Protein AF-0000000071819170 (afdb_homodimer)

Nearest PDB structures (foldseek):
  8zbl-assembly1_A  TM=8.421E-01  e=5.052E-42  Homo sapiens
  5akk-assembly1_A  TM=8.338E-01  e=8.745E-41  Homo sapiens
  5alv-assembly1_A-2  TM=8.279E-01  e=4.679E-39  Homo sapiens
  5am2-assembly1_A-2  TM=8.041E-01  e=1.705E-39  Homo sapiens
  1ek1-assembly1_A  TM=7.801E-01  e=9.352E-32  Mus musculus

InterPro domains:
  IPR000073 Alpha/beta hydrolase fold-1 [PF00561] (232-389)
  IPR000073 Alpha/beta hydrolase fold-1 [PR00111] (258-273)
  IPR000073 Alpha/beta hydrolase fold-1 [PR00111] (304-317)
  IPR000073 Alpha/beta hydrolase fold-1 [PR00111] (318-331)
  IPR000639 Epoxide hydrolase-like [PR00412] (238-256)
  IPR000639 Epoxide hydrolase-like [PR00412] (258-273)
  IPR000639 Epoxide hydrolase-like [PR00412] (304-317)
  IPR000639 Epoxide hydrolase-like [PR00412] (318-331)
  IPR023198 Phosphoglycolate phosphatase-like, domain 2 [G3DSA:1.10.150.240] (19-98)
  IPR029058 Alpha/Beta hydrolase fold [G3DSA:3.40.50.1820] (203-439)
  IPR029058 Alpha/Beta hydrolase fold [SSF53474] (209-385)
  IPR036412 H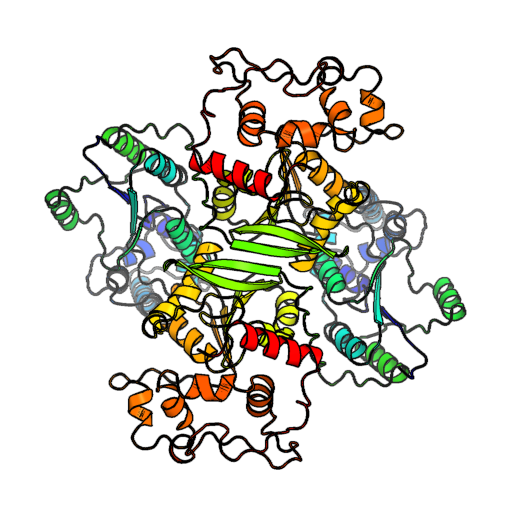AD-like superfamily [SSF56784] (1-125)

Organism: Trichoplax adhaerens (NCBI:txid10228)

Structure (mmCIF, N/CA/C/O backbone):
data_AF-0000000071819170-model_v1
#
loop_
_entity.id
_entity.type
_entity.pdbx_description
1 polymer 'AB hydrolase-1 domain-containing protein'
#
loop_
_atom_site.group_PDB
_atom_site.id
_atom_site.type_symbol
_atom_site.label_atom_id
_atom_site.label_alt_id
_atom_site.label_comp_id
_atom_site.label_asym_id
_atom_site.label_entity_id
_atom_site.label_seq_id
_atom_site.pdbx_PDB_ins_code
_atom_site.Cartn_x
_atom_site.Cartn_y
_atom_site.Cartn_z
_atom_site.occupancy
_atom_site.B_iso_or_equiv
_atom_site.auth_seq_id
_atom_site.auth_comp_id
_atom_site.auth_asym_id
_atom_site.auth_atom_id
_atom_site.pdbx_PDB_model_num
ATOM 1 N N . MET A 1 1 ? 10.812 36.969 3.795 1 39.41 1 MET A N 1
ATOM 2 C CA . MET A 1 1 ? 11.562 36.062 4.691 1 39.41 1 MET A CA 1
ATOM 3 C C . MET A 1 1 ? 12.609 36.875 5.473 1 39.41 1 MET A C 1
ATOM 5 O O . MET A 1 1 ? 13.719 37.094 4.977 1 39.41 1 MET A O 1
ATOM 9 N N . SER A 1 2 ? 12.172 37.656 6.176 1 44.56 2 SER A N 1
ATOM 10 C CA . SER A 1 2 ? 12.898 38.781 6.77 1 44.56 2 SER A CA 1
ATOM 11 C C . SER A 1 2 ? 13.992 38.281 7.715 1 44.56 2 SER A C 1
ATOM 13 O O . SER A 1 2 ? 14.781 39.062 8.227 1 44.56 2 SER A O 1
ATOM 15 N N . GLY A 1 3 ? 13.938 37.031 8.344 1 58.25 3 GLY A N 1
ATOM 16 C CA . GLY A 1 3 ? 14.758 36.844 9.539 1 58.25 3 GLY A CA 1
ATOM 17 C C . GLY A 1 3 ? 16.203 36.5 9.219 1 58.25 3 GLY A C 1
ATOM 18 O O . GLY A 1 3 ? 16.531 36.219 8.07 1 58.25 3 GLY A O 1
ATOM 19 N N . LYS A 1 4 ? 17.109 36.781 10.164 1 78.38 4 LYS A N 1
ATOM 20 C CA . LYS A 1 4 ? 18.547 36.531 10.234 1 78.38 4 LYS A CA 1
ATOM 21 C C . LYS A 1 4 ? 18.891 35.094 9.836 1 78.38 4 LYS A C 1
ATOM 23 O O . LYS A 1 4 ? 19.938 34.844 9.234 1 78.38 4 LYS A O 1
ATOM 28 N N . TYR A 1 5 ? 17.906 34.25 9.906 1 88.06 5 TYR A N 1
ATOM 29 C CA . TYR A 1 5 ? 18.172 32.844 9.648 1 88.06 5 TYR A CA 1
ATOM 30 C C . TYR A 1 5 ? 17.281 32.312 8.531 1 88.06 5 TYR A C 1
ATOM 32 O O . TYR A 1 5 ? 16.156 32.781 8.344 1 88.06 5 TYR A O 1
ATOM 40 N N . LYS A 1 6 ? 17.844 31.406 7.777 1 90.25 6 LYS A N 1
ATOM 41 C CA . LYS A 1 6 ? 17.094 30.828 6.668 1 90.25 6 LYS A CA 1
ATOM 42 C C . LYS A 1 6 ? 16.922 29.328 6.844 1 90.25 6 LYS A C 1
ATOM 44 O O . LYS A 1 6 ? 16.031 28.719 6.258 1 90.25 6 LYS A O 1
ATOM 49 N N . VAL A 1 7 ? 17.812 28.766 7.648 1 92.62 7 VAL A N 1
ATOM 50 C CA . VAL A 1 7 ? 17.828 27.312 7.785 1 92.62 7 VAL A CA 1
ATOM 51 C C . VAL A 1 7 ? 17.906 26.938 9.266 1 92.62 7 VAL A C 1
ATOM 53 O O . VAL A 1 7 ? 18.609 27.578 10.039 1 92.62 7 VAL A O 1
ATOM 56 N N . VAL A 1 8 ? 17.125 26.016 9.672 1 92.94 8 VAL A N 1
ATOM 57 C CA . VAL A 1 8 ? 17.25 25.406 10.984 1 92.94 8 VAL A CA 1
ATOM 58 C C . VAL A 1 8 ? 17.703 23.953 10.844 1 92.94 8 VAL A C 1
ATOM 60 O O . VAL A 1 8 ? 17.109 23.188 10.094 1 92.94 8 VAL A O 1
ATOM 63 N N . MET A 1 9 ? 18.734 23.625 11.539 1 90.88 9 MET A N 1
ATOM 64 C CA . MET A 1 9 ? 19.281 22.281 11.484 1 90.88 9 MET A CA 1
ATOM 65 C C . MET A 1 9 ? 19.109 21.562 12.82 1 90.88 9 MET A C 1
ATOM 67 O O . MET A 1 9 ? 19.422 22.109 13.875 1 90.88 9 MET A O 1
ATOM 71 N N . PHE A 1 10 ? 18.531 20.328 12.727 1 90.25 10 PHE A N 1
ATOM 72 C CA . PHE A 1 10 ? 18.312 19.547 13.938 1 90.25 10 PHE A CA 1
ATOM 73 C C . PHE A 1 10 ? 19.25 18.344 13.969 1 90.25 10 PHE A C 1
ATOM 75 O O . PHE A 1 10 ? 19.531 17.734 12.93 1 90.25 10 PHE A O 1
ATOM 82 N N . ASP A 1 11 ? 19.625 18.062 15.188 1 86.5 11 ASP A N 1
ATOM 83 C CA . ASP A 1 11 ? 20.328 16.812 15.43 1 86.5 11 ASP A CA 1
ATOM 84 C C . ASP A 1 11 ? 19.359 15.711 15.859 1 86.5 11 ASP A C 1
ATOM 86 O O . ASP A 1 11 ? 18.188 15.977 16.125 1 86.5 11 ASP A O 1
ATOM 90 N N . PHE A 1 12 ? 19.922 14.461 15.906 1 87 12 PHE A N 1
ATOM 91 C CA . PHE A 1 12 ? 19.078 13.297 16.156 1 87 12 PHE A CA 1
ATOM 92 C C . PHE A 1 12 ? 18.906 13.078 17.656 1 87 12 PHE A C 1
ATOM 94 O O . PHE A 1 12 ? 17.844 13.367 18.203 1 87 12 PHE A O 1
ATOM 101 N N . TYR A 1 13 ? 20.016 12.758 18.328 1 80.44 13 TYR A N 1
ATOM 102 C CA . TYR A 1 13 ? 19.953 12.32 19.719 1 80.44 13 TYR A CA 1
ATOM 103 C C . TYR A 1 13 ? 19.859 13.516 20.656 1 80.44 13 TYR A C 1
ATOM 105 O O . TYR A 1 13 ? 20.672 14.445 20.578 1 80.44 13 TYR A O 1
ATOM 113 N N . GLY A 1 14 ? 18.891 13.461 21.484 1 82.25 14 GLY A N 1
ATOM 114 C CA . GLY A 1 14 ? 18.734 14.508 22.484 1 82.25 14 GLY A CA 1
ATOM 115 C C . GLY A 1 14 ? 17.953 15.711 21.953 1 82.25 14 GLY A C 1
ATOM 116 O O . GLY A 1 14 ? 17.625 16.609 22.719 1 82.25 14 GLY A O 1
ATOM 117 N N . VAL A 1 15 ? 17.719 15.688 20.672 1 88.94 15 VAL A N 1
ATOM 118 C CA . VAL A 1 15 ? 17.016 16.812 20.078 1 88.94 15 VAL A CA 1
ATOM 119 C C . VAL A 1 15 ? 15.695 16.312 19.469 1 88.94 15 VAL A C 1
ATOM 121 O O . VAL A 1 15 ? 14.656 16.344 20.125 1 88.94 15 VAL A O 1
ATOM 124 N N . LEU A 1 16 ? 15.789 15.625 18.344 1 88.75 16 LEU A N 1
ATOM 125 C CA . LEU A 1 16 ? 14.578 15.125 17.719 1 88.75 16 LEU A CA 1
ATOM 126 C C . LEU A 1 16 ? 14.094 13.844 18.406 1 88.75 16 LEU A C 1
ATOM 128 O O . LEU A 1 16 ? 12.898 13.539 18.391 1 88.75 16 LEU A O 1
ATOM 132 N N . TYR A 1 17 ? 15.062 13.133 18.938 1 88.94 17 TYR A N 1
ATOM 133 C CA . TYR A 1 17 ? 14.789 11.922 19.703 1 88.94 17 TYR A CA 1
ATOM 134 C C . TYR A 1 17 ? 15.516 11.953 21.031 1 88.94 17 TYR A C 1
ATOM 136 O O . TYR A 1 17 ? 16.391 12.789 21.266 1 88.94 17 TYR A O 1
ATOM 144 N N . SER A 1 18 ? 15.141 11.062 21.844 1 87.94 18 SER A N 1
ATOM 145 C CA . SER A 1 18 ? 15.711 11.023 23.188 1 87.94 18 SER A CA 1
ATOM 146 C C . SER A 1 18 ? 17.219 10.812 23.141 1 87.94 18 SER A C 1
ATOM 148 O O . SER A 1 18 ? 17.75 10.367 22.109 1 87.94 18 SER A O 1
ATOM 150 N N . SER A 1 19 ? 17.812 11.148 24.203 1 84.38 19 SER A N 1
ATOM 151 C CA . SER A 1 19 ? 19.25 10.992 24.328 1 84.38 19 SER A CA 1
ATOM 152 C C . SER A 1 19 ? 19.656 9.523 24.312 1 84.38 19 SER A C 1
ATOM 154 O O . SER A 1 19 ? 19.047 8.703 25 1 84.38 19 SER A O 1
ATOM 156 N N . PHE A 1 20 ? 20.625 9.297 23.547 1 82.88 20 PHE A N 1
ATOM 157 C CA . PHE A 1 20 ? 21.094 7.926 23.453 1 82.88 20 PHE A CA 1
ATOM 158 C C . PHE A 1 20 ? 21.734 7.492 24.766 1 82.88 20 PHE A C 1
ATOM 160 O O . PHE A 1 20 ? 21.594 6.34 25.188 1 82.88 20 PHE A O 1
ATOM 167 N N . SER A 1 21 ? 22.453 8.406 25.391 1 84.44 21 SER A N 1
ATOM 168 C CA . SER A 1 21 ? 23.109 8.102 26.656 1 84.44 21 SER A CA 1
ATOM 169 C C . SER A 1 21 ? 22.094 7.754 27.75 1 84.44 21 SER A C 1
ATOM 171 O O . SER A 1 21 ? 22.297 6.832 28.531 1 84.44 21 SER A O 1
ATOM 173 N N . LEU A 1 22 ? 21.062 8.508 27.766 1 85.94 22 LEU A N 1
ATOM 174 C CA . LEU A 1 22 ? 20.031 8.234 28.75 1 85.94 22 LEU A CA 1
ATOM 175 C C . LEU A 1 22 ? 19.375 6.887 28.484 1 85.94 22 LEU A C 1
ATOM 177 O O . LEU A 1 22 ? 19.078 6.141 29.422 1 85.94 22 LEU A O 1
ATOM 181 N N . THR A 1 23 ? 19.156 6.621 27.25 1 88.5 23 THR A N 1
ATOM 182 C CA . THR A 1 23 ? 18.562 5.348 26.875 1 88.5 23 THR A CA 1
ATOM 183 C C . THR A 1 23 ? 19.484 4.188 27.234 1 88.5 23 THR A C 1
ATOM 185 O O . THR A 1 23 ? 19.031 3.172 27.766 1 88.5 23 THR A O 1
ATOM 188 N N . MET A 1 24 ? 20.688 4.363 26.969 1 90.06 24 MET A N 1
ATOM 189 C CA . MET A 1 24 ? 21.656 3.324 27.266 1 90.06 24 MET A CA 1
ATOM 190 C C . MET A 1 24 ? 21.719 3.07 28.781 1 90.06 24 MET A C 1
ATOM 192 O O . MET A 1 24 ? 21.812 1.921 29.203 1 90.06 24 MET A O 1
ATOM 196 N N . SER A 1 25 ? 21.703 4.113 29.5 1 91.38 25 SER A N 1
ATOM 197 C CA . SER A 1 25 ? 21.734 4.004 30.953 1 91.38 25 SER A CA 1
ATOM 198 C C . SER A 1 25 ? 20.547 3.225 31.484 1 91.38 25 SER A C 1
ATOM 200 O O . SER A 1 25 ? 20.672 2.412 32.406 1 91.38 25 SER A O 1
ATOM 202 N N . LYS A 1 26 ? 19.484 3.453 30.938 1 91.81 26 LYS A N 1
ATOM 203 C CA . LYS A 1 26 ? 18.281 2.752 31.344 1 91.81 26 LYS A CA 1
ATOM 204 C C . LYS A 1 26 ? 18.328 1.282 30.938 1 91.81 26 LYS A C 1
ATOM 206 O O . LYS A 1 26 ? 17.984 0.401 31.719 1 91.81 26 LYS A O 1
ATOM 211 N N . VAL A 1 27 ? 18.766 1.032 29.719 1 93.25 27 VAL A N 1
ATOM 212 C CA . VAL A 1 27 ? 18.734 -0.314 29.141 1 93.25 27 VAL A CA 1
ATOM 213 C C . VAL A 1 27 ? 19.75 -1.201 29.875 1 93.25 27 VAL A C 1
ATOM 215 O O . VAL A 1 27 ? 19.5 -2.391 30.094 1 93.25 27 VAL A O 1
ATOM 218 N N . GLU A 1 28 ? 20.875 -0.633 30.281 1 94.25 28 GLU A N 1
ATOM 219 C CA . GLU A 1 28 ? 21.859 -1.465 30.969 1 94.25 28 GLU A CA 1
ATOM 220 C C . GLU A 1 28 ? 21.344 -1.925 32.312 1 94.25 28 GLU A C 1
ATOM 222 O O . GLU A 1 28 ? 21.609 -3.051 32.75 1 94.25 28 GLU A O 1
ATOM 227 N N . LEU A 1 29 ? 20.5 -1.095 32.938 1 92.81 29 LEU A N 1
ATOM 228 C CA . LEU A 1 29 ? 19.859 -1.495 34.188 1 92.81 29 LEU A CA 1
ATOM 229 C C . LEU A 1 29 ? 18.844 -2.602 33.938 1 92.81 29 LEU A C 1
ATOM 231 O O . LEU A 1 29 ? 18.75 -3.553 34.719 1 92.81 29 LEU A O 1
ATOM 235 N N . ASP A 1 30 ? 18.156 -2.469 32.906 1 92.75 30 ASP A N 1
ATOM 236 C CA . ASP A 1 30 ? 17.125 -3.447 32.531 1 92.75 30 ASP A CA 1
ATOM 237 C C . ASP A 1 30 ? 17.75 -4.809 32.25 1 92.75 30 ASP A C 1
ATOM 239 O O . ASP A 1 30 ? 17.109 -5.844 32.406 1 92.75 30 ASP A O 1
ATOM 243 N N . HIS A 1 31 ? 19.016 -4.793 31.797 1 93.62 31 HIS A N 1
ATOM 244 C CA . HIS A 1 31 ? 19.703 -6.035 31.469 1 93.62 31 HIS A CA 1
ATOM 245 C C . HIS A 1 31 ? 20.469 -6.57 32.688 1 93.62 31 HIS A C 1
ATOM 247 O O . HIS A 1 31 ? 21.281 -7.496 32.531 1 93.62 31 HIS A O 1
ATOM 253 N N . GLY A 1 32 ? 20.297 -5.914 33.781 1 91.31 32 GLY A N 1
ATOM 254 C CA . GLY A 1 32 ? 20.875 -6.406 35.031 1 91.31 32 GLY A CA 1
ATOM 255 C C . GLY A 1 32 ? 22.328 -5.988 35.219 1 91.31 32 GLY A C 1
ATOM 256 O O . GLY A 1 32 ? 23.078 -6.645 35.938 1 91.31 32 GLY A O 1
ATOM 257 N N . LEU A 1 33 ? 22.734 -4.969 34.594 1 94 33 LEU A N 1
ATOM 258 C CA . LEU A 1 33 ? 24.109 -4.492 34.719 1 94 33 LEU A CA 1
ATOM 259 C C . LEU A 1 33 ? 24.188 -3.262 35.594 1 94 33 LEU A C 1
ATOM 261 O O . LEU A 1 33 ? 23.172 -2.58 35.812 1 94 33 LEU A O 1
ATOM 265 N N . PRO A 1 34 ? 25.344 -3.084 36.188 1 92.56 34 PRO A N 1
ATOM 266 C CA . PRO A 1 34 ? 25.484 -1.883 37 1 92.56 34 PRO A CA 1
ATOM 267 C C . PRO A 1 34 ? 25.297 -0.593 36.219 1 92.56 34 PRO A C 1
ATOM 269 O O . PRO A 1 34 ? 25.594 -0.548 35.031 1 92.56 34 PRO A O 1
ATOM 272 N N . LYS A 1 35 ? 24.875 0.391 36.875 1 92.12 35 LYS A N 1
ATOM 273 C CA . LYS A 1 35 ? 24.641 1.694 36.281 1 92.12 35 LYS A CA 1
ATOM 274 C C . LYS A 1 35 ? 25.906 2.23 35.625 1 92.12 35 LYS A C 1
ATOM 276 O O . LYS A 1 35 ? 26.969 2.26 36.25 1 92.12 35 LYS A O 1
ATOM 281 N N . ASN A 1 36 ? 25.828 2.564 34.375 1 90.44 36 ASN A N 1
ATOM 282 C CA . ASN A 1 36 ? 26.859 3.221 33.562 1 90.44 36 ASN A CA 1
ATOM 283 C C . ASN A 1 36 ? 28.016 2.273 33.25 1 90.44 36 ASN A C 1
ATOM 285 O O . ASN A 1 36 ? 29.141 2.717 33 1 90.44 36 ASN A O 1
ATOM 289 N N . PHE A 1 37 ? 27.781 1.058 33.406 1 93.38 37 PHE A N 1
ATOM 290 C CA . PHE A 1 37 ? 28.828 0.118 33.031 1 93.38 37 PHE A CA 1
ATOM 291 C C . PHE A 1 37 ? 29.109 0.149 31.547 1 93.38 37 PHE A C 1
ATOM 293 O O . PHE A 1 37 ? 30.219 0.463 31.109 1 93.38 37 PHE A O 1
ATOM 300 N N . ILE A 1 38 ? 28.062 -0.102 30.781 1 93.44 38 ILE A N 1
ATOM 301 C CA . ILE A 1 38 ? 28.219 -0.122 29.328 1 93.44 38 ILE A CA 1
ATOM 302 C C . ILE A 1 38 ? 28.375 1.305 28.812 1 93.44 38 ILE A C 1
ATOM 304 O O . ILE A 1 38 ? 29.188 1.569 27.938 1 93.44 38 ILE A O 1
ATOM 308 N N . LEU A 1 39 ? 27.516 2.18 29.375 1 91.62 39 LEU A N 1
ATOM 309 C CA . LEU A 1 39 ? 27.594 3.578 28.969 1 91.62 39 LEU A CA 1
ATOM 310 C C . LEU A 1 39 ? 29.016 4.121 29.141 1 91.62 39 LEU A C 1
ATOM 312 O O . LEU A 1 39 ? 29.531 4.816 28.25 1 91.62 39 LEU A O 1
ATOM 316 N N . GLY A 1 40 ? 29.594 3.834 30.234 1 88.81 40 GLY A N 1
ATOM 317 C CA . GLY A 1 40 ? 30.953 4.273 30.484 1 88.81 40 GLY A CA 1
ATOM 318 C C . GLY A 1 40 ? 31.953 3.736 29.484 1 88.81 40 GLY A C 1
ATOM 319 O O . GLY A 1 40 ? 32.875 4.449 29.078 1 88.81 40 GLY A O 1
ATOM 320 N N . LEU A 1 41 ? 31.75 2.525 29.094 1 89.12 41 LEU A N 1
ATOM 321 C CA . LEU A 1 41 ? 32.625 1.907 28.109 1 89.12 41 LEU A CA 1
ATOM 322 C C . LEU A 1 41 ? 32.406 2.533 26.734 1 89.12 41 LEU A C 1
ATOM 324 O O . LEU A 1 41 ? 33.375 2.691 25.969 1 89.12 41 LEU A O 1
ATOM 328 N N . PHE A 1 42 ? 31.188 2.91 26.484 1 89 42 PHE A N 1
ATOM 329 C CA . PHE A 1 42 ? 30.828 3.451 25.172 1 89 42 PHE A CA 1
ATOM 330 C C . PHE A 1 42 ? 31.312 4.895 25.047 1 89 42 PHE A C 1
ATOM 332 O O . PHE A 1 42 ? 31.75 5.309 23.969 1 89 42 PHE A O 1
ATOM 339 N N . MET A 1 43 ? 31.156 5.652 26.109 1 79.31 43 MET A N 1
ATOM 340 C CA . MET A 1 43 ? 31.422 7.086 26.078 1 79.31 43 MET A CA 1
ATOM 341 C C . MET A 1 43 ? 32.906 7.379 26.25 1 79.31 43 MET A C 1
ATOM 343 O O . MET A 1 43 ? 33.375 8.492 25.984 1 79.31 43 MET A O 1
ATOM 347 N N . ARG A 1 44 ? 33.688 6.523 26.609 1 65 44 ARG A N 1
ATOM 348 C CA . ARG A 1 44 ? 35.094 6.785 26.891 1 65 44 ARG A CA 1
ATOM 349 C C . ARG A 1 44 ? 35.844 7.195 25.625 1 65 44 ARG A C 1
ATOM 351 O O . ARG A 1 44 ? 35.719 6.539 24.578 1 65 44 ARG A O 1
ATOM 358 N N . ASP A 1 45 ? 36.344 8.438 25.547 1 63.66 45 ASP A N 1
ATOM 359 C CA . ASP A 1 45 ? 36.938 9.141 24.391 1 63.66 45 ASP A CA 1
ATOM 360 C C . ASP A 1 45 ? 38.312 8.609 24.062 1 63.66 45 ASP A C 1
ATOM 362 O O . ASP A 1 45 ? 39.281 8.906 24.766 1 63.66 45 ASP A O 1
ATOM 366 N N . SER A 1 46 ? 38.531 7.516 23.5 1 69.38 46 SER A N 1
ATOM 367 C CA . SER A 1 46 ? 39.75 7.121 22.828 1 69.38 46 SER A CA 1
ATOM 368 C C . SER A 1 46 ? 39.5 6.84 21.344 1 69.38 46 SER A C 1
ATOM 370 O O . SER A 1 46 ? 38.562 6.121 21 1 69.38 46 SER A O 1
ATOM 372 N N . PRO A 1 47 ? 40.281 7.543 20.609 1 74.69 47 PRO A N 1
ATOM 373 C CA . PRO A 1 47 ? 40.031 7.43 19.156 1 74.69 47 PRO A CA 1
ATOM 374 C C . PRO A 1 47 ? 40.094 5.988 18.656 1 74.69 47 PRO A C 1
ATOM 376 O O . PRO A 1 47 ? 39.5 5.664 17.625 1 74.69 47 PRO A O 1
ATOM 379 N N . GLU A 1 48 ? 40.75 5.16 19.484 1 80.25 48 GLU A N 1
ATOM 380 C CA . GLU A 1 48 ? 40.969 3.799 19 1 80.25 48 GLU A CA 1
ATOM 381 C C . GLU A 1 48 ? 39.844 2.857 19.484 1 80.25 48 GLU A C 1
ATOM 383 O O . GLU A 1 48 ? 39.75 1.726 19 1 80.25 48 GLU A O 1
ATOM 388 N N . LYS A 1 49 ? 39.031 3.348 20.297 1 86.25 49 LYS A N 1
ATOM 389 C CA . LYS A 1 49 ? 38 2.49 20.844 1 86.25 49 LYS A CA 1
ATOM 390 C C . LYS A 1 49 ? 36.906 2.197 19.797 1 86.25 49 LYS A C 1
ATOM 392 O O . LYS A 1 49 ? 36.625 3.033 18.938 1 86.25 49 LYS A O 1
ATOM 397 N N . PRO A 1 50 ? 36.312 0.981 20.016 1 88.19 50 PRO A N 1
ATOM 398 C CA . PRO A 1 50 ? 35.281 0.587 19.031 1 88.19 50 PRO A CA 1
ATOM 399 C C . PRO A 1 50 ? 34.156 1.592 18.922 1 88.19 50 PRO A C 1
ATOM 401 O O . PRO A 1 50 ? 33.688 1.882 17.828 1 88.19 50 PRO A O 1
ATOM 404 N N . SER A 1 51 ? 33.75 2.17 20.047 1 85.69 51 SER A N 1
ATOM 405 C CA . SER A 1 51 ? 32.656 3.113 20.016 1 85.69 51 SER A CA 1
ATOM 406 C C . SER A 1 51 ? 33 4.387 19.266 1 85.69 51 SER A C 1
ATOM 408 O O . SER A 1 51 ? 32.219 4.914 18.5 1 85.69 51 SER A O 1
ATOM 410 N N . SER A 1 52 ? 34.188 4.848 19.438 1 81.5 52 SER A N 1
ATOM 411 C CA . SER A 1 52 ? 34.656 6.035 18.719 1 81.5 52 SER A CA 1
ATOM 412 C C . SER A 1 52 ? 34.781 5.77 17.219 1 81.5 52 SER A C 1
ATOM 414 O O . SER A 1 52 ? 34.438 6.625 16.406 1 81.5 52 SER A O 1
ATOM 416 N N . ARG A 1 53 ? 35.281 4.633 16.953 1 82.94 53 ARG A N 1
ATOM 417 C CA . ARG A 1 53 ? 35.438 4.27 15.547 1 82.94 53 ARG A CA 1
ATOM 418 C C . ARG A 1 53 ? 34.062 4.16 14.859 1 82.94 53 ARG A C 1
ATOM 420 O O . ARG A 1 53 ? 33.938 4.508 13.688 1 82.94 53 ARG A O 1
ATOM 427 N N . LEU A 1 54 ? 33.094 3.676 15.625 1 81.5 54 LEU A N 1
ATOM 428 C CA . LEU A 1 54 ? 31.734 3.57 15.086 1 81.5 54 LEU A CA 1
ATOM 429 C C . LEU A 1 54 ? 31.141 4.953 14.828 1 81.5 54 LEU A C 1
ATOM 431 O O . LEU A 1 54 ? 30.656 5.227 13.734 1 81.5 54 LEU A O 1
ATOM 435 N N . VAL A 1 55 ? 31.266 5.828 15.773 1 76.31 55 VAL A N 1
ATOM 436 C CA . VAL A 1 55 ? 30.656 7.152 15.727 1 76.31 55 VAL A CA 1
ATOM 437 C C . VAL A 1 55 ? 31.312 7.984 14.633 1 76.31 55 VAL A C 1
ATOM 439 O O . VAL A 1 55 ? 30.656 8.789 13.969 1 76.31 55 VAL A O 1
ATOM 442 N N . ASN A 1 56 ? 32.625 7.652 14.414 1 75.19 56 ASN A N 1
ATOM 443 C CA . ASN A 1 56 ? 33.344 8.406 13.406 1 75.19 56 ASN A CA 1
ATOM 444 C C . ASN A 1 56 ? 33.25 7.762 12.031 1 75.19 56 ASN A C 1
ATOM 446 O O . ASN A 1 56 ? 33.875 8.219 11.07 1 75.19 56 ASN A O 1
ATOM 450 N N . GLY A 1 57 ? 32.562 6.691 11.977 1 75.5 57 GLY A N 1
ATOM 451 C CA . GLY A 1 57 ? 32.281 6.07 10.695 1 75.5 57 GLY A CA 1
ATOM 452 C C . GLY A 1 57 ? 33.438 5.223 10.172 1 75.5 57 GLY A C 1
ATOM 453 O O . GLY A 1 57 ? 33.5 4.938 8.977 1 75.5 57 GLY A O 1
ATOM 454 N N . GLN A 1 58 ? 34.281 4.887 11.023 1 77.88 58 GLN A N 1
ATOM 455 C CA . GLN A 1 58 ? 35.438 4.086 10.602 1 77.88 58 GLN A CA 1
ATOM 456 C C . GLN A 1 58 ? 35.062 2.613 10.477 1 77.88 58 GLN A C 1
ATOM 458 O O . GLN A 1 58 ? 35.688 1.874 9.711 1 77.88 58 GLN A O 1
ATOM 463 N N . ILE A 1 59 ? 34.125 2.209 11.312 1 81.5 59 ILE A N 1
ATOM 464 C CA . ILE A 1 59 ? 33.625 0.837 11.242 1 81.5 59 ILE A CA 1
ATOM 465 C C . ILE A 1 59 ? 32.125 0.835 11.227 1 81.5 59 ILE A C 1
ATOM 467 O O . ILE A 1 59 ? 31.484 1.798 11.672 1 81.5 59 ILE A O 1
ATOM 471 N N . THR A 1 60 ? 31.531 -0.246 10.664 1 77.81 60 THR A N 1
ATOM 472 C CA . THR A 1 60 ? 30.078 -0.414 10.656 1 77.81 60 THR A CA 1
ATOM 473 C C . THR A 1 60 ? 29.594 -0.983 11.992 1 77.81 60 THR A C 1
ATOM 475 O O . THR A 1 60 ? 30.406 -1.46 12.797 1 77.81 60 THR A O 1
ATOM 478 N N . PHE A 1 61 ? 28.391 -0.861 12.188 1 80.44 61 PHE A N 1
ATOM 479 C CA . PHE A 1 61 ? 27.812 -1.396 13.414 1 80.44 61 PHE A CA 1
ATOM 480 C C . PHE A 1 61 ? 28.047 -2.898 13.516 1 80.44 61 PHE A C 1
ATOM 482 O O . PHE A 1 61 ? 28.312 -3.418 14.602 1 80.44 61 PHE A O 1
ATOM 489 N N . THR A 1 62 ? 27.969 -3.582 12.398 1 78.88 62 THR A N 1
ATOM 490 C CA . THR A 1 62 ? 28.203 -5.02 12.359 1 78.88 62 THR A CA 1
ATOM 491 C C . THR A 1 62 ? 29.641 -5.348 12.75 1 78.88 62 THR A C 1
ATOM 493 O O . THR A 1 62 ? 29.891 -6.359 13.406 1 78.88 62 THR A O 1
ATOM 496 N N . GLU A 1 63 ? 30.547 -4.48 12.352 1 84.19 63 GLU A N 1
ATOM 497 C CA . GLU A 1 63 ? 31.953 -4.66 12.703 1 84.19 63 GLU A CA 1
ATOM 498 C C . GLU A 1 63 ? 32.219 -4.254 14.156 1 84.19 63 GLU A C 1
ATOM 500 O O . GLU A 1 63 ? 33.094 -4.809 14.805 1 84.19 63 GLU A O 1
ATOM 505 N N . PHE A 1 64 ? 31.469 -3.27 14.609 1 88 64 PHE A N 1
ATOM 506 C CA . PHE A 1 64 ? 31.594 -2.705 15.953 1 88 64 PHE A CA 1
ATOM 507 C C . PHE A 1 64 ? 31.219 -3.732 17.016 1 88 64 PHE A C 1
ATOM 509 O O . PHE A 1 64 ? 31.859 -3.816 18.062 1 88 64 PHE A O 1
ATOM 516 N N . LEU A 1 65 ? 30.281 -4.625 16.75 1 88.5 65 LEU A N 1
ATOM 517 C CA . LEU A 1 65 ? 29.641 -5.449 17.781 1 88.5 65 LEU A CA 1
ATOM 518 C C . LEU A 1 65 ? 30.625 -6.449 18.359 1 88.5 65 LEU A C 1
ATOM 520 O O . LEU A 1 65 ? 30.812 -6.496 19.578 1 88.5 65 LEU A O 1
ATOM 524 N N . PRO A 1 66 ? 31.297 -7.223 17.531 1 90.81 66 PRO A N 1
ATOM 525 C CA . PRO A 1 66 ? 32.25 -8.164 18.125 1 90.81 66 PRO A CA 1
ATOM 526 C C . PRO A 1 66 ? 33.406 -7.465 18.844 1 90.81 66 PRO A C 1
ATOM 528 O O . PRO A 1 66 ? 33.906 -7.969 19.859 1 90.81 66 PRO A O 1
ATOM 531 N N . LEU A 1 67 ? 33.844 -6.309 18.359 1 93.19 67 LEU A N 1
ATOM 532 C CA . LEU A 1 67 ? 34.906 -5.559 19 1 93.19 67 LEU A CA 1
ATOM 533 C C . LEU A 1 67 ? 34.469 -5.039 20.375 1 93.19 67 LEU A C 1
ATOM 535 O O . LEU A 1 67 ? 35.25 -5.098 21.328 1 93.19 67 LEU A O 1
ATOM 539 N N . PHE A 1 68 ? 33.344 -4.523 20.422 1 92.56 68 PHE A N 1
ATOM 540 C CA . PHE A 1 68 ? 32.812 -3.979 21.672 1 92.56 68 PHE A CA 1
ATOM 541 C C . PHE A 1 68 ? 32.5 -5.094 22.672 1 92.56 68 PHE A C 1
ATOM 543 O O . PHE A 1 68 ? 32.688 -4.914 23.875 1 92.56 68 PHE A O 1
ATOM 550 N N . GLU A 1 69 ? 32.031 -6.199 22.141 1 92.75 69 GLU A N 1
ATOM 551 C CA . GLU A 1 69 ? 31.797 -7.355 23 1 92.75 69 GLU A CA 1
ATOM 552 C C . GLU A 1 69 ? 33.094 -7.793 23.688 1 92.75 69 GLU A C 1
ATOM 554 O O . GLU A 1 69 ? 33.094 -8.148 24.859 1 92.75 69 GLU A O 1
ATOM 559 N N . LYS A 1 70 ? 34.125 -7.883 22.906 1 93.25 70 LYS A N 1
ATOM 560 C CA . LYS A 1 70 ? 35.406 -8.195 23.484 1 93.25 70 LYS A CA 1
ATOM 561 C C . LYS A 1 70 ? 35.812 -7.195 24.562 1 93.25 70 LYS A C 1
ATOM 563 O O . LYS A 1 70 ? 36.281 -7.578 25.641 1 93.25 70 LYS A O 1
ATOM 568 N N . GLN A 1 71 ? 35.625 -5.945 24.297 1 92.44 71 GLN A N 1
ATOM 569 C CA . GLN A 1 71 ? 35.906 -4.891 25.266 1 92.44 71 GLN A CA 1
ATOM 570 C C . GLN A 1 71 ? 35.062 -5.055 26.516 1 92.44 71 GLN A C 1
ATOM 572 O O . GLN A 1 71 ? 35.531 -4.832 27.625 1 92.44 71 GLN A O 1
ATOM 577 N N . LEU A 1 72 ? 33.875 -5.363 26.312 1 93.19 72 LEU A N 1
ATOM 578 C CA . LEU A 1 72 ? 32.938 -5.559 27.422 1 93.19 72 LEU A CA 1
ATOM 579 C C . LEU A 1 72 ? 33.375 -6.719 28.312 1 93.19 72 LEU A C 1
ATOM 581 O O . LEU A 1 72 ? 33.312 -6.625 29.531 1 93.19 72 LEU A O 1
ATOM 585 N N . THR A 1 73 ? 33.75 -7.793 27.688 1 92.88 73 THR A N 1
ATOM 586 C CA . THR A 1 73 ? 34.219 -8.961 28.422 1 92.88 73 THR A CA 1
ATOM 587 C C . THR A 1 73 ? 35.469 -8.617 29.25 1 92.88 73 THR A C 1
ATOM 589 O O . THR A 1 73 ? 35.562 -8.984 30.422 1 92.88 73 THR A O 1
ATOM 592 N N . GLU A 1 74 ? 36.344 -7.953 28.609 1 93.56 74 GLU A N 1
ATOM 593 C CA . GLU A 1 74 ? 37.562 -7.547 29.297 1 93.56 74 GLU A CA 1
ATOM 594 C C . GLU A 1 74 ? 37.25 -6.633 30.484 1 93.56 74 GLU A C 1
ATOM 596 O O . GLU A 1 74 ? 37.844 -6.781 31.562 1 93.56 74 GLU A O 1
ATOM 601 N N . ALA A 1 75 ? 36.406 -5.715 30.266 1 93.19 75 ALA A N 1
ATOM 602 C CA . ALA A 1 75 ? 36 -4.777 31.312 1 93.19 75 ALA A CA 1
ATOM 603 C C . ALA A 1 75 ? 35.281 -5.492 32.438 1 93.19 75 ALA A C 1
ATOM 605 O O . ALA A 1 75 ? 35.438 -5.133 33.625 1 93.19 75 ALA A O 1
ATOM 606 N N . SER A 1 76 ? 34.438 -6.391 32.062 1 93.69 76 SER A N 1
ATOM 607 C CA . SER A 1 76 ? 33.688 -7.172 33.062 1 93.69 76 SER A CA 1
ATOM 608 C C . SER A 1 76 ? 34.656 -7.895 34 1 93.69 76 SER A C 1
ATOM 610 O O . SER A 1 76 ? 34.438 -7.91 35.219 1 93.69 76 SER A O 1
ATOM 612 N N . ILE A 1 77 ? 35.656 -8.531 33.469 1 93.56 77 ILE A N 1
ATOM 613 C CA . ILE A 1 77 ? 36.656 -9.25 34.25 1 93.56 77 ILE A CA 1
ATOM 614 C C . ILE A 1 77 ? 37.438 -8.258 35.094 1 93.56 77 ILE A C 1
ATOM 616 O O . ILE A 1 77 ? 37.594 -8.477 36.312 1 93.56 77 ILE A O 1
ATOM 620 N N . ALA A 1 78 ? 37.812 -7.207 34.562 1 94 78 ALA A N 1
ATOM 621 C CA . ALA A 1 78 ? 38.656 -6.219 35.219 1 94 78 ALA A CA 1
ATOM 622 C C . ALA A 1 78 ? 37.906 -5.547 36.375 1 94 78 ALA A C 1
ATOM 624 O O . ALA A 1 78 ? 38.5 -5.195 37.375 1 94 78 ALA A O 1
ATOM 625 N N . GLN A 1 79 ? 36.656 -5.32 36.188 1 93.19 79 GLN A N 1
ATOM 626 C CA . GLN A 1 79 ? 35.875 -4.57 37.156 1 93.19 79 GLN A CA 1
ATOM 627 C C . GLN A 1 79 ? 35.062 -5.504 38.062 1 93.19 79 GLN A C 1
ATOM 629 O O . GLN A 1 79 ? 34.375 -5.051 38.969 1 93.19 79 GLN A O 1
ATOM 634 N N . GLY A 1 80 ? 35.094 -6.699 37.781 1 92.44 80 GLY A N 1
ATOM 635 C CA . GLY A 1 80 ? 34.375 -7.68 38.594 1 92.44 80 GLY A CA 1
ATOM 636 C C . GLY A 1 80 ? 32.875 -7.664 38.406 1 92.44 80 GLY A C 1
ATOM 637 O O . GLY A 1 80 ? 32.125 -7.863 39.344 1 92.44 80 GLY A O 1
ATOM 638 N N . VAL A 1 81 ? 32.5 -7.211 37.25 1 93.06 81 VAL A N 1
ATOM 639 C CA . VAL A 1 81 ? 31.062 -7.191 36.938 1 93.06 81 VAL A CA 1
ATOM 640 C C . VAL A 1 81 ? 30.656 -8.492 36.25 1 93.06 81 VAL A C 1
ATOM 642 O O . VAL A 1 81 ? 31.266 -8.883 35.25 1 93.06 81 VAL A O 1
ATOM 645 N N . GLN A 1 82 ? 29.75 -9.219 36.781 1 91.06 82 GLN A N 1
ATOM 646 C CA . GLN A 1 82 ? 29.266 -10.453 36.188 1 91.06 82 GLN A CA 1
ATOM 647 C C . GLN A 1 82 ? 28.172 -10.188 35.156 1 91.06 82 GLN A C 1
ATOM 649 O O . GLN A 1 82 ? 27.125 -9.633 35.5 1 91.06 82 GLN A O 1
ATOM 654 N N . LEU A 1 83 ? 28.406 -10.57 33.969 1 90.62 83 LEU A N 1
ATOM 655 C CA . LEU A 1 83 ? 27.391 -10.477 32.938 1 90.62 83 LEU A CA 1
ATOM 656 C C . LEU A 1 83 ? 26.344 -11.578 33.094 1 90.62 83 LEU A C 1
ATOM 658 O O . LEU A 1 83 ? 26.703 -12.75 33.281 1 90.62 83 LEU A O 1
ATOM 662 N N . PRO A 1 84 ? 25.172 -11.211 33.094 1 90.75 84 PRO A N 1
ATOM 663 C CA . PRO A 1 84 ? 24.156 -12.266 33.125 1 90.75 84 PRO A CA 1
ATOM 664 C C . PRO A 1 84 ? 24.297 -13.273 32 1 90.75 84 PRO A C 1
ATOM 666 O O . PRO A 1 84 ? 24.734 -12.922 30.891 1 90.75 84 PRO A O 1
ATOM 669 N N . GLU A 1 85 ? 23.906 -14.492 32.188 1 86.81 85 GLU A N 1
ATOM 670 C CA . GLU A 1 85 ? 24.031 -15.57 31.219 1 86.81 85 GLU A CA 1
ATOM 671 C C . GLU A 1 85 ? 23.219 -15.266 29.953 1 86.81 85 GLU A C 1
ATOM 673 O O . GLU A 1 85 ? 23.609 -15.656 28.859 1 86.81 85 GLU A O 1
ATOM 678 N N . SER A 1 86 ? 22.172 -14.539 30.125 1 86.81 86 SER A N 1
ATOM 679 C CA . SER A 1 86 ? 21.25 -14.266 29.031 1 86.81 86 SER A CA 1
ATOM 680 C C . SER A 1 86 ? 21.641 -12.984 28.297 1 86.81 86 SER A C 1
ATOM 682 O O . SER A 1 86 ? 20.969 -12.578 27.344 1 86.81 86 SER A O 1
ATOM 684 N N . PHE A 1 87 ? 22.812 -12.438 28.719 1 89.56 87 PHE A N 1
ATOM 685 C CA . PHE A 1 87 ? 23.172 -11.148 28.141 1 89.56 87 PHE A CA 1
ATOM 686 C C . PHE A 1 87 ? 23.766 -11.328 26.75 1 89.56 87 PHE A C 1
ATOM 688 O O . PHE A 1 87 ? 24.703 -12.102 26.578 1 89.56 87 PHE A O 1
ATOM 695 N N . HIS A 1 88 ? 23.156 -10.656 25.797 1 88.81 88 HIS A N 1
ATOM 696 C CA . HIS A 1 88 ? 23.672 -10.57 24.438 1 88.81 88 HIS A CA 1
ATOM 697 C C . HIS A 1 88 ? 23.797 -9.125 23.984 1 88.81 88 HIS A C 1
ATOM 699 O O . HIS A 1 88 ? 22.844 -8.352 24.094 1 88.81 88 HIS A O 1
ATOM 705 N N . ILE A 1 89 ? 24.953 -8.812 23.516 1 88.5 89 ILE A N 1
ATOM 706 C CA . ILE A 1 89 ? 25.266 -7.434 23.156 1 88.5 89 ILE A CA 1
ATOM 707 C C . ILE A 1 89 ? 24.312 -6.961 22.062 1 88.5 89 ILE A C 1
ATOM 709 O O . ILE A 1 89 ? 23.922 -5.793 22.031 1 88.5 89 ILE A O 1
ATOM 713 N N . ASN A 1 90 ? 23.984 -7.82 21.156 1 85.06 90 ASN A N 1
ATOM 714 C CA . ASN A 1 90 ? 23.047 -7.469 20.094 1 85.06 90 ASN A CA 1
ATOM 715 C C . ASN A 1 90 ? 21.688 -7.062 20.641 1 85.06 90 ASN A C 1
ATOM 717 O O . ASN A 1 90 ? 21.094 -6.086 20.188 1 85.06 90 ASN A O 1
ATOM 721 N N . ASP A 1 91 ? 21.297 -7.816 21.578 1 86.62 91 ASP A N 1
ATOM 722 C CA . ASP A 1 91 ? 20 -7.523 22.203 1 86.62 91 ASP A CA 1
ATOM 723 C C . ASP A 1 91 ? 20.047 -6.195 22.953 1 86.62 91 ASP A C 1
ATOM 725 O O . ASP A 1 91 ? 19.062 -5.453 22.969 1 86.62 91 ASP A O 1
ATOM 729 N N . PHE A 1 92 ? 21.172 -5.98 23.547 1 90.12 92 PHE A N 1
ATOM 730 C CA . PHE A 1 92 ? 21.328 -4.742 24.297 1 90.12 92 PHE A CA 1
ATOM 731 C C . PHE A 1 92 ? 21.156 -3.531 23.391 1 90.12 92 PHE A C 1
ATOM 733 O O . PHE A 1 92 ? 20.359 -2.637 23.688 1 90.12 92 PHE A O 1
ATOM 740 N N . PHE A 1 93 ? 21.797 -3.504 22.297 1 87 93 PHE A N 1
ATOM 741 C CA . PHE A 1 93 ? 21.734 -2.34 21.422 1 87 93 PHE A CA 1
ATOM 742 C C . PHE A 1 93 ? 20.391 -2.285 20.703 1 87 93 PHE A C 1
ATOM 744 O O . PHE A 1 93 ? 19.875 -1.2 20.438 1 87 93 PHE A O 1
ATOM 751 N N . ALA A 1 94 ? 19.875 -3.436 20.406 1 82.62 94 ALA A N 1
ATOM 752 C CA . ALA A 1 94 ? 18.516 -3.453 19.859 1 82.62 94 ALA A CA 1
ATOM 753 C C . ALA A 1 94 ? 17.516 -2.812 20.812 1 82.62 94 ALA A C 1
ATOM 755 O O . ALA A 1 94 ? 16.656 -2.043 20.391 1 82.62 94 ALA A O 1
ATOM 756 N N . ASP A 1 95 ? 17.703 -3.08 22.016 1 86.88 95 ASP A N 1
ATOM 757 C CA . ASP A 1 95 ? 16.828 -2.504 23.047 1 86.88 95 ASP A CA 1
ATOM 758 C C . ASP A 1 95 ? 17.062 -1.001 23.172 1 86.88 95 ASP A C 1
ATOM 760 O O . ASP A 1 95 ? 16.125 -0.237 23.406 1 86.88 95 ASP A O 1
ATOM 764 N N . CYS A 1 96 ? 18.312 -0.621 23.109 1 87.25 96 CYS A N 1
ATOM 765 C CA . CYS A 1 96 ? 18.594 0.808 23.156 1 87.25 96 CYS A CA 1
ATOM 766 C C . CYS A 1 96 ? 17.844 1.555 22.062 1 87.25 96 CYS A C 1
ATOM 768 O O . CYS A 1 96 ? 17.25 2.6 22.328 1 87.25 96 CYS A O 1
ATOM 770 N N . ILE A 1 97 ? 17.891 0.994 20.938 1 81.12 97 ILE A N 1
ATOM 771 C CA . ILE A 1 97 ? 17.203 1.613 19.812 1 81.12 97 ILE A CA 1
ATOM 772 C C . ILE A 1 97 ? 15.688 1.558 20.031 1 81.12 97 ILE A C 1
ATOM 774 O O . ILE A 1 97 ? 14.977 2.521 19.75 1 81.12 97 ILE A O 1
ATOM 778 N N . GLY A 1 98 ? 15.281 0.44 20.516 1 80.69 98 GLY A N 1
ATOM 779 C CA . GLY A 1 98 ? 13.867 0.257 20.812 1 80.69 98 GLY A CA 1
ATOM 780 C C . GLY A 1 98 ? 13.328 1.256 21.828 1 80.69 98 GLY A C 1
ATOM 781 O O . GLY A 1 98 ? 12.164 1.638 21.766 1 80.69 98 GLY A O 1
ATOM 782 N N . TYR A 1 99 ? 14.164 1.757 22.625 1 85.44 99 TYR A N 1
ATOM 783 C CA . TYR A 1 99 ? 13.75 2.648 23.703 1 85.44 99 TYR A CA 1
ATOM 784 C C . TYR A 1 99 ? 13.828 4.105 23.266 1 85.44 99 TYR A C 1
ATOM 786 O O . TYR A 1 99 ? 13.375 5 23.984 1 85.44 99 TYR A O 1
ATOM 794 N N . LEU A 1 100 ? 14.398 4.309 22.156 1 85.56 100 LEU A N 1
ATOM 795 C CA . LEU A 1 100 ? 14.422 5.68 21.656 1 85.56 100 LEU A CA 1
ATOM 796 C C . LEU A 1 100 ? 13.008 6.211 21.453 1 85.56 100 LEU A C 1
ATOM 798 O O . LEU A 1 100 ? 12.141 5.5 20.938 1 85.56 100 LEU A O 1
ATOM 802 N N . ARG A 1 101 ? 12.789 7.402 21.922 1 84.94 101 ARG A N 1
ATOM 803 C CA . ARG A 1 101 ? 11.484 8.039 21.812 1 84.94 101 ARG A CA 1
ATOM 804 C C . ARG A 1 101 ? 11.586 9.375 21.078 1 84.94 101 ARG A C 1
ATOM 806 O O . ARG A 1 101 ? 12.562 10.109 21.25 1 84.94 101 ARG A O 1
ATOM 813 N N . PRO A 1 102 ? 10.578 9.648 20.297 1 86.62 102 PRO A N 1
ATOM 814 C CA . PRO A 1 102 ? 10.562 10.953 19.625 1 86.62 102 PRO A CA 1
ATOM 815 C C . PRO A 1 102 ? 10.281 12.102 20.594 1 86.62 102 PRO A C 1
ATOM 817 O O . PRO A 1 102 ? 9.492 11.945 21.531 1 86.62 102 PRO A O 1
ATOM 820 N N . ASN A 1 103 ? 11.078 13.117 20.5 1 86.88 103 ASN A N 1
ATOM 821 C CA . ASN A 1 103 ? 10.68 14.375 21.109 1 86.88 103 ASN A CA 1
ATOM 822 C C . ASN A 1 103 ? 9.594 15.078 20.297 1 86.88 103 ASN A C 1
ATOM 824 O O . ASN A 1 103 ? 9.898 15.906 19.438 1 86.88 103 ASN A O 1
ATOM 828 N N . GLN A 1 104 ? 8.406 14.766 20.609 1 80.62 104 GLN A N 1
ATOM 829 C CA . GLN A 1 104 ? 7.266 15.102 19.766 1 80.62 104 GLN A CA 1
ATOM 830 C C . GLN A 1 104 ? 7.137 16.609 19.578 1 80.62 104 GLN A C 1
ATOM 832 O O . GLN A 1 104 ? 6.824 17.078 18.484 1 80.62 104 GLN A O 1
ATOM 837 N N . LEU A 1 105 ? 7.391 17.375 20.609 1 80.62 105 LEU A N 1
ATOM 838 C CA . LEU A 1 105 ? 7.246 18.828 20.531 1 80.62 105 LEU A CA 1
ATOM 839 C C . LEU A 1 105 ? 8.234 19.422 19.531 1 80.62 105 LEU A C 1
ATOM 841 O O . LEU A 1 105 ? 7.879 20.312 18.766 1 80.62 105 LEU A O 1
ATOM 845 N N . VAL A 1 106 ? 9.391 18.891 19.609 1 86.5 106 VAL A N 1
ATOM 846 C CA . VAL A 1 106 ? 10.414 19.406 18.688 1 86.5 106 VAL A CA 1
ATOM 847 C C . VAL A 1 106 ? 10.102 18.953 17.266 1 86.5 106 VAL A C 1
ATOM 849 O O . VAL A 1 106 ? 10.219 19.734 16.312 1 86.5 106 VAL A O 1
ATOM 852 N N . LEU A 1 107 ? 9.672 17.75 17.172 1 84 107 LEU A N 1
ATOM 853 C CA . LEU A 1 107 ? 9.305 17.234 15.852 1 84 107 LEU A CA 1
ATOM 854 C C . LEU A 1 107 ? 8.141 18.031 15.266 1 84 107 LEU A C 1
ATOM 856 O O . LEU A 1 107 ? 8.141 18.359 14.078 1 84 107 LEU A O 1
ATOM 860 N N . ASP A 1 108 ? 7.281 18.422 16.078 1 80.06 108 ASP A N 1
ATOM 861 C CA . ASP A 1 108 ? 6.117 19.203 15.641 1 80.06 108 ASP A CA 1
ATOM 862 C C . ASP A 1 108 ? 6.52 20.609 15.203 1 80.06 108 ASP A C 1
ATOM 864 O O . ASP A 1 108 ? 5.863 21.203 14.352 1 80.06 108 ASP A O 1
ATOM 868 N N . SER A 1 109 ? 7.555 21.031 15.781 1 86.5 109 SER A N 1
ATOM 869 C CA . SER A 1 109 ? 7.996 22.391 15.477 1 86.5 109 SER A CA 1
ATOM 870 C C . SER A 1 109 ? 8.508 22.484 14.039 1 86.5 109 SER A C 1
ATOM 872 O O . SER A 1 109 ? 8.641 23.594 13.5 1 86.5 109 SER A O 1
ATOM 874 N N . ILE A 1 110 ? 8.852 21.344 13.508 1 86.62 110 ILE A N 1
ATOM 875 C CA . ILE A 1 110 ? 9.383 21.328 12.148 1 86.62 110 ILE A CA 1
ATOM 876 C C . ILE A 1 110 ? 8.359 21.922 11.18 1 86.62 110 ILE A C 1
ATOM 878 O O . ILE A 1 110 ? 8.695 22.766 10.359 1 86.62 110 ILE A O 1
ATOM 882 N N . SER A 1 111 ? 7.176 21.516 11.344 1 79.06 111 SER A N 1
ATOM 883 C CA . SER A 1 111 ? 6.121 22.031 10.469 1 79.06 111 SER A CA 1
ATOM 884 C C . SER A 1 111 ? 5.902 23.516 10.672 1 79.06 111 SER A C 1
ATOM 886 O O . SER A 1 111 ? 5.645 24.25 9.711 1 79.06 111 SER A O 1
ATOM 888 N N . ASN A 1 112 ? 6.02 23.984 11.906 1 82.12 112 ASN A N 1
ATOM 889 C CA . ASN A 1 112 ? 5.898 25.406 12.203 1 82.12 112 ASN A CA 1
ATOM 890 C C . ASN A 1 112 ? 6.988 26.219 11.508 1 82.12 112 ASN A C 1
ATOM 892 O O . ASN A 1 112 ? 6.723 27.281 10.961 1 82.12 112 ASN A O 1
ATOM 896 N N . LEU A 1 113 ? 8.117 25.672 11.57 1 87.38 113 LEU A N 1
ATOM 897 C CA . LEU A 1 113 ? 9.258 26.328 10.945 1 87.38 113 LEU A CA 1
ATOM 898 C C . LEU A 1 113 ? 9.078 26.406 9.43 1 87.38 113 LEU A C 1
ATOM 900 O O . LEU A 1 113 ? 9.281 27.469 8.828 1 87.38 113 LEU A O 1
ATOM 904 N N . GLN A 1 114 ? 8.648 25.312 8.93 1 81.44 114 GLN A N 1
ATOM 905 C CA . GLN A 1 114 ? 8.469 25.234 7.48 1 81.44 114 GLN A CA 1
ATOM 906 C C . GLN A 1 114 ? 7.348 26.172 7.023 1 81.44 114 GLN A C 1
ATOM 908 O O . GLN A 1 114 ? 7.473 26.844 6 1 81.44 114 GLN A O 1
ATOM 913 N N . GLU A 1 115 ? 6.34 26.25 7.746 1 75.88 115 GLU A N 1
ATOM 914 C CA . GLU A 1 115 ? 5.23 27.156 7.453 1 75.88 115 GLU A CA 1
ATOM 915 C C . GLU A 1 115 ? 5.684 28.609 7.5 1 75.88 115 GLU A C 1
ATOM 917 O O . GLU A 1 115 ? 5.18 29.438 6.742 1 75.88 115 GLU A O 1
ATOM 922 N N . ALA A 1 116 ? 6.59 28.875 8.367 1 81.81 116 ALA A N 1
ATOM 923 C CA . ALA A 1 116 ? 7.094 30.234 8.531 1 81.81 116 ALA A CA 1
ATOM 924 C C . ALA A 1 116 ? 8.133 30.562 7.465 1 81.81 116 ALA A C 1
ATOM 926 O O . ALA A 1 116 ? 8.664 31.688 7.438 1 81.81 116 ALA A O 1
ATOM 927 N N . GLY A 1 117 ? 8.453 29.5 6.656 1 83 117 GLY A N 1
ATOM 928 C CA . GLY A 1 117 ? 9.32 29.781 5.52 1 83 117 GLY A CA 1
ATOM 929 C C . GLY A 1 117 ? 10.742 29.297 5.719 1 83 117 GLY A C 1
ATOM 930 O O . GLY A 1 117 ? 11.586 29.453 4.84 1 83 117 GLY A O 1
ATOM 931 N N . TYR A 1 118 ? 11.055 28.734 6.844 1 89.44 118 TYR A N 1
ATOM 932 C CA . TYR A 1 118 ? 12.383 28.188 7.082 1 89.44 118 TYR A CA 1
ATOM 933 C C . TYR A 1 118 ? 12.578 26.859 6.348 1 89.44 118 TYR A C 1
ATOM 935 O O . TYR A 1 118 ? 11.633 26.094 6.184 1 89.44 118 TYR A O 1
ATOM 943 N N . LYS A 1 119 ? 13.812 26.656 5.953 1 91.19 119 LYS A N 1
ATOM 944 C CA . LYS A 1 119 ? 14.203 25.312 5.555 1 91.19 119 LYS A CA 1
ATOM 945 C C . LYS A 1 119 ? 14.703 24.516 6.754 1 91.19 119 LYS A C 1
ATOM 947 O O . LYS A 1 119 ? 15.453 25.031 7.586 1 91.19 119 LYS A O 1
ATOM 952 N N . VAL A 1 120 ? 14.156 23.391 6.867 1 91.75 120 VAL A N 1
ATOM 953 C CA . VAL A 1 120 ? 14.547 22.547 7.996 1 91.75 120 VAL A CA 1
ATOM 954 C C . VAL A 1 120 ? 15.43 21.406 7.504 1 91.75 120 VAL A C 1
ATOM 956 O O . VAL A 1 120 ? 15.086 20.719 6.547 1 91.75 120 VAL A O 1
ATOM 959 N N . CYS A 1 121 ? 16.578 21.266 8.172 1 91.06 121 CYS A N 1
ATOM 960 C CA . CYS A 1 121 ? 17.547 20.234 7.809 1 91.06 121 CYS A CA 1
ATOM 961 C C . CYS A 1 121 ? 17.828 19.312 8.992 1 91.06 121 CYS A C 1
ATOM 963 O O . CYS A 1 121 ? 17.969 19.781 10.125 1 91.06 121 CYS A O 1
ATOM 965 N N . PHE A 1 122 ? 17.812 18.031 8.68 1 89.69 122 PHE A N 1
ATOM 966 C CA . PHE A 1 122 ? 18.375 17.062 9.617 1 89.69 122 PHE A CA 1
ATOM 967 C C . PHE A 1 122 ? 19.828 16.766 9.289 1 89.69 122 PHE A C 1
ATOM 969 O O . PHE A 1 122 ? 20.156 16.438 8.148 1 89.69 122 PHE A O 1
ATOM 976 N N . LEU A 1 123 ? 20.609 16.969 10.258 1 82.81 123 LEU A N 1
ATOM 977 C CA . LEU A 1 123 ? 22.016 16.578 10.18 1 82.81 123 LEU A CA 1
ATOM 978 C C . LEU A 1 123 ? 22.438 15.781 11.406 1 82.81 123 LEU A C 1
ATOM 980 O O . LEU A 1 123 ? 22.609 16.344 12.492 1 82.81 123 LEU A O 1
ATOM 984 N N . GLY A 1 124 ? 22.469 14.516 11.242 1 76.12 124 GLY A N 1
ATOM 985 C CA . GLY A 1 124 ? 22.781 13.719 12.422 1 76.12 124 GLY A CA 1
ATOM 986 C C . GLY A 1 124 ? 23.812 12.641 12.156 1 76.12 124 GLY A C 1
ATOM 987 O O . GLY A 1 124 ? 23.938 12.156 11.031 1 76.12 124 GLY A O 1
ATOM 988 N N . ASN A 1 125 ? 24.641 12.555 13.164 1 66.19 125 ASN A N 1
ATOM 989 C CA . ASN A 1 125 ? 25.547 11.406 13.156 1 66.19 125 ASN A CA 1
ATOM 990 C C . ASN A 1 125 ? 24.844 10.133 13.633 1 66.19 125 ASN A C 1
ATOM 992 O O . ASN A 1 125 ? 24.594 9.969 14.828 1 66.19 125 ASN A O 1
ATOM 996 N N . ILE A 1 126 ? 24.328 9.406 12.789 1 62.88 126 ILE A N 1
ATOM 997 C CA . ILE A 1 126 ? 23.578 8.234 13.203 1 62.88 126 ILE A CA 1
ATOM 998 C C . ILE A 1 126 ? 24.438 6.977 13.047 1 62.88 126 ILE A C 1
ATOM 1000 O O . ILE A 1 126 ? 23.984 5.867 13.336 1 62.88 126 ILE A O 1
ATOM 1004 N N . GLY A 1 127 ? 25.781 7.156 13.023 1 58.31 127 GLY A N 1
ATOM 1005 C CA . GLY A 1 127 ? 26.656 6.012 12.812 1 58.31 127 GLY A CA 1
ATOM 1006 C C . GLY A 1 127 ? 26.234 5.152 11.633 1 58.31 127 GLY A C 1
ATOM 1007 O O . GLY A 1 127 ? 25.172 5.359 11.055 1 58.31 127 GLY A O 1
ATOM 1008 N N . LEU A 1 128 ? 27.125 4.363 11.188 1 59.84 128 LEU A N 1
ATOM 1009 C CA . LEU A 1 128 ? 26.812 3.4 10.133 1 59.84 128 LEU A CA 1
ATOM 1010 C C . LEU A 1 128 ? 26.047 2.209 10.695 1 59.84 128 LEU A C 1
ATOM 1012 O O . LEU A 1 128 ? 26.609 1.136 10.898 1 59.84 128 LEU A O 1
ATOM 1016 N N . ILE A 1 129 ? 24.969 2.564 11.312 1 61.34 129 ILE A N 1
ATOM 1017 C CA . ILE A 1 129 ? 24.141 1.521 11.906 1 61.34 129 ILE A CA 1
ATOM 1018 C C . ILE A 1 129 ? 23.5 0.67 10.805 1 61.34 129 ILE A C 1
ATOM 1020 O O . ILE A 1 129 ? 22.578 1.115 10.117 1 61.34 129 ILE A O 1
ATOM 1024 N N . ASP A 1 130 ? 24.328 -0.374 10.406 1 57.66 130 ASP A N 1
ATOM 1025 C CA . ASP A 1 130 ? 23.938 -1.354 9.398 1 57.66 130 ASP A CA 1
ATOM 1026 C C . ASP A 1 130 ? 23.594 -2.697 10.039 1 57.66 130 ASP A C 1
ATOM 1028 O O . ASP A 1 130 ? 24.219 -3.098 11.023 1 57.66 130 ASP A O 1
ATOM 1032 N N . GLY A 1 131 ? 22.453 -2.943 10.672 1 53.69 131 GLY A N 1
ATOM 1033 C CA . GLY A 1 131 ? 22.219 -4.25 11.273 1 53.69 131 GLY A CA 1
ATOM 1034 C C . GLY A 1 131 ? 20.797 -4.441 11.773 1 53.69 131 GLY A C 1
ATOM 1035 O O . GLY A 1 131 ? 19.891 -3.697 11.383 1 53.69 131 GLY A O 1
ATOM 1036 N N . PRO A 1 132 ? 20.859 -5.461 12.75 1 52.97 132 PRO A N 1
ATOM 1037 C CA . PRO A 1 132 ? 19.578 -6.008 13.18 1 52.97 132 PRO A CA 1
ATOM 1038 C C . PRO A 1 132 ? 18.734 -5 13.969 1 52.97 132 PRO A C 1
ATOM 1040 O O . PRO A 1 132 ? 18.281 -5.309 15.07 1 52.97 132 PRO A O 1
ATOM 1043 N N . THR A 1 133 ? 19.125 -3.791 13.875 1 52.59 133 THR A N 1
ATOM 1044 C CA . THR A 1 133 ? 18.375 -2.863 14.719 1 52.59 133 THR A CA 1
ATOM 1045 C C . THR A 1 133 ? 16.906 -2.854 14.328 1 52.59 133 THR A C 1
ATOM 1047 O O . THR A 1 133 ? 16.094 -2.143 14.93 1 52.59 133 THR A O 1
ATOM 1050 N N . GLY A 1 134 ? 16.5 -3.904 13.695 1 56.31 134 GLY A N 1
ATOM 1051 C CA . GLY A 1 134 ? 15.094 -3.938 13.289 1 56.31 134 GLY A CA 1
ATOM 1052 C C . GLY A 1 134 ? 14.695 -2.75 12.438 1 56.31 134 GLY A C 1
ATOM 1053 O O . GLY A 1 134 ? 15.547 -2.01 11.945 1 56.31 134 GLY A O 1
ATOM 1054 N N . ASN A 1 135 ? 13.43 -2.525 12.148 1 62.19 135 ASN A N 1
ATOM 1055 C CA . ASN A 1 135 ? 12.836 -1.562 11.234 1 62.19 135 ASN A CA 1
ATOM 1056 C C . ASN A 1 135 ? 12.594 -0.216 11.906 1 62.19 135 ASN A C 1
ATOM 1058 O O . ASN A 1 135 ? 12.297 0.775 11.242 1 62.19 135 ASN A O 1
ATOM 1062 N N . LYS A 1 136 ? 13 -0.207 13.219 1 70.31 136 LYS A N 1
ATOM 1063 C CA . LYS A 1 136 ? 12.578 0.998 13.922 1 70.31 136 LYS A CA 1
ATOM 1064 C C . LYS A 1 136 ? 13.477 2.184 13.578 1 70.31 136 LYS A C 1
ATOM 1066 O O . LYS A 1 136 ? 12.984 3.279 13.297 1 70.31 136 LYS A O 1
ATOM 1071 N N . PHE A 1 137 ? 14.789 1.916 13.664 1 73.94 137 PHE A N 1
ATOM 1072 C CA . PHE A 1 137 ? 15.719 3 13.375 1 73.94 137 PHE A CA 1
ATOM 1073 C C . PHE A 1 137 ? 15.547 3.492 11.938 1 73.94 137 PHE A C 1
ATOM 1075 O O . PHE A 1 137 ? 15.562 4.699 11.688 1 73.94 137 PHE A O 1
ATOM 1082 N N . THR A 1 138 ? 15.359 2.609 11.133 1 72.62 138 THR A N 1
ATOM 1083 C CA . THR A 1 138 ? 15.117 2.955 9.742 1 72.62 138 THR A CA 1
ATOM 1084 C C . THR A 1 138 ? 13.844 3.781 9.602 1 72.62 138 THR A C 1
ATOM 1086 O O . THR A 1 138 ? 13.805 4.75 8.836 1 72.62 138 THR A O 1
ATOM 1089 N N . ARG A 1 139 ? 12.883 3.438 10.328 1 73.12 139 ARG A N 1
ATOM 1090 C CA . ARG A 1 139 ? 11.633 4.184 10.305 1 73.12 139 ARG A CA 1
ATOM 1091 C C . ARG A 1 139 ? 11.828 5.613 10.789 1 73.12 139 ARG A C 1
ATOM 1093 O O . ARG A 1 139 ? 11.25 6.551 10.242 1 73.12 139 ARG A O 1
ATOM 1100 N N . MET A 1 140 ? 12.648 5.688 11.812 1 78.75 140 MET A N 1
ATOM 1101 C CA . MET A 1 140 ? 12.922 7.016 12.344 1 78.75 140 MET A CA 1
ATOM 1102 C C . MET A 1 140 ? 13.648 7.875 11.312 1 78.75 140 MET A C 1
ATOM 1104 O O . MET A 1 140 ? 13.297 9.039 11.117 1 78.75 140 MET A O 1
ATOM 1108 N N . LYS A 1 141 ? 14.562 7.301 10.672 1 77.88 141 LYS A N 1
ATOM 1109 C CA . LYS A 1 141 ? 15.305 8.008 9.641 1 77.88 141 LYS A CA 1
ATOM 1110 C C . LYS A 1 141 ? 14.391 8.438 8.5 1 77.88 141 LYS A C 1
ATOM 1112 O O . LYS A 1 141 ? 14.477 9.57 8.016 1 77.88 141 LYS A O 1
ATOM 1117 N N . MET A 1 142 ? 13.617 7.535 8.25 1 73.38 142 MET A N 1
ATOM 1118 C CA . MET A 1 142 ? 12.719 7.801 7.129 1 73.38 142 MET A CA 1
ATOM 1119 C C . MET A 1 142 ? 11.727 8.898 7.48 1 73.38 142 MET A C 1
ATOM 1121 O O . MET A 1 142 ? 11.406 9.75 6.645 1 73.38 142 MET A O 1
ATOM 1125 N N . TYR A 1 143 ? 11.25 8.812 8.648 1 77.44 143 TYR A N 1
ATOM 1126 C CA . TYR A 1 143 ? 10.375 9.891 9.102 1 77.44 143 TYR A CA 1
ATOM 1127 C C . TYR A 1 143 ? 11.039 11.25 8.93 1 77.44 143 TYR A C 1
ATOM 1129 O O . TYR A 1 143 ? 10.414 12.195 8.445 1 77.44 143 TYR A O 1
ATOM 1137 N N . LEU A 1 144 ? 12.25 11.242 9.32 1 82.88 144 LEU A N 1
ATOM 1138 C CA . LEU A 1 144 ? 12.977 12.508 9.242 1 82.88 144 LEU A CA 1
ATOM 1139 C C . LEU A 1 144 ? 13.242 12.891 7.789 1 82.88 144 LEU A C 1
ATOM 1141 O O . LEU A 1 144 ? 13.203 14.078 7.445 1 82.88 144 LEU A O 1
ATOM 1145 N N . ARG A 1 145 ? 13.477 11.945 7.012 1 76.94 145 ARG A N 1
ATOM 1146 C CA . ARG A 1 145 ? 13.695 12.203 5.594 1 76.94 145 ARG A CA 1
ATOM 1147 C C . ARG A 1 145 ? 12.461 12.812 4.945 1 76.94 145 ARG A C 1
ATOM 1149 O O . ARG A 1 145 ? 12.578 13.672 4.062 1 76.94 145 ARG A O 1
ATOM 1156 N N . PHE A 1 146 ? 11.375 12.406 5.465 1 72.31 146 PHE A N 1
ATOM 1157 C CA . PHE A 1 146 ? 10.133 12.867 4.852 1 72.31 146 PHE A CA 1
ATOM 1158 C C . PHE A 1 146 ? 9.648 14.156 5.508 1 72.31 146 PHE A C 1
ATOM 1160 O O . PHE A 1 146 ? 8.852 14.891 4.926 1 72.31 146 PHE A O 1
ATOM 1167 N N . THR A 1 147 ? 10.102 14.383 6.633 1 77.62 147 THR A N 1
ATOM 1168 C CA . THR A 1 147 ? 9.609 15.523 7.395 1 77.62 147 THR A CA 1
ATOM 1169 C C . THR A 1 147 ? 10.5 16.75 7.176 1 77.62 147 THR A C 1
ATOM 1171 O O . THR A 1 147 ? 10 17.875 7.117 1 77.62 147 THR A O 1
ATOM 1174 N N . CYS A 1 148 ? 11.727 16.469 6.973 1 84.69 148 CYS A N 1
ATOM 1175 C CA . CYS A 1 148 ? 12.672 17.562 6.789 1 84.69 148 CYS A CA 1
ATOM 1176 C C . CYS A 1 148 ? 12.828 17.906 5.312 1 84.69 148 CYS A C 1
ATOM 1178 O O . CYS A 1 148 ? 12.609 17.047 4.445 1 84.69 148 CYS A O 1
ATOM 1180 N N . ASP A 1 149 ? 13.156 19.172 5.09 1 81.56 149 ASP A N 1
ATOM 1181 C CA . ASP A 1 149 ? 13.43 19.578 3.717 1 81.56 149 ASP A CA 1
ATOM 1182 C C . ASP A 1 149 ? 14.703 18.922 3.186 1 81.56 149 ASP A C 1
ATOM 1184 O O . ASP A 1 149 ? 14.797 18.609 1.997 1 81.56 149 ASP A O 1
ATOM 1188 N N . TYR A 1 150 ? 15.664 18.844 4.117 1 83.94 150 TYR A N 1
ATOM 1189 C CA . TYR A 1 150 ? 16.938 18.219 3.793 1 83.94 150 TYR A CA 1
ATOM 1190 C C . TYR A 1 150 ? 17.328 17.203 4.855 1 83.94 150 TYR A C 1
ATOM 1192 O O . TYR A 1 150 ? 17.047 17.391 6.043 1 83.94 150 TYR A O 1
ATOM 1200 N N . TYR A 1 151 ? 17.922 16.094 4.387 1 83.88 151 TYR A N 1
ATOM 1201 C CA . TYR A 1 151 ? 18.328 15 5.258 1 83.88 151 TYR A CA 1
ATOM 1202 C C . TYR A 1 151 ? 19.766 14.578 4.977 1 83.88 151 TYR A C 1
ATOM 1204 O O . TYR A 1 151 ? 20.078 14.094 3.889 1 83.88 151 TYR A O 1
ATOM 1212 N N . PHE A 1 152 ? 20.641 14.828 5.953 1 79.25 152 PHE A N 1
ATOM 1213 C CA . PHE A 1 152 ? 22.047 14.461 5.809 1 79.25 152 PHE A CA 1
ATOM 1214 C C . PHE A 1 152 ? 22.5 13.586 6.973 1 79.25 152 PHE A C 1
ATOM 1216 O O . PHE A 1 152 ? 22.25 13.906 8.133 1 79.25 152 PHE A O 1
ATOM 1223 N N . GLU A 1 153 ? 23.062 12.484 6.578 1 76.56 153 GLU A N 1
ATOM 1224 C CA . GLU A 1 153 ? 23.719 11.656 7.586 1 76.56 153 GLU A CA 1
ATOM 1225 C C . GLU A 1 153 ? 25.234 11.867 7.578 1 76.56 153 GLU A C 1
ATOM 1227 O O . GLU A 1 153 ? 25.844 12 6.516 1 76.56 153 GLU A O 1
ATOM 1232 N N . SER A 1 154 ? 25.734 12.117 8.672 1 68.19 154 SER A N 1
ATOM 1233 C CA . SER A 1 154 ? 27.172 12.32 8.766 1 68.19 154 SER A CA 1
ATOM 1234 C C . SER A 1 154 ? 27.828 11.234 9.625 1 68.19 154 SER A C 1
ATOM 1236 O O . SER A 1 154 ? 27.188 10.695 10.539 1 68.19 154 SER A O 1
ATOM 1238 N N . CYS A 1 155 ? 28.844 10.57 9.164 1 60.5 155 CYS A N 1
ATOM 1239 C CA . CYS A 1 155 ? 29.656 9.695 10.008 1 60.5 155 CYS A CA 1
ATOM 1240 C C . CYS A 1 155 ? 30.703 10.492 10.766 1 60.5 155 CYS A C 1
ATOM 1242 O O . CYS A 1 155 ? 31.562 9.914 11.43 1 60.5 155 CYS A O 1
ATOM 1244 N N . GLN A 1 156 ? 30.766 11.656 10.547 1 54.44 156 GLN A N 1
ATOM 1245 C CA . GLN A 1 156 ? 31.703 12.469 11.328 1 54.44 156 GLN A CA 1
ATOM 1246 C C . GLN A 1 156 ? 30.953 13.359 12.32 1 54.44 156 GLN A C 1
ATOM 1248 O O . GLN A 1 156 ? 29.922 13.953 11.977 1 54.44 156 GLN A O 1
ATOM 1253 N N . VAL A 1 157 ? 31.031 12.891 13.57 1 48.66 157 VAL A N 1
ATOM 1254 C CA . VAL A 1 157 ? 30.359 13.531 14.688 1 48.66 157 VAL A CA 1
ATOM 1255 C C . VAL A 1 157 ? 30.422 15.047 14.523 1 48.66 157 VAL A C 1
ATOM 1257 O O . VAL A 1 157 ? 31.5 15.633 14.445 1 48.66 157 VAL A O 1
ATOM 1260 N N . VAL A 1 158 ? 29.516 15.594 13.914 1 47.06 158 VAL A N 1
ATOM 1261 C CA . VAL A 1 158 ? 29.422 17.016 14.195 1 47.06 158 VAL A CA 1
ATOM 1262 C C . VAL A 1 158 ? 29.047 17.234 15.664 1 47.06 158 VAL A C 1
ATOM 1264 O O . VAL A 1 158 ? 27.859 17.312 16 1 47.06 158 VAL A O 1
ATOM 1267 N N . GLU A 1 159 ? 29.281 16.266 16.375 1 46.97 159 GLU A N 1
ATOM 1268 C CA . GLU A 1 159 ? 28.844 16.438 17.766 1 46.97 159 GLU A CA 1
ATOM 1269 C C . GLU A 1 159 ? 29.281 17.797 18.312 1 46.97 159 GLU A C 1
ATOM 1271 O O . GLU A 1 159 ? 30.188 18.438 17.766 1 46.97 159 GLU A O 1
ATOM 1276 N N . SER A 1 160 ? 28.469 18.172 19.234 1 51.38 160 SER A N 1
ATOM 1277 C CA . SER A 1 160 ? 28.594 19.359 20.078 1 51.38 160 SER A CA 1
ATOM 1278 C C . SER A 1 160 ? 30 19.484 20.656 1 51.38 160 SER A C 1
ATOM 1280 O O . SER A 1 160 ? 30.172 19.891 21.812 1 51.38 160 SER A O 1
ATOM 1282 N N . MET A 1 161 ? 30.938 18.922 19.922 1 53.59 161 MET A N 1
ATOM 1283 C CA . MET A 1 161 ? 32.25 19.156 20.516 1 53.59 161 MET A CA 1
ATOM 1284 C C . MET A 1 161 ? 32.719 20.578 20.266 1 53.59 161 MET A C 1
ATOM 1286 O O . MET A 1 161 ? 32.438 21.156 19.203 1 53.59 161 MET A O 1
ATOM 1290 N N . GLU A 1 162 ? 33.219 21.062 21.328 1 57.91 162 GLU A N 1
ATOM 1291 C CA . GLU A 1 162 ? 33.656 22.453 21.469 1 57.91 162 GLU A CA 1
ATOM 1292 C C . GLU A 1 162 ? 34.312 22.953 20.188 1 57.91 162 GLU A C 1
ATOM 1294 O O . GLU A 1 162 ? 34.031 24.047 19.703 1 57.91 162 GLU A O 1
ATOM 1299 N N . PRO A 1 163 ? 35.094 22.109 19.625 1 60.44 163 PRO A N 1
ATOM 1300 C CA . PRO A 1 163 ? 35.75 22.672 18.453 1 60.44 163 PRO A CA 1
ATOM 1301 C C . PRO A 1 163 ? 34.812 22.875 17.281 1 60.44 163 PRO A C 1
ATOM 1303 O O . PRO A 1 163 ? 34.938 23.859 16.531 1 60.44 163 PRO A O 1
ATOM 1306 N N . TYR A 1 164 ? 33.906 22.094 17.141 1 66.12 164 TYR A N 1
ATOM 1307 C CA . TYR A 1 164 ? 33 22.188 16 1 66.12 164 TYR A CA 1
ATOM 1308 C C . TYR A 1 164 ? 31.984 23.312 16.203 1 66.12 164 TYR A C 1
ATOM 1310 O O . TYR A 1 164 ? 31.562 23.953 15.234 1 66.12 164 TYR A O 1
ATOM 1318 N N . CYS A 1 165 ? 31.734 23.531 17.406 1 69.06 165 CYS A N 1
ATOM 1319 C CA . CYS A 1 165 ? 30.812 24.625 17.703 1 69.06 165 CYS A CA 1
ATOM 1320 C C . CYS A 1 165 ? 31.422 25.969 17.312 1 69.06 165 CYS A C 1
ATOM 1322 O O . CYS A 1 165 ? 30.734 26.828 16.766 1 69.06 165 CYS A O 1
ATOM 1324 N N . LYS A 1 166 ? 32.719 26.078 17.625 1 74.38 166 LYS A N 1
ATOM 1325 C CA . LYS A 1 166 ? 33.406 27.297 17.266 1 74.38 166 LYS A CA 1
ATOM 1326 C C . LYS A 1 166 ? 33.438 27.5 15.758 1 74.38 166 LYS A C 1
ATOM 1328 O O . LYS A 1 166 ? 33.25 28.609 15.258 1 74.38 166 LYS A O 1
ATOM 1333 N N . LEU A 1 167 ? 33.688 26.391 15.125 1 77.31 167 LEU A N 1
ATOM 1334 C CA . LEU A 1 167 ? 33.719 26.453 13.672 1 77.31 167 LEU A CA 1
ATOM 1335 C C . LEU A 1 167 ? 32.344 26.828 13.109 1 77.31 167 LEU A C 1
ATOM 1337 O O . LEU A 1 167 ? 32.25 27.625 12.18 1 77.31 167 LEU A O 1
ATOM 1341 N N . ALA A 1 168 ? 31.344 26.328 13.656 1 78.56 168 ALA A N 1
ATOM 1342 C CA . ALA A 1 168 ? 29.984 26.625 13.203 1 78.56 168 ALA A CA 1
ATOM 1343 C C . ALA A 1 168 ? 29.656 28.094 13.391 1 78.56 168 ALA A C 1
ATOM 1345 O O . ALA A 1 168 ? 29.094 28.734 12.5 1 78.56 168 ALA A O 1
ATOM 1346 N N . THR A 1 169 ? 30.094 28.594 14.477 1 79.62 169 THR A N 1
ATOM 1347 C CA . THR A 1 169 ? 29.875 30 14.766 1 79.62 169 THR A CA 1
ATOM 1348 C C . THR A 1 169 ? 30.609 30.891 13.758 1 79.62 169 THR A C 1
ATOM 1350 O O . THR A 1 169 ? 30.078 31.922 13.32 1 79.62 169 THR A O 1
ATOM 1353 N N . SER A 1 170 ? 31.719 30.391 13.414 1 82.94 170 SER A N 1
ATOM 1354 C CA . SER A 1 170 ? 32.5 31.156 12.453 1 82.94 170 SER A CA 1
ATOM 1355 C C . SER A 1 170 ? 31.844 31.172 11.078 1 82.94 170 SER A C 1
ATOM 1357 O O . SER A 1 170 ? 32.062 32.094 10.281 1 82.94 170 SER A O 1
ATOM 1359 N N . LEU A 1 171 ? 31.094 30.188 10.836 1 83.19 171 LEU A N 1
ATOM 1360 C CA . LEU A 1 171 ? 30.406 30.062 9.555 1 83.19 171 LEU A CA 1
ATOM 1361 C C . LEU A 1 171 ? 29.047 30.766 9.602 1 83.19 171 LEU A C 1
ATOM 1363 O O . LEU A 1 171 ? 28.281 30.703 8.648 1 83.19 171 LEU A O 1
ATOM 1367 N N . GLY A 1 172 ? 28.781 31.438 10.75 1 83.19 172 GLY A N 1
ATOM 1368 C CA . GLY A 1 172 ? 27.531 32.156 10.883 1 83.19 172 GLY A CA 1
ATOM 1369 C C . GLY A 1 172 ? 26.391 31.312 11.398 1 83.19 172 GLY A C 1
ATOM 1370 O O . GLY A 1 172 ? 25.219 31.672 11.258 1 83.19 172 GLY A O 1
ATOM 1371 N N . ILE A 1 173 ? 26.734 30.125 11.961 1 87.44 173 ILE A N 1
ATOM 1372 C CA . ILE A 1 173 ? 25.719 29.234 12.492 1 87.44 173 ILE A CA 1
ATOM 1373 C C . ILE A 1 173 ? 25.516 29.5 13.984 1 87.44 173 ILE A C 1
ATOM 1375 O O . ILE A 1 173 ? 26.5 29.578 14.734 1 87.44 173 ILE A O 1
ATOM 1379 N N . THR A 1 174 ? 24.281 29.781 14.312 1 88.69 174 THR A N 1
ATOM 1380 C CA . THR A 1 174 ? 23.953 29.922 15.734 1 88.69 174 THR A CA 1
ATOM 1381 C C . THR A 1 174 ? 23.578 28.562 16.328 1 88.69 174 THR A C 1
ATOM 1383 O O . THR A 1 174 ? 22.719 27.859 15.797 1 88.69 174 THR A O 1
ATOM 1386 N N . GLU A 1 175 ? 24.25 28.234 17.359 1 86.19 175 GLU A N 1
ATOM 1387 C CA . GLU A 1 175 ? 24.047 26.922 17.969 1 86.19 175 GLU A CA 1
ATOM 1388 C C . GLU A 1 175 ? 23.109 27 19.172 1 86.19 175 GLU A C 1
ATOM 1390 O O . GLU A 1 175 ? 23.188 27.938 19.953 1 86.19 175 GLU A O 1
ATOM 1395 N N . ILE A 1 176 ? 22.234 26.047 19.234 1 86.81 176 ILE A N 1
ATOM 1396 C CA . ILE A 1 176 ? 21.406 25.828 20.422 1 86.81 176 ILE A CA 1
ATOM 1397 C C . ILE A 1 176 ? 21.766 24.5 21.062 1 86.81 176 ILE A C 1
ATOM 1399 O O . ILE A 1 176 ? 21.641 23.438 20.438 1 86.81 176 ILE A O 1
ATOM 1403 N N . VAL A 1 177 ? 22.266 24.562 22.25 1 78.88 177 VAL A N 1
ATOM 1404 C CA . VAL A 1 177 ? 22.578 23.344 22.984 1 78.88 177 VAL A CA 1
ATOM 1405 C C . VAL A 1 177 ? 21.297 22.781 23.609 1 78.88 177 VAL A C 1
ATOM 1407 O O . VAL A 1 177 ? 20.625 23.469 24.359 1 78.88 177 VAL A O 1
ATOM 1410 N N . ALA A 1 178 ? 21.016 21.562 23.172 1 77.81 178 ALA A N 1
ATOM 1411 C CA . ALA A 1 178 ? 19.797 20.938 23.656 1 77.81 178 ALA A CA 1
ATOM 1412 C C . ALA A 1 178 ? 20.016 20.312 25.047 1 77.81 178 ALA A C 1
ATOM 1414 O O . ALA A 1 178 ? 20.672 19.281 25.172 1 77.81 178 ALA A O 1
ATOM 1415 N N . VAL A 1 179 ? 19.547 21.016 26.094 1 74.5 179 VAL A N 1
ATOM 1416 C CA . VAL A 1 179 ? 19.578 20.469 27.453 1 74.5 179 VAL A CA 1
ATOM 1417 C C . VAL A 1 179 ? 18.266 19.734 27.734 1 74.5 179 VAL A C 1
ATOM 1419 O O . VAL A 1 179 ? 18.281 18.641 28.312 1 74.5 179 VAL A O 1
ATOM 1422 N N . ASP A 1 180 ? 17.172 20.344 27.422 1 79.12 180 ASP A N 1
ATOM 1423 C CA . ASP A 1 180 ? 15.836 19.766 27.5 1 79.12 180 ASP A CA 1
ATOM 1424 C C . ASP A 1 180 ? 14.938 20.344 26.406 1 79.12 180 ASP A C 1
ATOM 1426 O O . ASP A 1 180 ? 15.297 21.312 25.75 1 79.12 180 ASP A O 1
ATOM 1430 N N . GLN A 1 181 ? 13.836 19.703 26.156 1 80.12 181 GLN A N 1
ATOM 1431 C CA . GLN A 1 181 ? 12.953 20.031 25.047 1 80.12 181 GLN A CA 1
ATOM 1432 C C . GLN A 1 181 ? 12.406 21.453 25.188 1 80.12 181 GLN A C 1
ATOM 1434 O O . GLN A 1 181 ? 12.453 22.25 24.25 1 80.12 181 GLN A O 1
ATOM 1439 N N . PRO A 1 182 ? 11.938 21.766 26.312 1 79.44 182 PRO A N 1
ATOM 1440 C CA . PRO A 1 182 ? 11.359 23.109 26.453 1 79.44 182 PRO A CA 1
ATOM 1441 C C . PRO A 1 182 ? 12.383 24.219 26.203 1 79.44 182 PRO A C 1
ATOM 1443 O O . PRO A 1 182 ? 12.047 25.25 25.625 1 79.44 182 PRO A O 1
ATOM 1446 N N . THR A 1 183 ? 13.586 23.938 26.625 1 82.94 183 THR A N 1
ATOM 1447 C CA . THR A 1 183 ? 14.641 24.922 26.469 1 82.94 183 THR A CA 1
ATOM 1448 C C . THR A 1 183 ? 14.984 25.109 24.984 1 82.94 183 THR A C 1
ATOM 1450 O O . THR A 1 183 ? 15.211 26.234 24.531 1 82.94 183 THR A O 1
ATOM 1453 N N . VAL A 1 184 ? 14.961 24.047 24.312 1 86.75 184 VAL A N 1
ATOM 1454 C CA . VAL A 1 184 ? 15.266 24.109 22.891 1 86.75 184 VAL A CA 1
ATOM 1455 C C . VAL A 1 184 ? 14.203 24.938 22.172 1 86.75 184 VAL A C 1
ATOM 1457 O O . VAL A 1 184 ? 14.531 25.812 21.375 1 86.75 184 VAL A O 1
ATOM 1460 N N . LEU A 1 185 ? 12.961 24.734 22.438 1 89.12 185 LEU A N 1
ATOM 1461 C CA . LEU A 1 185 ? 11.875 25.406 21.75 1 89.12 185 LEU A CA 1
ATOM 1462 C C . LEU A 1 185 ? 11.836 26.891 22.125 1 89.12 185 LEU A C 1
ATOM 1464 O O . LEU A 1 185 ? 11.531 27.734 21.281 1 89.12 185 LEU A O 1
ATOM 1468 N N . LYS A 1 186 ? 12.156 27.125 23.391 1 88.88 186 LYS A N 1
ATOM 1469 C CA . LYS A 1 186 ? 12.211 28.516 23.828 1 88.88 186 LYS A CA 1
ATOM 1470 C C . LYS A 1 186 ? 13.289 29.297 23.078 1 88.88 186 LYS A C 1
ATOM 1472 O O . LYS A 1 186 ? 13.039 30.391 22.578 1 88.88 186 LYS A O 1
ATOM 1477 N N . LYS A 1 187 ? 14.414 28.719 23.016 1 90.5 187 LYS A N 1
ATOM 1478 C CA . LYS A 1 187 ? 15.516 29.375 22.328 1 90.5 187 LYS A CA 1
ATOM 1479 C C . LYS A 1 187 ? 15.219 29.516 20.828 1 90.5 187 LYS A C 1
ATOM 1481 O O . LYS A 1 187 ? 15.539 30.547 20.234 1 90.5 187 LYS A O 1
ATOM 1486 N N . LEU A 1 188 ? 14.656 28.5 20.297 1 90.94 188 LEU A N 1
ATOM 1487 C CA . LEU A 1 188 ? 14.273 28.547 18.891 1 90.94 188 LEU A CA 1
ATOM 1488 C C . LEU A 1 188 ? 13.25 29.656 18.656 1 90.94 188 LEU A C 1
ATOM 1490 O O . LEU A 1 188 ? 13.32 30.359 17.656 1 90.94 188 LEU A O 1
ATOM 1494 N N . SER A 1 189 ? 12.32 29.734 19.531 1 90.94 189 SER A N 1
ATOM 1495 C CA . SER A 1 189 ? 11.305 30.766 19.438 1 90.94 189 SER A CA 1
ATOM 1496 C C . SER A 1 189 ? 11.922 32.156 19.516 1 90.94 189 SER A C 1
ATOM 1498 O O . SER A 1 189 ? 11.531 33.062 18.766 1 90.94 189 SER A O 1
ATOM 1500 N N . GLU A 1 190 ? 12.836 32.312 20.344 1 90.62 190 GLU A N 1
ATOM 1501 C CA . GLU A 1 190 ? 13.516 33.594 20.516 1 90.62 190 GLU A CA 1
ATOM 1502 C C . GLU A 1 190 ? 14.281 34 19.25 1 90.62 190 GLU A C 1
ATOM 1504 O O . GLU A 1 190 ? 14.297 35.156 18.859 1 90.62 190 GLU A O 1
ATOM 1509 N N . LEU A 1 191 ? 14.844 33.031 18.672 1 91 191 LEU A N 1
ATOM 1510 C CA . LEU A 1 191 ? 15.688 33.281 17.5 1 91 191 LEU A CA 1
ATOM 1511 C C . LEU A 1 191 ? 14.844 33.469 16.25 1 91 191 LEU A C 1
ATOM 1513 O O . LEU A 1 191 ? 15.211 34.25 15.359 1 91 191 LEU A O 1
ATOM 1517 N N . THR A 1 192 ? 13.75 32.781 16.141 1 90.62 192 THR A N 1
ATOM 1518 C CA . THR A 1 192 ? 12.984 32.75 14.898 1 90.62 192 THR A CA 1
ATOM 1519 C C . THR A 1 192 ? 11.75 33.656 15.016 1 90.62 192 THR A C 1
ATOM 1521 O O . THR A 1 192 ? 11.148 34 14.008 1 90.62 192 THR A O 1
ATOM 1524 N N . GLY A 1 193 ? 11.32 33.906 16.234 1 88 193 GLY A N 1
ATOM 1525 C CA . GLY A 1 193 ? 10.102 34.656 16.453 1 88 193 GLY A CA 1
ATOM 1526 C C . GLY A 1 193 ? 8.844 33.844 16.312 1 88 193 GLY A C 1
ATOM 1527 O O . GLY A 1 193 ? 7.734 34.375 16.297 1 88 193 GLY A O 1
ATOM 1528 N N . ILE A 1 194 ? 9.008 32.531 16.125 1 87.94 194 ILE A N 1
ATOM 1529 C CA . ILE A 1 194 ? 7.871 31.641 15.922 1 87.94 194 ILE A CA 1
ATOM 1530 C C . ILE A 1 194 ? 7.344 31.156 17.281 1 87.94 194 ILE A C 1
ATOM 1532 O O . ILE A 1 194 ? 8.125 30.844 18.172 1 87.94 194 ILE A O 1
ATOM 1536 N N . ASN A 1 195 ? 5.992 31.172 17.406 1 84.31 195 ASN A N 1
ATOM 1537 C CA . ASN A 1 195 ? 5.355 30.578 18.578 1 84.31 195 ASN A CA 1
ATOM 1538 C C . ASN A 1 195 ? 5.027 29.109 18.359 1 84.31 195 ASN A C 1
ATOM 1540 O O . ASN A 1 195 ? 4.109 28.781 17.594 1 84.31 195 ASN A O 1
ATOM 1544 N N . PHE A 1 196 ? 5.727 28.219 19.031 1 83.75 196 PHE A N 1
ATOM 1545 C CA . PHE A 1 196 ? 5.609 26.781 18.797 1 83.75 196 PHE A CA 1
ATOM 1546 C C . PHE A 1 196 ? 4.492 26.172 19.641 1 83.75 196 PHE A C 1
ATOM 1548 O O . PHE A 1 196 ? 4.227 24.984 19.562 1 83.75 196 PHE A O 1
ATOM 1555 N N . SER A 1 197 ? 3.83 26.984 20.469 1 73.31 197 SER A N 1
ATOM 1556 C CA . SER A 1 197 ? 2.732 26.469 21.281 1 73.31 197 SER A CA 1
ATOM 1557 C C . SER A 1 197 ? 1.492 26.203 20.438 1 73.31 197 SER A C 1
ATOM 1559 O O . SER A 1 197 ? 0.599 25.453 20.859 1 73.31 197 SER A O 1
ATOM 1561 N N . LYS A 1 198 ? 1.429 26.797 19.297 1 64.56 198 LYS A N 1
ATOM 1562 C CA . LYS A 1 198 ? 0.294 26.562 18.406 1 64.56 198 LYS A CA 1
ATOM 1563 C C . LYS A 1 198 ? 0.567 25.406 17.453 1 64.56 198 LYS A C 1
ATOM 1565 O O . LYS A 1 198 ? 1.655 25.312 16.875 1 64.56 198 LYS A O 1
ATOM 1570 N N . LEU A 1 199 ? -0.325 24.438 17.547 1 60.25 199 LEU A N 1
ATOM 1571 C CA . LEU A 1 199 ? -0.149 23.312 16.641 1 60.25 199 LEU A CA 1
ATOM 1572 C C . LEU A 1 199 ? -0.102 23.781 15.188 1 60.25 199 LEU A C 1
ATOM 1574 O O . LEU A 1 199 ? -0.906 24.625 14.773 1 60.25 199 LEU A O 1
ATOM 1578 N N . SER A 1 200 ? 1.033 23.562 14.617 1 62.06 200 SER A N 1
ATOM 1579 C CA . SER A 1 200 ? 1.153 23.938 13.211 1 62.06 200 SER A CA 1
ATOM 1580 C C . SER A 1 200 ? 0.277 23.047 12.328 1 62.06 200 SER A C 1
ATOM 1582 O O . SER A 1 200 ? -0.026 21.906 12.688 1 62.06 200 SER A O 1
ATOM 1584 N N . ARG A 1 201 ? -0.216 23.703 11.32 1 66.5 201 ARG A N 1
ATOM 1585 C CA . ARG A 1 201 ? -0.94 22.969 10.281 1 66.5 201 ARG A CA 1
ATOM 1586 C C . ARG A 1 201 ? -0.024 21.984 9.562 1 66.5 201 ARG A C 1
ATOM 1588 O O . ARG A 1 201 ? 1.142 22.297 9.305 1 66.5 201 ARG A O 1
ATOM 1595 N N . PRO A 1 202 ? -0.539 20.781 9.484 1 73.62 202 PRO A N 1
ATOM 1596 C CA . PRO A 1 202 ? 0.259 19.859 8.68 1 73.62 202 PRO A CA 1
ATOM 1597 C C . PRO A 1 202 ? 0.525 20.359 7.27 1 73.62 202 PRO A C 1
ATOM 1599 O O . PRO A 1 202 ? -0.253 21.156 6.742 1 73.62 202 PRO A O 1
ATOM 1602 N N . VAL A 1 203 ? 1.654 20.047 6.793 1 72.62 203 VAL A N 1
ATOM 1603 C CA . VAL A 1 203 ? 1.996 20.422 5.422 1 72.62 203 VAL A CA 1
ATOM 1604 C C . VAL A 1 203 ? 1.124 19.641 4.441 1 72.62 203 VAL A C 1
ATOM 1606 O O . VAL A 1 203 ? 0.955 18.422 4.582 1 72.62 203 VAL A O 1
ATOM 1609 N N . ALA A 1 204 ? 0.58 20.391 3.459 1 84.12 204 ALA A N 1
ATOM 1610 C CA . ALA A 1 204 ? -0.26 19.75 2.441 1 84.12 204 ALA A CA 1
ATOM 1611 C C . ALA A 1 204 ? 0.584 18.969 1.441 1 84.12 204 ALA A C 1
ATOM 1613 O O . ALA A 1 204 ? 1.689 19.391 1.091 1 84.12 204 ALA A O 1
ATOM 1614 N N . CYS A 1 205 ? 0.093 17.859 1.046 1 86.31 205 CYS A N 1
ATOM 1615 C CA . CYS A 1 205 ? 0.764 17.188 -0.062 1 86.31 205 CYS A CA 1
ATOM 1616 C C . CYS A 1 205 ? 0.405 17.844 -1.392 1 86.31 205 CYS A C 1
ATOM 1618 O O . CYS A 1 205 ? -0.606 18.531 -1.494 1 86.31 205 CYS A O 1
ATOM 1620 N N . ASN A 1 206 ? 1.356 17.781 -2.27 1 86.94 206 ASN A N 1
ATOM 1621 C CA . ASN A 1 206 ? 1.093 18.188 -3.645 1 86.94 206 ASN A CA 1
ATOM 1622 C C . ASN A 1 206 ? 0.75 16.984 -4.531 1 86.94 206 ASN A C 1
ATOM 1624 O O . ASN A 1 206 ? 1.165 15.867 -4.25 1 86.94 206 ASN A O 1
ATOM 1628 N N . PRO A 1 207 ? -0.044 17.234 -5.566 1 90.19 207 PRO A N 1
ATOM 1629 C CA . PRO A 1 207 ? -0.452 16.141 -6.445 1 90.19 207 PRO A CA 1
ATOM 1630 C C . PRO A 1 207 ? 0.733 15.344 -6.977 1 90.19 207 PRO A C 1
ATOM 1632 O O . PRO A 1 207 ? 0.604 14.141 -7.246 1 90.19 207 PRO A O 1
ATOM 1635 N N . ASP A 1 208 ? 1.911 15.93 -7.043 1 87.19 208 ASP A N 1
ATOM 1636 C CA . ASP A 1 208 ? 3.076 15.258 -7.602 1 87.19 208 ASP A CA 1
ATOM 1637 C C . ASP A 1 208 ? 3.834 14.484 -6.523 1 87.19 208 ASP A C 1
ATOM 1639 O O . ASP A 1 208 ? 4.73 13.695 -6.832 1 87.19 208 ASP A O 1
ATOM 1643 N N . SER A 1 209 ? 3.48 14.688 -5.301 1 87.25 209 SER A N 1
ATOM 1644 C CA . SER A 1 209 ? 4.211 14.055 -4.207 1 87.25 209 SER A CA 1
ATOM 1645 C C . SER A 1 209 ? 3.482 12.812 -3.701 1 87.25 209 SER A C 1
ATOM 1647 O O . SER A 1 209 ? 3.85 12.25 -2.666 1 87.25 209 SER A O 1
ATOM 1649 N N . VAL A 1 210 ? 2.441 12.445 -4.414 1 93.44 210 VAL A N 1
ATOM 1650 C CA . VAL A 1 210 ? 1.683 11.242 -4.07 1 93.44 210 VAL A CA 1
ATOM 1651 C C . VAL A 1 210 ? 1.547 10.344 -5.297 1 93.44 210 VAL A C 1
ATOM 1653 O O . VAL A 1 210 ? 1.831 10.766 -6.418 1 93.44 210 VAL A O 1
ATOM 1656 N N . THR A 1 211 ? 1.169 9.086 -5.059 1 97.06 211 THR A N 1
ATOM 1657 C CA . THR A 1 211 ? 0.893 8.188 -6.172 1 97.06 211 THR A CA 1
ATOM 1658 C C . THR A 1 211 ? -0.569 8.281 -6.598 1 97.06 211 THR A C 1
ATOM 1660 O O . THR A 1 211 ? -1.459 8.414 -5.754 1 97.06 211 THR A O 1
ATOM 1663 N N . HIS A 1 212 ? -0.757 8.367 -7.816 1 98 212 HIS A N 1
ATOM 1664 C CA . HIS A 1 212 ? -2.092 8.297 -8.406 1 98 212 HIS A CA 1
ATOM 1665 C C . HIS A 1 212 ? -2.398 6.898 -8.914 1 98 212 HIS A C 1
ATOM 1667 O O . HIS A 1 212 ? -1.685 6.375 -9.773 1 98 212 HIS A O 1
ATOM 1673 N N . CYS A 1 213 ? -3.436 6.34 -8.43 1 98.44 213 CYS A N 1
ATOM 1674 C CA . CYS A 1 213 ? -3.732 4.934 -8.68 1 98.44 213 CYS A CA 1
ATOM 1675 C C . CYS A 1 213 ? -5.148 4.762 -9.219 1 98.44 213 CYS A C 1
ATOM 1677 O O . CYS A 1 213 ? -6.016 5.598 -8.969 1 98.44 213 CYS A O 1
ATOM 1679 N N . TYR A 1 214 ? -5.328 3.686 -9.938 1 98.19 214 TYR A N 1
ATOM 1680 C CA . TYR A 1 214 ? -6.617 3.355 -10.531 1 98.19 214 TYR A CA 1
ATOM 1681 C C . TYR A 1 214 ? -6.938 1.875 -10.359 1 98.19 214 TYR A C 1
ATOM 1683 O O . TYR A 1 214 ? -6.047 1.026 -10.461 1 98.19 214 TYR A O 1
ATOM 1691 N N . PHE A 1 215 ? -8.148 1.584 -10.109 1 96.94 215 PHE A N 1
ATOM 1692 C CA . PHE A 1 215 ? -8.633 0.206 -10.109 1 96.94 215 PHE A CA 1
ATOM 1693 C C . PHE A 1 215 ? -10.016 0.117 -10.734 1 96.94 215 PHE A C 1
ATOM 1695 O O . PHE A 1 215 ? -10.711 1.128 -10.867 1 96.94 215 PHE A O 1
ATOM 1702 N N . THR A 1 216 ? -10.367 -1.073 -11.164 1 95.25 216 THR A N 1
ATOM 1703 C CA . THR A 1 216 ? -11.68 -1.332 -11.734 1 95.25 216 THR A CA 1
ATOM 1704 C C . THR A 1 216 ? -12.57 -2.059 -10.734 1 95.25 216 THR A C 1
ATOM 1706 O O . THR A 1 216 ? -12.188 -3.094 -10.188 1 95.25 216 THR A O 1
ATOM 1709 N N . THR A 1 217 ? -13.695 -1.46 -10.484 1 95 217 THR A N 1
ATOM 1710 C CA . THR A 1 217 ? -14.641 -2.066 -9.562 1 95 217 THR A CA 1
ATOM 1711 C C . THR A 1 217 ? -15.289 -3.303 -10.18 1 95 217 THR A C 1
ATOM 1713 O O . THR A 1 217 ? -15.148 -3.549 -11.383 1 95 217 THR A O 1
ATOM 1716 N N . THR A 1 218 ? -15.984 -4.086 -9.375 1 87.5 218 THR A N 1
ATOM 1717 C CA . THR A 1 218 ? -16.688 -5.277 -9.836 1 87.5 218 THR A CA 1
ATOM 1718 C C . THR A 1 218 ? -17.766 -4.91 -10.852 1 87.5 218 THR A C 1
ATOM 1720 O O . THR A 1 218 ? -18.156 -5.738 -11.68 1 87.5 218 THR A O 1
ATOM 1723 N N . THR A 1 219 ? -18.203 -3.646 -10.82 1 89.06 219 THR A N 1
ATOM 1724 C CA . THR A 1 219 ? -19.234 -3.201 -11.75 1 89.06 219 THR A CA 1
ATOM 1725 C C . THR A 1 219 ? -18.609 -2.598 -13 1 89.06 219 THR A C 1
ATOM 1727 O O . THR A 1 219 ? -19.312 -2.051 -13.852 1 89.06 219 THR A O 1
ATOM 1730 N N . GLY A 1 220 ? -17.344 -2.598 -13.039 1 92.62 220 GLY A N 1
ATOM 1731 C CA . GLY A 1 220 ? -16.656 -2.18 -14.25 1 92.62 220 GLY A CA 1
ATOM 1732 C C . GLY A 1 220 ? -16.328 -0.702 -14.273 1 92.62 220 GLY A C 1
ATOM 1733 O O . GLY A 1 220 ? -15.961 -0.154 -15.312 1 92.62 220 GLY A O 1
ATOM 1734 N N . VAL A 1 221 ? -16.453 -0.006 -13.203 1 95.5 221 VAL A N 1
ATOM 1735 C CA . VAL A 1 221 ? -16.172 1.42 -13.094 1 95.5 221 VAL A CA 1
ATOM 1736 C C . VAL A 1 221 ? -14.719 1.618 -12.648 1 95.5 221 VAL A C 1
ATOM 1738 O O . VAL A 1 221 ? -14.25 0.939 -11.727 1 95.5 221 VAL A O 1
ATOM 1741 N N . LYS A 1 222 ? -14.039 2.525 -13.352 1 97.25 222 LYS A N 1
ATOM 1742 C CA . LYS A 1 222 ? -12.672 2.844 -12.969 1 97.25 222 LYS A CA 1
ATOM 1743 C C . LYS A 1 222 ? -12.633 3.92 -11.891 1 97.25 222 LYS A C 1
ATOM 1745 O O . LYS A 1 222 ? -13.164 5.016 -12.078 1 97.25 222 LYS A O 1
ATOM 1750 N N . ILE A 1 223 ? -11.992 3.598 -10.766 1 98.31 223 ILE A N 1
ATOM 1751 C CA . ILE A 1 223 ? -11.93 4.512 -9.633 1 98.31 223 ILE A CA 1
ATOM 1752 C C . ILE A 1 223 ? -10.484 4.961 -9.414 1 98.31 223 ILE A C 1
ATOM 1754 O O . ILE A 1 223 ? -9.562 4.148 -9.453 1 98.31 223 ILE A O 1
ATOM 1758 N N . HIS A 1 224 ? -10.367 6.25 -9.273 1 98.5 224 HIS A N 1
ATOM 1759 C CA . HIS A 1 224 ? -9.07 6.855 -8.977 1 98.5 224 HIS A CA 1
ATOM 1760 C C . HIS A 1 224 ? -8.891 7.059 -7.477 1 98.5 224 HIS A C 1
ATOM 1762 O O . HIS A 1 224 ? -9.836 7.41 -6.77 1 98.5 224 HIS A O 1
ATOM 1768 N N . PHE A 1 225 ? -7.668 6.832 -6.996 1 98.56 225 PHE A N 1
ATOM 1769 C CA . PHE A 1 225 ? -7.316 7.176 -5.621 1 98.56 225 PHE A CA 1
ATOM 1770 C C . PHE A 1 225 ? -5.84 7.543 -5.516 1 98.56 225 PHE A C 1
ATOM 1772 O O . PHE A 1 225 ? -5.051 7.223 -6.406 1 98.56 225 PHE A O 1
ATOM 1779 N N . VAL A 1 226 ? -5.582 8.25 -4.473 1 98.06 226 VAL A N 1
ATOM 1780 C CA . VAL A 1 226 ? -4.207 8.586 -4.117 1 98.06 226 VAL A CA 1
ATOM 1781 C C . VAL A 1 226 ? -3.785 7.801 -2.879 1 98.06 226 VAL A C 1
ATOM 1783 O O . VAL A 1 226 ? -4.613 7.496 -2.018 1 98.06 226 VAL A O 1
ATOM 1786 N N . GLU A 1 227 ? -2.521 7.504 -2.891 1 96.5 227 GLU A N 1
ATOM 1787 C CA . GLU A 1 227 ? -2.039 6.719 -1.76 1 96.5 227 GLU A CA 1
ATOM 1788 C C . GLU A 1 227 ? -0.693 7.234 -1.261 1 96.5 227 GLU A C 1
ATOM 1790 O O . GLU A 1 227 ? 0.107 7.754 -2.043 1 96.5 227 GLU A O 1
ATOM 1795 N N . LYS A 1 228 ? -0.515 7.156 -0.014 1 92.75 228 LYS A N 1
ATOM 1796 C CA . LYS A 1 228 ? 0.746 7.469 0.652 1 92.75 228 LYS A CA 1
ATOM 1797 C C . LYS A 1 228 ? 0.878 6.707 1.968 1 92.75 228 LYS A C 1
ATOM 1799 O O . LYS A 1 228 ? -0.112 6.496 2.67 1 92.75 228 LYS A O 1
ATOM 1804 N N . GLY A 1 229 ? 2.154 6.293 2.23 1 89.56 229 GLY A N 1
ATOM 1805 C CA . GLY A 1 229 ? 2.418 5.656 3.51 1 89.56 229 GLY A CA 1
ATOM 1806 C C . GLY A 1 229 ? 2.402 4.141 3.438 1 89.56 229 GLY A C 1
ATOM 1807 O O . GLY A 1 229 ? 2.238 3.566 2.359 1 89.56 229 GLY A O 1
ATOM 1808 N N . ASN A 1 230 ? 2.676 3.578 4.547 1 86.12 230 ASN A N 1
ATOM 1809 C CA . ASN A 1 230 ? 2.77 2.135 4.746 1 86.12 230 ASN A CA 1
ATOM 1810 C C . ASN A 1 230 ? 2.289 1.728 6.133 1 86.12 230 ASN A C 1
ATOM 1812 O O . ASN A 1 230 ? 2.484 2.461 7.105 1 86.12 230 ASN A O 1
ATOM 1816 N N . GLY A 1 231 ? 1.603 0.621 6.211 1 86.44 231 GLY A N 1
ATOM 1817 C CA . GLY A 1 231 ? 1.053 0.179 7.48 1 86.44 231 GLY A CA 1
ATOM 1818 C C . GLY A 1 231 ? -0.437 -0.1 7.422 1 86.44 231 GLY A C 1
ATOM 1819 O O . GLY A 1 231 ? -0.973 -0.414 6.359 1 86.44 231 GLY A O 1
ATOM 1820 N N . PRO A 1 232 ? -1.151 -0.041 8.617 1 87.81 232 PRO A N 1
ATOM 1821 C CA . PRO A 1 232 ? -2.604 -0.237 8.609 1 87.81 232 PRO A CA 1
ATOM 1822 C C . PRO A 1 232 ? -3.328 0.781 7.73 1 87.81 232 PRO A C 1
ATOM 1824 O O . PRO A 1 232 ? -2.949 1.954 7.699 1 87.81 232 PRO A O 1
ATOM 1827 N N . ALA A 1 233 ? -4.352 0.333 7.117 1 94.62 233 ALA A N 1
ATOM 1828 C CA . ALA A 1 233 ? -4.973 1.118 6.051 1 94.62 233 ALA A CA 1
ATOM 1829 C C . ALA A 1 233 ? -6.012 2.08 6.617 1 94.62 233 ALA A C 1
ATOM 1831 O O . ALA A 1 233 ? -6.812 1.706 7.477 1 94.62 233 ALA A O 1
ATOM 1832 N N . ILE A 1 234 ? -5.938 3.316 6.184 1 97.88 234 ILE A N 1
ATOM 1833 C CA . ILE A 1 234 ? -6.977 4.328 6.367 1 97.88 234 ILE A CA 1
ATOM 1834 C C . ILE A 1 234 ? -7.512 4.766 5.008 1 97.88 234 ILE A C 1
ATOM 1836 O O . ILE A 1 234 ? -6.746 5.207 4.145 1 97.88 234 ILE A O 1
ATOM 1840 N N . ILE A 1 235 ? -8.789 4.617 4.809 1 98.75 235 ILE A N 1
ATOM 1841 C CA . ILE A 1 235 ? -9.414 5.035 3.561 1 98.75 235 ILE A CA 1
ATOM 1842 C C . ILE A 1 235 ? -10.227 6.309 3.793 1 98.75 235 ILE A C 1
ATOM 1844 O O . ILE A 1 235 ? -11.07 6.359 4.691 1 98.75 235 ILE A O 1
ATOM 1848 N N . LEU A 1 236 ? -9.93 7.355 3.018 1 98.75 236 LEU A N 1
ATOM 1849 C CA . LEU A 1 236 ? -10.547 8.672 3.156 1 98.75 236 LEU A CA 1
ATOM 1850 C C . LEU A 1 236 ? -11.602 8.891 2.076 1 98.75 236 LEU A C 1
ATOM 1852 O O . LEU A 1 236 ? -11.297 8.805 0.883 1 98.75 236 LEU A O 1
ATOM 1856 N N . CYS A 1 237 ? -12.797 9.18 2.461 1 98.62 237 CYS A N 1
ATOM 1857 C CA . CYS A 1 237 ? -13.914 9.445 1.562 1 98.62 237 CYS A CA 1
ATOM 1858 C C . CYS A 1 237 ? -14.344 10.906 1.64 1 98.62 237 CYS A C 1
ATOM 1860 O O . CYS A 1 237 ? -14.797 11.367 2.686 1 98.62 237 CYS A O 1
ATOM 1862 N N . HIS A 1 238 ? -14.242 11.633 0.551 1 97.81 238 HIS A N 1
ATOM 1863 C CA . HIS A 1 238 ? -14.461 13.07 0.535 1 97.81 238 HIS A CA 1
ATOM 1864 C C . HIS A 1 238 ? -15.938 13.398 0.377 1 97.81 238 HIS A C 1
ATOM 1866 O O . HIS A 1 238 ? -16.75 12.516 0.098 1 97.81 238 HIS A O 1
ATOM 1872 N N . GLY A 1 239 ? -16.234 14.695 0.578 1 95.69 239 GLY A N 1
ATOM 1873 C CA . GLY A 1 239 ? -17.594 15.195 0.44 1 95.69 239 GLY A CA 1
ATOM 1874 C C . GLY A 1 239 ? -17.844 15.906 -0.88 1 95.69 239 GLY A C 1
ATOM 1875 O O . GLY A 1 239 ? -17.156 15.641 -1.868 1 95.69 239 GLY A O 1
ATOM 1876 N N . PHE A 1 240 ? -18.953 16.766 -0.957 1 91.94 240 PHE A N 1
ATOM 1877 C CA . PHE A 1 240 ? -19.328 17.5 -2.156 1 91.94 240 PHE A CA 1
ATOM 1878 C C . PHE A 1 240 ? -19.266 19 -1.912 1 91.94 240 PHE A C 1
ATOM 1880 O O . PHE A 1 240 ? -19.766 19.5 -0.899 1 91.94 240 PHE A O 1
ATOM 1887 N N . PRO A 1 241 ? -18.734 19.625 -2.842 1 93.44 241 PRO A N 1
ATOM 1888 C CA . PRO A 1 241 ? -17.906 19.203 -3.98 1 93.44 241 PRO A CA 1
ATOM 1889 C C . PRO A 1 241 ? -16.422 19.156 -3.645 1 93.44 241 PRO A C 1
ATOM 1891 O O . PRO A 1 241 ? -15.812 20.188 -3.367 1 93.44 241 PRO A O 1
ATOM 1894 N N . GLU A 1 242 ? -15.961 18.031 -3.609 1 94.81 242 GLU A N 1
ATOM 1895 C CA . GLU A 1 242 ? -14.57 17.812 -3.215 1 94.81 242 GLU A CA 1
ATOM 1896 C C . GLU A 1 242 ? -13.906 16.75 -4.078 1 94.81 242 GLU A C 1
ATOM 1898 O O . GLU A 1 242 ? -14.359 16.484 -5.195 1 94.81 242 GLU A O 1
ATOM 1903 N N . SER A 1 243 ? -12.742 16.328 -3.799 1 96.25 243 SER A N 1
ATOM 1904 C CA . SER A 1 243 ? -11.922 15.25 -4.355 1 96.25 243 SER A CA 1
ATOM 1905 C C . SER A 1 243 ? -10.938 14.719 -3.32 1 96.25 243 SER A C 1
ATOM 1907 O O . SER A 1 243 ? -10.961 15.133 -2.158 1 96.25 243 SER A O 1
ATOM 1909 N N . TRP A 1 244 ? -10.141 13.742 -3.771 1 98 244 TRP A N 1
ATOM 1910 C CA . TRP A 1 244 ? -9.102 13.258 -2.871 1 98 244 TRP A CA 1
ATOM 1911 C C . TRP A 1 244 ? -8.289 14.414 -2.297 1 98 244 TRP A C 1
ATOM 1913 O O . TRP A 1 244 ? -7.777 14.328 -1.18 1 98 244 TRP A O 1
ATOM 1923 N N . TYR A 1 245 ? -8.188 15.5 -3.016 1 96.94 245 TYR A N 1
ATOM 1924 C CA . TYR A 1 245 ? -7.293 16.609 -2.725 1 96.94 245 TYR A CA 1
ATOM 1925 C C . TYR A 1 245 ? -7.746 17.375 -1.479 1 96.94 245 TYR A C 1
ATOM 1927 O O . TYR A 1 245 ? -6.961 18.094 -0.865 1 96.94 245 TYR A O 1
ATOM 1935 N N . SER A 1 246 ? -8.984 17.203 -1.105 1 95.75 246 SER A N 1
ATOM 1936 C CA . SER A 1 246 ? -9.484 17.828 0.118 1 95.75 246 SER A CA 1
ATOM 1937 C C . SER A 1 246 ? -8.758 17.297 1.347 1 95.75 246 SER A C 1
ATOM 1939 O O . SER A 1 246 ? -8.742 17.938 2.398 1 95.75 246 SER A O 1
ATOM 1941 N N . TRP A 1 247 ? -8.148 16.141 1.146 1 97.06 247 TRP A N 1
ATOM 1942 C CA . TRP A 1 247 ? -7.434 15.492 2.242 1 97.06 247 TRP A CA 1
ATOM 1943 C C . TRP A 1 247 ? -5.945 15.82 2.191 1 97.06 247 TRP A C 1
ATOM 1945 O O . TRP A 1 247 ? -5.141 15.172 2.861 1 97.06 247 TRP A O 1
ATOM 1955 N N . ARG A 1 248 ? -5.492 16.828 1.514 1 94.25 248 ARG A N 1
ATOM 1956 C CA . ARG A 1 248 ? -4.098 17.109 1.186 1 94.25 248 ARG A CA 1
ATOM 1957 C C . ARG A 1 248 ? -3.273 17.328 2.447 1 94.25 248 ARG A C 1
ATOM 1959 O O . ARG A 1 248 ? -2.062 17.109 2.455 1 94.25 248 ARG A O 1
ATOM 1966 N N . TYR A 1 249 ? -3.963 17.719 3.549 1 90.06 249 TYR A N 1
ATOM 1967 C CA . TYR A 1 249 ? -3.242 17.906 4.801 1 90.06 249 TYR A CA 1
ATOM 1968 C C . TYR A 1 249 ? -3.221 16.625 5.621 1 90.06 249 TYR A C 1
ATOM 1970 O O . TYR A 1 249 ? -2.217 16.312 6.266 1 90.06 249 TYR A O 1
ATOM 1978 N N . GLN A 1 250 ? -4.262 15.891 5.594 1 93.81 250 GLN A N 1
ATOM 1979 C CA . GLN A 1 250 ? -4.402 14.68 6.395 1 93.81 250 GLN A CA 1
ATOM 1980 C C . GLN A 1 250 ? -3.543 13.547 5.832 1 93.81 250 GLN A C 1
ATOM 1982 O O . GLN A 1 250 ? -3.027 12.719 6.586 1 93.81 250 GLN A O 1
ATOM 1987 N N . ILE A 1 251 ? -3.338 13.516 4.543 1 94.75 251 ILE A N 1
ATOM 1988 C CA . ILE A 1 251 ? -2.639 12.422 3.871 1 94.75 251 ILE A CA 1
ATOM 1989 C C . ILE A 1 251 ? -1.203 12.336 4.383 1 94.75 251 ILE A C 1
ATOM 1991 O O . ILE A 1 251 ? -0.805 11.328 4.969 1 94.75 251 ILE A O 1
ATOM 1995 N N . PRO A 1 252 ? -0.424 13.414 4.207 1 86.81 252 PRO A N 1
ATOM 1996 C CA . PRO A 1 252 ? 0.954 13.297 4.691 1 86.81 252 PRO A CA 1
ATOM 1997 C C . PRO A 1 252 ? 1.034 13.133 6.207 1 86.81 252 PRO A C 1
ATOM 1999 O O . PRO A 1 252 ? 1.926 12.445 6.711 1 86.81 252 PRO A O 1
ATOM 2002 N N . PHE A 1 253 ? 0.112 13.773 6.961 1 85.38 253 PHE A N 1
ATOM 2003 C CA . PHE A 1 253 ? 0.118 13.688 8.414 1 85.38 253 PHE A CA 1
ATOM 2004 C C . PHE A 1 253 ? -0.11 12.25 8.875 1 85.38 253 PHE A C 1
ATOM 2006 O O . PHE A 1 253 ? 0.669 11.711 9.664 1 85.38 253 PHE A O 1
ATOM 2013 N N . LEU A 1 254 ? -1.099 11.594 8.391 1 90.44 254 LEU A N 1
ATOM 2014 C CA . LEU A 1 254 ? -1.438 10.227 8.766 1 90.44 254 LEU A CA 1
ATOM 2015 C C . LEU A 1 254 ? -0.369 9.25 8.289 1 90.44 254 LEU A C 1
ATOM 2017 O O . LEU A 1 254 ? -0.072 8.266 8.977 1 90.44 254 LEU A O 1
ATOM 2021 N N . ALA A 1 255 ? 0.139 9.477 7.094 1 87.81 255 ALA A N 1
ATOM 2022 C CA . ALA A 1 255 ? 1.212 8.625 6.578 1 87.81 255 ALA A CA 1
ATOM 2023 C C . ALA A 1 255 ? 2.42 8.648 7.508 1 87.81 255 ALA A C 1
ATOM 2025 O O . ALA A 1 255 ? 3.029 7.605 7.766 1 87.81 255 ALA A O 1
ATOM 2026 N N . ARG A 1 256 ? 2.713 9.797 7.977 1 75.19 256 ARG A N 1
ATOM 2027 C CA . 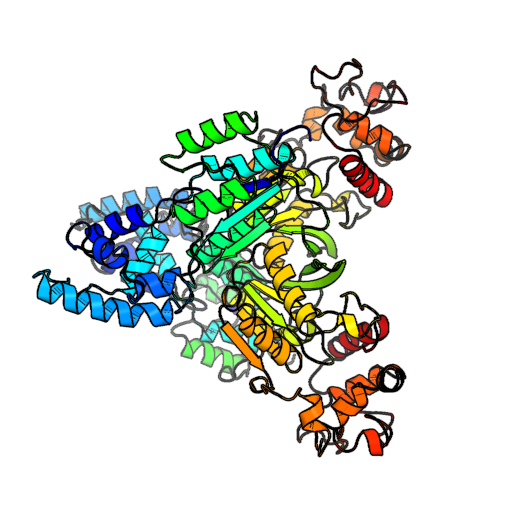ARG A 1 256 ? 3.85 9.961 8.883 1 75.19 256 ARG A CA 1
ATOM 2028 C C . ARG A 1 256 ? 3.623 9.195 10.18 1 75.19 256 ARG A C 1
ATOM 2030 O O . ARG A 1 256 ? 4.582 8.781 10.844 1 75.19 256 ARG A O 1
ATOM 2037 N N . LEU A 1 257 ? 2.414 9.055 10.523 1 76.56 257 LEU A N 1
ATOM 2038 C CA . LEU A 1 257 ? 2.074 8.336 11.742 1 76.56 257 LEU A CA 1
ATOM 2039 C C . LEU A 1 257 ? 2.162 6.828 11.523 1 76.56 257 LEU A C 1
ATOM 2041 O O . LEU A 1 257 ? 1.978 6.047 12.461 1 76.56 257 LEU A O 1
ATOM 2045 N N . GLY A 1 258 ? 2.467 6.391 10.289 1 79.62 258 GLY A N 1
ATOM 2046 C CA . GLY A 1 258 ? 2.699 4.977 10.031 1 79.62 258 GLY A CA 1
ATOM 2047 C C . GLY A 1 258 ? 1.5 4.277 9.414 1 79.62 258 GLY A C 1
ATOM 2048 O O . GLY A 1 258 ? 1.399 3.049 9.461 1 79.62 258 GLY A O 1
ATOM 2049 N N . TYR A 1 259 ? 0.583 5.055 8.844 1 90 259 TYR A N 1
ATOM 2050 C CA . TYR A 1 259 ? -0.587 4.457 8.211 1 90 259 TYR A CA 1
ATOM 2051 C C . TYR A 1 259 ? -0.433 4.438 6.691 1 90 259 TYR A C 1
ATOM 2053 O O . TYR A 1 259 ? 0.273 5.273 6.121 1 90 259 TYR A O 1
ATOM 2061 N N . ARG A 1 260 ? -0.981 3.406 6.133 1 94.81 260 ARG A N 1
ATOM 2062 C CA . ARG A 1 260 ? -1.24 3.418 4.695 1 94.81 260 ARG A CA 1
ATOM 2063 C C . ARG A 1 260 ? -2.492 4.227 4.371 1 94.81 260 ARG A C 1
ATOM 2065 O O . ARG A 1 260 ? -3.611 3.781 4.641 1 94.81 260 ARG A O 1
ATOM 2072 N N . VAL A 1 261 ? -2.293 5.406 3.787 1 97.25 261 VAL A N 1
ATOM 2073 C CA . VAL A 1 261 ? -3.395 6.348 3.6 1 97.25 261 VAL A CA 1
ATOM 2074 C C . VAL A 1 261 ? -3.873 6.297 2.15 1 97.25 261 VAL A C 1
ATOM 2076 O O . VAL A 1 261 ? -3.088 6.508 1.223 1 97.25 261 VAL A O 1
ATOM 2079 N N . ILE A 1 262 ? -5.152 5.953 1.981 1 98.56 262 ILE A N 1
ATOM 2080 C CA . ILE A 1 262 ? -5.781 5.855 0.669 1 98.56 262 ILE A CA 1
ATOM 2081 C C . ILE A 1 262 ? -6.922 6.867 0.567 1 98.56 262 ILE A C 1
ATOM 2083 O O . ILE A 1 262 ? -7.891 6.797 1.323 1 98.56 262 ILE A O 1
ATOM 2087 N N . ALA A 1 263 ? -6.785 7.883 -0.318 1 98.75 263 ALA A N 1
ATOM 2088 C CA . ALA A 1 263 ? -7.816 8.898 -0.522 1 98.75 263 ALA A CA 1
ATOM 2089 C C . ALA A 1 263 ? -8.508 8.711 -1.87 1 98.75 263 ALA A C 1
ATOM 2091 O O . ALA A 1 263 ? -7.879 8.859 -2.922 1 98.75 263 ALA A O 1
ATOM 2092 N N . LEU A 1 264 ? -9.758 8.539 -1.871 1 98.25 264 LEU A N 1
ATOM 2093 C CA . LEU A 1 264 ? -10.516 8.195 -3.07 1 98.25 264 LEU A CA 1
ATOM 2094 C C . LEU A 1 264 ? -10.961 9.453 -3.807 1 98.25 264 LEU A C 1
ATOM 2096 O O . LEU A 1 264 ? -11.273 10.469 -3.18 1 98.25 264 LEU A O 1
ATOM 2100 N N . ASP A 1 265 ? -10.914 9.398 -5.086 1 98.06 265 ASP A N 1
ATOM 2101 C CA . ASP A 1 265 ? -11.961 10.055 -5.855 1 98.06 265 ASP A CA 1
ATOM 2102 C C . ASP A 1 265 ? -13.203 9.18 -5.953 1 98.06 265 ASP A C 1
ATOM 2104 O O . ASP A 1 265 ? -13.242 8.227 -6.734 1 98.06 265 ASP A O 1
ATOM 2108 N N . GLN A 1 266 ? -14.133 9.523 -5.148 1 97.25 266 GLN A N 1
ATOM 2109 C CA . GLN A 1 266 ? -15.344 8.703 -5.164 1 97.25 266 GLN A CA 1
ATOM 2110 C C . GLN A 1 266 ? -15.984 8.695 -6.547 1 97.25 266 GLN A C 1
ATOM 2112 O O . GLN A 1 266 ? -15.742 9.594 -7.355 1 97.25 266 GLN A O 1
ATOM 2117 N N . ARG A 1 267 ? -16.734 7.602 -6.805 1 96.31 267 ARG A N 1
ATOM 2118 C CA . ARG A 1 267 ? -17.438 7.484 -8.086 1 96.31 267 ARG A CA 1
ATOM 2119 C C . ARG A 1 267 ? -18.109 8.797 -8.461 1 96.31 267 ARG A C 1
ATOM 2121 O O . ARG A 1 267 ? -18.75 9.43 -7.633 1 96.31 267 ARG A O 1
ATOM 2128 N N . GLY A 1 268 ? -17.844 9.281 -9.719 1 94.62 268 GLY A N 1
ATOM 2129 C CA . GLY A 1 268 ? -18.453 10.508 -10.188 1 94.62 268 GLY A CA 1
ATOM 2130 C C . GLY A 1 268 ? -17.594 11.734 -9.938 1 94.62 268 GLY A C 1
ATOM 2131 O O . GLY A 1 268 ? -17.922 12.836 -10.391 1 94.62 268 GLY A O 1
ATOM 2132 N N . TYR A 1 269 ? -16.438 11.562 -9.281 1 95.69 269 TYR A N 1
ATOM 2133 C CA . TYR A 1 269 ? -15.602 12.703 -8.93 1 95.69 269 TYR A CA 1
ATOM 2134 C C . TYR A 1 269 ? -14.203 12.547 -9.508 1 95.69 269 TYR A C 1
ATOM 2136 O O . TYR A 1 269 ? -13.742 11.43 -9.742 1 95.69 269 TYR A O 1
ATOM 2144 N N . GLY A 1 270 ? -13.578 13.695 -9.695 1 95.31 270 GLY A N 1
ATOM 2145 C CA . GLY A 1 270 ? -12.156 13.719 -10.016 1 95.31 270 GLY A CA 1
ATOM 2146 C C . GLY A 1 270 ? -11.82 12.906 -11.258 1 95.31 270 GLY A C 1
ATOM 2147 O O . GLY A 1 270 ? -12.414 13.102 -12.312 1 95.31 270 GLY A O 1
ATOM 2148 N N . GLU A 1 271 ? -10.891 11.945 -11.078 1 95.81 271 GLU A N 1
ATOM 2149 C CA . GLU A 1 271 ? -10.43 11.156 -12.211 1 95.81 271 GLU A CA 1
ATOM 2150 C C . GLU A 1 271 ? -11.133 9.805 -12.273 1 95.81 271 GLU A C 1
ATOM 2152 O O . GLU A 1 271 ? -10.828 8.977 -13.133 1 95.81 271 GLU A O 1
ATOM 2157 N N . SER A 1 272 ? -12.078 9.586 -11.375 1 97.19 272 SER A N 1
ATOM 2158 C CA . SER A 1 272 ? -12.898 8.383 -11.43 1 97.19 272 SER A CA 1
ATOM 2159 C C . SER A 1 272 ? -13.953 8.484 -12.531 1 97.19 272 SER A C 1
ATOM 2161 O O . SER A 1 272 ? -14.336 9.586 -12.938 1 97.19 272 SER A O 1
ATOM 2163 N N . ASP A 1 273 ? -14.406 7.32 -12.984 1 96.38 273 ASP A N 1
ATOM 2164 C CA . ASP A 1 273 ? -15.469 7.285 -13.977 1 96.38 273 ASP A CA 1
ATOM 2165 C C . ASP A 1 273 ? -16.75 7.934 -13.445 1 96.38 273 ASP A C 1
ATOM 2167 O O . ASP A 1 273 ? -17 7.922 -12.234 1 96.38 273 ASP A O 1
ATOM 2171 N N . GLN A 1 274 ? -17.5 8.453 -14.375 1 94.19 274 GLN A N 1
ATOM 2172 C CA . GLN A 1 274 ? -18.781 9.086 -14.07 1 94.19 274 GLN A CA 1
ATOM 2173 C C . GLN A 1 274 ? -19.922 8.406 -14.828 1 94.19 274 GLN A C 1
ATOM 2175 O O . GLN A 1 274 ? -20.5 8.992 -15.742 1 94.19 274 GLN A O 1
ATOM 2180 N N . PRO A 1 275 ? -20.281 7.289 -14.328 1 93.81 275 PRO A N 1
ATOM 2181 C CA . PRO A 1 275 ? -21.438 6.66 -15 1 93.81 275 PRO A CA 1
ATOM 2182 C C . PRO A 1 275 ? -22.625 7.605 -15.148 1 93.81 275 PRO A C 1
ATOM 2184 O O . PRO A 1 275 ? -22.938 8.352 -14.219 1 93.81 275 PRO A O 1
ATOM 2187 N N . PRO A 1 276 ? -23.344 7.559 -16.234 1 90.12 276 PRO A N 1
ATOM 2188 C CA . PRO A 1 276 ? -24.344 8.594 -16.531 1 90.12 276 PRO A CA 1
ATOM 2189 C C . PRO A 1 276 ? -25.672 8.344 -15.828 1 90.12 276 PRO A C 1
ATOM 2191 O O . PRO A 1 276 ? -26.469 9.273 -15.625 1 90.12 276 PRO A O 1
ATOM 2194 N N . ASN A 1 277 ? -25.922 7.125 -15.445 1 91.75 277 ASN A N 1
ATOM 2195 C CA . ASN A 1 277 ? -27.234 6.793 -14.914 1 91.75 277 ASN A CA 1
ATOM 2196 C C . ASN A 1 277 ? -27.297 6.988 -13.398 1 91.75 277 ASN A C 1
ATOM 2198 O O . ASN A 1 277 ? -26.375 6.578 -12.68 1 91.75 277 ASN A O 1
ATOM 2202 N N . VAL A 1 278 ? -28.391 7.562 -12.945 1 90 278 VAL A N 1
ATOM 2203 C CA . VAL A 1 278 ? -28.578 7.832 -11.523 1 90 278 VAL A CA 1
ATOM 2204 C C . VAL A 1 278 ? -28.547 6.523 -10.734 1 90 278 VAL A C 1
ATOM 2206 O O . VAL A 1 278 ? -28.078 6.484 -9.602 1 90 278 VAL A O 1
ATOM 2209 N N . GLU A 1 279 ? -28.953 5.441 -11.336 1 91.75 279 GLU A N 1
ATOM 2210 C CA . GLU A 1 279 ? -29.016 4.137 -10.68 1 91.75 279 GLU A CA 1
ATOM 2211 C C . GLU A 1 279 ? -27.625 3.617 -10.344 1 91.75 279 GLU A C 1
ATOM 2213 O O . GLU A 1 279 ? -27.484 2.691 -9.539 1 91.75 279 GLU A O 1
ATOM 2218 N N . ASP A 1 280 ? -26.609 4.188 -10.914 1 94.19 280 ASP A N 1
ATOM 2219 C CA . ASP A 1 280 ? -25.234 3.762 -10.688 1 94.19 280 ASP A CA 1
ATOM 2220 C C . ASP A 1 280 ? -24.656 4.406 -9.43 1 94.19 280 ASP A C 1
ATOM 2222 O O . ASP A 1 280 ? -23.5 4.172 -9.086 1 94.19 280 ASP A O 1
ATOM 2226 N N . TYR A 1 281 ? -25.562 5.172 -8.688 1 93.81 281 TYR A N 1
ATOM 2227 C CA . TYR A 1 281 ? -25.047 5.922 -7.547 1 93.81 281 TYR A CA 1
ATOM 2228 C C . TYR A 1 281 ? -25.812 5.566 -6.277 1 93.81 281 TYR A C 1
ATOM 2230 O O . TYR A 1 281 ? -25.922 6.387 -5.363 1 93.81 281 TYR A O 1
ATOM 2238 N N . THR A 1 282 ? -26.328 4.391 -6.246 1 92.56 282 THR A N 1
ATOM 2239 C CA . THR A 1 282 ? -26.953 3.941 -5.008 1 92.56 282 THR A CA 1
ATOM 2240 C C . THR A 1 282 ? -25.906 3.73 -3.922 1 92.56 282 THR A C 1
ATOM 2242 O O . THR A 1 282 ? -24.734 3.467 -4.223 1 92.56 282 THR A O 1
ATOM 2245 N N . MET A 1 283 ? -26.344 3.834 -2.705 1 91.69 283 MET A N 1
ATOM 2246 C CA . MET A 1 283 ? -25.422 3.645 -1.586 1 91.69 283 MET A CA 1
ATOM 2247 C C . MET A 1 283 ? -24.812 2.246 -1.612 1 91.69 283 MET A C 1
ATOM 2249 O O . MET A 1 283 ? -23.656 2.064 -1.247 1 91.69 283 MET A O 1
ATOM 2253 N N . ARG A 1 284 ? -25.562 1.329 -2.059 1 92.19 284 ARG A N 1
ATOM 2254 C CA . ARG A 1 284 ? -25.062 -0.038 -2.166 1 92.19 284 ARG A CA 1
ATOM 2255 C C . ARG A 1 284 ? -23.859 -0.108 -3.096 1 92.19 284 ARG A C 1
ATOM 2257 O O . ARG A 1 284 ? -22.844 -0.736 -2.766 1 92.19 284 ARG A O 1
ATOM 2264 N N . ILE A 1 285 ? -23.969 0.55 -4.172 1 94.81 285 ILE A N 1
ATOM 2265 C CA . ILE A 1 285 ? -22.906 0.54 -5.172 1 94.81 285 ILE A CA 1
ATOM 2266 C C . ILE A 1 285 ? -21.703 1.318 -4.652 1 94.81 285 ILE A C 1
ATOM 2268 O O . ILE A 1 285 ? -20.562 0.867 -4.781 1 94.81 285 ILE A O 1
ATOM 2272 N N . ILE A 1 286 ? -21.969 2.395 -4.055 1 96.56 286 ILE A N 1
ATOM 2273 C CA . ILE A 1 286 ? -20.922 3.252 -3.533 1 96.56 286 ILE A CA 1
ATOM 2274 C C . ILE A 1 286 ? -20.156 2.527 -2.42 1 96.56 286 ILE A C 1
ATOM 2276 O O . ILE A 1 286 ? -18.938 2.557 -2.375 1 96.56 286 ILE A O 1
ATOM 2280 N N . ASN A 1 287 ? -20.859 1.885 -1.542 1 95.62 287 ASN A N 1
ATOM 2281 C CA . ASN A 1 287 ? -20.219 1.083 -0.501 1 95.62 287 ASN A CA 1
ATOM 2282 C C . ASN A 1 287 ? -19.375 -0.032 -1.096 1 95.62 287 ASN A C 1
ATOM 2284 O O . ASN A 1 287 ? -18.281 -0.316 -0.598 1 95.62 287 ASN A O 1
ATOM 2288 N N . GLN A 1 288 ? -19.906 -0.599 -2.125 1 93.88 288 GLN A N 1
ATOM 2289 C CA . GLN A 1 288 ? -19.188 -1.691 -2.779 1 93.88 288 GLN A CA 1
ATOM 2290 C C . GLN A 1 288 ? -17.875 -1.205 -3.389 1 93.88 288 GLN A C 1
ATOM 2292 O O . GLN A 1 288 ? -16.891 -1.945 -3.428 1 93.88 288 GLN A O 1
ATOM 2297 N N . ASP A 1 289 ? -17.828 0.021 -3.871 1 97.56 289 ASP A N 1
ATOM 2298 C CA . ASP A 1 289 ? -16.594 0.589 -4.391 1 97.56 289 ASP A CA 1
ATOM 2299 C C . ASP A 1 289 ? -15.484 0.521 -3.344 1 97.56 289 ASP A C 1
ATOM 2301 O O . ASP A 1 289 ? -14.336 0.192 -3.668 1 97.56 289 ASP A O 1
ATOM 2305 N N . VAL A 1 290 ? -15.828 0.813 -2.131 1 97.88 290 VAL A N 1
ATOM 2306 C CA . VAL A 1 290 ? -14.859 0.794 -1.04 1 97.88 290 VAL A CA 1
ATOM 2307 C C . VAL A 1 290 ? -14.367 -0.633 -0.81 1 97.88 290 VAL A C 1
ATOM 2309 O O . VAL A 1 290 ? -13.164 -0.871 -0.7 1 97.88 290 VAL A O 1
ATOM 2312 N N . ILE A 1 291 ? -15.258 -1.558 -0.815 1 92.38 291 ILE A N 1
ATOM 2313 C CA . ILE A 1 291 ? -14.93 -2.955 -0.559 1 92.38 291 ILE A CA 1
ATOM 2314 C C . ILE A 1 291 ? -14.109 -3.512 -1.721 1 92.38 291 ILE A C 1
ATOM 2316 O O . ILE A 1 291 ? -13.148 -4.262 -1.51 1 92.38 291 ILE A O 1
ATOM 2320 N N . ASP A 1 292 ? -14.5 -3.127 -2.922 1 93.38 292 ASP A N 1
ATOM 2321 C CA . ASP A 1 292 ? -13.742 -3.562 -4.094 1 93.38 292 ASP A CA 1
ATOM 2322 C C . ASP A 1 292 ? -12.297 -3.078 -4.031 1 93.38 292 ASP A C 1
ATOM 2324 O O . ASP A 1 292 ? -11.375 -3.799 -4.422 1 93.38 292 ASP A O 1
ATOM 2328 N N . LEU A 1 293 ? -12.109 -1.864 -3.568 1 96.5 293 LEU A N 1
ATOM 2329 C CA . LEU A 1 293 ? -10.758 -1.354 -3.383 1 96.5 293 LEU A CA 1
ATOM 2330 C C . LEU A 1 293 ? -9.977 -2.219 -2.395 1 96.5 293 LEU A C 1
ATOM 2332 O O . LEU A 1 293 ? -8.852 -2.629 -2.674 1 96.5 293 LEU A O 1
ATOM 2336 N N . MET A 1 294 ? -10.555 -2.438 -1.277 1 92.25 294 MET A N 1
ATOM 2337 C CA . MET A 1 294 ? -9.922 -3.252 -0.243 1 92.25 294 MET A CA 1
ATOM 2338 C C . MET A 1 294 ? -9.578 -4.641 -0.776 1 92.25 294 MET A C 1
ATOM 2340 O O . MET A 1 294 ? -8.484 -5.152 -0.531 1 92.25 294 MET A O 1
ATOM 2344 N N . ASP A 1 295 ? -10.5 -5.195 -1.531 1 86.5 295 ASP A N 1
ATOM 2345 C CA . ASP A 1 295 ? -10.273 -6.523 -2.096 1 86.5 295 ASP A CA 1
ATOM 2346 C C . ASP A 1 295 ? -9.148 -6.496 -3.123 1 86.5 295 ASP A C 1
ATOM 2348 O O . ASP A 1 295 ? -8.289 -7.387 -3.137 1 86.5 295 ASP A O 1
ATOM 2352 N N . THR A 1 296 ? -9.18 -5.527 -3.936 1 89.06 296 THR A N 1
ATOM 2353 C CA . THR A 1 296 ? -8.164 -5.422 -4.977 1 89.06 296 THR A CA 1
ATOM 2354 C C . THR A 1 296 ? -6.773 -5.289 -4.363 1 89.06 296 THR A C 1
ATOM 2356 O O . THR A 1 296 ? -5.801 -5.836 -4.895 1 89.06 296 THR A O 1
ATOM 2359 N N . LEU A 1 297 ? -6.672 -4.637 -3.252 1 91.69 297 LEU A N 1
ATOM 2360 C CA . LEU A 1 297 ? -5.391 -4.387 -2.6 1 91.69 297 LEU A CA 1
ATOM 2361 C C . LEU A 1 297 ? -5.113 -5.434 -1.526 1 91.69 297 LEU A C 1
ATOM 2363 O O . LEU A 1 297 ? -4.102 -5.355 -0.825 1 91.69 297 LEU A O 1
ATOM 2367 N N . ASN A 1 298 ? -6.055 -6.379 -1.363 1 85.75 298 ASN A N 1
ATOM 2368 C CA . ASN A 1 298 ? -5.949 -7.418 -0.341 1 85.75 298 ASN A CA 1
ATOM 2369 C C . ASN A 1 298 ? -5.855 -6.816 1.059 1 85.75 298 ASN A C 1
ATOM 2371 O O . ASN A 1 298 ? -5.023 -7.242 1.865 1 85.75 298 ASN A O 1
ATOM 2375 N N . ILE A 1 299 ? -6.605 -5.793 1.312 1 87.69 299 ILE A N 1
ATOM 2376 C CA . ILE A 1 299 ? -6.723 -5.195 2.637 1 87.69 299 ILE A CA 1
ATOM 2377 C C . ILE A 1 299 ? -7.875 -5.844 3.4 1 87.69 299 ILE A C 1
ATOM 2379 O O . ILE A 1 299 ? -9.039 -5.66 3.047 1 87.69 299 ILE A O 1
ATOM 2383 N N . PRO A 1 300 ? -7.598 -6.523 4.418 1 80.81 300 PRO A N 1
ATOM 2384 C CA . PRO A 1 300 ? -8.672 -7.227 5.121 1 80.81 300 PRO A CA 1
ATOM 2385 C C . PRO A 1 300 ? -9.578 -6.289 5.914 1 80.81 300 PRO A C 1
ATOM 2387 O O . PRO A 1 300 ? -10.805 -6.434 5.883 1 80.81 300 PRO A O 1
ATOM 2390 N N . GLN A 1 301 ? -8.953 -5.359 6.621 1 85.5 301 GLN A N 1
ATOM 2391 C CA . GLN A 1 301 ? -9.672 -4.375 7.426 1 85.5 301 GLN A CA 1
ATOM 2392 C C . GLN A 1 301 ? -9.062 -2.984 7.27 1 85.5 301 GLN A C 1
ATOM 2394 O O . GLN A 1 301 ? -7.852 -2.85 7.082 1 85.5 301 GLN A O 1
ATOM 2399 N N . ALA A 1 302 ? -9.938 -2.02 7.371 1 93.38 302 ALA A N 1
ATOM 2400 C CA . ALA A 1 302 ? -9.469 -0.642 7.25 1 93.38 302 ALA A CA 1
ATOM 2401 C C . ALA A 1 302 ? -10.25 0.29 8.172 1 93.38 302 ALA A C 1
ATOM 2403 O O . ALA A 1 302 ? -11.344 -0.053 8.625 1 93.38 302 ALA A O 1
ATOM 2404 N N . VAL A 1 303 ? -9.641 1.395 8.555 1 96.69 303 VAL A N 1
ATOM 2405 C CA . VAL A 1 303 ? -10.344 2.527 9.148 1 96.69 303 VAL A CA 1
ATOM 2406 C C . VAL A 1 303 ? -10.867 3.445 8.047 1 96.69 303 VAL A C 1
ATOM 2408 O O . VAL A 1 303 ? -10.164 3.719 7.07 1 96.69 303 VAL A O 1
ATOM 2411 N N . LEU A 1 304 ? -12.109 3.857 8.195 1 98.25 304 LEU A N 1
ATOM 2412 C CA . LEU A 1 304 ? -12.688 4.785 7.223 1 98.25 304 LEU A CA 1
ATOM 2413 C C . LEU A 1 304 ? -12.883 6.164 7.84 1 98.25 304 LEU A C 1
ATOM 2415 O O . LEU A 1 304 ? -13.312 6.281 8.992 1 98.25 304 LEU A O 1
ATOM 2419 N N . ILE A 1 305 ? -12.492 7.207 7.148 1 98.38 305 ILE A N 1
ATOM 2420 C CA . ILE A 1 305 ? -12.781 8.586 7.535 1 98.38 305 ILE A CA 1
ATOM 2421 C C . ILE A 1 305 ? -13.555 9.289 6.422 1 98.38 305 ILE A C 1
ATOM 2423 O O . ILE A 1 305 ? -13.141 9.258 5.258 1 98.38 305 ILE A O 1
ATOM 2427 N N . GLY A 1 306 ? -14.656 9.867 6.738 1 98.12 306 GLY A N 1
ATOM 2428 C CA . GLY A 1 306 ? -15.484 10.547 5.762 1 98.12 306 GLY A CA 1
ATOM 2429 C C . GLY A 1 306 ? -15.742 12.008 6.109 1 98.12 306 GLY A C 1
ATOM 2430 O O . GLY A 1 306 ? -15.875 12.352 7.281 1 98.12 306 GLY A O 1
ATOM 2431 N N . HIS A 1 307 ? -15.781 12.844 5.117 1 97.06 307 HIS A N 1
ATOM 2432 C CA . HIS A 1 307 ? -16.141 14.25 5.258 1 97.06 307 HIS A CA 1
ATOM 2433 C C . HIS A 1 307 ? -17.438 14.562 4.508 1 97.06 307 HIS A C 1
ATOM 2435 O O . HIS A 1 307 ? -17.578 14.234 3.328 1 97.06 307 HIS A O 1
ATOM 2441 N N . ASP A 1 308 ? -18.438 15.195 5.219 1 93.81 308 ASP A N 1
ATOM 2442 C CA . ASP A 1 308 ? -19.688 15.617 4.574 1 93.81 308 ASP A CA 1
ATOM 2443 C C . ASP A 1 308 ? -20.391 14.43 3.912 1 93.81 308 ASP A C 1
ATOM 2445 O O . ASP A 1 308 ? -20.688 13.43 4.57 1 93.81 308 ASP A O 1
ATOM 2449 N N . TRP A 1 309 ? -20.562 14.43 2.641 1 92.06 309 TRP A N 1
ATOM 2450 C CA . TRP A 1 309 ? -21.141 13.305 1.915 1 92.06 309 TRP A CA 1
ATOM 2451 C C . TRP A 1 309 ? -20.391 12.008 2.215 1 92.06 309 TRP A C 1
ATOM 2453 O O . TRP A 1 309 ? -21 10.945 2.324 1 92.06 309 TRP A O 1
ATOM 2463 N N . GLY A 1 310 ? -19.094 12.094 2.312 1 96.06 310 GLY A N 1
ATOM 2464 C CA . GLY A 1 310 ? -18.25 10.945 2.639 1 96.06 310 GLY A CA 1
ATOM 2465 C C . GLY A 1 310 ? -18.578 10.336 3.988 1 96.06 310 GLY A C 1
ATOM 2466 O O . GLY A 1 310 ? -18.312 9.156 4.223 1 96.06 310 GLY A O 1
ATOM 2467 N N . SER A 1 311 ? -19.141 11.148 4.867 1 94.81 311 SER A N 1
ATOM 2468 C CA . SER A 1 311 ? -19.547 10.633 6.172 1 94.81 311 SER A CA 1
ATOM 2469 C C . SER A 1 311 ? -20.672 9.617 6.043 1 94.81 311 SER A C 1
ATOM 2471 O O . SER A 1 311 ? -20.672 8.578 6.711 1 94.81 311 SER A O 1
ATOM 2473 N N . PHE A 1 312 ? -21.594 9.914 5.172 1 91.94 312 PHE A N 1
ATOM 2474 C CA . PHE A 1 312 ? -22.688 8.969 4.926 1 91.94 312 PHE A CA 1
ATOM 2475 C C . PHE A 1 312 ? -22.141 7.66 4.359 1 91.94 312 PHE A C 1
ATOM 2477 O O . PHE A 1 312 ? -22.609 6.582 4.734 1 91.94 312 PHE A O 1
ATOM 2484 N N . VAL A 1 313 ? -21.203 7.785 3.578 1 95.31 313 VAL A N 1
ATOM 2485 C CA . VAL A 1 313 ? -20.625 6.617 2.924 1 95.31 313 VAL A CA 1
ATOM 2486 C C . VAL A 1 313 ? -19.953 5.727 3.963 1 95.31 313 VAL A C 1
ATOM 2488 O O . VAL A 1 313 ? -20.188 4.52 4.012 1 95.31 313 VAL A O 1
ATOM 2491 N N . VAL A 1 314 ? -19.109 6.312 4.805 1 96.69 314 VAL A N 1
ATOM 2492 C CA . VAL A 1 314 ? -18.297 5.504 5.699 1 96.69 314 VAL A CA 1
ATOM 2493 C C . VAL A 1 314 ? -19.172 4.871 6.777 1 96.69 314 VAL A C 1
ATOM 2495 O O . VAL A 1 314 ? -18.938 3.732 7.191 1 96.69 314 VAL A O 1
ATOM 2498 N N . TRP A 1 315 ? -20.281 5.586 7.207 1 93.62 315 TRP A N 1
ATOM 2499 C CA . TRP A 1 315 ? -21.219 4.996 8.156 1 93.62 315 TRP A CA 1
ATOM 2500 C C . TRP A 1 315 ? -21.922 3.795 7.539 1 93.62 315 TRP A C 1
ATOM 2502 O O . TRP A 1 315 ? -22.016 2.732 8.156 1 93.62 315 TRP A O 1
ATOM 2512 N N . ASP A 1 316 ? -22.359 4.055 6.422 1 93 316 ASP A N 1
ATOM 2513 C CA . ASP A 1 316 ? -23.125 3.012 5.746 1 93 316 ASP A CA 1
ATOM 2514 C C . ASP A 1 316 ? -22.25 1.796 5.449 1 93 316 ASP A C 1
ATOM 2516 O O . ASP A 1 316 ? -22.703 0.655 5.59 1 93 316 ASP A O 1
ATOM 2520 N N . THR A 1 317 ? -21.062 2.004 5.047 1 94.56 317 THR A N 1
ATOM 2521 C CA . THR A 1 317 ? -20.141 0.906 4.785 1 94.56 317 THR A CA 1
ATOM 2522 C C . THR A 1 317 ? -19.875 0.099 6.055 1 94.56 317 THR A C 1
ATOM 2524 O O . THR A 1 317 ? -19.875 -1.134 6.027 1 94.56 317 THR A O 1
ATOM 2527 N N . ALA A 1 318 ? -19.688 0.789 7.117 1 91.75 318 ALA A N 1
ATOM 2528 C CA . ALA A 1 318 ? -19.422 0.118 8.391 1 91.75 318 ALA A CA 1
ATOM 2529 C C . ALA A 1 318 ? -20.625 -0.708 8.828 1 91.75 318 ALA A C 1
ATOM 2531 O O . ALA A 1 318 ? -20.469 -1.775 9.422 1 91.75 318 ALA A O 1
ATOM 2532 N N . LEU A 1 319 ? -21.781 -0.199 8.539 1 86.75 319 LEU A N 1
ATOM 2533 C CA . LEU A 1 319 ? -23 -0.892 8.922 1 86.75 319 LEU A CA 1
ATOM 2534 C C . LEU A 1 319 ? -23.188 -2.174 8.117 1 86.75 319 LEU A C 1
ATOM 2536 O O . LEU A 1 319 ? -23.594 -3.199 8.656 1 86.75 319 LEU A O 1
ATOM 2540 N N . HIS A 1 320 ? -22.844 -2.139 6.91 1 86.38 320 HIS A N 1
ATOM 2541 C CA . HIS A 1 320 ? -23.141 -3.248 6.012 1 86.38 320 HIS A CA 1
ATOM 2542 C C . HIS A 1 320 ? -21.969 -4.219 5.926 1 86.38 320 HIS A C 1
ATOM 2544 O O . HIS A 1 320 ? -22.141 -5.371 5.527 1 86.38 320 HIS A O 1
ATOM 2550 N N . PHE A 1 321 ? -20.812 -3.742 6.238 1 84.69 321 PHE A N 1
ATOM 2551 C CA . PHE A 1 321 ? -19.625 -4.578 6.207 1 84.69 321 PHE A CA 1
ATOM 2552 C C . PHE A 1 321 ? -18.844 -4.449 7.512 1 84.69 321 PHE A C 1
ATOM 2554 O O . PHE A 1 321 ? -17.656 -4.105 7.496 1 84.69 321 PHE A O 1
ATOM 2561 N N . PRO A 1 322 ? -19.375 -4.777 8.602 1 80.94 322 PRO A N 1
ATOM 2562 C CA . PRO A 1 322 ? -18.734 -4.539 9.906 1 80.94 322 PRO A CA 1
ATOM 2563 C C . PRO A 1 322 ? -17.453 -5.328 10.086 1 80.94 322 PRO A C 1
ATOM 2565 O O . PRO A 1 322 ? -16.562 -4.914 10.852 1 80.94 322 PRO A O 1
ATOM 2568 N N . ASP A 1 323 ? -17.312 -6.391 9.391 1 74.75 323 ASP A N 1
ATOM 2569 C CA . ASP A 1 323 ? -16.125 -7.223 9.539 1 74.75 323 ASP A CA 1
ATOM 2570 C C . ASP A 1 323 ? -14.938 -6.613 8.789 1 74.75 323 ASP A C 1
ATOM 2572 O O . ASP A 1 323 ? -13.789 -6.969 9.047 1 74.75 323 ASP A O 1
ATOM 2576 N N . ARG A 1 324 ? -15.242 -5.711 7.91 1 84.06 324 ARG A N 1
ATOM 2577 C CA . ARG A 1 324 ? -14.211 -5.141 7.051 1 84.06 324 ARG A CA 1
ATOM 2578 C C . ARG A 1 324 ? -13.742 -3.789 7.578 1 84.06 324 ARG A C 1
ATOM 2580 O O . ARG A 1 324 ? -12.711 -3.271 7.145 1 84.06 324 ARG A O 1
ATOM 2587 N N . ILE A 1 325 ? -14.531 -3.297 8.531 1 89.5 325 ILE A N 1
ATOM 2588 C CA . ILE A 1 325 ? -14.25 -1.938 8.984 1 89.5 325 ILE A CA 1
ATOM 2589 C C . ILE A 1 325 ? -13.852 -1.955 10.453 1 89.5 325 ILE A C 1
ATOM 2591 O O . ILE A 1 325 ? -14.625 -2.385 11.312 1 89.5 325 ILE A O 1
ATOM 2595 N N . LYS A 1 326 ? -12.672 -1.447 10.719 1 87.5 326 LYS A N 1
ATOM 2596 C CA . LYS A 1 326 ? -12.133 -1.448 12.078 1 87.5 326 LYS A CA 1
ATOM 2597 C C . LYS A 1 326 ? -12.703 -0.296 12.898 1 87.5 326 LYS A C 1
ATOM 2599 O O . LYS A 1 326 ? -12.977 -0.45 14.086 1 87.5 326 LYS A O 1
ATOM 2604 N N . ALA A 1 327 ? -12.789 0.816 12.32 1 93.19 327 ALA A N 1
ATOM 2605 C CA . ALA A 1 327 ? -13.305 2.031 12.945 1 93.19 327 ALA A CA 1
ATOM 2606 C C . ALA A 1 327 ? -13.719 3.057 11.898 1 93.19 327 ALA A C 1
ATOM 2608 O O . ALA A 1 327 ? -13.312 2.971 10.742 1 93.19 327 ALA A O 1
ATOM 2609 N N . VAL A 1 328 ? -14.586 4.008 12.359 1 95.31 328 VAL A N 1
ATOM 2610 C CA . VAL A 1 328 ? -15.047 5.07 11.469 1 95.31 328 VAL A CA 1
ATOM 2611 C C . VAL A 1 328 ? -14.914 6.422 12.164 1 95.31 328 VAL A C 1
ATOM 2613 O O . VAL A 1 328 ? -15.125 6.531 13.367 1 95.31 328 VAL A O 1
ATOM 2616 N N . ALA A 1 329 ? -14.531 7.391 11.438 1 95.69 329 ALA A N 1
ATOM 2617 C CA . ALA A 1 329 ? -14.586 8.789 11.867 1 95.69 329 ALA A CA 1
ATOM 2618 C C . ALA A 1 329 ? -15.297 9.648 10.82 1 95.69 329 ALA A C 1
ATOM 2620 O O . ALA A 1 329 ? -15.102 9.469 9.617 1 95.69 329 ALA A O 1
ATOM 2621 N N . SER A 1 330 ? -16.141 10.508 11.281 1 94.06 330 SER A N 1
ATOM 2622 C CA . SER A 1 330 ? -16.859 11.414 10.406 1 94.06 330 SER A CA 1
ATOM 2623 C C . SER A 1 330 ? -16.578 12.875 10.75 1 94.06 330 SER A C 1
ATOM 2625 O O . SER A 1 330 ? -16.547 13.234 11.93 1 94.06 330 SER A O 1
ATOM 2627 N N . LEU A 1 331 ? -16.391 13.602 9.719 1 92.5 331 LEU A N 1
ATOM 2628 C CA . LEU A 1 331 ? -16.125 15.023 9.883 1 92.5 331 LEU A CA 1
ATOM 2629 C C . LEU A 1 331 ? -17.297 15.852 9.359 1 92.5 331 LEU A C 1
ATOM 2631 O O . LEU A 1 331 ? -17.844 15.562 8.289 1 92.5 331 LEU A O 1
ATOM 2635 N N . ASN A 1 332 ? -17.797 16.844 10.125 1 88.25 332 ASN A N 1
ATOM 2636 C CA . ASN A 1 332 ? -18.781 17.859 9.781 1 88.25 332 ASN A CA 1
ATOM 2637 C C . ASN A 1 332 ? -20.203 17.328 9.914 1 88.25 332 ASN A C 1
ATOM 2639 O O . ASN A 1 332 ? -21.156 18.094 10.031 1 88.25 332 ASN A O 1
ATOM 2643 N N . VAL A 1 333 ? -20.438 16.031 9.836 1 82.88 333 VAL A N 1
ATOM 2644 C CA . VAL A 1 333 ? -21.781 15.477 9.898 1 82.88 333 VAL A CA 1
ATOM 2645 C C . VAL A 1 333 ? -21.859 14.438 11.016 1 82.88 333 VAL A C 1
ATOM 2647 O O . VAL A 1 333 ? -21.047 13.523 11.086 1 82.88 333 VAL A O 1
ATOM 2650 N N . GLY A 1 334 ? -22.781 14.617 11.852 1 82.44 334 GLY A N 1
ATOM 2651 C CA . GLY A 1 334 ? -23.016 13.625 12.883 1 82.44 334 GLY A CA 1
ATOM 2652 C C . GLY A 1 334 ? -23.766 12.398 12.383 1 82.44 334 GLY A C 1
ATOM 2653 O O . GLY A 1 334 ? -24.547 12.484 11.43 1 82.44 334 GLY A O 1
ATOM 2654 N N . TYR A 1 335 ? -23.469 11.312 12.961 1 83.62 335 TYR A N 1
ATOM 2655 C CA . TYR A 1 335 ? -24.125 10.07 12.578 1 83.62 335 TYR A CA 1
ATOM 2656 C C . TYR A 1 335 ? -25.609 10.109 12.906 1 83.62 335 TYR A C 1
ATOM 2658 O O . TYR A 1 335 ? -26 10.484 14.016 1 83.62 335 TYR A O 1
ATOM 2666 N N . PHE A 1 336 ? -26.359 9.836 11.938 1 78.31 336 PHE A N 1
ATOM 2667 C CA . PHE A 1 336 ? -27.766 9.609 12.188 1 78.31 336 PHE A CA 1
ATOM 2668 C C . PHE A 1 336 ? -28.219 8.273 11.594 1 78.31 336 PHE A C 1
ATOM 2670 O O . PHE A 1 336 ? -28.078 8.055 10.391 1 78.31 336 PHE A O 1
ATOM 2677 N N . PRO A 1 337 ? -28.688 7.398 12.406 1 77.88 337 PRO A N 1
ATOM 2678 C CA . PRO A 1 337 ? -29.078 6.07 11.938 1 77.88 337 PRO A CA 1
ATOM 2679 C C . PRO A 1 337 ? -30.203 6.117 10.898 1 77.88 337 PRO A C 1
ATOM 2681 O O . PRO A 1 337 ? -31.031 7.023 10.93 1 77.88 337 PRO A O 1
ATOM 2684 N N . PRO A 1 338 ? -30.109 5.227 10.023 1 76.75 338 PRO A N 1
ATOM 2685 C CA . PRO A 1 338 ? -31.203 5.164 9.047 1 76.75 338 PRO A CA 1
ATOM 2686 C C . PRO A 1 338 ? -32.562 4.953 9.711 1 76.75 338 PRO A C 1
ATOM 2688 O O . PRO A 1 338 ? -32.656 4.23 10.703 1 76.75 338 PRO A O 1
ATOM 2691 N N . HIS A 1 339 ? -33.531 5.766 9.203 1 74.12 339 HIS A N 1
ATOM 2692 C CA . HIS A 1 339 ? -34.906 5.559 9.656 1 74.12 339 HIS A CA 1
ATOM 2693 C C . HIS A 1 339 ? -35.5 4.289 9.055 1 74.12 339 HIS A C 1
ATOM 2695 O O . HIS A 1 339 ? -35.344 4.035 7.859 1 74.12 339 HIS A O 1
ATOM 2701 N N . PRO A 1 340 ? -36.094 3.51 9.883 1 76.12 340 PRO A N 1
ATOM 2702 C CA . PRO A 1 340 ? -36.562 2.203 9.43 1 76.12 340 PRO A CA 1
ATOM 2703 C C . PRO A 1 340 ? -37.625 2.311 8.328 1 76.12 340 PRO A C 1
ATOM 2705 O O . PRO A 1 340 ? -37.75 1.396 7.516 1 76.12 340 PRO A O 1
ATOM 2708 N N . GLN A 1 341 ? -38.312 3.436 8.336 1 74.38 341 GLN A N 1
ATOM 2709 C CA . GLN A 1 341 ? -39.469 3.482 7.449 1 74.38 341 GLN A CA 1
ATOM 2710 C C . GLN A 1 341 ? -39.281 4.508 6.336 1 74.38 341 GLN A C 1
ATOM 2712 O O . GLN A 1 341 ? -39.844 4.379 5.254 1 74.38 341 GLN A O 1
ATOM 2717 N N . TYR A 1 342 ? -38.625 5.547 6.625 1 73.31 342 TYR A N 1
ATOM 2718 C CA . TYR A 1 342 ? -38.5 6.641 5.668 1 73.31 342 TYR A CA 1
ATOM 2719 C C . TYR A 1 342 ? -37.062 6.859 5.246 1 73.31 342 TYR A C 1
ATOM 2721 O O . TYR A 1 342 ? -36.156 6.672 6.047 1 73.31 342 TYR A O 1
ATOM 2729 N N . ASN A 1 343 ? -36.969 7.145 3.879 1 76.88 343 ASN A N 1
ATOM 2730 C CA . ASN A 1 343 ? -35.656 7.566 3.461 1 76.88 343 ASN A CA 1
ATOM 2731 C C . ASN A 1 343 ? -35.406 9.039 3.787 1 76.88 343 ASN A C 1
ATOM 2733 O O . ASN A 1 343 ? -36.312 9.75 4.195 1 76.88 343 ASN A O 1
ATOM 2737 N N . PHE A 1 344 ? -34.25 9.461 3.693 1 77.94 344 PHE A N 1
ATOM 2738 C CA . PHE A 1 344 ? -33.812 10.781 4.121 1 77.94 344 PHE A CA 1
ATOM 2739 C C . PHE A 1 344 ? -34.562 11.875 3.371 1 77.94 344 PHE A C 1
ATOM 2741 O O . PHE A 1 344 ? -34.969 12.867 3.965 1 77.94 344 PHE A O 1
ATOM 2748 N N . ILE A 1 345 ? -34.812 11.695 2.109 1 80.31 345 ILE A N 1
ATOM 2749 C CA . ILE A 1 345 ? -35.469 12.688 1.274 1 80.31 345 ILE A CA 1
ATOM 2750 C C . ILE A 1 345 ? -36.938 12.828 1.698 1 80.31 345 ILE A C 1
ATOM 2752 O O . ILE A 1 345 ? -37.469 13.938 1.768 1 80.31 345 ILE A O 1
ATOM 2756 N N . GLN A 1 346 ? -37.5 11.758 2.014 1 80.69 346 GLN A N 1
ATOM 2757 C CA . GLN A 1 346 ? -38.875 11.758 2.449 1 80.69 346 GLN A CA 1
ATOM 2758 C C . GLN A 1 346 ? -39.062 12.5 3.773 1 80.69 346 GLN A C 1
ATOM 2760 O O . GLN A 1 346 ? -40.062 13.172 3.996 1 80.69 346 GLN A O 1
ATOM 2765 N N . LEU A 1 347 ? -38.031 12.406 4.516 1 81.19 347 LEU A N 1
ATOM 2766 C CA . LEU A 1 347 ? -38.094 13.055 5.82 1 81.19 347 LEU A CA 1
ATOM 2767 C C . LEU A 1 347 ? -37.906 14.562 5.688 1 81.19 347 LEU A C 1
ATOM 2769 O O . LEU A 1 347 ? -38.438 15.328 6.492 1 81.19 347 LEU A O 1
ATOM 2773 N N . LEU A 1 348 ? -37.25 14.953 4.629 1 83.12 348 LEU A N 1
ATOM 2774 C CA . LEU A 1 348 ? -36.938 16.359 4.438 1 83.12 348 LEU A CA 1
ATOM 2775 C C . LEU A 1 348 ? -38.062 17.094 3.715 1 83.12 348 LEU A C 1
ATOM 2777 O O . LEU A 1 348 ? -38.219 18.297 3.893 1 83.12 348 LEU A O 1
ATOM 2781 N N . GLN A 1 349 ? -38.875 16.438 2.992 1 84.69 349 GLN A N 1
ATOM 2782 C CA . GLN A 1 349 ? -39.781 17.016 2.023 1 84.69 349 GLN A CA 1
ATOM 2783 C C . GLN A 1 349 ? -40.812 17.938 2.705 1 84.69 349 GLN A C 1
ATOM 2785 O O . GLN A 1 349 ? -41.062 19.031 2.215 1 84.69 349 GLN A O 1
ATOM 2790 N N . PRO A 1 350 ? -41.312 17.562 3.82 1 85 350 PRO A N 1
ATOM 2791 C CA . PRO A 1 350 ? -42.375 18.422 4.406 1 85 350 PRO A CA 1
ATOM 2792 C C . PRO A 1 350 ? -41.812 19.781 4.852 1 85 350 PRO A C 1
ATOM 2794 O O . PRO A 1 350 ? -42.5 20.797 4.715 1 85 350 PRO A O 1
ATOM 2797 N N . ASP A 1 351 ? -40.656 19.844 5.305 1 89.44 351 ASP A N 1
ATOM 2798 C CA . ASP A 1 351 ? -40 21.062 5.75 1 89.44 351 ASP A CA 1
ATOM 2799 C C . ASP A 1 351 ? -38.469 20.953 5.621 1 89.44 351 ASP A C 1
ATOM 2801 O O . ASP A 1 351 ? -37.781 20.703 6.613 1 89.44 351 ASP A O 1
ATOM 2805 N N . PRO A 1 352 ? -38.031 21.25 4.387 1 88.94 352 PRO A N 1
ATOM 2806 C CA . PRO A 1 352 ? -36.625 20.969 4.141 1 88.94 352 PRO A CA 1
ATOM 2807 C C . PRO A 1 352 ? -35.688 21.938 4.855 1 88.94 352 PRO A C 1
ATOM 2809 O O . PRO A 1 352 ? -34.531 21.609 5.141 1 88.94 352 PRO A O 1
ATOM 2812 N N . LYS A 1 353 ? -36.219 23.125 5.188 1 90.44 353 LYS A N 1
ATOM 2813 C CA . LYS A 1 353 ? -35.406 24.156 5.848 1 90.44 353 LYS A CA 1
ATOM 2814 C C . LYS A 1 353 ? -34.062 24.297 5.172 1 90.44 353 LYS A C 1
ATOM 2816 O O . LYS A 1 353 ? -33.969 24.453 3.951 1 90.44 353 LYS A O 1
ATOM 2821 N N . GLN A 1 354 ? -32.969 24.156 5.926 1 86.12 354 GLN A N 1
ATOM 2822 C CA . GLN A 1 354 ? -31.625 24.359 5.402 1 86.12 354 GLN A CA 1
ATOM 2823 C C . GLN A 1 354 ? -31.25 23.25 4.43 1 86.12 354 GLN A C 1
ATOM 2825 O O . GLN A 1 354 ? -30.25 23.359 3.711 1 86.12 354 GLN A O 1
ATOM 2830 N N . TYR A 1 355 ? -32.094 22.234 4.297 1 89.12 355 TYR A N 1
ATOM 2831 C CA . TYR A 1 355 ? -31.75 21.109 3.438 1 89.12 355 TYR A CA 1
ATOM 2832 C C . TYR A 1 355 ? -32.531 21.172 2.121 1 89.12 355 TYR A C 1
ATOM 2834 O O . TYR A 1 355 ? -32.531 20.203 1.359 1 89.12 355 TYR A O 1
ATOM 2842 N N . ASP A 1 356 ? -33.062 22.328 1.839 1 92.25 356 ASP A N 1
ATOM 2843 C CA . ASP A 1 356 ? -33.812 22.531 0.592 1 92.25 356 ASP A CA 1
ATOM 2844 C C . ASP A 1 356 ? -32.906 22.297 -0.619 1 92.25 356 ASP A C 1
ATOM 2846 O O . ASP A 1 356 ? -33.375 21.859 -1.67 1 92.25 356 ASP A O 1
ATOM 2850 N N . TYR A 1 357 ? -31.672 22.562 -0.47 1 91.31 357 TYR A N 1
ATOM 2851 C CA . TYR A 1 357 ? -30.734 22.391 -1.579 1 91.31 357 TYR A CA 1
ATOM 2852 C C . TYR A 1 357 ? -30.625 20.922 -1.962 1 91.31 357 TYR A C 1
ATOM 2854 O O . TYR A 1 357 ? -30.359 20.594 -3.121 1 91.31 357 TYR A O 1
ATOM 2862 N N . PHE A 1 358 ? -30.844 20.016 -1.056 1 89.81 358 PHE A N 1
ATOM 2863 C CA . PHE A 1 358 ? -30.828 18.594 -1.368 1 89.81 358 PHE A CA 1
ATOM 2864 C C . PHE A 1 358 ? -31.922 18.234 -2.367 1 89.81 358 PHE A C 1
ATOM 2866 O O . PHE A 1 358 ? -31.703 17.438 -3.275 1 89.81 358 PHE A O 1
ATOM 2873 N N . LEU A 1 359 ? -33 18.844 -2.119 1 91.06 359 LEU A N 1
ATOM 2874 C CA . LEU A 1 359 ? -34.125 18.609 -3.012 1 91.06 359 LEU A CA 1
ATOM 2875 C C . LEU A 1 359 ? -33.875 19.234 -4.383 1 91.06 359 LEU A C 1
ATOM 2877 O O . LEU A 1 359 ? -34.25 18.641 -5.406 1 91.06 359 LEU A O 1
ATOM 2881 N N . TYR A 1 360 ? -33.281 20.344 -4.336 1 93.06 360 TYR A N 1
ATOM 2882 C CA . TYR A 1 360 ? -32.906 21.016 -5.582 1 93.06 360 TYR A CA 1
ATOM 2883 C C . TYR A 1 360 ? -31.984 20.141 -6.422 1 93.06 360 TYR A C 1
ATOM 2885 O O . TYR A 1 360 ? -32.125 20.094 -7.645 1 93.06 360 TYR A O 1
ATOM 2893 N N . LEU A 1 361 ? -31.094 19.406 -5.793 1 91 361 LEU A N 1
ATOM 2894 C CA . LEU A 1 361 ? -30.078 18.594 -6.465 1 91 361 LEU A CA 1
ATOM 2895 C C . LEU A 1 361 ? -30.688 17.312 -7.027 1 91 361 LEU A C 1
ATOM 2897 O O . LEU A 1 361 ? -30.047 16.594 -7.801 1 91 361 LEU A O 1
ATOM 2901 N N . GLN A 1 362 ? -31.953 17.062 -6.762 1 88.5 362 GLN A N 1
ATOM 2902 C CA . GLN A 1 362 ? -32.594 15.812 -7.168 1 88.5 362 GLN A CA 1
ATOM 2903 C C . GLN A 1 362 ? -33.094 15.898 -8.602 1 88.5 362 GLN A C 1
ATOM 2905 O O . GLN A 1 362 ? -33.344 14.875 -9.242 1 88.5 362 GLN A O 1
ATOM 2910 N N . ASP A 1 363 ? -33.344 17.156 -9.031 1 88.56 363 ASP A N 1
ATOM 2911 C CA . ASP A 1 363 ? -33.812 17.328 -10.398 1 88.56 363 ASP A CA 1
ATOM 2912 C C . ASP A 1 363 ? -32.656 17.203 -11.391 1 88.56 363 ASP A C 1
ATOM 2914 O O . ASP A 1 363 ? -31.828 18.094 -11.5 1 88.56 363 ASP A O 1
ATOM 2918 N N . GLU A 1 364 ? -32.719 16.156 -12.148 1 89.12 364 GLU A N 1
ATOM 2919 C CA . GLU A 1 364 ? -31.609 15.812 -13.023 1 89.12 364 GLU A CA 1
ATOM 2920 C C . GLU A 1 364 ? -31.328 16.922 -14.023 1 89.12 364 GLU A C 1
ATOM 2922 O O . GLU A 1 364 ? -32.25 17.406 -14.711 1 89.12 364 GLU A O 1
ATOM 2927 N N . GLY A 1 365 ? -30.109 17.359 -14.023 1 90.94 365 GLY A N 1
ATOM 2928 C CA . GLY A 1 365 ? -29.641 18.281 -15.047 1 90.94 365 GLY A CA 1
ATOM 2929 C C . GLY A 1 365 ? -29.812 19.75 -14.656 1 90.94 365 GLY A C 1
ATOM 2930 O O . GLY A 1 365 ? -29.188 20.625 -15.242 1 90.94 365 GLY A O 1
ATOM 2931 N N . VAL A 1 366 ? -30.703 20.047 -13.773 1 93.44 366 VAL A N 1
ATOM 2932 C CA . VAL A 1 366 ? -31.016 21.422 -13.43 1 93.44 366 VAL A CA 1
ATOM 2933 C C . VAL A 1 366 ? -29.859 22.047 -12.656 1 93.44 366 VAL A C 1
ATOM 2935 O O . VAL A 1 366 ? -29.266 23.031 -13.086 1 93.44 366 VAL A O 1
ATOM 2938 N N . ALA A 1 367 ? -29.547 21.406 -11.586 1 94.31 367 ALA A N 1
ATOM 2939 C CA . ALA A 1 367 ? -28.453 21.922 -10.766 1 94.31 367 ALA A CA 1
ATOM 2940 C C . ALA A 1 367 ? -27.125 21.859 -11.508 1 94.31 367 ALA A C 1
ATOM 2942 O O . ALA A 1 367 ? -26.297 22.75 -11.375 1 94.31 367 ALA A O 1
ATOM 2943 N N . GLU A 1 368 ? -26.891 20.781 -12.266 1 93.31 368 GLU A N 1
ATOM 2944 C CA . GLU A 1 368 ? -25.672 20.641 -13.047 1 93.31 368 GLU A CA 1
ATOM 2945 C C . GLU A 1 368 ? -25.484 21.812 -14.008 1 93.31 368 GLU A C 1
ATOM 2947 O O . GLU A 1 368 ? -24.391 22.375 -14.102 1 93.31 368 GLU A O 1
ATOM 2952 N N . THR A 1 369 ? -26.547 22.125 -14.648 1 94.62 369 THR A N 1
ATOM 2953 C CA . THR A 1 369 ? -26.516 23.219 -15.617 1 94.62 369 THR A CA 1
ATOM 2954 C C . THR A 1 369 ? -26.141 24.531 -14.93 1 94.62 369 THR A C 1
ATOM 2956 O O . THR A 1 369 ? -25.312 25.281 -15.438 1 94.62 369 THR A O 1
ATOM 2959 N N . GLU A 1 370 ? -26.719 24.75 -13.852 1 95.31 370 GLU A N 1
ATOM 2960 C CA . GLU A 1 370 ? -26.422 25.984 -13.117 1 95.31 370 GLU A CA 1
ATOM 2961 C C . GLU A 1 370 ? -24.969 26.016 -12.672 1 95.31 370 GLU A C 1
ATOM 2963 O O . GLU A 1 370 ? -24.25 26.984 -12.922 1 95.31 370 GLU A O 1
ATOM 2968 N N . MET A 1 371 ? -24.547 25 -12.07 1 94.44 371 MET A N 1
ATOM 2969 C CA . MET A 1 371 ? -23.234 24.953 -11.414 1 94.44 371 MET A CA 1
ATOM 2970 C C . MET A 1 371 ? -22.109 24.906 -12.453 1 94.44 371 MET A C 1
ATOM 2972 O O . MET A 1 371 ? -21.016 25.391 -12.203 1 94.44 371 MET A O 1
ATOM 2976 N N . GLU A 1 372 ? -22.375 24.344 -13.594 1 95.06 372 GLU A N 1
ATOM 2977 C CA . GLU A 1 372 ? -21.344 24.156 -14.609 1 95.06 372 GLU A CA 1
ATOM 2978 C C . GLU A 1 372 ? -21.219 25.375 -15.523 1 95.06 372 GLU A C 1
ATOM 2980 O O . GLU A 1 372 ? -20.281 25.484 -16.297 1 95.06 372 GLU A O 1
ATOM 2985 N N . LYS A 1 373 ? -22.203 26.297 -15.422 1 94 373 LYS A N 1
ATOM 2986 C CA . LYS A 1 373 ? -22.125 27.531 -16.203 1 94 373 LYS A CA 1
ATOM 2987 C C . LYS A 1 373 ? -20.812 28.266 -15.93 1 94 373 LYS A C 1
ATOM 2989 O O . LYS A 1 373 ? -20.203 28.812 -16.859 1 94 373 LYS A O 1
ATOM 2994 N N . ASP A 1 374 ? -20.469 28.344 -14.742 1 94.25 374 ASP A N 1
ATOM 2995 C CA . ASP A 1 374 ? -19.203 28.922 -14.273 1 94.25 374 ASP A CA 1
ATOM 2996 C C . ASP A 1 374 ? -18.688 28.188 -13.055 1 94.25 374 ASP A C 1
ATOM 2998 O O . ASP A 1 374 ? -18.984 28.562 -11.914 1 94.25 374 ASP A O 1
ATOM 3002 N N . VAL A 1 375 ? -17.844 27.234 -13.352 1 94.88 375 VAL A N 1
ATOM 3003 C CA . VAL A 1 375 ? -17.359 26.328 -12.312 1 94.88 375 VAL A CA 1
ATOM 3004 C C . VAL A 1 375 ? -16.562 27.125 -11.266 1 94.88 375 VAL A C 1
ATOM 3006 O O . VAL A 1 375 ? -16.672 26.859 -10.07 1 94.88 375 VAL A O 1
ATOM 3009 N N . ASP A 1 376 ? -15.758 28.062 -11.703 1 92.25 376 ASP A N 1
ATOM 3010 C CA . ASP A 1 376 ? -14.984 28.906 -10.797 1 92.25 376 ASP A CA 1
ATOM 3011 C C . ASP A 1 376 ? -15.898 29.625 -9.805 1 92.25 376 ASP A C 1
ATOM 3013 O O . ASP A 1 376 ? -15.688 29.562 -8.594 1 92.25 376 ASP A O 1
ATOM 3017 N N . ARG A 1 377 ? -16.938 30.25 -10.297 1 90.38 377 ARG A N 1
ATOM 3018 C CA . ARG A 1 377 ? -17.891 30.969 -9.477 1 90.38 377 ARG A CA 1
ATOM 3019 C C . ARG A 1 377 ? -18.594 30.031 -8.492 1 90.38 377 ARG A C 1
ATOM 3021 O O . ARG A 1 377 ? -18.734 30.359 -7.312 1 90.38 377 ARG A O 1
ATOM 3028 N N . THR A 1 378 ? -19.016 28.922 -9.031 1 92.31 378 THR A N 1
ATOM 3029 C CA . THR A 1 378 ? -19.719 27.938 -8.211 1 92.31 378 THR A CA 1
ATOM 3030 C C . THR A 1 378 ? -18.859 27.516 -7.027 1 92.31 378 THR A C 1
ATOM 3032 O O . THR A 1 378 ? -19.312 27.562 -5.879 1 92.31 378 THR A O 1
ATOM 3035 N N . LEU A 1 379 ? -17.609 27.125 -7.293 1 91.94 379 LEU A N 1
ATOM 3036 C CA . LEU A 1 379 ? -16.75 26.609 -6.238 1 91.94 379 LEU A CA 1
ATOM 3037 C C . LEU A 1 379 ? -16.344 27.719 -5.27 1 91.94 379 LEU A C 1
ATOM 3039 O O . LEU A 1 379 ? -16.188 27.469 -4.07 1 91.94 379 LEU A O 1
ATOM 3043 N N . ARG A 1 380 ? -16.234 28.906 -5.73 1 88.75 380 ARG A N 1
ATOM 3044 C CA . ARG A 1 380 ? -15.922 30.031 -4.844 1 88.75 380 ARG A CA 1
ATOM 3045 C C . ARG A 1 380 ? -17.031 30.219 -3.811 1 88.75 380 ARG A C 1
ATOM 3047 O O . ARG A 1 380 ? -16.75 30.453 -2.633 1 88.75 380 ARG A O 1
ATOM 3054 N N . TYR A 1 381 ? -18.234 30.125 -4.219 1 87.81 381 TYR A N 1
ATOM 3055 C CA . TYR A 1 381 ? -19.359 30.297 -3.307 1 87.81 381 TYR A CA 1
ATOM 3056 C C . TYR A 1 381 ? -19.484 29.109 -2.361 1 87.81 381 TYR A C 1
ATOM 3058 O O . TYR A 1 381 ? -19.75 29.281 -1.168 1 87.81 381 TYR A O 1
ATOM 3066 N N . LEU A 1 382 ? -19.281 27.953 -2.877 1 88.44 382 LEU A N 1
ATOM 3067 C CA . LEU A 1 382 ? -19.453 26.75 -2.066 1 88.44 382 LEU A CA 1
ATOM 3068 C C . LEU A 1 382 ? -18.359 26.625 -1.021 1 88.44 382 LEU A C 1
ATOM 3070 O O . LEU A 1 382 ? -18.578 26.109 0.074 1 88.44 382 LEU A O 1
ATOM 3074 N N . TYR A 1 383 ? -17.172 27.078 -1.424 1 86 383 TYR A N 1
ATOM 3075 C CA . TYR A 1 383 ? -16.047 26.984 -0.492 1 86 383 TYR A CA 1
ATOM 3076 C C . TYR A 1 383 ? -15.977 28.234 0.395 1 86 383 TYR A C 1
ATOM 3078 O O . TYR A 1 383 ? -15.219 28.266 1.365 1 86 383 TYR A O 1
ATOM 3086 N N . SER A 1 384 ? -16.594 29.234 -0.05 1 73.69 384 SER A N 1
ATOM 3087 C CA . SER A 1 384 ? -16.5 30.5 0.665 1 73.69 384 SER A CA 1
ATOM 3088 C C . SER A 1 384 ? -17.031 30.375 2.088 1 73.69 384 SER A C 1
ATOM 3090 O O . SER A 1 384 ? -17.922 29.562 2.352 1 73.69 384 SER A O 1
ATOM 3092 N N . ASP A 1 385 ? -15.984 30.641 3.057 1 58.88 385 ASP A N 1
ATOM 3093 C CA . ASP A 1 385 ? -16.125 30.609 4.508 1 58.88 385 ASP A CA 1
ATOM 3094 C C . ASP A 1 385 ? -17.406 31.312 4.949 1 58.88 385 ASP A C 1
ATOM 3096 O O . ASP A 1 385 ? -17.688 32.438 4.512 1 58.88 385 ASP A O 1
ATOM 3100 N N . THR A 1 386 ? -18.438 30.422 5.297 1 53.34 386 THR A N 1
ATOM 3101 C CA . THR A 1 386 ? -19.516 31.016 6.078 1 53.34 386 THR A CA 1
ATOM 3102 C C . THR A 1 386 ? -18.969 31.672 7.34 1 53.34 386 THR A C 1
ATOM 3104 O O . TH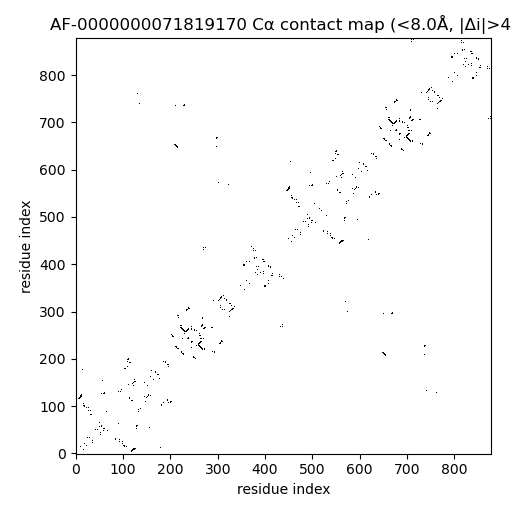R A 1 386 ? -19.719 32 8.25 1 53.34 386 THR A O 1
ATOM 3107 N N . THR A 1 387 ? -17.625 31.672 7.395 1 51.56 387 THR A N 1
ATOM 3108 C CA . THR A 1 387 ? -17.141 32.188 8.672 1 51.56 387 THR A CA 1
ATOM 3109 C C . THR A 1 387 ? -17.359 33.688 8.781 1 51.56 387 THR A C 1
ATOM 3111 O O . THR A 1 387 ? -17.516 34.375 7.77 1 51.56 387 THR A O 1
ATOM 3114 N N . PRO A 1 388 ? -17.453 34.031 9.891 1 49.53 388 PRO A N 1
ATOM 3115 C CA . PRO A 1 388 ? -17.688 35.438 10.234 1 49.53 388 PRO A CA 1
ATOM 3116 C C . PRO A 1 388 ? -16.703 36.375 9.539 1 49.53 388 PRO A C 1
ATOM 3118 O O . PRO A 1 388 ? -16.953 37.594 9.469 1 49.53 388 PRO A O 1
ATOM 3121 N N . LYS A 1 389 ? -15.641 35.875 9.148 1 52.25 389 LYS A N 1
ATOM 3122 C CA . LYS A 1 389 ? -14.672 36.812 8.578 1 52.25 389 LYS A CA 1
ATOM 3123 C C . LYS A 1 389 ? -15.031 37.156 7.137 1 52.25 389 LYS A C 1
ATOM 3125 O O . LYS A 1 389 ? -14.312 37.906 6.477 1 52.25 389 LYS A O 1
ATOM 3130 N N . ASN A 1 390 ? -15.891 36.375 6.695 1 54.03 390 ASN A N 1
ATOM 3131 C CA . ASN A 1 390 ? -16.359 36.719 5.363 1 54.03 390 ASN A CA 1
ATOM 3132 C C . ASN A 1 390 ? -16.906 38.156 5.328 1 54.03 390 ASN A C 1
ATOM 3134 O O . ASN A 1 390 ? -17.984 38.406 5.863 1 54.03 390 ASN A O 1
ATOM 3138 N N . THR A 1 391 ? -16.109 39.031 5.074 1 56.38 391 THR A N 1
ATOM 3139 C CA . THR A 1 391 ? -16.359 40.469 5.082 1 56.38 391 THR A CA 1
ATOM 3140 C C . THR A 1 391 ? -17.344 40.875 3.98 1 56.38 391 THR A C 1
ATOM 3142 O O . THR A 1 391 ? -17.844 42 3.949 1 56.38 391 THR A O 1
ATOM 3145 N N . THR A 1 392 ? -17.516 39.969 3.135 1 59.25 392 THR A N 1
ATOM 3146 C CA . THR A 1 392 ? -18.328 40.438 2.012 1 59.25 392 THR A CA 1
ATOM 3147 C C . THR A 1 392 ? -19.812 40.406 2.363 1 59.25 392 THR A C 1
ATOM 3149 O O . THR A 1 392 ? -20.609 41.125 1.734 1 59.25 392 THR A O 1
ATOM 3152 N N . GLY A 1 393 ? -20.141 39.719 3.516 1 64.5 393 GLY A N 1
ATOM 3153 C CA . GLY A 1 393 ? -21.531 39.594 3.883 1 64.5 393 GLY A CA 1
ATOM 3154 C C . GLY A 1 393 ? -22.312 38.688 2.955 1 64.5 393 GLY A C 1
ATOM 3155 O O . GLY A 1 393 ? -23.469 38.375 3.227 1 64.5 393 GLY A O 1
ATOM 3156 N N . ILE A 1 394 ? -21.766 38.281 1.827 1 71.38 394 ILE A N 1
ATOM 3157 C CA . ILE A 1 394 ? -22.453 37.406 0.88 1 71.38 394 ILE A CA 1
ATOM 3158 C C . ILE A 1 394 ? -22.328 35.969 1.346 1 71.38 394 ILE A C 1
ATOM 3160 O O . ILE A 1 394 ? -21.219 35.469 1.581 1 71.38 394 ILE A O 1
ATOM 3164 N N . LYS A 1 395 ? -23.516 35.406 1.614 1 76.25 395 LYS A N 1
ATOM 3165 C CA . LYS A 1 395 ? -23.531 34.031 2.082 1 76.25 395 LYS A CA 1
ATOM 3166 C C . LYS A 1 395 ? -24.391 33.156 1.171 1 76.25 395 LYS A C 1
ATOM 3168 O O . LYS A 1 395 ? -25.453 33.562 0.727 1 76.25 395 LYS A O 1
ATOM 3173 N N . LEU A 1 396 ? -23.875 32.062 0.78 1 85.12 396 LEU A N 1
ATOM 3174 C CA . LEU A 1 396 ? -24.672 31.062 0.084 1 85.12 396 LEU A CA 1
ATOM 3175 C C . LEU A 1 396 ? -25.734 30.469 1.013 1 85.12 396 LEU A C 1
ATOM 3177 O O . LEU A 1 396 ? -25.406 29.984 2.094 1 85.12 396 LEU A O 1
ATOM 3181 N N . GLU A 1 397 ? -26.922 30.656 0.654 1 86.44 397 GLU A N 1
ATOM 3182 C CA . GLU A 1 397 ? -28.031 30.109 1.443 1 86.44 397 GLU A CA 1
ATOM 3183 C C . GLU A 1 397 ? -28.5 28.766 0.889 1 86.44 397 GLU A C 1
ATOM 3185 O O . GLU A 1 397 ? -28.703 28.625 -0.32 1 86.44 397 GLU A O 1
ATOM 3190 N N . THR A 1 398 ? -28.656 27.828 1.756 1 90 398 THR A N 1
ATOM 3191 C CA . THR A 1 398 ? -29.062 26.5 1.332 1 90 398 THR A CA 1
ATOM 3192 C C . THR A 1 398 ? -30.547 26.297 1.537 1 90 398 THR A C 1
ATOM 3194 O O . THR A 1 398 ? -31.094 25.25 1.179 1 90 398 THR A O 1
ATOM 3197 N N . SER A 1 399 ? -31.156 27.312 2.143 1 91.5 399 SER A N 1
ATOM 3198 C CA . SER A 1 399 ? -32.594 27.297 2.309 1 91.5 399 SER A CA 1
ATOM 3199 C C . SER A 1 399 ? -33.312 27.984 1.141 1 91.5 399 SER A C 1
ATOM 3201 O O . SER A 1 399 ? -32.719 28.859 0.497 1 91.5 399 SER A O 1
ATOM 3203 N N . ASN A 1 400 ? -34.469 27.469 0.84 1 93.19 400 ASN A N 1
ATOM 3204 C CA . ASN A 1 400 ? -35.344 28.078 -0.157 1 93.19 400 ASN A CA 1
ATOM 3205 C C . ASN A 1 400 ? -34.688 28.156 -1.525 1 93.19 400 ASN A C 1
ATOM 3207 O O . ASN A 1 400 ? -34.875 29.109 -2.268 1 93.19 400 ASN A O 1
ATOM 3211 N N . VAL A 1 401 ? -33.844 27.234 -1.766 1 94.56 401 VAL A N 1
ATOM 3212 C CA . VAL A 1 401 ? -33.094 27.188 -3.016 1 94.56 401 VAL A CA 1
ATOM 3213 C C . VAL A 1 401 ? -34.062 27 -4.188 1 94.56 401 VAL A C 1
ATOM 3215 O O . VAL A 1 401 ? -33.938 27.688 -5.211 1 94.56 401 VAL A O 1
ATOM 3218 N N . ARG A 1 402 ? -35.031 26.109 -4.105 1 94.19 402 ARG A N 1
ATOM 3219 C CA . ARG A 1 402 ? -35.969 25.812 -5.172 1 94.19 402 ARG A CA 1
ATOM 3220 C C . ARG A 1 402 ? -36.875 27.031 -5.461 1 94.19 402 ARG A C 1
ATOM 3222 O O . ARG A 1 402 ? -37.125 27.344 -6.621 1 94.19 402 ARG A O 1
ATOM 3229 N N . LYS A 1 403 ? -37.188 27.672 -4.441 1 93.88 403 LYS A N 1
ATOM 3230 C CA . LYS A 1 403 ? -38.031 28.859 -4.574 1 93.88 403 LYS A CA 1
ATOM 3231 C C . LYS A 1 403 ? -37.25 30 -5.238 1 93.88 403 LYS A C 1
ATOM 3233 O O . LYS A 1 403 ? -37.812 30.766 -6.031 1 93.88 403 LYS A O 1
ATOM 3238 N N . ARG A 1 404 ? -36 30.141 -4.918 1 94.69 404 ARG A N 1
ATOM 3239 C CA . ARG A 1 404 ? -35.156 31.188 -5.473 1 94.69 404 ARG A CA 1
ATOM 3240 C C . ARG A 1 404 ? -34.781 30.891 -6.918 1 94.69 404 ARG A C 1
ATOM 3242 O O . ARG A 1 404 ? -34.312 31.781 -7.641 1 94.69 404 ARG A O 1
ATOM 3249 N N . GLY A 1 405 ? -34.938 29.688 -7.316 1 94 405 GLY A N 1
ATOM 3250 C CA . GLY A 1 405 ? -34.688 29.297 -8.688 1 94 405 GLY A CA 1
ATOM 3251 C C . GLY A 1 405 ? -33.281 28.734 -8.891 1 94 405 GLY A C 1
ATOM 3252 O O . GLY A 1 405 ? -32.844 28.578 -10.031 1 94 405 GLY A O 1
ATOM 3253 N N . GLY A 1 406 ? -32.594 28.578 -7.746 1 95.12 406 GLY A N 1
ATOM 3254 C CA . GLY A 1 406 ? -31.266 28.016 -7.879 1 95.12 406 GLY A CA 1
ATOM 3255 C C . GLY A 1 406 ? -30.391 28.234 -6.656 1 95.12 406 GLY A C 1
ATOM 3256 O O . GLY A 1 406 ? -30.703 29.078 -5.816 1 95.12 406 GLY A O 1
ATOM 3257 N N . LEU A 1 407 ? -29.344 27.453 -6.625 1 93.06 407 LEU A N 1
ATOM 3258 C CA . LEU A 1 407 ? -28.391 27.531 -5.516 1 93.06 407 LEU A CA 1
ATOM 3259 C C . LEU A 1 407 ? -27.641 28.859 -5.531 1 93.06 407 LEU A C 1
ATOM 3261 O O . LEU A 1 407 ? -27.422 29.469 -4.48 1 93.06 407 LEU A O 1
ATOM 3265 N N . LEU A 1 408 ? -27.359 29.359 -6.703 1 92.69 408 LEU A N 1
ATOM 3266 C CA . LEU A 1 408 ? -26.547 30.562 -6.848 1 92.69 408 LEU A CA 1
ATOM 3267 C C . LEU A 1 408 ? -27.406 31.766 -7.242 1 92.69 408 LEU A C 1
ATOM 3269 O O . LEU A 1 408 ? -26.891 32.844 -7.48 1 92.69 408 LEU A O 1
ATOM 3273 N N . ALA A 1 409 ? -28.656 31.547 -7.293 1 92.19 409 ALA A N 1
ATOM 3274 C CA . ALA A 1 409 ? -29.562 32.594 -7.723 1 92.19 409 ALA A CA 1
ATOM 3275 C C . ALA A 1 409 ? -29.484 33.812 -6.793 1 92.19 409 ALA A C 1
ATOM 3277 O O . ALA A 1 409 ? -29.562 33.656 -5.57 1 92.19 409 ALA A O 1
ATOM 3278 N N . GLY A 1 410 ? -29.344 34.969 -7.41 1 88.25 410 GLY A N 1
ATOM 3279 C CA . GLY A 1 410 ? -29.359 36.219 -6.656 1 88.25 410 GLY A CA 1
ATOM 3280 C C . GLY A 1 410 ? -28 36.625 -6.125 1 88.25 410 GLY A C 1
ATOM 3281 O O . GLY A 1 410 ? -27.844 37.688 -5.531 1 88.25 410 GLY A O 1
ATOM 3282 N N . LEU A 1 411 ? -27.078 35.812 -6.305 1 89.25 411 LEU A N 1
ATOM 3283 C CA . LEU A 1 411 ? -25.75 36.094 -5.785 1 89.25 411 LEU A CA 1
ATOM 3284 C C . LEU A 1 411 ? -24.938 36.906 -6.797 1 89.25 411 LEU A C 1
ATOM 3286 O O . LEU A 1 411 ? -25.125 36.75 -8.008 1 89.25 411 LEU A O 1
ATOM 3290 N N . PRO A 1 412 ? -24.016 37.656 -6.316 1 87.56 412 PRO A N 1
ATOM 3291 C CA . PRO A 1 412 ? -23.172 38.438 -7.223 1 87.56 412 PRO A CA 1
ATOM 3292 C C . PRO A 1 412 ? -22.328 37.562 -8.141 1 87.56 412 PRO A C 1
ATOM 3294 O O . PRO A 1 412 ? -22.031 36.406 -7.801 1 87.56 412 PRO A O 1
ATOM 3297 N N . GLU A 1 413 ? -21.875 38.125 -9.258 1 84.38 413 GLU A N 1
ATOM 3298 C CA . GLU A 1 413 ? -21.078 37.406 -10.234 1 84.38 413 GLU A CA 1
ATOM 3299 C C . GLU A 1 413 ? -19.625 37.281 -9.781 1 84.38 413 GLU A C 1
ATOM 3301 O O . GLU A 1 413 ? -18.969 36.281 -10.07 1 84.38 413 GLU A O 1
ATOM 3306 N N . LYS A 1 414 ? -19.094 38.25 -9.164 1 77.38 414 LYS A N 1
ATOM 3307 C CA . LYS A 1 414 ? -17.703 38.219 -8.742 1 77.38 414 LYS A CA 1
ATOM 3308 C C . LYS A 1 414 ? -17.594 38.094 -7.23 1 77.38 414 LYS A C 1
ATOM 3310 O O . LYS A 1 414 ? -18.328 38.75 -6.484 1 77.38 414 LYS A O 1
ATOM 3315 N N . LEU A 1 415 ? -16.797 37.125 -6.82 1 76.5 415 LEU A N 1
ATOM 3316 C CA . LEU A 1 415 ? -16.5 36.938 -5.406 1 76.5 415 LEU A CA 1
ATOM 3317 C C . LEU A 1 415 ? -15 37.031 -5.145 1 76.5 415 LEU A C 1
ATOM 3319 O O . LEU A 1 415 ? -14.195 36.719 -6.023 1 76.5 415 LEU A O 1
ATOM 3323 N N . PRO A 1 416 ? -14.812 37.5 -3.914 1 72.12 416 PRO A N 1
ATOM 3324 C CA . PRO A 1 416 ? -13.398 37.5 -3.529 1 72.12 416 PRO A CA 1
ATOM 3325 C C . PRO A 1 416 ? -12.805 36.094 -3.512 1 72.12 416 PRO A C 1
ATOM 3327 O O . PRO A 1 416 ? -13.539 35.094 -3.508 1 72.12 416 PRO A O 1
ATOM 3330 N N . LYS A 1 417 ? -11.5 36.094 -3.504 1 76.31 417 LYS A N 1
ATOM 3331 C CA . LYS A 1 417 ? -10.758 34.812 -3.459 1 76.31 417 LYS A CA 1
ATOM 3332 C C . LYS A 1 417 ? -11 34.094 -2.141 1 76.31 417 LYS A C 1
ATOM 3334 O O . LYS A 1 417 ? -11.273 34.719 -1.117 1 76.31 417 LYS A O 1
ATOM 3339 N N . CYS A 1 418 ? -10.984 32.781 -2.299 1 73.38 418 CYS A N 1
ATOM 3340 C CA . CYS A 1 418 ? -11.094 31.938 -1.107 1 73.38 418 CYS A CA 1
ATOM 3341 C C . CYS A 1 418 ? -9.898 32.156 -0.187 1 73.38 418 CYS A C 1
ATOM 3343 O O . CYS A 1 418 ? -8.75 31.969 -0.6 1 73.38 418 CYS A O 1
ATOM 3345 N N . PRO A 1 419 ? -10.055 32.594 1.062 1 70.94 419 PRO A N 1
ATOM 3346 C CA . PRO A 1 419 ? -8.93 32.969 1.921 1 70.94 419 PRO A CA 1
ATOM 3347 C C . PRO A 1 419 ? -8.133 31.781 2.43 1 70.94 419 PRO A C 1
ATOM 3349 O O . PRO A 1 419 ? -7 31.922 2.885 1 70.94 419 PRO A O 1
ATOM 3352 N N . PHE A 1 420 ? -8.719 30.641 2.336 1 76.38 420 PHE A N 1
ATOM 3353 C CA . PHE A 1 420 ? -8.039 29.547 3.014 1 76.38 420 PHE A CA 1
ATOM 3354 C C . PHE A 1 420 ? -7.375 28.625 2.006 1 76.38 420 PHE A C 1
ATOM 3356 O O . PHE A 1 420 ? -6.812 27.594 2.381 1 76.38 420 PHE A O 1
ATOM 3363 N N . MET A 1 421 ? -7.48 28.984 0.768 1 83.31 421 MET A N 1
ATOM 3364 C CA . MET A 1 421 ? -6.809 28.188 -0.26 1 83.31 421 MET A CA 1
ATOM 3365 C C . MET A 1 421 ? -5.973 29.078 -1.171 1 83.31 421 MET A C 1
ATOM 3367 O O . MET A 1 421 ? -6.383 30.188 -1.511 1 83.31 421 MET A O 1
ATOM 3371 N N . SER A 1 422 ? -4.809 28.625 -1.543 1 84.81 422 SER A N 1
ATOM 3372 C CA . SER A 1 422 ? -4.023 29.312 -2.568 1 84.81 422 SER A CA 1
ATOM 3373 C C . SER A 1 422 ? -4.699 29.203 -3.934 1 84.81 422 SER A C 1
ATOM 3375 O O . SER A 1 422 ? -5.586 28.375 -4.137 1 84.81 422 SER A O 1
ATOM 3377 N N . ASP A 1 423 ? -4.281 30.031 -4.824 1 88.56 423 ASP A N 1
ATOM 3378 C CA . ASP A 1 423 ? -4.805 29.984 -6.188 1 88.56 423 ASP A CA 1
ATOM 3379 C C . ASP A 1 423 ? -4.52 28.625 -6.832 1 88.56 423 ASP A C 1
ATOM 3381 O O . ASP A 1 423 ? -5.355 28.094 -7.566 1 88.56 423 ASP A O 1
ATOM 3385 N N . LYS A 1 424 ? -3.359 28.109 -6.531 1 89.75 424 LYS A N 1
ATOM 3386 C CA . LYS A 1 424 ? -2.986 26.812 -7.094 1 89.75 424 LYS A CA 1
ATOM 3387 C C . LYS A 1 424 ? -3.908 25.703 -6.59 1 89.75 424 LYS A C 1
ATOM 3389 O O . LYS A 1 424 ? -4.363 24.875 -7.371 1 89.75 424 LYS A O 1
ATOM 3394 N N . GLU A 1 425 ? -4.16 25.781 -5.34 1 90.5 425 GLU A N 1
ATOM 3395 C CA . GLU A 1 425 ? -5.047 24.797 -4.734 1 90.5 425 GLU A CA 1
ATOM 3396 C C . GLU A 1 425 ? -6.465 24.906 -5.285 1 90.5 425 GLU A C 1
ATOM 3398 O O . GLU A 1 425 ? -7.086 23.906 -5.637 1 90.5 425 GLU A O 1
ATOM 3403 N N . PHE A 1 426 ? -6.941 26.156 -5.363 1 92.12 426 PHE A N 1
ATOM 3404 C CA . PHE A 1 426 ? -8.289 26.391 -5.863 1 92.12 426 PHE A CA 1
ATOM 3405 C C . PHE A 1 426 ? -8.414 25.953 -7.316 1 92.12 426 PHE A C 1
ATOM 3407 O O . PHE A 1 426 ? -9.391 25.312 -7.695 1 92.12 426 PHE A O 1
ATOM 3414 N N . ASN A 1 427 ? -7.414 26.266 -8.086 1 93.69 427 ASN A N 1
ATOM 3415 C CA . ASN A 1 427 ? -7.426 25.922 -9.508 1 93.69 427 ASN A CA 1
ATOM 3416 C C . ASN A 1 427 ? -7.391 24.422 -9.727 1 93.69 427 ASN A C 1
ATOM 3418 O O . ASN A 1 427 ? -7.902 23.922 -10.727 1 93.69 427 ASN A O 1
ATOM 3422 N N . TYR A 1 428 ? -6.77 23.719 -8.797 1 94.38 428 TYR A N 1
ATOM 3423 C CA . TYR A 1 428 ? -6.781 22.266 -8.883 1 94.38 428 TYR A CA 1
ATOM 3424 C C . TYR A 1 428 ? -8.203 21.734 -8.828 1 94.38 428 TYR A C 1
ATOM 3426 O O . TYR A 1 428 ? -8.586 20.875 -9.633 1 94.38 428 TYR A O 1
ATOM 3434 N N . TYR A 1 429 ? -8.992 22.266 -7.945 1 93.81 429 TYR A N 1
ATOM 3435 C CA . TYR A 1 429 ? -10.398 21.859 -7.852 1 93.81 429 TYR A CA 1
ATOM 3436 C C . TYR A 1 429 ? -11.164 22.25 -9.109 1 93.81 429 TYR A C 1
ATOM 3438 O O . TYR A 1 429 ? -11.891 21.438 -9.672 1 93.81 429 TYR A O 1
ATOM 3446 N N . VAL A 1 430 ? -10.977 23.453 -9.523 1 94.5 430 VAL A N 1
ATOM 3447 C CA . VAL A 1 430 ? -11.68 23.969 -10.695 1 94.5 430 VAL A CA 1
ATOM 3448 C C . VAL A 1 430 ? -11.383 23.078 -11.898 1 94.5 430 VAL A C 1
ATOM 3450 O O . VAL A 1 430 ? -12.289 22.719 -12.656 1 94.5 430 VAL A O 1
ATOM 3453 N N . GLY A 1 431 ? -10.125 22.734 -12.039 1 95 431 GLY A N 1
ATOM 3454 C CA . GLY A 1 431 ? -9.719 21.891 -13.148 1 95 431 GLY A CA 1
ATOM 3455 C C . GLY A 1 431 ? -10.414 20.547 -13.156 1 95 431 GLY A C 1
ATOM 3456 O O . GLY A 1 431 ? -10.805 20.047 -14.219 1 95 431 GLY A O 1
ATOM 3457 N N . LYS A 1 432 ? -10.586 19.969 -12.016 1 92.81 432 LYS A N 1
ATOM 3458 C CA . LYS A 1 432 ? -11.227 18.656 -11.906 1 92.81 432 LYS A CA 1
ATOM 3459 C C . LYS A 1 432 ? -12.703 18.75 -12.281 1 92.81 432 LYS A C 1
ATOM 3461 O O . LYS A 1 432 ? -13.219 17.875 -12.984 1 92.81 432 LYS A O 1
ATOM 3466 N N . PHE A 1 433 ? -13.352 19.781 -11.867 1 94.88 433 PHE A N 1
ATOM 3467 C CA . PHE A 1 433 ? -14.789 19.891 -12.109 1 94.88 433 PHE A CA 1
ATOM 3468 C C . PHE A 1 433 ? -15.055 20.422 -13.516 1 94.88 433 PHE A C 1
ATOM 3470 O O . PHE A 1 433 ? -16.141 20.234 -14.062 1 94.88 433 PHE A O 1
ATOM 3477 N N . LYS A 1 434 ? -14.133 21.109 -14.094 1 94.06 434 LYS A N 1
ATOM 3478 C CA . LYS A 1 434 ? -14.281 21.516 -15.492 1 94.06 434 LYS A CA 1
ATOM 3479 C C . LYS A 1 434 ? -14.172 20.328 -16.422 1 94.06 434 LYS A C 1
ATOM 3481 O O . LYS A 1 434 ? -14.875 20.25 -17.438 1 94.06 434 LYS A O 1
ATOM 3486 N N . LYS A 1 435 ? -13.344 19.438 -16.062 1 89.44 435 LYS A N 1
ATOM 3487 C CA . LYS A 1 435 ? -13.086 18.266 -16.906 1 89.44 435 LYS A CA 1
ATOM 3488 C C . LYS A 1 435 ? -14.227 17.25 -16.797 1 89.44 435 LYS A C 1
ATOM 3490 O O . LYS A 1 435 ? -14.641 16.672 -17.797 1 89.44 435 LYS A O 1
ATOM 3495 N N . HIS A 1 436 ? -14.773 17.094 -15.594 1 86.25 436 HIS A N 1
ATOM 3496 C CA . HIS A 1 436 ? -15.672 15.961 -15.391 1 86.25 436 HIS A CA 1
ATOM 3497 C C . HIS A 1 436 ? -17.062 16.438 -14.977 1 86.25 436 HIS A C 1
ATOM 3499 O O . HIS A 1 436 ? -18.016 15.641 -14.945 1 86.25 436 HIS A O 1
ATOM 3505 N N . GLY A 1 437 ? -17.234 17.75 -14.664 1 86.56 437 GLY A N 1
ATOM 3506 C CA . GLY A 1 437 ? -18.531 18.312 -14.32 1 86.56 437 GLY A CA 1
ATOM 3507 C C . GLY A 1 437 ? -19.016 17.891 -12.945 1 86.56 437 GLY A C 1
ATOM 3508 O O . GLY A 1 437 ? -18.234 17.406 -12.125 1 86.56 437 GLY A O 1
ATOM 3509 N N . PHE A 1 438 ? -20.312 18.312 -12.758 1 87.69 438 PHE A N 1
ATOM 3510 C CA . PHE A 1 438 ? -20.984 17.969 -11.508 1 87.69 438 PHE A CA 1
ATOM 3511 C C . PHE A 1 438 ? -21.969 16.828 -11.727 1 87.69 438 PHE A C 1
ATOM 3513 O O . PHE A 1 438 ? -22.516 16.672 -12.812 1 87.69 438 PHE A O 1
ATOM 3520 N N . GLN A 1 439 ? -21.922 15.828 -10.906 1 76.19 439 GLN A N 1
ATOM 3521 C CA . GLN A 1 439 ? -22.906 14.758 -11 1 76.19 439 GLN A CA 1
ATOM 3522 C C . GLN A 1 439 ? -23.547 14.484 -9.641 1 76.19 439 GLN A C 1
ATOM 3524 O O . GLN A 1 439 ? -22.859 14.422 -8.625 1 76.19 439 GLN A O 1
ATOM 3529 N N . MET B 1 1 ? -14.211 -29.531 -20.453 1 39.28 1 MET B N 1
ATOM 3530 C CA . MET B 1 1 ? -14.414 -29.703 -19.016 1 39.28 1 MET B CA 1
ATOM 3531 C C . MET B 1 1 ? -15.195 -30.984 -18.734 1 39.28 1 MET B C 1
ATOM 3533 O O . MET B 1 1 ? -16.438 -30.984 -18.766 1 39.28 1 MET B O 1
ATOM 3537 N N . SER B 1 2 ? -14.664 -31.969 -19.047 1 44.5 2 SER B N 1
ATOM 3538 C CA . SER B 1 2 ? -15.281 -33.281 -19.219 1 44.5 2 SER B CA 1
ATOM 3539 C C . SER B 1 2 ? -15.844 -33.812 -17.891 1 44.5 2 SER B C 1
ATOM 3541 O O . SER B 1 2 ? -16.5 -34.844 -17.859 1 44.5 2 SER B O 1
ATOM 3543 N N . GLY B 1 3 ? -15.367 -33.406 -16.625 1 58.19 3 GLY B N 1
ATOM 3544 C CA . GLY B 1 3 ? -15.625 -34.281 -15.492 1 58.19 3 GLY B CA 1
ATOM 3545 C C . GLY B 1 3 ? -17 -34.062 -14.883 1 58.19 3 GLY B C 1
ATOM 3546 O O . GLY B 1 3 ? -17.703 -33.125 -15.234 1 58.19 3 GLY B O 1
ATOM 3547 N N . LYS B 1 4 ? -17.562 -35.062 -14.164 1 77.06 4 LYS B N 1
ATOM 3548 C CA . LYS B 1 4 ? -18.797 -35.219 -13.406 1 77.06 4 LYS B CA 1
ATOM 3549 C C . LYS B 1 4 ? -19.031 -34.031 -12.492 1 77.06 4 LYS B C 1
ATOM 3551 O O . LYS B 1 4 ? -20.156 -33.594 -12.266 1 77.06 4 LYS B O 1
ATOM 3556 N N . TYR B 1 5 ? -17.938 -33.344 -12.195 1 88.44 5 TYR B N 1
ATOM 3557 C CA . TYR B 1 5 ? -18.031 -32.25 -11.234 1 88.44 5 TYR B CA 1
ATOM 3558 C C . TYR B 1 5 ? -17.547 -30.938 -11.844 1 88.44 5 TYR B C 1
ATOM 3560 O O . TYR B 1 5 ? -16.656 -30.938 -12.711 1 88.44 5 TYR B O 1
ATOM 3568 N N . LYS B 1 6 ? -18.203 -29.906 -11.438 1 90.25 6 LYS B N 1
ATOM 3569 C CA . LYS B 1 6 ? -17.828 -28.578 -11.953 1 90.25 6 LYS B CA 1
ATOM 3570 C C . LYS B 1 6 ? -17.359 -27.672 -10.828 1 90.25 6 LYS B C 1
ATOM 3572 O O . LYS B 1 6 ? -16.656 -26.688 -11.07 1 90.25 6 LYS B O 1
ATOM 3577 N N . VAL B 1 7 ? -17.766 -28 -9.625 1 92.62 7 VAL B N 1
ATOM 3578 C CA . VAL B 1 7 ? -17.484 -27.125 -8.492 1 92.62 7 VAL B CA 1
ATOM 3579 C C . VAL B 1 7 ? -16.938 -27.953 -7.328 1 92.62 7 VAL B C 1
ATOM 3581 O O . VAL B 1 7 ? -17.406 -29.047 -7.062 1 92.62 7 VAL B O 1
ATOM 3584 N N . VAL B 1 8 ? -15.922 -27.5 -6.711 1 92.94 8 VAL B N 1
ATOM 3585 C CA . VAL B 1 8 ? -15.445 -28.047 -5.449 1 92.94 8 VAL B CA 1
ATOM 3586 C C . VAL B 1 8 ? -15.672 -27.047 -4.324 1 92.94 8 VAL B C 1
ATOM 3588 O O . VAL B 1 8 ? -15.258 -25.891 -4.422 1 92.94 8 VAL B O 1
ATOM 3591 N N . MET B 1 9 ? -16.297 -27.484 -3.291 1 90.88 9 MET B N 1
ATOM 3592 C CA . MET B 1 9 ? -16.609 -26.625 -2.146 1 90.88 9 MET B CA 1
ATOM 3593 C C . MET B 1 9 ? -15.828 -27.078 -0.913 1 90.88 9 MET B C 1
ATOM 3595 O O . MET B 1 9 ? -15.82 -28.266 -0.567 1 90.88 9 MET B O 1
ATOM 3599 N N . PHE B 1 10 ? -15.117 -26.094 -0.299 1 90.25 10 PHE B N 1
ATOM 3600 C CA . PHE B 1 10 ? -14.344 -26.391 0.898 1 90.25 10 PHE B CA 1
ATOM 3601 C C . PHE B 1 10 ? -14.977 -25.766 2.129 1 90.25 10 PHE B C 1
ATOM 3603 O O . PHE B 1 10 ? -15.531 -24.656 2.053 1 90.25 10 PHE B O 1
ATOM 3610 N N . ASP B 1 11 ? -14.82 -26.5 3.18 1 86.38 11 ASP B N 1
ATOM 3611 C CA . ASP B 1 11 ? -15.164 -25.953 4.484 1 86.38 11 ASP B CA 1
ATOM 3612 C C . ASP B 1 11 ? -13.945 -25.359 5.176 1 86.38 11 ASP B C 1
ATOM 3614 O O . ASP B 1 11 ? -12.812 -25.547 4.715 1 86.38 11 ASP B O 1
ATOM 3618 N N . PHE B 1 12 ? -14.242 -24.641 6.301 1 86.94 12 PHE B N 1
ATOM 3619 C CA . PHE B 1 12 ? -13.18 -23.906 6.977 1 86.94 12 PHE B CA 1
ATOM 3620 C C . PHE B 1 12 ? -12.422 -24.797 7.949 1 86.94 12 PHE B C 1
ATOM 3622 O O . PHE B 1 12 ? -11.297 -25.203 7.672 1 86.94 12 PHE B O 1
ATOM 3629 N N . TYR B 1 13 ? -13.148 -25.25 8.984 1 80.56 13 TYR B N 1
ATOM 3630 C CA . TYR B 1 13 ? -12.508 -25.953 10.094 1 80.56 13 TYR B CA 1
ATOM 3631 C C . TYR B 1 13 ? -12.266 -27.406 9.758 1 80.56 13 TYR B C 1
ATOM 3633 O O . TYR B 1 13 ? -13.188 -28.125 9.328 1 80.56 13 TYR B O 1
ATOM 3641 N N . GLY B 1 14 ? -11.07 -27.812 9.922 1 82.31 14 GLY B N 1
ATOM 3642 C CA . GLY B 1 14 ? -10.727 -29.219 9.695 1 82.31 14 GLY B CA 1
ATOM 3643 C C . GLY B 1 14 ? -10.414 -29.516 8.242 1 82.31 14 GLY B C 1
ATOM 3644 O O . GLY B 1 14 ? -9.984 -30.625 7.918 1 82.31 14 GLY B O 1
ATOM 3645 N N . VAL B 1 15 ? -10.672 -28.531 7.422 1 88.88 15 VAL B N 1
ATOM 3646 C CA . VAL B 1 15 ? -10.422 -28.734 6 1 88.88 15 VAL B CA 1
ATOM 3647 C C . VAL B 1 15 ? -9.367 -27.75 5.512 1 88.88 15 VAL B C 1
ATOM 3649 O O . VAL B 1 15 ? -8.172 -28.062 5.488 1 88.88 15 VAL B O 1
ATOM 3652 N N . LEU B 1 16 ? -9.75 -26.5 5.371 1 88.69 16 LEU B N 1
ATOM 3653 C CA . LEU B 1 16 ? -8.789 -25.5 4.914 1 88.69 16 LEU B CA 1
ATOM 3654 C C . LEU B 1 16 ? -7.887 -25.062 6.062 1 88.69 16 LEU B C 1
ATOM 3656 O O . LEU B 1 16 ? -6.746 -24.641 5.836 1 88.69 16 LEU B O 1
ATOM 3660 N N . TYR B 1 17 ? -8.453 -25.125 7.242 1 88.88 17 TYR B N 1
ATOM 3661 C CA . TYR B 1 17 ? -7.715 -24.812 8.461 1 88.88 17 TYR B CA 1
ATOM 3662 C C . TYR B 1 17 ? -7.895 -25.906 9.508 1 88.88 17 TYR B C 1
ATOM 3664 O O . TYR B 1 17 ? -8.75 -26.781 9.352 1 88.88 17 TYR B O 1
ATOM 3672 N N . SER B 1 18 ? -7.102 -25.828 10.484 1 87.94 18 SER B N 1
ATOM 3673 C CA . SER B 1 18 ? -7.129 -26.859 11.516 1 87.94 18 SER B CA 1
ATOM 3674 C C . SER B 1 18 ? -8.492 -26.938 12.195 1 87.94 18 SER B C 1
ATOM 3676 O O . SER B 1 18 ? -9.281 -25.984 12.102 1 87.94 18 SER B O 1
ATOM 3678 N N . SER B 1 19 ? -8.695 -28.031 12.805 1 84.31 19 SER B N 1
ATOM 3679 C CA . SER B 1 19 ? -9.945 -28.25 13.516 1 84.31 19 SER B CA 1
ATOM 3680 C C . SER B 1 19 ? -10.078 -27.328 14.719 1 84.31 19 SER B C 1
ATOM 3682 O O . SER B 1 19 ? -9.133 -27.156 15.484 1 84.31 19 SER B O 1
ATOM 3684 N N . PHE B 1 20 ? -11.219 -26.766 14.766 1 82.81 20 PHE B N 1
ATOM 3685 C CA . PHE B 1 20 ? -11.453 -25.859 15.883 1 82.81 20 PHE B CA 1
ATOM 3686 C C . PHE B 1 20 ? -11.492 -26.609 17.203 1 82.81 20 PHE B C 1
ATOM 3688 O O . PHE B 1 20 ? -11.016 -26.109 18.219 1 82.81 20 PHE B O 1
ATOM 3695 N N . SER B 1 21 ? -12.039 -27.797 17.188 1 84.56 21 SER B N 1
ATOM 3696 C CA . SER B 1 21 ? -12.125 -28.609 18.391 1 84.56 21 SER B CA 1
ATOM 3697 C C . SER B 1 21 ? -10.734 -28.984 18.906 1 84.56 21 SER B C 1
ATOM 3699 O O . SER B 1 21 ? -10.484 -28.969 20.109 1 84.56 21 SER B O 1
ATOM 3701 N N . LEU B 1 22 ? -9.93 -29.344 18 1 86 22 LEU B N 1
ATOM 3702 C CA . LEU B 1 22 ? -8.57 -29.688 18.391 1 86 22 LEU B CA 1
ATOM 3703 C C . LEU B 1 22 ? -7.84 -28.469 18.969 1 86 22 LEU B C 1
ATOM 3705 O O . LEU B 1 22 ? -7.105 -28.594 19.953 1 86 22 LEU B O 1
ATOM 3709 N N . THR B 1 23 ? -8.062 -27.375 18.359 1 88.56 23 THR B N 1
ATOM 3710 C CA . THR B 1 23 ? -7.453 -26.141 18.828 1 88.56 23 THR B CA 1
ATOM 3711 C C . THR B 1 23 ? -7.965 -25.766 20.219 1 88.56 23 THR B C 1
ATOM 3713 O O . THR B 1 23 ? -7.188 -25.375 21.094 1 88.56 23 THR B O 1
ATOM 3716 N N . MET B 1 24 ? -9.195 -25.891 20.375 1 90.12 24 MET B N 1
ATOM 3717 C CA . MET B 1 24 ? -9.797 -25.578 21.656 1 90.12 24 MET B CA 1
ATOM 3718 C C . MET B 1 24 ? -9.258 -26.5 22.75 1 90.12 24 MET B C 1
ATOM 3720 O O . MET B 1 24 ? -8.984 -26.047 23.875 1 90.12 24 MET B O 1
ATOM 3724 N N . SER B 1 25 ? -9.133 -27.719 22.422 1 91.5 25 SER B N 1
ATOM 3725 C CA . SER B 1 25 ? -8.609 -28.688 23.359 1 91.5 25 SER B CA 1
ATOM 3726 C C . SER B 1 25 ? -7.188 -28.344 23.797 1 91.5 25 SER B C 1
ATOM 3728 O O . SER B 1 25 ? -6.84 -28.453 24.969 1 91.5 25 SER B O 1
ATOM 3730 N N . LYS B 1 26 ? -6.473 -27.938 22.922 1 91.88 26 LYS B N 1
ATOM 3731 C CA . LYS B 1 26 ? -5.098 -27.547 23.219 1 91.88 26 LYS B CA 1
ATOM 3732 C C . LYS B 1 26 ? -5.051 -26.266 24.047 1 91.88 26 LYS B C 1
ATOM 3734 O O . LYS B 1 26 ? -4.305 -26.188 25.031 1 91.88 26 LYS B O 1
ATOM 3739 N N . VAL B 1 27 ? -5.867 -25.297 23.672 1 93.31 27 VAL B N 1
ATOM 3740 C CA . VAL B 1 27 ? -5.828 -23.984 24.297 1 93.31 27 VAL B CA 1
ATOM 3741 C C . VAL B 1 27 ? -6.328 -24.078 25.734 1 93.31 27 VAL B C 1
ATOM 3743 O O . VAL B 1 27 ? -5.82 -23.391 26.625 1 93.31 27 VAL B O 1
ATOM 3746 N N . GLU B 1 28 ? -7.309 -24.938 25.984 1 94.31 28 GLU B N 1
ATOM 3747 C CA . GLU B 1 28 ? -7.812 -25.047 27.359 1 94.31 28 GLU B CA 1
ATOM 3748 C C . GLU B 1 28 ? -6.754 -25.625 28.297 1 94.31 28 GLU B C 1
ATOM 3750 O O . GLU B 1 28 ? -6.652 -25.219 29.453 1 94.31 28 GLU B O 1
ATOM 3755 N N . LEU B 1 29 ? -5.91 -26.469 27.734 1 92.94 29 LEU B N 1
ATOM 3756 C CA . LEU B 1 29 ? -4.793 -26.984 28.516 1 92.94 29 LEU B CA 1
ATOM 3757 C C . LEU B 1 29 ? -3.768 -25.891 28.781 1 92.94 29 LEU B C 1
ATOM 3759 O O . LEU B 1 29 ? -3.236 -25.797 29.891 1 92.94 29 LEU B O 1
ATOM 3763 N N . ASP B 1 30 ? -3.557 -25.125 27.844 1 92.81 30 ASP B N 1
ATOM 3764 C CA . ASP B 1 30 ? -2.588 -24.047 27.953 1 92.81 30 ASP B CA 1
ATOM 3765 C C . ASP B 1 30 ? -3.037 -23.016 28.984 1 92.81 30 ASP B C 1
ATOM 3767 O O . ASP B 1 30 ? -2.209 -22.312 29.594 1 92.81 30 ASP B O 1
ATOM 3771 N N . HIS B 1 31 ? -4.359 -22.906 29.172 1 93.56 31 HIS B N 1
ATOM 3772 C CA . HIS B 1 31 ? -4.906 -21.953 30.125 1 93.56 31 HIS B CA 1
ATOM 3773 C C . HIS B 1 31 ? -5.074 -22.578 31.516 1 93.56 31 HIS B C 1
ATOM 3775 O O . HIS B 1 31 ? -5.703 -22 32.406 1 93.56 31 HIS B O 1
ATOM 3781 N N . GLY B 1 32 ? -4.602 -23.781 31.641 1 91.31 32 GLY B N 1
ATOM 3782 C CA . GLY B 1 32 ? -4.586 -24.438 32.938 1 91.31 32 GLY B CA 1
ATOM 3783 C C . GLY B 1 32 ? -5.902 -25.109 33.281 1 91.31 32 GLY B C 1
ATOM 3784 O O . GLY B 1 32 ? -6.211 -25.312 34.469 1 91.31 32 GLY B O 1
ATOM 3785 N N . LEU B 1 33 ? -6.699 -25.422 32.312 1 94.06 33 LEU B N 1
ATOM 3786 C CA . LEU B 1 33 ? -7.988 -26.062 32.562 1 94.06 33 LEU B CA 1
ATOM 3787 C C . LEU B 1 33 ? -7.926 -27.547 32.25 1 94.06 33 LEU B C 1
ATOM 3789 O O . LEU B 1 33 ? -7.047 -27.984 31.5 1 94.06 33 LEU B O 1
ATOM 3793 N N . PRO B 1 34 ? -8.797 -28.266 32.875 1 92.56 34 PRO B 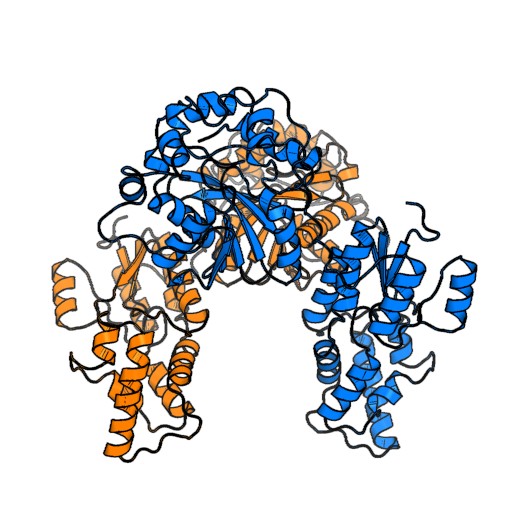N 1
ATOM 3794 C CA . PRO B 1 34 ? -8.82 -29.703 32.562 1 92.56 34 PRO B CA 1
ATOM 3795 C C . PRO B 1 34 ? -9.156 -29.969 31.078 1 92.56 34 PRO B C 1
ATOM 3797 O O . PRO B 1 34 ? -9.875 -29.188 30.453 1 92.56 34 PRO B O 1
ATOM 3800 N N . LYS B 1 35 ? -8.688 -31.062 30.625 1 92.12 35 LYS B N 1
ATOM 3801 C CA . LYS B 1 35 ? -8.914 -31.469 29.234 1 92.12 35 LYS B CA 1
ATOM 3802 C C . LYS B 1 35 ? -10.406 -31.562 28.938 1 92.12 35 LYS B C 1
ATOM 3804 O O . LYS B 1 35 ? -11.156 -32.219 29.672 1 92.12 35 LYS B O 1
ATOM 3809 N N . ASN B 1 36 ? -10.852 -30.875 27.922 1 90.44 36 ASN B N 1
ATOM 3810 C CA . ASN B 1 36 ? -12.195 -30.922 27.359 1 90.44 36 ASN B CA 1
ATOM 3811 C C . ASN B 1 36 ? -13.211 -30.25 28.281 1 90.44 36 ASN B C 1
ATOM 3813 O O . ASN B 1 36 ? -14.406 -30.531 28.219 1 90.44 36 ASN B O 1
ATOM 3817 N N . PHE B 1 37 ? -12.734 -29.484 29.156 1 93.31 37 PHE B N 1
ATOM 3818 C CA . PHE B 1 37 ? -13.672 -28.766 30.016 1 93.31 37 PHE B CA 1
ATOM 3819 C C . PHE B 1 37 ? -14.484 -27.766 29.219 1 93.31 37 PHE B C 1
ATOM 3821 O O . PHE B 1 37 ? -15.711 -27.859 29.156 1 93.31 37 PHE B O 1
ATOM 3828 N N . ILE B 1 38 ? -13.773 -26.891 28.562 1 93.38 38 ILE B N 1
ATOM 3829 C CA . ILE B 1 38 ? -14.453 -25.859 27.781 1 93.38 38 ILE B CA 1
ATOM 3830 C C . ILE B 1 38 ? -15.023 -26.469 26.5 1 93.38 38 ILE B C 1
ATOM 3832 O O . ILE B 1 38 ? -16.141 -26.156 26.094 1 93.38 38 ILE B O 1
ATOM 3836 N N . LEU B 1 39 ? -14.18 -27.312 25.891 1 91.56 39 LEU B N 1
ATOM 3837 C CA . LEU B 1 39 ? -14.633 -27.984 24.672 1 91.56 39 LEU B CA 1
ATOM 3838 C C . LEU B 1 39 ? -15.953 -28.703 24.891 1 91.56 39 LEU B C 1
ATOM 3840 O O . LEU B 1 39 ? -16.859 -28.625 24.078 1 91.56 39 LEU B O 1
ATOM 3844 N N . GLY B 1 40 ? -16.031 -29.406 25.969 1 88.88 40 GLY B N 1
ATOM 3845 C CA . GLY B 1 40 ? -17.25 -30.125 26.312 1 88.88 40 GLY B CA 1
ATOM 3846 C C . GLY B 1 40 ? -18.453 -29.203 26.469 1 88.88 40 GLY B C 1
ATOM 3847 O O . GLY B 1 40 ? -19.562 -29.531 26.062 1 88.88 40 GLY B O 1
ATOM 3848 N N . LEU B 1 41 ? -18.203 -28.062 27.047 1 89.19 41 LEU B N 1
ATOM 3849 C CA . LEU B 1 41 ? -19.266 -27.078 27.234 1 89.19 41 LEU B CA 1
ATOM 3850 C C . LEU B 1 41 ? -19.688 -26.469 25.906 1 89.19 41 LEU B C 1
ATOM 3852 O O . LEU B 1 41 ? -20.875 -26.188 25.703 1 89.19 41 LEU B O 1
ATOM 3856 N N . PHE B 1 42 ? -18.734 -26.359 25.016 1 89 42 PHE B N 1
ATOM 3857 C CA . PHE B 1 42 ? -18.984 -25.719 23.734 1 89 42 PHE B CA 1
ATOM 3858 C C . PHE B 1 42 ? -19.703 -26.688 22.797 1 89 42 PHE B C 1
ATOM 3860 O O . PHE B 1 42 ? -20.594 -26.266 22.031 1 89 42 PHE B O 1
ATOM 3867 N N . MET B 1 43 ? -19.297 -27.938 22.812 1 79.06 43 MET B N 1
ATOM 3868 C CA . MET B 1 43 ? -19.797 -28.906 21.844 1 79.06 43 MET B CA 1
ATOM 3869 C C . MET B 1 43 ? -21.125 -29.484 22.297 1 79.06 43 MET B C 1
ATOM 3871 O O . MET B 1 43 ? -21.844 -30.109 21.5 1 79.06 43 MET B O 1
ATOM 3875 N N . ARG B 1 44 ? -21.578 -29.312 23.406 1 64.94 44 ARG B N 1
ATOM 3876 C CA . ARG B 1 44 ? -22.797 -29.922 23.906 1 64.94 44 ARG B CA 1
ATOM 3877 C C . ARG B 1 44 ? -24.016 -29.406 23.156 1 64.94 44 ARG B C 1
ATOM 3879 O O . ARG B 1 44 ? -24.172 -28.188 22.984 1 64.94 44 ARG B O 1
ATOM 3886 N N . ASP B 1 45 ? -24.734 -30.266 22.406 1 63.62 45 ASP B N 1
ATOM 3887 C CA . ASP B 1 45 ? -25.797 -30 21.422 1 63.62 45 ASP B CA 1
ATOM 3888 C C . ASP B 1 45 ? -27.109 -29.641 22.109 1 63.62 45 ASP B C 1
ATOM 3890 O O . ASP B 1 45 ? -27.781 -30.516 22.672 1 63.62 45 ASP B O 1
ATOM 3894 N N . SER B 1 46 ? -27.297 -28.562 22.688 1 69.25 46 SER B N 1
ATOM 3895 C CA . SER B 1 46 ? -28.609 -28.016 23.016 1 69.25 46 SER B CA 1
ATOM 3896 C C . SER B 1 46 ? -28.875 -26.719 22.25 1 69.25 46 SER B C 1
ATOM 3898 O O . SER B 1 46 ? -28.031 -25.828 22.219 1 69.25 46 SER B O 1
ATOM 3900 N N . PRO B 1 47 ? -29.953 -26.781 21.578 1 74.81 47 PRO B N 1
ATOM 3901 C CA . PRO B 1 47 ? -30.266 -25.641 20.719 1 74.81 47 PRO B CA 1
ATOM 3902 C C . PRO B 1 47 ? -30.266 -24.312 21.484 1 74.81 47 PRO B C 1
ATOM 3904 O O . PRO B 1 47 ? -30.062 -23.25 20.891 1 74.81 47 PRO B O 1
ATOM 3907 N N . GLU B 1 48 ? -30.406 -24.438 22.797 1 80.19 48 GLU B N 1
ATOM 3908 C CA . GLU B 1 48 ? -30.562 -23.219 23.578 1 80.19 48 GLU B CA 1
ATOM 3909 C C . GLU B 1 48 ? -29.219 -22.734 24.125 1 80.19 48 GLU B C 1
ATOM 3911 O O . GLU B 1 48 ? -29.109 -21.609 24.625 1 80.19 48 GLU B O 1
ATOM 3916 N N . LYS B 1 49 ? -28.234 -23.531 23.953 1 86.38 49 LYS B N 1
ATOM 3917 C CA . LYS B 1 49 ? -26.938 -23.172 24.516 1 86.38 49 LYS B CA 1
ATOM 3918 C C . LYS B 1 49 ? -26.297 -22.047 23.719 1 86.38 49 LYS B C 1
ATOM 3920 O O . LYS B 1 49 ? -26.484 -21.938 22.5 1 86.38 49 LYS B O 1
ATOM 3925 N N . PRO B 1 50 ? -25.469 -21.25 24.484 1 88.12 50 PRO B N 1
ATOM 3926 C CA . PRO B 1 50 ? -24.859 -20.109 23.812 1 88.12 50 PRO B CA 1
ATOM 3927 C C . PRO B 1 50 ? -24.016 -20.516 22.609 1 88.12 50 PRO B C 1
ATOM 3929 O O . PRO B 1 50 ? -24.031 -19.844 21.578 1 88.12 50 PRO B O 1
ATOM 3932 N N . SER B 1 51 ? -23.328 -21.656 22.703 1 85.56 51 SER B N 1
ATOM 3933 C CA . SER B 1 51 ? -22.469 -22.094 21.594 1 85.56 51 SER B CA 1
ATOM 3934 C C . SER B 1 51 ? -23.297 -22.484 20.375 1 85.56 51 SER B C 1
ATOM 3936 O O . SER B 1 51 ? -22.938 -22.141 19.25 1 85.56 51 SER B O 1
ATOM 3938 N N . SER B 1 52 ? -24.406 -23.094 20.578 1 81.44 52 SER B N 1
ATOM 3939 C CA . SER B 1 52 ? -25.297 -23.469 19.484 1 81.44 52 SER B CA 1
ATOM 3940 C C . SER B 1 52 ? -25.922 -22.234 18.828 1 81.44 52 SER B C 1
ATOM 3942 O O . SER B 1 52 ? -26.047 -22.172 17.609 1 81.44 52 SER B O 1
ATOM 3944 N N . ARG B 1 53 ? -26.266 -21.344 19.672 1 82.69 53 ARG B N 1
ATOM 3945 C CA . ARG B 1 53 ? -26.875 -20.125 19.156 1 82.69 53 ARG B CA 1
ATOM 3946 C C . ARG B 1 53 ? -25.875 -19.328 18.328 1 82.69 53 ARG B C 1
ATOM 3948 O O . ARG B 1 53 ? -26.234 -18.688 17.344 1 82.69 53 ARG B O 1
ATOM 3955 N N . LEU B 1 54 ? -24.609 -19.391 18.766 1 81.25 54 LEU B N 1
ATOM 3956 C CA . LEU B 1 54 ? -23.562 -18.703 18.031 1 81.25 54 LEU B CA 1
ATOM 3957 C C . LEU B 1 54 ? -23.344 -19.359 16.672 1 81.25 54 LEU B C 1
ATOM 3959 O O . LEU B 1 54 ? -23.344 -18.672 15.641 1 81.25 54 LEU B O 1
ATOM 3963 N N . VAL B 1 55 ? -23.25 -20.641 16.641 1 76.12 55 VAL B N 1
ATOM 3964 C CA . VAL B 1 55 ? -22.922 -21.391 15.43 1 76.12 55 VAL B CA 1
ATOM 3965 C C . VAL B 1 55 ? -24.078 -21.281 14.43 1 76.12 55 VAL B C 1
ATOM 3967 O O . VAL B 1 55 ? -23.844 -21.25 13.219 1 76.12 55 VAL B O 1
ATOM 3970 N N . ASN B 1 56 ? -25.297 -21.125 15.023 1 75 56 ASN B N 1
ATOM 3971 C CA . ASN B 1 56 ? -26.469 -21.031 14.164 1 75 56 ASN B CA 1
ATOM 3972 C C . ASN B 1 56 ? -26.766 -19.594 13.773 1 75 56 ASN B C 1
ATOM 3974 O O . ASN B 1 56 ? -27.766 -19.312 13.102 1 75 56 ASN B O 1
ATOM 3978 N N . GLY B 1 57 ? -25.984 -18.719 14.25 1 75.06 57 GLY B N 1
ATOM 3979 C CA . GLY B 1 57 ? -26.094 -17.328 13.836 1 75.06 57 GLY B CA 1
ATOM 3980 C C . GLY B 1 57 ? -27.188 -16.562 14.562 1 75.06 57 GLY B C 1
ATOM 3981 O O . GLY B 1 57 ? -27.656 -15.523 14.094 1 75.06 57 GLY B O 1
ATOM 3982 N N . GLN B 1 58 ? -27.609 -17.109 15.633 1 77.56 58 GLN B N 1
ATOM 3983 C CA . GLN B 1 58 ? -28.688 -16.453 16.375 1 77.56 58 GLN B CA 1
ATOM 3984 C C . GLN B 1 58 ? -28.141 -15.312 17.219 1 77.56 58 GLN B C 1
ATOM 3986 O O . GLN B 1 58 ? -28.875 -14.359 17.516 1 77.56 58 GLN B O 1
ATOM 3991 N N . ILE B 1 59 ? -26.906 -15.477 17.672 1 81 59 ILE B N 1
ATOM 3992 C CA . ILE B 1 59 ? -26.266 -14.414 18.438 1 81 59 ILE B CA 1
ATOM 3993 C C . ILE B 1 59 ? -24.875 -14.141 17.859 1 81 59 ILE B C 1
ATOM 3995 O O . ILE B 1 59 ? -24.281 -15 17.203 1 81 59 ILE B O 1
ATOM 3999 N N . THR B 1 60 ? -24.391 -12.906 18.094 1 77.31 60 THR B N 1
ATOM 4000 C CA . THR B 1 60 ? -23.031 -12.539 17.672 1 77.31 60 THR B CA 1
ATOM 4001 C C . THR B 1 60 ? -22.016 -13.031 18.688 1 77.31 60 THR B C 1
ATOM 4003 O O . THR B 1 60 ? -22.359 -13.445 19.797 1 77.31 60 THR B O 1
ATOM 4006 N N . PHE B 1 61 ? -20.844 -13.047 18.266 1 80.25 61 PHE B N 1
ATOM 4007 C CA . PHE B 1 61 ? -19.766 -13.469 19.156 1 80.25 61 PHE B CA 1
ATOM 4008 C C . PHE B 1 61 ? -19.703 -12.57 20.391 1 80.25 61 PHE B C 1
ATOM 4010 O O . PHE B 1 61 ? -19.453 -13.047 21.5 1 80.25 61 PHE B O 1
ATOM 4017 N N . THR B 1 62 ? -19.938 -11.289 20.203 1 78.06 62 THR B N 1
ATOM 4018 C CA . THR B 1 62 ? -19.922 -10.328 21.297 1 78.06 62 THR B CA 1
ATOM 4019 C C . THR B 1 62 ? -21.031 -10.641 22.297 1 78.06 62 THR B C 1
ATOM 4021 O O . THR B 1 62 ? -20.859 -10.477 23.516 1 78.06 62 THR B O 1
ATOM 4024 N N . GLU B 1 63 ? -22.141 -11.109 21.781 1 83.62 63 GLU B N 1
ATOM 4025 C CA . GLU B 1 63 ? -23.266 -11.477 22.641 1 83.62 63 GLU B CA 1
ATOM 4026 C C . GLU B 1 63 ? -23.031 -12.836 23.281 1 83.62 63 GLU B C 1
ATOM 4028 O O . GLU B 1 63 ? -23.516 -13.086 24.406 1 83.62 63 GLU B O 1
ATOM 4033 N N . PHE B 1 64 ? -22.344 -13.703 22.578 1 87.5 64 PHE B N 1
ATOM 4034 C CA . PHE B 1 64 ? -22.062 -15.07 23 1 87.5 64 PHE B CA 1
ATOM 4035 C C . PHE B 1 64 ? -21.156 -15.07 24.219 1 87.5 64 PHE B C 1
ATOM 4037 O O . PHE B 1 64 ? -21.328 -15.875 25.141 1 87.5 64 PHE B O 1
ATOM 4044 N N . LEU B 1 65 ? -20.234 -14.117 24.375 1 88.25 65 LEU B N 1
ATOM 4045 C CA . LEU B 1 65 ? -19.125 -14.188 25.328 1 88.25 65 LEU B CA 1
ATOM 4046 C C . LEU B 1 65 ? -19.656 -14.102 26.766 1 88.25 65 LEU B C 1
ATOM 4048 O O . LEU B 1 65 ? -19.359 -14.977 27.578 1 88.25 65 LEU B O 1
ATOM 4052 N N . PRO B 1 66 ? -20.453 -13.086 27.062 1 90.69 66 PRO B N 1
ATOM 4053 C CA . PRO B 1 66 ? -20.953 -13.039 28.438 1 90.69 66 PRO B CA 1
ATOM 4054 C C . PRO B 1 66 ? -21.844 -14.219 28.781 1 90.69 66 PRO B C 1
ATOM 4056 O O . PRO B 1 66 ? -21.844 -14.695 29.922 1 90.69 66 PRO B O 1
ATOM 4059 N N . LEU B 1 67 ? -22.625 -14.742 27.844 1 93.12 67 LEU B N 1
ATOM 4060 C CA . LEU B 1 67 ? -23.5 -15.891 28.078 1 93.12 67 LEU B CA 1
ATOM 4061 C C . LEU B 1 67 ? -22.672 -17.156 28.344 1 93.12 67 LEU B C 1
ATOM 4063 O O . LEU B 1 67 ? -23.016 -17.938 29.25 1 93.12 67 LEU B O 1
ATOM 4067 N N . PHE B 1 68 ? -21.688 -17.344 27.594 1 92.56 68 PHE B N 1
ATOM 4068 C CA . PHE B 1 68 ? -20.844 -18.516 27.734 1 92.56 68 PHE B CA 1
ATOM 4069 C C . PHE B 1 68 ? -20.016 -18.422 29.016 1 92.56 68 PHE B C 1
ATOM 4071 O O . PHE B 1 68 ? -19.75 -19.438 29.656 1 92.56 68 PHE B O 1
ATOM 4078 N N . GLU B 1 69 ? -19.578 -17.203 29.328 1 92.69 69 GLU B N 1
ATOM 4079 C CA . GLU B 1 69 ? -18.859 -17.016 30.578 1 92.69 69 GLU B CA 1
ATOM 4080 C C . GLU B 1 69 ? -19.703 -17.422 31.766 1 92.69 69 GLU B C 1
ATOM 4082 O O . GLU B 1 69 ? -19.203 -18.031 32.719 1 92.69 69 GLU B O 1
ATOM 4087 N N . LYS B 1 70 ? -20.938 -16.984 31.75 1 93.25 70 LYS B N 1
ATOM 4088 C CA . LYS B 1 70 ? -21.859 -17.406 32.812 1 93.25 70 LYS B CA 1
ATOM 4089 C C . LYS B 1 70 ? -21.969 -18.922 32.875 1 93.25 70 LYS B C 1
ATOM 4091 O O . LYS B 1 70 ? -21.922 -19.516 33.938 1 93.25 70 LYS B O 1
ATOM 4096 N N . GLN B 1 71 ? -22.109 -19.547 31.734 1 92.38 71 GLN B N 1
ATOM 4097 C CA . GLN B 1 71 ? -22.188 -21 31.656 1 92.38 71 GLN B CA 1
ATOM 4098 C C . GLN B 1 71 ? -20.922 -21.641 32.188 1 92.38 71 GLN B C 1
ATOM 4100 O O . GLN B 1 71 ? -20.984 -22.672 32.875 1 92.38 71 GLN B O 1
ATOM 4105 N N . LEU B 1 72 ? -19.844 -21.094 31.859 1 93.19 72 LEU B N 1
ATOM 4106 C CA . LEU B 1 72 ? -18.547 -21.594 32.312 1 93.19 72 LEU B CA 1
ATOM 4107 C C . LEU B 1 72 ? -18.422 -21.516 33.812 1 93.19 72 LEU B C 1
ATOM 4109 O O . LEU B 1 72 ? -17.938 -22.453 34.469 1 93.19 72 LEU B O 1
ATOM 4113 N N . THR B 1 73 ? -18.828 -20.406 34.375 1 92.94 73 THR B N 1
ATOM 4114 C CA . THR B 1 73 ? -18.797 -20.219 35.812 1 92.94 73 THR B CA 1
ATOM 4115 C C . THR B 1 73 ? -19.688 -21.25 36.5 1 92.94 73 THR B C 1
ATOM 4117 O O . THR B 1 73 ? -19.281 -21.859 37.5 1 92.94 73 THR B O 1
ATOM 4120 N N . GLU B 1 74 ? -20.844 -21.406 36 1 93.5 74 GLU B N 1
ATOM 4121 C CA . GLU B 1 74 ? -21.766 -22.375 36.562 1 93.5 74 GLU B CA 1
ATOM 4122 C C . GLU B 1 74 ? -21.188 -23.797 36.469 1 93.5 74 GLU B C 1
ATOM 4124 O O . GLU B 1 74 ? -21.297 -24.562 37.438 1 93.5 74 GLU B O 1
ATOM 4129 N N . ALA B 1 75 ? -20.641 -24.109 35.375 1 93.19 75 ALA B N 1
ATOM 4130 C CA . ALA B 1 75 ? -20.047 -25.438 35.188 1 93.19 75 ALA B CA 1
ATOM 4131 C C . ALA B 1 75 ? -18.844 -25.641 36.094 1 93.19 75 ALA B C 1
ATOM 4133 O O . ALA B 1 75 ? -18.609 -26.75 36.594 1 93.19 75 ALA B O 1
ATOM 4134 N N . SER B 1 76 ? -18.062 -24.609 36.219 1 93.69 76 SER B N 1
ATOM 4135 C CA . SER B 1 76 ? -16.906 -24.672 37.094 1 93.69 76 SER B CA 1
ATOM 4136 C C . SER B 1 76 ? -17.297 -25.016 38.5 1 93.69 76 SER B C 1
ATOM 4138 O O . SER B 1 76 ? -16.656 -25.844 39.156 1 93.69 76 SER B O 1
ATOM 4140 N N . ILE B 1 77 ? -18.312 -24.375 39 1 93.56 77 ILE B N 1
ATOM 4141 C CA . ILE B 1 77 ? -18.828 -24.609 40.344 1 93.56 77 ILE B CA 1
ATOM 4142 C C . ILE B 1 77 ? -19.375 -26.031 40.438 1 93.56 77 ILE B C 1
ATOM 4144 O O . ILE B 1 77 ? -19.062 -26.781 41.375 1 93.56 77 ILE B O 1
ATOM 4148 N N . ALA B 1 78 ? -20.109 -26.422 39.5 1 94 78 ALA B N 1
ATOM 4149 C CA . ALA B 1 78 ? -20.797 -27.703 39.5 1 94 78 ALA B CA 1
ATOM 4150 C C . ALA B 1 78 ? -19.797 -28.859 39.406 1 94 78 ALA B C 1
ATOM 4152 O O . ALA B 1 78 ? -20.016 -29.922 40 1 94 78 ALA B O 1
ATOM 4153 N N . GLN B 1 79 ? -18.766 -28.672 38.688 1 93.19 79 GLN B N 1
ATOM 4154 C CA . GLN B 1 79 ? -17.812 -29.75 38.438 1 93.19 79 GLN B CA 1
ATOM 4155 C C . GLN B 1 79 ? -16.594 -29.625 39.344 1 93.19 79 GLN B C 1
ATOM 4157 O O . GLN B 1 79 ? -15.695 -30.469 39.312 1 93.19 79 GLN B O 1
ATOM 4162 N N . GLY B 1 80 ? -16.5 -28.625 40.031 1 92.44 80 GLY B N 1
ATOM 4163 C CA . GLY B 1 80 ? -15.398 -28.422 40.969 1 92.44 80 GLY B CA 1
ATOM 4164 C C . GLY B 1 80 ? -14.102 -28.047 40.281 1 92.44 80 GLY B C 1
ATOM 4165 O O . GLY B 1 80 ? -13.023 -28.469 40.688 1 92.44 80 GLY B O 1
ATOM 4166 N N . VAL B 1 81 ? -14.234 -27.453 39.125 1 93.06 81 VAL B N 1
ATOM 4167 C CA . VAL B 1 81 ? -13.047 -27 38.406 1 93.06 81 VAL B CA 1
ATOM 4168 C C . VAL B 1 81 ? -12.727 -25.562 38.781 1 93.06 81 VAL B C 1
ATOM 4170 O O . VAL B 1 81 ? -13.578 -24.672 38.688 1 93.06 81 VAL B O 1
ATOM 4173 N N . GLN B 1 82 ? -11.578 -25.281 39.281 1 91.06 82 GLN B N 1
ATOM 4174 C CA . GLN B 1 82 ? -11.156 -23.938 39.625 1 91.06 82 GLN B CA 1
ATOM 4175 C C . GLN B 1 82 ? -10.57 -23.203 38.438 1 91.06 82 GLN B C 1
ATOM 4177 O O . GLN B 1 82 ? -9.578 -23.656 37.844 1 91.06 82 GLN B O 1
ATOM 4182 N N . LEU B 1 83 ? -11.164 -22.125 38.094 1 90.69 83 LEU B N 1
ATOM 4183 C CA . LEU B 1 83 ? -10.633 -21.281 37.031 1 90.69 83 LEU B CA 1
ATOM 4184 C C . LEU B 1 83 ? -9.445 -20.469 37.531 1 90.69 83 LEU B C 1
ATOM 4186 O O . LEU B 1 83 ? -9.508 -19.875 38.594 1 90.69 83 LEU B O 1
ATOM 4190 N N . PRO B 1 84 ? -8.422 -20.516 36.812 1 90.81 84 PRO B N 1
ATOM 4191 C CA . PRO B 1 84 ? -7.305 -19.656 37.219 1 90.81 84 PRO B CA 1
ATOM 4192 C C . PRO B 1 84 ? -7.699 -18.188 37.344 1 90.81 84 PRO B C 1
ATOM 4194 O O . PRO B 1 84 ? -8.555 -17.719 36.594 1 90.81 84 PRO B O 1
ATOM 4197 N N . GLU B 1 85 ? -7.062 -17.438 38.188 1 86.88 85 GLU B N 1
ATOM 4198 C CA . GLU B 1 85 ? -7.363 -16.031 38.438 1 86.88 85 GLU B CA 1
ATOM 4199 C C . GLU B 1 85 ? -7.141 -15.195 37.156 1 86.88 85 GLU B C 1
ATOM 4201 O O . GLU B 1 85 ? -7.84 -14.203 36.938 1 86.88 85 GLU B O 1
ATOM 4206 N N . SER B 1 86 ? -6.238 -15.641 36.344 1 86.81 86 SER B N 1
ATOM 4207 C CA . SER B 1 86 ? -5.859 -14.875 35.156 1 86.81 86 SER B CA 1
ATOM 4208 C C . SER B 1 86 ? -6.699 -15.281 33.969 1 86.81 86 SER B C 1
ATOM 4210 O O . SER B 1 86 ? -6.496 -14.773 32.844 1 86.81 86 SER B O 1
ATOM 4212 N N . PHE B 1 87 ? -7.68 -16.172 34.25 1 89.69 87 PHE B N 1
ATOM 4213 C CA . PHE B 1 87 ? -8.438 -16.688 33.125 1 89.69 87 PHE B CA 1
ATOM 4214 C C . PHE B 1 87 ? -9.477 -15.672 32.656 1 89.69 87 PHE B C 1
ATOM 4216 O O . PHE B 1 87 ? -10.273 -15.18 33.438 1 89.69 87 PHE B O 1
ATOM 4223 N N . HIS B 1 88 ? -9.375 -15.336 31.375 1 88.81 88 HIS B N 1
ATOM 4224 C CA . HIS B 1 88 ? -10.367 -14.516 30.703 1 88.81 88 HIS B CA 1
ATOM 4225 C C . HIS B 1 88 ? -10.891 -15.195 29.438 1 88.81 88 HIS B C 1
ATOM 4227 O O . HIS B 1 88 ? -10.102 -15.633 28.594 1 88.81 88 HIS B O 1
ATOM 4233 N N . ILE B 1 89 ? -12.18 -15.25 29.375 1 88.5 89 ILE B N 1
ATOM 4234 C CA . ILE B 1 89 ? -12.82 -15.984 28.297 1 88.5 89 ILE B CA 1
ATOM 4235 C C . ILE B 1 89 ? -12.438 -15.352 26.953 1 88.5 89 ILE B C 1
ATOM 4237 O O . ILE B 1 89 ? -12.281 -16.062 25.953 1 88.5 89 ILE B O 1
ATOM 4241 N N . ASN B 1 90 ? -12.344 -14.062 26.891 1 84.81 90 ASN B N 1
ATOM 4242 C CA . ASN B 1 90 ? -11.938 -13.383 25.672 1 84.81 90 ASN B CA 1
ATOM 4243 C C . ASN B 1 90 ? -10.555 -13.82 25.203 1 84.81 90 ASN B C 1
ATOM 4245 O O . ASN B 1 90 ? -10.344 -14.062 24.016 1 84.81 90 ASN B O 1
ATOM 4249 N N . ASP B 1 91 ? -9.703 -13.906 26.156 1 86.5 91 ASP B N 1
ATOM 4250 C CA . ASP B 1 91 ? -8.352 -14.336 25.828 1 86.5 91 ASP B CA 1
ATOM 4251 C C . ASP B 1 91 ? -8.328 -15.781 25.344 1 86.5 91 ASP B C 1
ATOM 4253 O O . ASP B 1 91 ? -7.539 -16.141 24.453 1 86.5 91 ASP B O 1
ATOM 4257 N N . PHE B 1 92 ? -9.172 -16.531 25.953 1 90.06 92 PHE B N 1
ATOM 4258 C CA . PHE B 1 92 ? -9.25 -17.938 25.578 1 90.06 92 PHE B CA 1
ATOM 4259 C C . PHE B 1 92 ? -9.617 -18.078 24.109 1 90.06 92 PHE B C 1
ATOM 4261 O O . PHE B 1 92 ? -8.93 -18.766 23.359 1 90.06 92 PHE B O 1
ATOM 4268 N N . PHE B 1 93 ? -10.625 -17.438 23.688 1 86.94 93 PHE B N 1
ATOM 4269 C CA . PHE B 1 93 ? -11.078 -17.578 22.297 1 86.94 93 PHE B CA 1
ATOM 4270 C C . PHE B 1 93 ? -10.125 -16.875 21.344 1 86.94 93 PHE B C 1
ATOM 4272 O O . PHE B 1 93 ? -9.93 -17.328 20.203 1 86.94 93 PHE B O 1
ATOM 4279 N N . ALA B 1 94 ? -9.562 -15.797 21.797 1 82.56 94 ALA B N 1
ATOM 4280 C CA . ALA B 1 94 ? -8.531 -15.164 20.984 1 82.56 94 ALA B CA 1
ATOM 4281 C C . ALA B 1 94 ? -7.371 -16.125 20.719 1 82.56 94 ALA B C 1
ATOM 4283 O O . ALA B 1 94 ? -6.859 -16.203 19.609 1 82.56 94 ALA B O 1
ATOM 4284 N N . ASP B 1 95 ? -7.043 -16.828 21.688 1 86.75 95 ASP B N 1
ATOM 4285 C CA . ASP B 1 95 ? -5.965 -17.812 21.562 1 86.75 95 ASP B CA 1
ATOM 4286 C C . ASP B 1 95 ? -6.379 -18.969 20.656 1 86.75 95 ASP B C 1
ATOM 4288 O O . ASP B 1 95 ? -5.559 -19.484 19.891 1 86.75 95 ASP B O 1
ATOM 4292 N N . CYS B 1 96 ? -7.602 -19.375 20.797 1 87.25 96 CYS B N 1
ATOM 4293 C CA . CYS B 1 96 ? -8.086 -20.438 19.906 1 87.25 96 CYS B CA 1
ATOM 4294 C C . CYS B 1 96 ? -7.926 -20.031 18.453 1 87.25 96 CYS B C 1
ATOM 4296 O O . CYS B 1 96 ? -7.449 -20.812 17.625 1 87.25 96 CYS B O 1
ATOM 4298 N N . ILE B 1 97 ? -8.297 -18.828 18.188 1 81.06 97 ILE B N 1
ATOM 4299 C CA . ILE B 1 97 ? -8.18 -18.328 16.828 1 81.06 97 ILE B CA 1
ATOM 4300 C C . ILE B 1 97 ? -6.707 -18.203 16.453 1 81.06 97 ILE B C 1
ATOM 4302 O O . ILE B 1 97 ? -6.32 -18.531 15.32 1 81.06 97 ILE B O 1
ATOM 4306 N N . GLY B 1 98 ? -5.969 -17.734 17.391 1 80.38 98 GLY B N 1
ATOM 4307 C CA . GLY B 1 98 ? -4.539 -17.578 17.172 1 80.38 98 GLY B CA 1
ATOM 4308 C C . GLY B 1 98 ? -3.842 -18.891 16.859 1 80.38 98 GLY B C 1
ATOM 4309 O O . GLY B 1 98 ? -2.857 -18.906 16.109 1 80.38 98 GLY B O 1
ATOM 4310 N N . TYR B 1 99 ? -4.391 -19.938 17.266 1 85.44 99 TYR B N 1
ATOM 4311 C CA . TYR B 1 99 ? -3.762 -21.25 17.109 1 85.44 99 TYR B CA 1
ATOM 4312 C C . TYR B 1 99 ? -4.234 -21.938 15.836 1 85.44 99 TYR B C 1
ATOM 4314 O O . TYR B 1 99 ? -3.703 -22.969 15.453 1 85.44 99 TYR B O 1
ATOM 4322 N N . LEU B 1 100 ? -5.195 -21.359 15.25 1 85.69 100 LEU B N 1
ATOM 4323 C CA . LEU B 1 100 ? -5.629 -21.938 13.984 1 85.69 100 LEU B CA 1
ATOM 4324 C C . LEU B 1 100 ? -4.496 -21.922 12.961 1 85.69 100 LEU B C 1
ATOM 4326 O O . LEU B 1 100 ? -3.781 -20.922 12.844 1 85.69 100 LEU B O 1
ATOM 4330 N N . ARG B 1 101 ? -4.32 -23.031 12.297 1 84.94 101 ARG B N 1
ATOM 4331 C CA . ARG B 1 101 ? -3.271 -23.156 11.289 1 84.94 101 ARG B CA 1
ATOM 4332 C C . ARG B 1 101 ? -3.857 -23.547 9.938 1 84.94 101 ARG B C 1
ATOM 4334 O O . ARG B 1 101 ? -4.805 -24.328 9.867 1 84.94 101 ARG B O 1
ATOM 4341 N N . PRO B 1 102 ? -3.27 -23 8.906 1 86.62 102 PRO B N 1
ATOM 4342 C CA . PRO B 1 102 ? -3.715 -23.391 7.566 1 86.62 102 PRO B CA 1
ATOM 4343 C C . PRO B 1 102 ? -3.291 -24.812 7.199 1 86.62 102 PRO B C 1
ATOM 4345 O O . PRO B 1 102 ? -2.197 -25.25 7.566 1 86.62 102 PRO B O 1
ATOM 4348 N N . ASN B 1 103 ? -4.223 -25.547 6.707 1 86.94 103 ASN B N 1
ATOM 4349 C CA . ASN B 1 103 ? -3.844 -26.781 6.012 1 86.94 103 ASN B CA 1
ATOM 4350 C C . ASN B 1 103 ? -3.271 -26.484 4.629 1 86.94 103 ASN B C 1
ATOM 4352 O O . ASN B 1 103 ? -4.004 -26.469 3.637 1 86.94 103 ASN B O 1
ATOM 4356 N N . GLN B 1 104 ? -2.02 -26.312 4.605 1 80.75 104 GLN B N 1
ATOM 4357 C CA . GLN B 1 104 ? -1.347 -25.734 3.447 1 80.75 104 GLN B CA 1
ATOM 4358 C C . GLN B 1 104 ? -1.546 -26.594 2.207 1 80.75 104 GLN B C 1
ATOM 4360 O O . GLN B 1 104 ? -1.745 -26.078 1.106 1 80.75 104 GLN B O 1
ATOM 4365 N N . LEU B 1 105 ? -1.529 -27.891 2.357 1 80.88 105 LEU B N 1
ATOM 4366 C CA . LEU B 1 105 ? -1.669 -28.797 1.217 1 80.88 105 LEU B CA 1
ATOM 4367 C C . LEU B 1 105 ? -3.041 -28.641 0.568 1 80.88 105 LEU B C 1
ATOM 4369 O O . LEU B 1 105 ? -3.154 -28.625 -0.66 1 80.88 105 LEU B O 1
ATOM 4373 N N . VAL B 1 106 ? -3.99 -28.531 1.413 1 86.56 106 VAL B N 1
ATOM 4374 C CA . VAL B 1 106 ? -5.348 -28.391 0.893 1 86.56 106 VAL B CA 1
ATOM 4375 C C . VAL B 1 106 ? -5.512 -27 0.26 1 86.56 106 VAL B C 1
ATOM 4377 O O . VAL B 1 106 ? -6.105 -26.875 -0.812 1 86.56 106 VAL B O 1
ATOM 4380 N N . LEU B 1 107 ? -4.945 -26.047 0.893 1 84.19 107 LEU B N 1
ATOM 4381 C CA . LEU B 1 107 ? -5.012 -24.688 0.352 1 84.19 107 LEU B CA 1
ATOM 4382 C C . LEU B 1 107 ? -4.297 -24.609 -0.993 1 84.19 107 LEU B C 1
ATOM 4384 O O . LEU B 1 107 ? -4.793 -23.969 -1.925 1 84.19 107 LEU B O 1
ATOM 4388 N N . ASP B 1 108 ? -3.287 -25.328 -1.112 1 80.12 108 ASP B N 1
ATOM 4389 C CA . ASP B 1 108 ? -2.514 -25.344 -2.352 1 80.12 108 ASP B CA 1
ATOM 4390 C C . ASP B 1 108 ? -3.279 -26.031 -3.471 1 80.12 108 ASP B C 1
ATOM 4392 O O . ASP B 1 108 ? -3.094 -25.719 -4.648 1 80.12 108 ASP B O 1
ATOM 4396 N N . SER B 1 109 ? -4.082 -26.922 -3.051 1 86.69 109 SER B N 1
ATOM 4397 C CA . SER B 1 109 ? -4.832 -27.688 -4.043 1 86.69 109 SER B CA 1
ATOM 4398 C C . SER B 1 109 ? -5.848 -26.812 -4.766 1 86.69 109 SER B C 1
ATOM 4400 O O . SER B 1 109 ? -6.352 -27.172 -5.828 1 86.69 109 SER B O 1
ATOM 4402 N N . ILE B 1 110 ? -6.164 -25.703 -4.141 1 86.75 110 ILE B N 1
ATOM 4403 C CA . ILE B 1 110 ? -7.148 -24.797 -4.73 1 86.75 110 ILE B CA 1
ATOM 4404 C C . ILE B 1 110 ? -6.664 -24.344 -6.102 1 86.75 110 ILE B C 1
ATOM 4406 O O . ILE B 1 110 ? -7.418 -24.375 -7.078 1 86.75 110 ILE B O 1
ATOM 4410 N N . SER B 1 111 ? -5.461 -24 -6.16 1 79.38 111 SER B N 1
ATOM 4411 C CA . SER B 1 111 ? -4.906 -23.531 -7.43 1 79.38 111 SER B CA 1
ATOM 4412 C C . SER B 1 111 ? -4.887 -24.641 -8.469 1 79.38 111 SER B C 1
ATOM 4414 O O . SER B 1 111 ? -5.129 -24.406 -9.648 1 79.38 111 SER B O 1
ATOM 4416 N N . ASN B 1 112 ? -4.617 -25.875 -8.016 1 82.38 112 ASN B N 1
ATOM 4417 C CA . ASN B 1 112 ? -4.637 -27.031 -8.906 1 82.38 112 ASN B CA 1
ATOM 4418 C C . ASN B 1 112 ? -6.027 -27.25 -9.5 1 82.38 112 ASN B C 1
ATOM 4420 O O . ASN B 1 112 ? -6.16 -27.531 -10.688 1 82.38 112 ASN B O 1
ATOM 4424 N N . LEU B 1 113 ? -6.938 -27.109 -8.664 1 87.56 113 LEU B N 1
ATOM 4425 C CA . LEU B 1 113 ? -8.32 -27.297 -9.086 1 87.56 113 LEU B CA 1
ATOM 4426 C C . LEU B 1 113 ? -8.727 -26.219 -10.102 1 87.56 113 LEU B C 1
ATOM 4428 O O . LEU B 1 113 ? -9.312 -26.531 -11.141 1 87.56 113 LEU B O 1
ATOM 4432 N N . GLN B 1 114 ? -8.344 -25.047 -9.773 1 81.56 114 GLN B N 1
ATOM 4433 C CA . GLN B 1 114 ? -8.695 -23.938 -10.641 1 81.56 114 GLN B CA 1
ATOM 4434 C C . GLN B 1 114 ? -7.996 -24.047 -11.992 1 81.56 114 GLN B C 1
ATOM 4436 O O . GLN B 1 114 ? -8.602 -23.797 -13.039 1 81.56 114 GLN B O 1
ATOM 4441 N N . GLU B 1 115 ? -6.82 -24.453 -11.992 1 76.06 115 GLU B N 1
ATOM 4442 C CA . GLU B 1 115 ? -6.062 -24.656 -13.227 1 76.06 115 GLU B CA 1
ATOM 4443 C C . GLU B 1 115 ? -6.703 -25.75 -14.078 1 76.06 115 GLU B C 1
ATOM 4445 O O . GLU B 1 115 ? -6.668 -25.688 -15.312 1 76.06 115 GLU B O 1
ATOM 4450 N N . ALA B 1 116 ? -7.254 -26.703 -13.422 1 81.94 116 ALA B N 1
ATOM 4451 C CA . ALA B 1 116 ? -7.879 -27.828 -14.117 1 81.94 116 ALA B CA 1
ATOM 4452 C C . ALA B 1 116 ? -9.281 -27.453 -14.602 1 81.94 116 ALA B C 1
ATOM 4454 O O . ALA B 1 116 ? -9.961 -28.281 -15.219 1 81.94 116 ALA B O 1
ATOM 4455 N N . GLY B 1 117 ? -9.703 -26.219 -14.203 1 83.12 117 GLY B N 1
ATOM 4456 C CA . GLY B 1 117 ? -10.961 -25.734 -14.75 1 83.12 117 GLY B CA 1
ATOM 4457 C C . GLY B 1 117 ? -12.102 -25.781 -13.758 1 83.12 117 GLY B C 1
ATOM 4458 O O . GLY B 1 117 ? -13.227 -25.406 -14.078 1 83.12 117 GLY B O 1
ATOM 4459 N N . TYR B 1 118 ? -11.883 -26.281 -12.57 1 89.44 118 TYR B N 1
ATOM 4460 C CA . TYR B 1 118 ? -12.914 -26.297 -11.547 1 89.44 118 TYR B CA 1
ATOM 4461 C C . TYR B 1 118 ? -13.141 -24.922 -10.953 1 89.44 118 TYR B C 1
ATOM 4463 O O . TYR B 1 118 ? -12.203 -24.125 -10.852 1 89.44 118 TYR B O 1
ATOM 4471 N N . LYS B 1 119 ? -14.383 -24.703 -10.586 1 91.25 119 LYS B N 1
ATOM 4472 C CA . LYS B 1 119 ? -14.672 -23.562 -9.711 1 91.25 119 LYS B CA 1
ATOM 4473 C C . LYS B 1 119 ? -14.547 -23.969 -8.242 1 91.25 119 LYS B C 1
ATOM 4475 O O . LYS B 1 119 ? -15.016 -25.047 -7.848 1 91.25 119 LYS B O 1
ATOM 4480 N N . VAL B 1 120 ? -13.805 -23.203 -7.57 1 91.75 120 VAL B N 1
ATOM 4481 C CA . VAL B 1 120 ? -13.602 -23.516 -6.16 1 91.75 120 VAL B CA 1
ATOM 4482 C C . VAL B 1 120 ? -14.406 -22.531 -5.297 1 91.75 120 VAL B C 1
ATOM 4484 O O . VAL B 1 120 ? -14.336 -21.328 -5.496 1 91.75 120 VAL B O 1
ATOM 4487 N N . CYS B 1 121 ? -15.188 -23.109 -4.379 1 91.06 121 CYS B N 1
ATOM 4488 C CA . CYS B 1 121 ? -16.031 -22.312 -3.492 1 91.06 121 CYS B CA 1
ATOM 4489 C C . CYS B 1 121 ? -15.703 -22.594 -2.031 1 91.06 121 CYS B C 1
ATOM 4491 O O . CYS B 1 121 ? -15.484 -23.75 -1.646 1 91.06 121 CYS B O 1
ATOM 4493 N N . PHE B 1 122 ? -15.578 -21.5 -1.294 1 89.62 122 PHE B N 1
ATOM 4494 C CA . PHE B 1 122 ? -15.578 -21.625 0.16 1 89.62 122 PHE B CA 1
ATOM 4495 C C . PHE B 1 122 ? -16.984 -21.422 0.719 1 89.62 122 PHE B C 1
ATOM 4497 O O . PHE B 1 122 ? -17.656 -20.438 0.403 1 89.62 122 PHE B O 1
ATOM 4504 N N . LEU B 1 123 ? -17.375 -22.391 1.444 1 82.69 123 LEU B N 1
ATOM 4505 C CA . LEU B 1 123 ? -18.625 -22.297 2.199 1 82.69 123 LEU B CA 1
ATOM 4506 C C . LEU B 1 123 ? -18.406 -22.719 3.652 1 82.69 123 LEU B C 1
ATOM 4508 O O . LEU B 1 123 ? -18.266 -23.906 3.951 1 82.69 123 LEU B O 1
ATOM 4512 N N . GLY B 1 124 ? -18.281 -21.75 4.477 1 76 124 GLY B N 1
ATOM 4513 C CA . GLY B 1 124 ? -18 -22.094 5.855 1 76 124 GLY B CA 1
ATOM 4514 C C . GLY B 1 124 ? -18.859 -21.359 6.855 1 76 124 GLY B C 1
ATOM 4515 O O . GLY B 1 124 ? -19.312 -20.25 6.582 1 76 124 GLY B O 1
ATOM 4516 N N . ASN B 1 125 ? -19.25 -22.156 7.812 1 65.31 125 ASN B N 1
ATOM 4517 C CA . ASN B 1 125 ? -19.891 -21.531 8.961 1 65.31 125 ASN B CA 1
ATOM 4518 C C . ASN B 1 125 ? -18.859 -20.891 9.891 1 65.31 125 ASN B C 1
ATOM 4520 O O . ASN B 1 125 ? -18.172 -21.578 10.633 1 65.31 125 ASN B O 1
ATOM 4524 N N . ILE B 1 126 ? -18.578 -19.719 9.719 1 62.44 126 ILE B N 1
ATOM 4525 C CA . ILE B 1 126 ? -17.531 -19.094 10.523 1 62.44 126 ILE B CA 1
ATOM 4526 C C . ILE B 1 126 ? -18.156 -18.281 11.648 1 62.44 126 ILE B C 1
ATOM 4528 O O . ILE B 1 126 ? -17.453 -17.656 12.445 1 62.44 126 ILE B O 1
ATOM 4532 N N . GLY B 1 127 ? -19.422 -18.609 12 1 57.69 127 GLY B N 1
ATOM 4533 C CA . GLY B 1 127 ? -20.109 -17.828 13.031 1 57.69 127 GLY B CA 1
ATOM 4534 C C . GLY B 1 127 ? -20 -16.328 12.805 1 57.69 127 GLY B C 1
ATOM 4535 O O . GLY B 1 127 ? -19.281 -15.875 11.922 1 57.69 127 GLY B O 1
ATOM 4536 N N . LEU B 1 128 ? -20.844 -15.609 13.414 1 59.03 128 LEU B N 1
ATOM 4537 C CA . LEU B 1 128 ? -20.797 -14.156 13.383 1 59.03 128 LEU B CA 1
ATOM 4538 C C . LEU B 1 128 ? -19.688 -13.625 14.281 1 59.03 128 LEU B C 1
ATOM 4540 O O . LEU B 1 128 ? -19.953 -13.141 15.383 1 59.03 128 LEU B O 1
ATOM 4544 N N . ILE B 1 129 ? -18.516 -14.109 13.992 1 60.62 129 ILE B N 1
ATOM 4545 C CA . ILE B 1 129 ? -17.375 -13.695 14.789 1 60.62 129 ILE B CA 1
ATOM 4546 C C . ILE B 1 129 ? -17.047 -12.227 14.516 1 60.62 129 ILE B C 1
ATOM 4548 O O . ILE B 1 129 ? -16.516 -11.891 13.453 1 60.62 129 ILE B O 1
ATOM 4552 N N . ASP B 1 130 ? -17.719 -11.273 15.242 1 58.03 130 ASP B N 1
ATOM 4553 C CA . ASP B 1 130 ? -17.562 -9.82 15.141 1 58.03 130 ASP B CA 1
ATOM 4554 C C . ASP B 1 130 ? -16.781 -9.273 16.328 1 58.03 130 ASP B C 1
ATOM 4556 O O . ASP B 1 130 ? -16.594 -8.062 16.453 1 58.03 130 ASP B O 1
ATOM 4560 N N . GLY B 1 131 ? -15.672 -9.852 16.75 1 52.72 131 GLY B N 1
ATOM 4561 C CA . GLY B 1 131 ? -15.039 -9.383 17.969 1 52.72 131 GLY B CA 1
ATOM 4562 C C . GLY B 1 131 ? -13.531 -9.281 17.859 1 52.72 131 GLY B C 1
ATOM 4563 O O . GLY B 1 131 ? -12.977 -9.297 16.766 1 52.72 131 GLY B O 1
ATOM 4564 N N . PRO B 1 132 ? -12.984 -9.219 19.125 1 51.59 132 PRO B N 1
ATOM 4565 C CA . PRO B 1 132 ? -11.562 -8.906 19.297 1 51.59 132 PRO B CA 1
ATOM 4566 C C . PRO B 1 132 ? -10.656 -9.984 18.703 1 51.59 132 PRO B C 1
ATOM 4568 O O . PRO B 1 132 ? -9.711 -10.43 19.359 1 51.59 132 PRO B O 1
ATOM 4571 N N . THR B 1 133 ? -11.227 -10.781 17.922 1 51.97 133 THR B N 1
ATOM 4572 C CA . THR B 1 133 ? -10.375 -11.875 17.453 1 51.97 133 THR B CA 1
ATOM 4573 C C . THR B 1 133 ? -9.18 -11.344 16.672 1 51.97 133 THR B C 1
ATOM 4575 O O . THR B 1 133 ? -8.32 -12.109 16.234 1 51.97 133 THR B O 1
ATOM 4578 N N . GLY B 1 134 ? -8.859 -10.125 16.922 1 56.09 134 GLY B N 1
ATOM 4579 C CA . GLY B 1 134 ? -7.723 -9.57 16.203 1 56.09 134 GLY B CA 1
ATOM 4580 C C . GLY B 1 134 ? -7.852 -9.703 14.695 1 56.09 134 GLY B C 1
ATOM 4581 O O . GLY B 1 134 ? -8.922 -10.031 14.188 1 56.09 134 GLY B O 1
ATOM 4582 N N . ASN B 1 135 ? -6.848 -9.438 13.906 1 62 135 ASN B N 1
ATOM 4583 C CA . ASN B 1 135 ? -6.77 -9.328 12.453 1 62 135 ASN B CA 1
ATOM 4584 C C . ASN B 1 135 ? -6.531 -10.68 11.797 1 62 135 ASN B C 1
ATOM 4586 O O . ASN B 1 135 ? -6.676 -10.82 10.578 1 62 135 ASN B O 1
ATOM 4590 N N . LYS B 1 136 ? -6.422 -11.688 12.711 1 70.06 136 LYS B N 1
ATOM 4591 C CA . LYS B 1 136 ? -5.977 -12.938 12.102 1 70.06 136 LYS B CA 1
ATOM 4592 C C . LYS B 1 136 ? -7.125 -13.633 11.375 1 70.06 136 LYS B C 1
ATOM 4594 O O . LYS B 1 136 ? -6.965 -14.086 10.242 1 70.06 136 LYS B O 1
ATOM 4599 N N . PHE B 1 137 ? -8.258 -13.742 12.109 1 73.69 137 PHE B N 1
ATOM 4600 C CA . PHE B 1 137 ? -9.398 -14.414 11.5 1 73.69 137 PHE B CA 1
ATOM 4601 C C . PHE B 1 137 ? -9.844 -13.68 10.242 1 73.69 137 PHE B C 1
ATOM 4603 O O . PHE B 1 137 ? -10.156 -14.312 9.227 1 73.69 137 PHE B O 1
ATOM 4610 N N . THR B 1 138 ? -9.82 -12.484 10.336 1 72.31 138 THR B N 1
ATOM 4611 C CA . THR B 1 138 ? -10.172 -11.664 9.18 1 72.31 138 THR B CA 1
ATOM 4612 C C . THR B 1 138 ? -9.203 -11.914 8.031 1 72.31 138 THR B C 1
ATOM 4614 O O . THR B 1 138 ? -9.609 -12.016 6.871 1 72.31 138 THR B O 1
ATOM 4617 N N . ARG B 1 139 ? -7.996 -12.055 8.359 1 73 139 ARG B N 1
ATOM 4618 C CA . ARG B 1 139 ? -6.988 -12.32 7.336 1 73 139 ARG B CA 1
ATOM 4619 C C . ARG B 1 139 ? -7.234 -13.672 6.668 1 73 139 ARG B C 1
ATOM 4621 O O . ARG B 1 139 ? -7.07 -13.805 5.453 1 73 139 ARG B O 1
ATOM 4628 N N . MET B 1 140 ? -7.613 -14.586 7.508 1 78.75 140 MET B N 1
ATOM 4629 C CA . MET B 1 140 ? -7.898 -15.914 6.969 1 78.75 140 MET B CA 1
ATOM 4630 C C . MET B 1 140 ? -9.086 -15.867 6.012 1 78.75 140 MET B C 1
ATOM 4632 O O . MET B 1 140 ? -9.039 -16.453 4.926 1 78.75 140 MET B O 1
ATOM 4636 N N . LYS B 1 141 ? -10.055 -15.172 6.383 1 77.5 141 LYS B N 1
ATOM 4637 C CA . LYS B 1 141 ? -11.242 -15.031 5.539 1 77.5 141 LYS B CA 1
ATOM 4638 C C . LYS B 1 141 ? -10.898 -14.344 4.223 1 77.5 141 LYS B C 1
ATOM 4640 O O . LYS B 1 141 ? -11.344 -14.773 3.156 1 77.5 141 LYS B O 1
ATOM 4645 N N . MET B 1 142 ? -10.141 -13.43 4.453 1 73.12 142 MET B N 1
ATOM 4646 C CA . MET B 1 142 ? -9.789 -12.648 3.27 1 73.12 142 MET B CA 1
ATOM 4647 C C . MET B 1 142 ? -8.93 -13.477 2.312 1 73.12 142 MET B C 1
ATOM 4649 O O . MET B 1 142 ? -9.102 -13.391 1.095 1 73.12 142 MET B O 1
ATOM 4653 N N . TYR B 1 143 ? -8.047 -14.188 2.887 1 77.62 143 TYR B N 1
ATOM 4654 C CA . TYR B 1 143 ? -7.258 -15.086 2.055 1 77.62 143 TYR B CA 1
ATOM 4655 C C . TYR B 1 143 ? -8.156 -15.992 1.224 1 77.62 143 TYR B C 1
ATOM 4657 O O . TYR B 1 143 ? -7.938 -16.172 0.024 1 77.62 143 TYR B O 1
ATOM 4665 N N . LEU B 1 144 ? -9.125 -16.453 1.898 1 82.75 144 LEU B N 1
ATOM 4666 C CA . LEU B 1 144 ? -10.031 -17.375 1.212 1 82.75 144 LEU B CA 1
ATOM 4667 C C . LEU B 1 144 ? -10.867 -16.625 0.178 1 82.75 144 LEU B C 1
ATOM 4669 O O . LEU B 1 144 ? -11.164 -17.172 -0.892 1 82.75 144 LEU B O 1
ATOM 4673 N N . ARG B 1 145 ? -11.219 -15.477 0.495 1 76.88 145 ARG B N 1
ATOM 4674 C CA . ARG B 1 145 ? -11.992 -14.656 -0.436 1 76.88 145 ARG B CA 1
ATOM 4675 C C . ARG B 1 145 ? -11.211 -14.398 -1.719 1 76.88 145 ARG B C 1
ATOM 4677 O O . ARG B 1 145 ? -11.789 -14.367 -2.807 1 76.88 145 ARG B O 1
ATOM 4684 N N . PHE B 1 146 ? -9.961 -14.32 -1.524 1 72.12 146 PHE B N 1
ATOM 4685 C CA . PHE B 1 146 ? -9.125 -13.977 -2.674 1 72.12 146 PHE B CA 1
ATOM 4686 C C . PHE B 1 146 ? -8.656 -15.234 -3.396 1 72.12 146 PHE B C 1
ATOM 4688 O O . PHE B 1 146 ? -8.273 -15.172 -4.566 1 72.12 146 PHE B O 1
ATOM 4695 N N . THR B 1 147 ? -8.695 -16.281 -2.734 1 77.56 147 THR B N 1
ATOM 4696 C CA . THR B 1 147 ? -8.156 -17.516 -3.295 1 77.56 147 THR B CA 1
ATOM 4697 C C . THR B 1 147 ? -9.258 -18.328 -3.971 1 77.56 147 THR B C 1
ATOM 4699 O O . THR B 1 147 ? -9.016 -18.969 -5.004 1 77.56 147 THR B O 1
ATOM 4702 N N . CYS B 1 148 ? -10.406 -18.188 -3.438 1 84.69 148 CYS B N 1
ATOM 4703 C CA . CYS B 1 148 ? -11.516 -18.953 -3.986 1 84.69 148 CYS B CA 1
ATOM 4704 C C . CYS B 1 148 ? -12.266 -18.156 -5.043 1 84.69 148 CYS B C 1
ATOM 4706 O O . CYS B 1 148 ? -12.242 -16.922 -5.02 1 84.69 148 CYS B O 1
ATOM 4708 N N . ASP B 1 149 ? -12.859 -18.906 -5.957 1 81.56 149 ASP B N 1
ATOM 4709 C CA . ASP B 1 149 ? -13.688 -18.25 -6.961 1 81.56 149 ASP B CA 1
ATOM 4710 C C . ASP B 1 149 ? -14.93 -17.625 -6.328 1 81.56 149 ASP B C 1
ATOM 4712 O O . ASP B 1 149 ? -15.406 -16.578 -6.77 1 81.56 149 ASP B O 1
ATOM 4716 N N . TYR B 1 150 ? -15.453 -18.422 -5.367 1 83.94 150 TYR B N 1
ATOM 4717 C CA . TYR B 1 150 ? -16.641 -17.969 -4.633 1 83.94 150 TYR B CA 1
ATOM 4718 C C . TYR B 1 150 ? -16.422 -18.125 -3.129 1 83.94 150 TYR B C 1
ATOM 4720 O O . TYR B 1 150 ? -15.766 -19.062 -2.674 1 83.94 150 TYR B O 1
ATOM 4728 N N . TYR B 1 151 ? -16.953 -17.125 -2.389 1 83.5 151 TYR B N 1
ATOM 4729 C CA . TYR B 1 151 ? -16.812 -17.078 -0.938 1 83.5 151 TYR B CA 1
ATOM 4730 C C . TYR B 1 151 ? -18.156 -16.844 -0.268 1 83.5 151 TYR B C 1
ATOM 4732 O O . TYR B 1 151 ? -18.766 -15.789 -0.445 1 83.5 151 TYR B O 1
ATOM 4740 N N . PHE B 1 152 ? -18.641 -17.859 0.452 1 79.12 152 PHE B N 1
ATOM 4741 C CA . PHE B 1 152 ? -19.906 -17.75 1.154 1 79.12 152 PHE B CA 1
ATOM 4742 C C . PHE B 1 152 ? -19.734 -18.062 2.635 1 79.12 152 PHE B C 1
ATOM 4744 O O . PHE B 1 152 ? -19.125 -19.078 2.994 1 79.12 152 PHE B O 1
ATOM 4751 N N . GLU B 1 153 ? -20.234 -17.141 3.404 1 76.12 153 GLU B N 1
ATOM 4752 C CA . GLU B 1 153 ? -20.312 -17.406 4.836 1 76.12 153 GLU B CA 1
ATOM 4753 C C . GLU B 1 153 ? -21.734 -17.797 5.246 1 76.12 153 GLU B C 1
ATOM 4755 O O . GLU B 1 153 ? -22.703 -17.234 4.75 1 76.12 153 GLU B O 1
ATOM 4760 N N . SER B 1 154 ? -21.828 -18.844 5.887 1 67.69 154 SER B N 1
ATOM 4761 C CA . SER B 1 154 ? -23.141 -19.297 6.332 1 67.69 154 SER B CA 1
ATOM 4762 C C . SER B 1 154 ? -23.234 -19.297 7.852 1 67.69 154 SER B C 1
ATOM 4764 O O . SER B 1 154 ? -22.234 -19.484 8.547 1 67.69 154 SER B O 1
ATOM 4766 N N . CYS B 1 155 ? -24.234 -18.672 8.422 1 60.31 155 CYS B N 1
ATOM 4767 C CA . CYS B 1 155 ? -24.516 -18.828 9.844 1 60.31 155 CYS B CA 1
ATOM 4768 C C . CYS B 1 155 ? -25.344 -20.094 10.094 1 60.31 155 CYS B C 1
ATOM 4770 O O . CYS B 1 155 ? -25.766 -20.344 11.227 1 60.31 155 CYS B O 1
ATOM 4772 N N . GLN B 1 156 ? -25.688 -20.734 9.148 1 54.31 156 GLN B N 1
ATOM 4773 C CA . GLN B 1 156 ? -26.391 -21.984 9.352 1 54.31 156 GLN B CA 1
ATOM 4774 C C . GLN B 1 156 ? -25.5 -23.188 9.016 1 54.31 156 GLN B C 1
ATOM 4776 O O . GLN B 1 156 ? -24.781 -23.172 8.016 1 54.31 156 GLN B O 1
ATOM 4781 N N . VAL B 1 157 ? -25.031 -23.766 10.109 1 48.66 157 VAL B N 1
ATOM 4782 C CA . VAL B 1 157 ? -24.094 -24.891 10.062 1 48.66 157 VAL B CA 1
ATOM 4783 C C . VAL B 1 157 ? -24.469 -25.812 8.891 1 48.66 157 VAL B C 1
ATOM 4785 O O . VAL B 1 157 ? -25.578 -26.344 8.836 1 48.66 157 VAL B O 1
ATOM 4788 N N . VAL B 1 158 ? -23.953 -25.609 7.801 1 47.16 158 VAL B N 1
ATOM 4789 C CA . VAL B 1 158 ? -23.984 -26.75 6.906 1 47.16 158 VAL B CA 1
ATOM 4790 C C . VAL B 1 158 ? -23.125 -27.875 7.477 1 47.16 158 VAL B C 1
ATOM 4792 O O . VAL B 1 158 ? -21.922 -27.969 7.176 1 47.16 158 VAL B O 1
ATOM 4795 N N . GLU B 1 159 ? -22.922 -27.781 8.688 1 47.09 159 GLU B N 1
ATOM 4796 C CA . GLU B 1 159 ? -22.031 -28.812 9.227 1 47.09 159 GLU B CA 1
ATOM 4797 C C . GLU B 1 159 ? -22.453 -30.203 8.75 1 47.09 159 GLU B C 1
ATOM 4799 O O . GLU B 1 159 ? -23.578 -30.406 8.305 1 47.09 159 GLU B O 1
ATOM 4804 N N . SER B 1 160 ? -21.422 -30.984 8.727 1 52 160 SER B N 1
ATOM 4805 C CA . SER B 1 160 ? -21.422 -32.406 8.43 1 52 160 SER B CA 1
ATOM 4806 C C . SER B 1 160 ? -22.516 -33.156 9.203 1 52 160 SER B C 1
ATOM 4808 O O . SER B 1 160 ? -22.297 -34.281 9.664 1 52 160 SER B O 1
ATOM 4810 N N . MET B 1 161 ? -23.562 -32.375 9.508 1 54.03 161 MET B N 1
ATOM 4811 C CA . MET B 1 161 ? -24.594 -33.188 10.18 1 54.03 161 MET B CA 1
ATOM 4812 C C . MET B 1 161 ? -25.344 -34.031 9.188 1 54.03 161 MET B C 1
ATOM 4814 O O . MET B 1 161 ? -25.578 -33.625 8.047 1 54.03 161 MET B O 1
ATOM 4818 N N . GLU B 1 162 ? -25.5 -35.219 9.672 1 58.19 162 GLU B N 1
ATOM 4819 C CA . GLU B 1 162 ? -26.078 -36.312 8.922 1 58.19 162 GLU B CA 1
ATOM 4820 C C . GLU B 1 162 ? -27.234 -35.875 8.055 1 58.19 162 GLU B C 1
ATOM 4822 O O . GLU B 1 162 ? -27.312 -36.188 6.875 1 58.19 162 GLU B O 1
ATOM 4827 N N . PRO B 1 163 ? -28.016 -35.031 8.617 1 60.88 163 PRO B N 1
ATOM 4828 C CA . PRO B 1 163 ? -29.156 -34.688 7.77 1 60.88 163 PRO B CA 1
ATOM 4829 C C . PRO B 1 163 ? -28.766 -33.812 6.578 1 60.88 163 PRO B C 1
ATOM 4831 O O . PRO B 1 163 ? -29.328 -33.938 5.492 1 60.88 163 PRO B O 1
ATOM 4834 N N . TYR B 1 164 ? -27.859 -33.031 6.727 1 66.44 164 TYR B N 1
ATOM 4835 C CA . TYR B 1 164 ? -27.484 -32.125 5.648 1 66.44 164 TYR B CA 1
ATOM 4836 C C . TYR B 1 164 ? -26.656 -32.844 4.586 1 66.44 164 TYR B C 1
ATOM 4838 O O . TYR B 1 164 ? -26.734 -32.5 3.4 1 66.44 164 TYR B O 1
ATOM 4846 N N . CYS B 1 165 ? -26 -33.812 5.039 1 68.94 165 CYS B N 1
ATOM 4847 C CA . CYS B 1 165 ? -25.234 -34.594 4.09 1 68.94 165 CYS B CA 1
ATOM 4848 C C . CYS B 1 165 ? -26.156 -35.344 3.129 1 68.94 165 CYS B C 1
ATOM 4850 O O . CYS B 1 165 ? -25.891 -35.406 1.931 1 68.94 165 CYS B O 1
ATOM 4852 N N . LYS B 1 166 ? -27.234 -35.844 3.725 1 74.19 166 LYS B N 1
ATOM 4853 C CA . LYS B 1 166 ? -28.219 -36.531 2.898 1 74.19 166 LYS B CA 1
ATOM 4854 C C . LYS B 1 166 ? -28.859 -35.594 1.885 1 74.19 166 LYS B C 1
ATOM 4856 O O . LYS B 1 166 ? -29.047 -35.969 0.723 1 74.19 166 LYS B O 1
ATOM 4861 N N . LEU B 1 167 ? -29.109 -34.438 2.377 1 77.25 167 LEU B N 1
ATOM 4862 C CA . LEU B 1 167 ? -29.688 -33.438 1.489 1 77.25 167 LEU B CA 1
ATOM 4863 C C . LEU B 1 167 ? -28.703 -33.062 0.378 1 77.25 167 LEU B C 1
ATOM 4865 O O . LEU B 1 167 ? -29.109 -32.938 -0.781 1 77.25 167 LEU B O 1
ATOM 4869 N N . ALA B 1 168 ? -27.516 -32.938 0.695 1 78.44 168 ALA B N 1
ATOM 4870 C CA . ALA B 1 168 ? -26.5 -32.594 -0.292 1 78.44 168 ALA B CA 1
ATOM 4871 C C . ALA B 1 168 ? -26.375 -33.656 -1.362 1 78.44 168 ALA B C 1
ATOM 4873 O O . ALA B 1 168 ? -26.297 -33.375 -2.555 1 78.44 168 ALA B O 1
ATOM 4874 N N . THR B 1 169 ? -26.453 -34.844 -0.902 1 79.5 169 THR B N 1
ATOM 4875 C CA . THR B 1 169 ? -26.375 -35.969 -1.827 1 79.5 169 THR B CA 1
ATOM 4876 C C . THR B 1 169 ? -27.562 -36 -2.777 1 79.5 169 THR B C 1
ATOM 4878 O O . THR B 1 169 ? -27.422 -36.281 -3.965 1 79.5 169 THR B O 1
ATOM 4881 N N . SER B 1 170 ? -28.609 -35.594 -2.221 1 82.81 170 SER B N 1
ATOM 4882 C CA . SER B 1 170 ? -29.812 -35.562 -3.041 1 82.81 170 SER B CA 1
ATOM 4883 C C . SER B 1 170 ? -29.719 -34.469 -4.105 1 82.81 170 SER B C 1
ATOM 4885 O O . SER B 1 170 ? -30.375 -34.562 -5.148 1 82.81 170 SER B O 1
ATOM 4887 N N . LEU B 1 171 ? -28.969 -33.5 -3.83 1 83.06 171 LEU B N 1
ATOM 4888 C CA . LEU B 1 171 ? -28.797 -32.375 -4.762 1 83.06 171 LEU B CA 1
ATOM 4889 C C . LEU B 1 171 ? -27.672 -32.688 -5.742 1 83.06 171 LEU B C 1
ATOM 4891 O O . LEU B 1 171 ? -27.312 -31.812 -6.551 1 83.06 171 LEU B O 1
ATOM 4895 N N . GLY B 1 172 ? -27.094 -33.875 -5.629 1 83.19 172 GLY B N 1
ATOM 4896 C CA . GLY B 1 172 ? -26.031 -34.281 -6.547 1 83.19 172 GLY B CA 1
ATOM 4897 C C . GLY B 1 172 ? -24.656 -33.875 -6.055 1 83.19 172 GLY B C 1
ATOM 4898 O O . GLY B 1 172 ? -23.703 -33.844 -6.832 1 83.19 172 GLY B O 1
ATOM 4899 N N . ILE B 1 173 ? -24.562 -33.531 -4.754 1 87.44 173 ILE B N 1
ATOM 4900 C CA . ILE B 1 173 ? -23.281 -33.125 -4.18 1 87.44 173 ILE B CA 1
ATOM 4901 C C . ILE B 1 173 ? -22.594 -34.344 -3.566 1 87.44 173 ILE B C 1
ATOM 4903 O O . ILE B 1 173 ? -23.219 -35.125 -2.818 1 87.44 173 ILE B O 1
ATOM 4907 N N . THR B 1 174 ? -21.391 -34.594 -4.039 1 88.75 174 THR B N 1
ATOM 4908 C CA . THR B 1 174 ? -20.578 -35.625 -3.42 1 88.75 174 THR B CA 1
ATOM 4909 C C . THR B 1 174 ? -19.797 -35.094 -2.234 1 88.75 174 THR B C 1
ATOM 4911 O O . THR B 1 174 ? -19.094 -34.094 -2.361 1 88.75 174 THR B O 1
ATOM 4914 N N . GLU B 1 175 ? -19.953 -35.719 -1.145 1 86.12 175 GLU B N 1
ATOM 4915 C CA . GLU B 1 175 ? -19.328 -35.219 0.083 1 86.12 175 GLU B CA 1
ATOM 4916 C C . GLU B 1 175 ? -18.047 -35.969 0.382 1 86.12 175 GLU B C 1
ATOM 4918 O O . GLU B 1 175 ? -17.984 -37.188 0.199 1 86.12 175 GLU B O 1
ATOM 4923 N N . ILE B 1 176 ? -17.047 -35.25 0.793 1 86.75 176 ILE B N 1
ATOM 4924 C CA . ILE B 1 176 ? -15.82 -35.812 1.335 1 86.75 176 ILE B CA 1
ATOM 4925 C C . ILE B 1 176 ? -15.688 -35.438 2.809 1 86.75 176 ILE B C 1
ATOM 4927 O O . ILE B 1 176 ? -15.625 -34.25 3.148 1 86.75 176 ILE B O 1
ATOM 4931 N N . VAL B 1 177 ? -15.719 -36.406 3.635 1 78.75 177 VAL B N 1
ATOM 4932 C CA . VAL B 1 177 ? -15.531 -36.156 5.059 1 78.75 177 VAL B CA 1
ATOM 4933 C C . VAL B 1 177 ? -14.039 -36.031 5.359 1 78.75 177 VAL B C 1
ATOM 4935 O O . VAL B 1 177 ? -13.25 -36.906 5.059 1 78.75 177 VAL B O 1
ATOM 4938 N N . ALA B 1 178 ? -13.734 -34.844 5.871 1 77.81 178 ALA B N 1
ATOM 4939 C CA . ALA B 1 178 ? -12.336 -34.562 6.164 1 77.81 178 ALA B CA 1
ATOM 4940 C C . ALA B 1 178 ? -11.922 -35.188 7.5 1 77.81 178 ALA B C 1
ATOM 4942 O O . ALA B 1 178 ? -12.328 -34.719 8.562 1 77.81 178 ALA B O 1
ATOM 4943 N N . VAL B 1 179 ? -11.211 -36.312 7.438 1 74.56 179 VAL B N 1
ATOM 4944 C CA . VAL B 1 179 ? -10.648 -36.938 8.641 1 74.56 179 VAL B CA 1
ATOM 4945 C C . VAL B 1 179 ? -9.219 -36.438 8.852 1 74.56 179 VAL B C 1
ATOM 4947 O O . VAL B 1 179 ? -8.836 -36.094 9.969 1 74.56 179 VAL B O 1
ATOM 4950 N N . ASP B 1 180 ? -8.438 -36.438 7.844 1 79.12 180 ASP B N 1
ATOM 4951 C CA . ASP B 1 180 ? -7.094 -35.875 7.801 1 79.12 180 ASP B CA 1
ATOM 4952 C C . ASP B 1 180 ? -6.77 -35.344 6.41 1 79.12 180 ASP B C 1
ATOM 4954 O O . ASP B 1 180 ? -7.512 -35.594 5.453 1 79.12 180 ASP B O 1
ATOM 4958 N N . GLN B 1 181 ? -5.758 -34.531 6.316 1 80.31 181 GLN B N 1
ATOM 4959 C CA . GLN B 1 181 ? -5.418 -33.812 5.094 1 80.31 181 GLN B CA 1
ATOM 4960 C C . GLN B 1 181 ? -5.098 -34.781 3.957 1 80.31 181 GLN B C 1
ATOM 4962 O O . GLN B 1 181 ? -5.621 -34.656 2.85 1 80.31 181 GLN B O 1
ATOM 4967 N N . PRO B 1 182 ? -4.301 -35.719 4.234 1 79.56 182 PRO B N 1
ATOM 4968 C CA . PRO B 1 182 ? -3.949 -36.625 3.133 1 79.56 182 PRO B CA 1
ATOM 4969 C C . PRO B 1 182 ? -5.156 -37.375 2.57 1 79.56 182 PRO B C 1
ATOM 4971 O O . PRO B 1 182 ? -5.238 -37.594 1.359 1 79.56 182 PRO B O 1
ATOM 4974 N N . THR B 1 183 ? -6.059 -37.688 3.461 1 83.25 183 THR B N 1
ATOM 4975 C CA . THR B 1 183 ? -7.25 -38.406 3.037 1 83.25 183 THR B CA 1
ATOM 4976 C C . THR B 1 183 ? -8.141 -37.531 2.168 1 83.25 183 THR B C 1
ATOM 4978 O O . THR B 1 183 ? -8.703 -38 1.173 1 83.25 183 THR B O 1
ATOM 4981 N N . VAL B 1 184 ? -8.195 -36.344 2.523 1 86.88 184 VAL B N 1
ATOM 4982 C CA . VAL B 1 184 ? -9.008 -35.406 1.756 1 86.88 184 VAL B CA 1
ATOM 4983 C C . VAL B 1 184 ? -8.445 -35.25 0.342 1 86.88 184 VAL B C 1
ATOM 4985 O O . VAL B 1 184 ? -9.195 -35.344 -0.638 1 86.88 184 VAL B O 1
ATOM 4988 N N . LEU B 1 185 ? -7.176 -35.094 0.197 1 89.12 185 LEU B N 1
ATOM 4989 C CA . LEU B 1 185 ? -6.547 -34.875 -1.102 1 89.12 185 LEU B CA 1
ATOM 4990 C C . LEU B 1 185 ? -6.621 -36.156 -1.956 1 89.12 185 LEU B C 1
ATOM 4992 O O . LEU B 1 185 ? -6.797 -36.062 -3.174 1 89.12 185 LEU B O 1
ATOM 4996 N N . LYS B 1 186 ? -6.492 -37.281 -1.271 1 88.88 186 LYS B N 1
ATOM 4997 C CA . LYS B 1 186 ? -6.613 -38.531 -1.991 1 88.88 186 LYS B CA 1
ATOM 4998 C C . LYS B 1 186 ? -8.008 -38.688 -2.59 1 88.88 186 LYS B C 1
ATOM 5000 O O . LYS B 1 186 ? -8.148 -39.062 -3.764 1 88.88 186 LYS B O 1
ATOM 5005 N N . LYS B 1 187 ? -8.953 -38.469 -1.796 1 90.56 187 LYS B N 1
ATOM 5006 C CA . LYS B 1 187 ? -10.336 -38.594 -2.264 1 90.56 187 LYS B CA 1
ATOM 5007 C C . LYS B 1 187 ? -10.641 -37.562 -3.355 1 90.56 187 LYS B C 1
ATOM 5009 O O . LYS B 1 187 ? -11.32 -37.875 -4.332 1 90.56 187 LYS B O 1
ATOM 5014 N N . LEU B 1 188 ? -10.156 -36.375 -3.146 1 91 188 LEU B N 1
ATOM 5015 C CA . LEU B 1 188 ? -10.328 -35.344 -4.152 1 91 188 LEU B CA 1
ATOM 5016 C C . LEU B 1 188 ? -9.672 -35.75 -5.469 1 91 188 LEU B C 1
ATOM 5018 O O . LEU B 1 188 ? -10.234 -35.531 -6.543 1 91 188 LEU B O 1
ATOM 5022 N N . SER B 1 189 ? -8.516 -36.281 -5.348 1 91 189 SER B N 1
ATOM 5023 C CA . SER B 1 189 ? -7.789 -36.75 -6.523 1 91 189 SER B CA 1
ATOM 5024 C C . SER B 1 189 ? -8.562 -37.844 -7.254 1 91 189 SER B C 1
ATOM 5026 O O . SER B 1 189 ? -8.633 -37.844 -8.484 1 91 189 SER B O 1
ATOM 5028 N N . GLU B 1 190 ? -9.117 -38.719 -6.527 1 90.75 190 GLU B N 1
ATOM 5029 C CA . GLU B 1 190 ? -9.891 -39.812 -7.098 1 90.75 190 GLU B CA 1
ATOM 5030 C C . GLU B 1 190 ? -11.125 -39.281 -7.832 1 90.75 190 GLU B C 1
ATOM 5032 O O . GLU B 1 190 ? -11.477 -39.781 -8.898 1 90.75 190 GLU B O 1
ATOM 5037 N N . LEU B 1 191 ? -11.695 -38.312 -7.289 1 91.12 191 LEU B N 1
ATOM 5038 C CA . LEU B 1 191 ? -12.938 -37.781 -7.848 1 91.12 191 LEU B CA 1
ATOM 5039 C C . LEU B 1 191 ? -12.664 -36.875 -9.031 1 91.12 191 LEU B C 1
ATOM 5041 O O . LEU B 1 191 ? -13.453 -36.812 -9.977 1 91.12 191 LEU B O 1
ATOM 5045 N N . THR B 1 192 ? -11.578 -36.125 -9 1 90.75 192 THR B N 1
ATOM 5046 C CA . THR B 1 192 ? -11.328 -35.094 -10 1 90.75 192 THR B CA 1
ATOM 5047 C C . THR B 1 192 ? -10.305 -35.594 -11.031 1 90.75 192 THR B C 1
ATOM 5049 O O . THR B 1 192 ? -10.188 -35 -12.109 1 90.75 192 THR B O 1
ATOM 5052 N N . GLY B 1 193 ? -9.5 -36.531 -10.656 1 88.06 193 GLY B N 1
ATOM 5053 C CA . GLY B 1 193 ? -8.43 -37 -11.523 1 88.06 193 GLY B CA 1
ATOM 5054 C C . GLY B 1 193 ? -7.191 -36.156 -11.477 1 88.06 193 GLY B C 1
ATOM 5055 O O . GLY B 1 193 ? -6.273 -36.312 -12.281 1 88.06 193 GLY B O 1
ATOM 5056 N N . ILE B 1 194 ? -7.195 -35.156 -10.586 1 88 194 ILE B N 1
ATOM 5057 C CA . ILE B 1 194 ? -6.086 -34.219 -10.484 1 88 194 ILE B CA 1
ATOM 5058 C C . ILE B 1 194 ? -5.023 -34.781 -9.539 1 88 194 ILE B C 1
ATOM 5060 O O . ILE B 1 194 ? -5.348 -35.344 -8.492 1 88 194 ILE B O 1
ATOM 5064 N N . ASN B 1 195 ? -3.736 -34.656 -9.977 1 84.62 195 ASN B N 1
ATOM 5065 C CA . ASN B 1 195 ? -2.621 -34.969 -9.094 1 84.62 195 ASN B CA 1
ATOM 5066 C C . ASN B 1 195 ? -2.164 -33.781 -8.289 1 84.62 195 ASN B C 1
ATOM 5068 O O . ASN B 1 195 ? -1.552 -32.844 -8.836 1 84.62 195 ASN B O 1
ATOM 5072 N N . PHE B 1 196 ? -2.4 -33.781 -6.988 1 84 196 PHE B N 1
ATOM 5073 C CA . PHE B 1 196 ? -2.148 -32.625 -6.145 1 84 196 PHE B CA 1
ATOM 5074 C C . PHE B 1 196 ? -0.716 -32.625 -5.625 1 84 196 PHE B C 1
ATOM 5076 O O . PHE B 1 196 ? -0.306 -31.719 -4.902 1 84 196 PHE B O 1
ATOM 5083 N N . SER B 1 197 ? 0.07 -33.625 -5.961 1 73.81 197 SER B N 1
ATOM 5084 C CA . SER B 1 197 ? 1.463 -33.688 -5.527 1 73.81 197 SER B CA 1
ATOM 5085 C C . SER B 1 197 ? 2.32 -32.688 -6.297 1 73.81 197 SER B C 1
ATOM 5087 O O . SER B 1 197 ? 3.416 -32.344 -5.859 1 73.81 197 SER B O 1
ATOM 5089 N N . LYS B 1 198 ? 1.837 -32.281 -7.426 1 65.44 198 LYS B N 1
ATOM 5090 C CA . LYS B 1 198 ? 2.572 -31.281 -8.219 1 65.44 198 LYS B CA 1
ATOM 5091 C C . LYS B 1 198 ? 2.164 -29.859 -7.848 1 65.44 198 LYS B C 1
ATOM 5093 O O . LYS B 1 198 ? 0.977 -29.578 -7.688 1 65.44 198 LYS B O 1
ATOM 5098 N N . LEU B 1 199 ? 3.182 -29.109 -7.453 1 60.47 199 LEU B N 1
ATOM 5099 C CA . LEU B 1 199 ? 2.879 -27.734 -7.121 1 60.47 199 LEU B CA 1
ATOM 5100 C C . LEU B 1 199 ? 2.193 -27.031 -8.289 1 60.47 199 LEU B C 1
ATOM 5102 O O . LEU B 1 199 ? 2.611 -27.172 -9.438 1 60.47 199 LEU B O 1
ATOM 5106 N N . SER B 1 200 ? 0.987 -26.656 -8.023 1 62.31 200 SER B N 1
ATOM 5107 C CA . SER B 1 200 ? 0.269 -25.922 -9.062 1 62.31 200 SER B CA 1
ATOM 5108 C C . SER B 1 200 ? 0.885 -24.547 -9.297 1 62.31 200 SER B C 1
ATOM 5110 O O . SER B 1 200 ? 1.516 -23.984 -8.398 1 62.31 200 SER B O 1
ATOM 5112 N N . ARG B 1 201 ? 0.818 -24.188 -10.555 1 66.62 201 ARG B N 1
ATOM 5113 C CA . ARG B 1 201 ? 1.204 -22.828 -10.922 1 66.62 201 ARG B CA 1
ATOM 5114 C C . ARG B 1 201 ? 0.268 -21.797 -10.297 1 66.62 201 ARG B C 1
ATOM 5116 O O . ARG B 1 201 ? -0.942 -22.016 -10.211 1 66.62 201 ARG B O 1
ATOM 5123 N N . PRO B 1 202 ? 0.911 -20.828 -9.695 1 73.56 202 PRO B N 1
ATOM 5124 C CA . PRO B 1 202 ? 0.042 -19.766 -9.188 1 73.56 202 PRO B CA 1
ATOM 5125 C C . PRO B 1 202 ? -0.83 -19.156 -10.281 1 73.56 202 PRO B C 1
ATOM 5127 O O . PRO B 1 202 ? -0.464 -19.188 -11.461 1 73.56 202 PRO B O 1
ATOM 5130 N N . VAL B 1 203 ? -1.98 -18.781 -9.898 1 72.62 203 VAL B N 1
ATOM 5131 C CA . VAL B 1 203 ? -2.879 -18.109 -10.836 1 72.62 203 VAL B CA 1
ATOM 5132 C C . VAL B 1 203 ? -2.326 -16.734 -11.18 1 72.62 203 VAL B C 1
ATOM 5134 O O . VAL B 1 203 ? -1.903 -15.984 -10.289 1 72.62 203 VAL B O 1
ATOM 5137 N N . ALA B 1 204 ? -2.338 -16.438 -12.5 1 84 204 ALA B N 1
ATOM 5138 C CA . ALA B 1 204 ? -1.858 -15.133 -12.961 1 84 204 ALA B CA 1
ATOM 5139 C C . ALA B 1 204 ? -2.873 -14.039 -12.656 1 84 204 ALA B C 1
ATOM 5141 O O . ALA B 1 204 ? -4.082 -14.258 -12.742 1 84 204 ALA B O 1
ATOM 5142 N N . CYS B 1 205 ? -2.395 -12.914 -12.273 1 86.31 205 CYS B N 1
ATOM 5143 C CA . CYS B 1 205 ? -3.312 -11.781 -12.18 1 86.31 205 CYS B CA 1
ATOM 5144 C C . CYS B 1 205 ? -3.607 -11.211 -13.562 1 86.31 205 CYS B C 1
ATOM 5146 O O . CYS B 1 205 ? -2.852 -11.438 -14.508 1 86.31 205 CYS B O 1
ATOM 5148 N N . ASN B 1 206 ? -4.789 -10.695 -13.656 1 86.88 206 ASN B N 1
ATOM 5149 C CA . ASN B 1 206 ? -5.148 -9.945 -14.859 1 86.88 206 ASN B CA 1
ATOM 5150 C C . ASN B 1 206 ? -4.973 -8.445 -14.648 1 86.88 206 ASN B C 1
ATOM 5152 O O . ASN B 1 206 ? -5.043 -7.953 -13.523 1 86.88 206 ASN B O 1
ATOM 5156 N N . PRO B 1 207 ? -4.699 -7.734 -15.75 1 90.31 207 PRO B N 1
ATOM 5157 C CA . PRO B 1 207 ? -4.473 -6.293 -15.633 1 90.31 207 PRO B CA 1
ATOM 5158 C C . PRO B 1 207 ? -5.613 -5.574 -14.914 1 90.31 207 PRO B C 1
ATOM 5160 O O . PRO B 1 207 ? -5.387 -4.551 -14.258 1 90.31 207 PRO B O 1
ATOM 5163 N N . ASP B 1 208 ? -6.812 -6.133 -14.922 1 87.19 208 ASP B N 1
ATOM 5164 C CA . ASP B 1 208 ? -7.965 -5.473 -14.32 1 87.19 208 ASP B CA 1
ATOM 5165 C C . ASP B 1 208 ? -8.102 -5.855 -12.844 1 87.19 208 ASP B C 1
ATOM 5167 O O . ASP B 1 208 ? -8.898 -5.262 -12.117 1 87.19 208 ASP B O 1
ATOM 5171 N N . SER B 1 209 ? -7.344 -6.812 -12.414 1 87.25 209 SER B N 1
ATOM 5172 C CA . SER B 1 209 ? -7.477 -7.297 -11.039 1 87.25 209 SER B CA 1
ATOM 5173 C C . SER B 1 209 ? -6.406 -6.699 -10.133 1 87.25 209 SER B C 1
ATOM 5175 O O . SER B 1 209 ? -6.246 -7.121 -8.992 1 87.25 209 SER B O 1
ATOM 5177 N N . VAL B 1 210 ? -5.672 -5.754 -10.688 1 93.44 210 VAL B N 1
ATOM 5178 C CA . VAL B 1 210 ? -4.641 -5.059 -9.922 1 93.44 210 VAL B CA 1
ATOM 5179 C C . VAL B 1 210 ? -4.832 -3.551 -10.047 1 93.44 210 VAL B C 1
ATOM 5181 O O . VAL B 1 210 ? -5.582 -3.082 -10.898 1 93.44 210 VAL B O 1
ATOM 5184 N N . THR B 1 211 ? -4.191 -2.801 -9.148 1 97.06 211 THR B N 1
ATOM 5185 C CA . THR B 1 211 ? -4.211 -1.348 -9.266 1 97.06 211 THR B CA 1
ATOM 5186 C C . THR B 1 211 ? -3.064 -0.856 -10.141 1 97.06 211 THR B C 1
ATOM 5188 O O . THR B 1 211 ? -1.958 -1.395 -10.086 1 97.06 211 THR B O 1
ATOM 5191 N N . HIS B 1 212 ? -3.373 -0.006 -10.977 1 98 212 HIS B N 1
ATOM 5192 C CA . HIS B 1 212 ? -2.375 0.689 -11.781 1 98 212 HIS B CA 1
ATOM 5193 C C . HIS B 1 212 ? -2.049 2.057 -11.195 1 98 212 HIS B C 1
ATOM 5195 O O . HIS B 1 212 ? -2.934 2.904 -11.055 1 98 212 HIS B O 1
ATOM 5201 N N . CYS B 1 213 ? -0.834 2.264 -10.906 1 98.44 213 CYS B N 1
ATOM 5202 C CA . CYS B 1 213 ? -0.419 3.445 -10.164 1 98.44 213 CYS B CA 1
ATOM 5203 C C . CYS B 1 213 ? 0.689 4.191 -10.891 1 98.44 213 CYS B C 1
ATOM 5205 O O . CYS B 1 213 ? 1.43 3.6 -11.68 1 98.44 213 CYS B O 1
ATOM 5207 N N . TYR B 1 214 ? 0.766 5.469 -10.609 1 98.19 214 TYR B N 1
ATOM 5208 C CA . TYR B 1 214 ? 1.765 6.344 -11.219 1 98.19 214 TYR B CA 1
ATOM 5209 C C . TYR B 1 214 ? 2.377 7.273 -10.172 1 98.19 214 TYR B C 1
ATOM 5211 O O . TYR B 1 214 ? 1.681 7.766 -9.281 1 98.19 214 TYR B O 1
ATOM 5219 N N . PHE B 1 215 ? 3.629 7.504 -10.289 1 96.94 215 PHE B N 1
ATOM 5220 C CA . PHE B 1 215 ? 4.297 8.523 -9.484 1 96.94 215 PHE B CA 1
ATOM 5221 C C . PHE B 1 215 ? 5.336 9.266 -10.32 1 96.94 215 PHE B C 1
ATOM 5223 O O . PHE B 1 215 ? 5.734 8.797 -11.391 1 96.94 215 PHE B O 1
ATOM 5230 N N . THR B 1 216 ? 5.695 10.438 -9.859 1 95.38 216 THR B N 1
ATOM 5231 C CA . THR B 1 216 ? 6.715 11.25 -10.516 1 95.38 216 THR B CA 1
ATOM 5232 C C . THR B 1 216 ? 8.031 11.18 -9.75 1 95.38 216 THR B C 1
ATOM 5234 O O . THR B 1 216 ? 8.07 11.414 -8.539 1 95.38 216 THR B O 1
ATOM 5237 N N . THR B 1 217 ? 9.047 10.789 -10.461 1 95.12 217 THR B N 1
ATOM 5238 C CA . THR B 1 217 ? 10.367 10.703 -9.852 1 95.12 217 THR B CA 1
ATOM 5239 C C . THR B 1 217 ? 10.93 12.094 -9.578 1 95.12 217 THR B C 1
ATOM 5241 O O . THR B 1 217 ? 10.375 13.094 -10.047 1 95.12 217 THR B O 1
ATOM 5244 N N . THR B 1 218 ? 12 12.164 -8.812 1 87.94 218 THR B N 1
ATOM 5245 C CA . THR B 1 218 ? 12.672 13.422 -8.5 1 87.94 218 THR B CA 1
ATOM 5246 C C . THR B 1 218 ? 13.203 14.086 -9.773 1 87.94 218 THR B C 1
ATOM 5248 O O . THR B 1 218 ? 13.383 15.305 -9.812 1 87.94 218 THR B O 1
ATOM 5251 N N . THR B 1 219 ? 13.383 13.281 -10.828 1 89.31 219 THR B N 1
ATOM 5252 C CA . THR B 1 219 ? 13.891 13.828 -12.078 1 89.31 219 THR B CA 1
ATOM 5253 C C . THR B 1 219 ? 12.734 14.203 -13.008 1 89.31 219 THR B C 1
ATOM 5255 O O . THR B 1 219 ? 12.961 14.562 -14.164 1 89.31 219 THR B O 1
ATOM 5258 N N . GLY B 1 220 ? 11.578 14.023 -12.539 1 92.69 220 GLY B N 1
ATOM 5259 C CA . GLY B 1 220 ? 10.422 14.5 -13.289 1 92.69 220 GLY B CA 1
ATOM 5260 C C . GLY B 1 220 ? 9.852 13.453 -14.227 1 92.69 220 GLY B C 1
ATOM 5261 O O . GLY B 1 220 ? 9.039 13.766 -15.094 1 92.69 220 GLY B O 1
ATOM 5262 N N . VAL B 1 221 ? 10.25 12.234 -14.141 1 95.56 221 VAL B N 1
ATOM 5263 C CA . VAL B 1 221 ? 9.789 11.141 -14.984 1 95.56 221 VAL B CA 1
ATOM 5264 C C . VAL B 1 221 ? 8.609 10.438 -14.312 1 95.56 221 VAL B C 1
ATOM 5266 O O . VAL B 1 221 ? 8.648 10.156 -13.109 1 95.56 221 VAL B O 1
ATOM 5269 N N . LYS B 1 222 ? 7.574 10.203 -15.117 1 97.25 222 LYS B N 1
ATOM 5270 C CA . LYS B 1 222 ? 6.418 9.477 -14.602 1 97.25 222 LYS B CA 1
ATOM 5271 C C . LYS B 1 222 ? 6.617 7.973 -14.727 1 97.25 222 LYS B C 1
ATOM 5273 O O . LYS B 1 222 ? 6.84 7.457 -15.82 1 97.25 222 LYS B O 1
ATOM 5278 N N . ILE B 1 223 ? 6.512 7.277 -13.594 1 98.31 223 ILE B N 1
ATOM 5279 C CA . ILE B 1 223 ? 6.73 5.832 -13.555 1 98.31 223 ILE B CA 1
ATOM 5280 C C . ILE B 1 223 ? 5.426 5.121 -13.195 1 98.31 223 ILE B C 1
ATOM 5282 O O . ILE B 1 223 ? 4.715 5.543 -12.281 1 98.31 223 ILE B O 1
ATOM 5286 N N . HIS B 1 224 ? 5.152 4.133 -14 1 98.5 224 HIS B N 1
ATOM 5287 C CA . HIS B 1 224 ? 3.986 3.287 -13.766 1 98.5 224 HIS B CA 1
ATOM 5288 C C . HIS B 1 224 ? 4.359 2.047 -12.961 1 98.5 224 HIS B C 1
ATOM 5290 O O . HIS B 1 224 ? 5.43 1.468 -13.164 1 98.5 224 HIS B O 1
ATOM 5296 N N . PHE B 1 225 ? 3.473 1.644 -12.047 1 98.56 225 PHE B N 1
ATOM 5297 C CA . PHE B 1 225 ? 3.623 0.368 -11.352 1 98.56 225 PHE B CA 1
ATOM 5298 C C . PHE B 1 225 ? 2.262 -0.214 -10.992 1 98.56 225 PHE B C 1
ATOM 5300 O O . PHE B 1 225 ? 1.258 0.5 -10.984 1 98.56 225 PHE B O 1
ATOM 5307 N N . VAL B 1 226 ? 2.309 -1.486 -10.789 1 98.06 226 VAL B N 1
ATOM 5308 C CA . VAL B 1 226 ? 1.142 -2.211 -10.297 1 98.06 226 VAL B CA 1
ATOM 5309 C C . VAL B 1 226 ? 1.372 -2.641 -8.852 1 98.06 226 VAL B C 1
ATOM 5311 O O . VAL B 1 226 ? 2.508 -2.906 -8.445 1 98.06 226 VAL B O 1
ATOM 5314 N N . GLU B 1 227 ? 0.27 -2.65 -8.164 1 96.56 227 GLU B N 1
ATOM 5315 C CA . GLU B 1 227 ? 0.404 -3.008 -6.754 1 96.56 227 GLU B CA 1
ATOM 5316 C C . GLU B 1 227 ? -0.712 -3.951 -6.316 1 96.56 227 GLU B C 1
ATOM 5318 O O . GLU B 1 227 ? -1.828 -3.885 -6.836 1 96.56 227 GLU B O 1
ATOM 5323 N N . LYS B 1 228 ? -0.378 -4.82 -5.461 1 92.75 228 LYS B N 1
ATOM 5324 C CA . LYS B 1 228 ? -1.318 -5.734 -4.812 1 92.75 228 LYS B CA 1
ATOM 5325 C C . LYS B 1 228 ? -0.799 -6.184 -3.451 1 92.75 228 LYS B C 1
ATOM 5327 O O . LYS B 1 228 ? 0.406 -6.363 -3.27 1 92.75 228 LYS B O 1
ATOM 5332 N N . GLY B 1 229 ? -1.788 -6.316 -2.506 1 89.5 229 GLY B N 1
ATOM 5333 C CA . GLY B 1 229 ? -1.423 -6.848 -1.203 1 89.5 229 GLY B CA 1
ATOM 5334 C C . GLY B 1 229 ? -1.173 -5.77 -0.166 1 89.5 229 GLY B C 1
ATOM 5335 O O . GLY B 1 229 ? -1.341 -4.582 -0.445 1 89.5 229 GLY B O 1
ATOM 5336 N N . ASN B 1 230 ?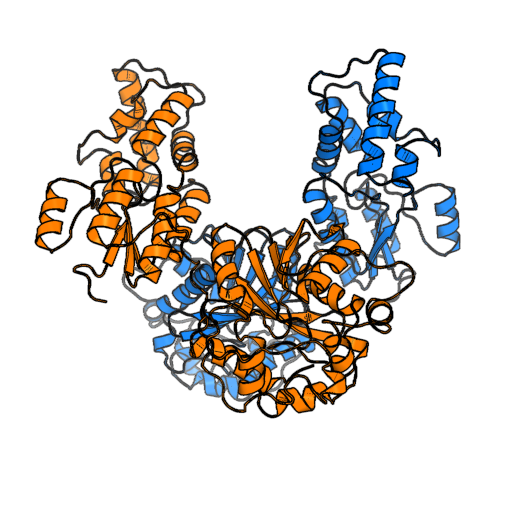 -0.893 -6.234 0.998 1 86.06 230 ASN B N 1
ATOM 5337 C CA . ASN B 1 230 ? -0.646 -5.418 2.18 1 86.06 230 ASN B CA 1
ATOM 5338 C C . ASN B 1 230 ? 0.399 -6.051 3.094 1 86.06 230 ASN B C 1
ATOM 5340 O O . ASN B 1 230 ? 0.484 -7.277 3.189 1 86.06 230 ASN B O 1
ATOM 5344 N N . GLY B 1 231 ? 1.231 -5.238 3.672 1 86.31 231 GLY B N 1
ATOM 5345 C CA . GLY B 1 231 ? 2.299 -5.754 4.516 1 86.31 231 GLY B CA 1
ATOM 5346 C C . GLY B 1 231 ? 3.674 -5.266 4.102 1 86.31 231 GLY B C 1
ATOM 5347 O O . GLY B 1 231 ? 3.805 -4.195 3.502 1 86.31 231 GLY B O 1
ATOM 5348 N N . PRO B 1 232 ? 4.77 -6.043 4.477 1 87.88 232 PRO B N 1
ATOM 5349 C CA . PRO B 1 232 ? 6.117 -5.648 4.051 1 87.88 232 PRO B CA 1
ATOM 5350 C C . PRO B 1 232 ? 6.254 -5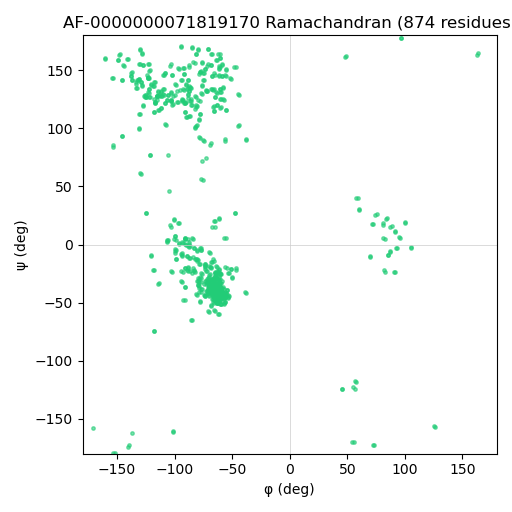.574 2.531 1 87.88 232 PRO B C 1
ATOM 5352 O O . PRO B 1 232 ? 5.695 -6.406 1.813 1 87.88 232 PRO B O 1
ATOM 5355 N N . ALA B 1 233 ? 7.031 -4.652 2.105 1 94.62 233 ALA B N 1
ATOM 5356 C CA . ALA B 1 233 ? 7.047 -4.312 0.685 1 94.62 233 ALA B CA 1
ATOM 5357 C C . ALA B 1 233 ? 8.039 -5.184 -0.078 1 94.62 233 ALA B C 1
ATOM 5359 O O . ALA B 1 233 ? 9.156 -5.41 0.383 1 94.62 233 ALA B O 1
ATOM 5360 N N . ILE B 1 234 ? 7.59 -5.719 -1.184 1 97.88 234 ILE B N 1
ATOM 5361 C CA . ILE B 1 234 ? 8.422 -6.352 -2.199 1 97.88 234 ILE B CA 1
ATOM 5362 C C . ILE B 1 234 ? 8.312 -5.582 -3.514 1 97.88 234 ILE B C 1
ATOM 5364 O O . ILE B 1 234 ? 7.211 -5.391 -4.035 1 97.88 234 ILE B O 1
ATOM 5368 N N . ILE B 1 235 ? 9.414 -5.125 -4.02 1 98.75 235 ILE B N 1
ATOM 5369 C CA . ILE B 1 235 ? 9.438 -4.406 -5.289 1 98.75 235 ILE B CA 1
ATOM 5370 C C . ILE B 1 235 ? 10.031 -5.293 -6.379 1 98.75 235 ILE B C 1
ATOM 5372 O O . ILE B 1 235 ? 11.133 -5.828 -6.215 1 98.75 235 ILE B O 1
ATOM 5376 N N . LEU B 1 236 ? 9.289 -5.492 -7.461 1 98.75 236 LEU B N 1
ATOM 5377 C CA . LEU B 1 236 ? 9.672 -6.371 -8.562 1 98.75 236 LEU B CA 1
ATOM 5378 C C . LEU B 1 236 ? 10.172 -5.566 -9.758 1 98.75 236 LEU B C 1
ATOM 5380 O O . LEU B 1 236 ? 9.453 -4.703 -10.273 1 98.75 236 LEU B O 1
ATOM 5384 N N . CYS B 1 237 ? 11.352 -5.832 -10.188 1 98.62 237 CYS B N 1
ATOM 5385 C CA . CYS B 1 237 ? 11.977 -5.172 -11.328 1 98.62 237 CYS B CA 1
ATOM 5386 C C . CYS B 1 237 ? 12.141 -6.141 -12.5 1 98.62 237 CYS B C 1
ATOM 5388 O O . CYS B 1 237 ? 12.883 -7.121 -12.398 1 98.62 237 CYS B O 1
ATOM 5390 N N . HIS B 1 238 ? 11.508 -5.867 -13.602 1 97.81 238 HIS B N 1
ATOM 5391 C CA . HIS B 1 238 ? 11.453 -6.789 -14.734 1 97.81 238 HIS B CA 1
ATOM 5392 C C . HIS B 1 238 ? 12.672 -6.641 -15.625 1 97.81 238 HIS B C 1
ATOM 5394 O O . HIS B 1 238 ? 13.461 -5.703 -15.461 1 97.81 238 HIS B O 1
ATOM 5400 N N . GLY B 1 239 ? 12.797 -7.602 -16.562 1 95.62 239 GLY B N 1
ATOM 5401 C CA . GLY B 1 239 ? 13.891 -7.605 -17.531 1 95.62 239 GLY B CA 1
ATOM 5402 C C . GLY B 1 239 ? 13.477 -7.094 -18.891 1 95.62 239 GLY B C 1
ATOM 5403 O O . GLY B 1 239 ? 12.516 -6.328 -19.016 1 95.62 239 GLY B O 1
ATOM 5404 N N . PHE B 1 240 ? 14.297 -7.445 -19.984 1 91.94 240 PHE B N 1
ATOM 5405 C CA . PHE B 1 240 ? 14.047 -7.012 -21.359 1 91.94 240 PHE B CA 1
ATOM 5406 C C . PHE B 1 240 ? 13.828 -8.211 -22.266 1 91.94 240 PHE B C 1
ATOM 5408 O O . PHE B 1 240 ? 14.586 -9.18 -22.234 1 91.94 240 PHE B O 1
ATOM 5415 N N . PRO B 1 241 ? 12.883 -8.047 -23.047 1 93.44 241 PRO B N 1
ATOM 5416 C CA . PRO B 1 241 ? 11.773 -7.094 -23.094 1 93.44 241 PRO B CA 1
ATOM 5417 C C . PRO B 1 241 ? 10.562 -7.559 -22.281 1 93.44 241 PRO B C 1
ATOM 5419 O O . PRO B 1 241 ? 9.945 -8.57 -22.625 1 93.44 241 PRO B O 1
ATOM 5422 N N . GLU B 1 242 ? 10.352 -6.898 -21.281 1 94.75 242 GLU B N 1
ATOM 5423 C CA . GLU B 1 242 ? 9.281 -7.281 -20.359 1 94.75 242 GLU B CA 1
ATOM 5424 C C . GLU B 1 242 ? 8.539 -6.051 -19.844 1 94.75 242 GLU B C 1
ATOM 5426 O O . GLU B 1 242 ? 8.578 -4.984 -20.453 1 94.75 242 GLU B O 1
ATOM 5431 N N . SER B 1 243 ? 7.648 -6.176 -18.938 1 96.25 243 SER B N 1
ATOM 5432 C CA . SER B 1 243 ? 6.883 -5.195 -18.172 1 96.25 243 SER B CA 1
ATOM 5433 C C . SER B 1 243 ? 6.477 -5.746 -16.812 1 96.25 243 SER B C 1
ATOM 5435 O O . SER B 1 243 ? 6.871 -6.855 -16.453 1 96.25 243 SER B O 1
ATOM 5437 N N . TRP B 1 244 ? 5.754 -4.898 -16.062 1 97.94 244 TRP B N 1
ATOM 5438 C CA . TRP B 1 244 ? 5.242 -5.395 -14.797 1 97.94 244 TRP B CA 1
ATOM 5439 C C . TRP B 1 244 ? 4.527 -6.73 -14.984 1 97.94 244 TRP B C 1
ATOM 5441 O O . TRP B 1 244 ? 4.508 -7.562 -14.07 1 97.94 244 TRP B O 1
ATOM 5451 N N . TYR B 1 245 ? 3.969 -6.965 -16.141 1 96.94 245 TYR B N 1
ATOM 5452 C CA . TYR B 1 245 ? 3.074 -8.078 -16.422 1 96.94 245 TYR B CA 1
ATOM 5453 C C . TYR B 1 245 ? 3.83 -9.406 -16.406 1 96.94 245 TYR B C 1
ATOM 5455 O O . TYR B 1 245 ? 3.227 -10.469 -16.266 1 96.94 245 TYR B O 1
ATOM 5463 N N . SER B 1 246 ? 5.129 -9.359 -16.547 1 95.75 246 SER B N 1
ATOM 5464 C CA . SER B 1 246 ? 5.938 -10.57 -16.484 1 95.75 246 SER B CA 1
ATOM 5465 C C . SER B 1 246 ? 5.852 -11.211 -15.094 1 95.75 246 SER B C 1
ATOM 5467 O O . SER B 1 246 ? 6.137 -12.398 -14.938 1 95.75 246 SER B O 1
ATOM 5469 N N . TRP B 1 247 ? 5.418 -10.391 -14.156 1 97 247 TRP B N 1
ATOM 5470 C CA . TRP B 1 247 ? 5.305 -10.867 -12.781 1 97 247 TRP B CA 1
ATOM 5471 C C . TRP B 1 247 ? 3.877 -11.305 -12.477 1 97 247 TRP B C 1
ATOM 5473 O O . TRP B 1 247 ? 3.514 -11.484 -11.312 1 97 247 TRP B O 1
ATOM 5483 N N . ARG B 1 248 ? 3.033 -11.578 -13.406 1 94.31 248 ARG B N 1
ATOM 5484 C CA . ARG B 1 248 ? 1.595 -11.773 -13.258 1 94.31 248 ARG B CA 1
ATOM 5485 C C . ARG B 1 248 ? 1.294 -12.977 -12.375 1 94.31 248 ARG B C 1
ATOM 5487 O O . ARG B 1 248 ? 0.237 -13.039 -11.742 1 94.31 248 ARG B O 1
ATOM 5494 N N . TYR B 1 249 ? 2.271 -13.906 -12.281 1 89.94 249 TYR B N 1
ATOM 5495 C CA . TYR B 1 249 ? 2.064 -15.062 -11.414 1 89.94 249 TYR B CA 1
ATOM 5496 C C . TYR B 1 249 ? 2.586 -14.789 -10.008 1 89.94 249 TYR B C 1
ATOM 5498 O O . TYR B 1 249 ? 1.983 -15.219 -9.023 1 89.94 249 TYR B O 1
ATOM 5506 N N . GLN B 1 250 ? 3.648 -14.102 -9.891 1 93.81 250 GLN B N 1
ATOM 5507 C CA . GLN B 1 250 ? 4.293 -13.828 -8.617 1 93.81 250 GLN B CA 1
ATOM 5508 C C . GLN B 1 250 ? 3.496 -12.812 -7.801 1 93.81 250 GLN B C 1
ATOM 5510 O O . GLN B 1 250 ? 3.461 -12.891 -6.57 1 93.81 250 GLN B O 1
ATOM 5515 N N . ILE B 1 251 ? 2.82 -11.891 -8.453 1 94.75 251 ILE B N 1
ATOM 5516 C CA . ILE B 1 251 ? 2.117 -10.797 -7.789 1 94.75 251 ILE B CA 1
ATOM 5517 C C . ILE B 1 251 ? 1.029 -11.359 -6.879 1 94.75 251 ILE B C 1
ATOM 5519 O O . ILE B 1 251 ? 1.067 -11.164 -5.66 1 94.75 251 ILE B O 1
ATOM 5523 N N . PRO B 1 252 ? 0.074 -12.094 -7.449 1 86.88 252 PRO B N 1
ATOM 5524 C CA . PRO B 1 252 ? -0.969 -12.602 -6.555 1 86.88 252 PRO B CA 1
ATOM 5525 C C . PRO B 1 252 ? -0.43 -13.586 -5.523 1 86.88 252 PRO B C 1
ATOM 5527 O O . PRO B 1 252 ? -0.924 -13.633 -4.391 1 86.88 252 PRO B O 1
ATOM 5530 N N . PHE B 1 253 ? 0.578 -14.398 -5.891 1 85.25 253 PHE B N 1
ATOM 5531 C CA . PHE B 1 253 ? 1.147 -15.383 -4.977 1 85.25 253 PHE B CA 1
ATOM 5532 C C . PHE B 1 253 ? 1.78 -14.703 -3.77 1 85.25 253 PHE B C 1
ATOM 5534 O O . PHE B 1 253 ? 1.472 -15.039 -2.625 1 85.25 253 PHE B O 1
ATOM 5541 N N . LEU B 1 254 ? 2.605 -13.742 -3.971 1 90.5 254 LEU B N 1
ATOM 5542 C CA . LEU B 1 254 ? 3.299 -13.031 -2.904 1 90.5 254 LEU B CA 1
ATOM 5543 C C . LEU B 1 254 ? 2.316 -12.211 -2.072 1 90.5 254 LEU B C 1
ATOM 5545 O O . LEU B 1 254 ? 2.48 -12.086 -0.855 1 90.5 254 LEU B O 1
ATOM 5549 N N . ALA B 1 255 ? 1.357 -11.602 -2.74 1 87.88 255 ALA B N 1
ATOM 5550 C CA . ALA B 1 255 ? 0.335 -10.844 -2.023 1 87.88 255 ALA B CA 1
ATOM 5551 C C . ALA B 1 255 ? -0.41 -11.727 -1.03 1 87.88 255 ALA B C 1
ATOM 5553 O O . ALA B 1 255 ? -0.683 -11.312 0.099 1 87.88 255 ALA B O 1
ATOM 5554 N N . ARG B 1 256 ? -0.693 -12.891 -1.463 1 75.19 256 ARG B N 1
ATOM 5555 C CA . ARG B 1 256 ? -1.407 -13.844 -0.615 1 75.19 256 ARG B CA 1
ATOM 5556 C C . ARG B 1 256 ? -0.573 -14.227 0.604 1 75.19 256 ARG B C 1
ATOM 5558 O O . ARG B 1 256 ? -1.119 -14.578 1.651 1 75.19 256 ARG B O 1
ATOM 5565 N N . LEU B 1 257 ? 0.68 -14.18 0.44 1 76.69 257 LEU B N 1
ATOM 5566 C CA . LEU B 1 257 ? 1.581 -14.5 1.539 1 76.69 257 LEU B CA 1
ATOM 5567 C C . LEU B 1 257 ? 1.681 -13.344 2.523 1 76.69 257 LEU B C 1
ATOM 5569 O O . LEU B 1 257 ? 2.348 -13.453 3.555 1 76.69 257 LEU B O 1
ATOM 5573 N N . GLY B 1 258 ? 1.01 -12.211 2.236 1 79.69 258 GLY B N 1
ATOM 5574 C CA . GLY B 1 258 ? 0.95 -11.109 3.186 1 79.69 258 GLY B CA 1
ATOM 5575 C C . GLY B 1 258 ? 1.926 -9.992 2.867 1 79.69 258 GLY B C 1
ATOM 5576 O O . GLY B 1 258 ? 2.26 -9.188 3.736 1 79.69 258 GLY B O 1
ATOM 5577 N N . TYR B 1 259 ? 2.404 -9.938 1.627 1 90.12 259 TYR B N 1
ATOM 5578 C CA . TYR B 1 259 ? 3.324 -8.883 1.232 1 90.12 259 TYR B CA 1
ATOM 5579 C C . TYR B 1 259 ? 2.605 -7.809 0.422 1 90.12 259 TYR B C 1
ATOM 5581 O O . TYR B 1 259 ? 1.603 -8.086 -0.238 1 90.12 259 TYR B O 1
ATOM 5589 N N . ARG B 1 260 ? 3.059 -6.613 0.617 1 94.75 260 ARG B N 1
ATOM 5590 C CA . ARG B 1 260 ? 2.74 -5.543 -0.326 1 94.75 260 ARG B CA 1
ATOM 5591 C C . ARG B 1 260 ? 3.611 -5.637 -1.574 1 94.75 260 ARG B C 1
ATOM 5593 O O . ARG B 1 260 ? 4.805 -5.332 -1.529 1 94.75 260 ARG B O 1
ATOM 5600 N N . VAL B 1 261 ? 2.994 -6.055 -2.678 1 97.25 261 VAL B N 1
ATOM 5601 C CA . VAL B 1 261 ? 3.758 -6.363 -3.883 1 97.25 261 VAL B CA 1
ATOM 5602 C C . VAL B 1 261 ? 3.645 -5.207 -4.875 1 97.25 261 VAL B C 1
ATOM 5604 O O . VAL B 1 261 ? 2.539 -4.82 -5.266 1 97.25 261 VAL B O 1
ATOM 5607 N N . ILE B 1 262 ? 4.797 -4.633 -5.223 1 98.56 262 ILE B N 1
ATOM 5608 C CA . ILE B 1 262 ? 4.883 -3.518 -6.16 1 98.56 262 ILE B CA 1
ATOM 5609 C C . ILE B 1 262 ? 5.695 -3.936 -7.383 1 98.56 262 ILE B C 1
ATOM 5611 O O . ILE B 1 262 ? 6.879 -4.262 -7.266 1 98.56 262 ILE B O 1
ATOM 5615 N N . ALA B 1 263 ? 5.059 -4.004 -8.57 1 98.75 263 ALA B N 1
ATOM 5616 C CA . ALA B 1 263 ? 5.738 -4.363 -9.812 1 98.75 263 ALA B CA 1
ATOM 5617 C C . ALA B 1 263 ? 5.879 -3.15 -10.734 1 98.75 263 ALA B C 1
ATOM 5619 O O . ALA B 1 263 ? 4.879 -2.605 -11.211 1 98.75 263 ALA B O 1
ATOM 5620 N N . LEU B 1 264 ? 7.043 -2.811 -11.094 1 98.25 264 LEU B N 1
ATOM 5621 C CA . LEU B 1 264 ? 7.328 -1.589 -11.836 1 98.25 264 LEU B CA 1
ATOM 5622 C C . LEU B 1 264 ? 7.23 -1.832 -13.336 1 98.25 264 LEU B C 1
ATOM 5624 O O . LEU B 1 264 ? 7.578 -2.912 -13.82 1 98.25 264 LEU B O 1
ATOM 5628 N N . ASP B 1 265 ? 6.711 -0.889 -14.023 1 98.06 265 ASP B N 1
ATOM 5629 C CA . ASP B 1 265 ? 7.246 -0.599 -15.344 1 98.06 265 ASP B CA 1
ATOM 5630 C C . ASP B 1 265 ? 8.492 0.28 -15.258 1 98.06 265 ASP B C 1
ATOM 5632 O O . ASP B 1 265 ? 8.391 1.489 -15.039 1 98.06 265 ASP B O 1
ATOM 5636 N N . GLN B 1 266 ? 9.586 -0.371 -15.383 1 97.25 266 GLN B N 1
ATOM 5637 C CA . GLN B 1 266 ? 10.812 0.407 -15.273 1 97.25 266 GLN B CA 1
ATOM 5638 C C . GLN B 1 266 ? 10.867 1.513 -16.328 1 97.25 266 GLN B C 1
ATOM 5640 O O . GLN B 1 266 ? 10.18 1.439 -17.344 1 97.25 266 GLN B O 1
ATOM 5645 N N . ARG B 1 267 ? 11.648 2.568 -15.984 1 96.25 267 ARG B N 1
ATOM 5646 C CA . ARG B 1 267 ? 11.797 3.684 -16.922 1 96.25 267 ARG B CA 1
ATOM 5647 C C . ARG B 1 267 ? 12.031 3.18 -18.328 1 96.25 267 ARG B C 1
ATOM 5649 O O . ARG B 1 267 ? 12.828 2.266 -18.547 1 96.25 267 ARG B O 1
ATOM 5656 N N . GLY B 1 268 ? 11.227 3.715 -19.312 1 94.5 268 GLY B N 1
ATOM 5657 C CA . GLY B 1 268 ? 11.391 3.32 -20.703 1 94.5 268 GLY B CA 1
ATOM 5658 C C . GLY B 1 268 ? 10.492 2.162 -21.094 1 94.5 268 GLY B C 1
ATOM 5659 O O . GLY B 1 268 ? 10.43 1.796 -22.266 1 94.5 268 GLY B O 1
ATOM 5660 N N . TYR B 1 269 ? 9.734 1.609 -20.141 1 95.69 269 TYR B N 1
ATOM 5661 C CA . TYR B 1 269 ? 8.914 0.438 -20.422 1 95.69 269 TYR B CA 1
ATOM 5662 C C . TYR B 1 269 ? 7.445 0.715 -20.125 1 95.69 269 TYR B C 1
ATOM 5664 O O . TYR B 1 269 ? 7.129 1.562 -19.281 1 95.69 269 TYR B O 1
ATOM 5672 N N . GLY B 1 270 ? 6.602 -0.049 -20.797 1 95.25 270 GLY B N 1
ATOM 5673 C CA . GLY B 1 270 ? 5.188 -0.077 -20.469 1 95.25 270 GLY B CA 1
ATOM 5674 C C . GLY B 1 270 ? 4.543 1.297 -20.484 1 95.25 270 GLY B C 1
ATOM 5675 O O . GLY B 1 270 ? 4.645 2.023 -21.469 1 95.25 270 GLY B O 1
ATOM 5676 N N . GLU B 1 271 ? 3.943 1.673 -19.328 1 95.81 271 GLU B N 1
ATOM 5677 C CA . GLU B 1 271 ? 3.223 2.939 -19.25 1 95.81 271 GLU B CA 1
ATOM 5678 C C . GLU B 1 271 ? 4.074 4.02 -18.578 1 95.81 271 GLU B C 1
ATOM 5680 O O . GLU B 1 271 ? 3.609 5.141 -18.375 1 95.81 271 GLU B O 1
ATOM 5685 N N . SER B 1 272 ? 5.32 3.688 -18.266 1 97.19 272 SER B N 1
ATOM 5686 C CA . SER B 1 272 ? 6.25 4.688 -17.75 1 97.19 272 SER B CA 1
ATOM 5687 C C . SER B 1 272 ? 6.766 5.59 -18.875 1 97.19 272 SER B C 1
ATOM 5689 O O . SER B 1 272 ? 6.766 5.203 -20.031 1 97.19 272 SER B O 1
ATOM 5691 N N . ASP B 1 273 ? 7.203 6.773 -18.484 1 96.38 273 ASP B N 1
ATOM 5692 C CA . ASP B 1 273 ? 7.797 7.699 -19.438 1 96.38 273 ASP B CA 1
ATOM 5693 C C . ASP B 1 273 ? 9.047 7.098 -20.078 1 96.38 273 ASP B C 1
ATOM 5695 O O . ASP B 1 273 ? 9.727 6.277 -19.469 1 96.38 273 ASP B O 1
ATOM 5699 N N . GLN B 1 274 ? 9.281 7.535 -21.281 1 94.19 274 GLN B N 1
ATOM 5700 C CA . GLN B 1 274 ? 10.445 7.117 -22.047 1 94.19 274 GLN B CA 1
ATOM 5701 C C . GLN B 1 274 ? 11.312 8.312 -22.438 1 94.19 274 GLN B C 1
ATOM 5703 O O . GLN B 1 274 ? 11.383 8.68 -23.609 1 94.19 274 GLN B O 1
ATOM 5708 N N . PRO B 1 275 ? 12.031 8.781 -21.5 1 93.81 275 PRO B N 1
ATOM 5709 C CA . PRO B 1 275 ? 12.914 9.883 -21.875 1 93.81 275 PRO B CA 1
ATOM 5710 C C . PRO B 1 275 ? 13.773 9.555 -23.094 1 93.81 275 PRO B C 1
ATOM 5712 O O . PRO B 1 275 ? 14.289 8.445 -23.219 1 93.81 275 PRO B O 1
ATOM 5715 N N . PRO B 1 276 ? 14.031 10.5 -23.969 1 90.12 276 PRO B N 1
ATOM 5716 C CA . PRO B 1 276 ? 14.641 10.18 -25.266 1 90.12 276 PRO B CA 1
ATOM 5717 C C . PRO B 1 276 ? 16.156 10.078 -25.203 1 90.12 276 PRO B C 1
ATOM 5719 O O . PRO B 1 276 ? 16.781 9.438 -26.047 1 90.12 276 PRO B O 1
ATOM 5722 N N . ASN B 1 277 ? 16.75 10.656 -24.203 1 91.81 277 ASN B N 1
ATOM 5723 C CA . ASN B 1 277 ? 18.203 10.719 -24.156 1 91.81 277 ASN B CA 1
ATOM 5724 C C . ASN B 1 277 ? 18.797 9.516 -23.438 1 91.81 277 ASN B C 1
ATOM 5726 O O . ASN B 1 277 ? 18.312 9.117 -22.375 1 91.81 277 ASN B O 1
ATOM 5730 N N . VAL B 1 278 ? 19.875 8.984 -24 1 90.06 278 VAL B N 1
ATOM 5731 C CA . VAL B 1 278 ? 20.531 7.816 -23.438 1 90.06 278 VAL B CA 1
ATOM 5732 C C . VAL B 1 278 ? 21.047 8.133 -22.031 1 90.06 278 VAL B C 1
ATOM 5734 O O . VAL B 1 278 ? 21.047 7.262 -21.156 1 90.06 278 VAL B O 1
ATOM 5737 N N . GLU B 1 279 ? 21.359 9.367 -21.766 1 91.94 279 GLU B N 1
ATOM 5738 C CA . GLU B 1 279 ? 21.891 9.789 -20.469 1 91.94 279 GLU B CA 1
ATOM 5739 C C . GLU B 1 279 ? 20.844 9.664 -19.375 1 91.94 279 GLU B C 1
ATOM 5741 O O . GLU B 1 279 ? 21.172 9.688 -18.188 1 91.94 279 GLU B O 1
ATOM 5746 N N . ASP B 1 280 ? 19.609 9.508 -19.719 1 94.25 280 ASP B N 1
ATOM 5747 C CA . ASP B 1 280 ? 18.531 9.398 -18.766 1 94.25 280 ASP B CA 1
ATOM 5748 C C . ASP B 1 280 ? 18.359 7.961 -18.266 1 94.25 280 ASP B C 1
ATOM 5750 O O . ASP B 1 280 ? 17.484 7.672 -17.453 1 94.25 280 ASP B O 1
ATOM 5754 N N . TYR B 1 281 ? 19.344 7.074 -18.734 1 93.81 281 TYR B N 1
ATOM 5755 C CA . TYR B 1 281 ? 19.188 5.66 -18.406 1 93.81 281 TYR B CA 1
ATOM 5756 C C . TYR B 1 281 ? 20.422 5.121 -17.703 1 93.81 281 TYR B C 1
ATOM 5758 O O . TYR B 1 281 ? 20.734 3.932 -17.812 1 93.81 281 TYR B O 1
ATOM 5766 N N . THR B 1 282 ? 21.109 5.992 -17.047 1 92.75 282 THR B N 1
ATOM 5767 C CA . THR B 1 282 ? 22.234 5.516 -16.234 1 92.75 282 THR B CA 1
ATOM 5768 C C . THR B 1 282 ? 21.734 4.699 -15.047 1 92.75 282 THR B C 1
ATOM 5770 O O . THR B 1 282 ? 20.609 4.891 -14.586 1 92.75 282 THR B O 1
ATOM 5773 N N . MET B 1 283 ? 22.578 3.832 -14.594 1 91.88 283 MET B N 1
ATOM 5774 C CA . MET B 1 283 ? 22.203 3 -13.445 1 91.88 283 MET B CA 1
ATOM 5775 C C . MET B 1 283 ? 21.891 3.859 -12.227 1 91.88 283 MET B C 1
ATOM 5777 O O . MET B 1 283 ? 21.016 3.521 -11.438 1 91.88 283 MET B O 1
ATOM 5781 N N . ARG B 1 284 ? 22.562 4.93 -12.117 1 92.44 284 ARG B N 1
ATOM 5782 C CA . ARG B 1 284 ? 22.312 5.848 -11.008 1 92.44 284 ARG B CA 1
ATOM 5783 C C . ARG B 1 284 ? 20.875 6.348 -11.031 1 92.44 284 ARG B C 1
ATOM 5785 O O . ARG B 1 284 ? 20.188 6.363 -10 1 92.44 284 ARG B O 1
ATOM 5792 N N . ILE B 1 285 ? 20.438 6.691 -12.172 1 95.06 285 ILE B N 1
ATOM 5793 C CA . ILE B 1 285 ? 19.094 7.234 -12.344 1 95.06 285 ILE B CA 1
ATOM 5794 C C . ILE B 1 285 ? 18.062 6.129 -12.133 1 95.06 285 ILE B C 1
ATOM 5796 O O . ILE B 1 285 ? 17.062 6.328 -11.445 1 95.06 285 ILE B O 1
ATOM 5800 N N . ILE B 1 286 ? 18.359 5.012 -12.664 1 96.56 286 ILE B N 1
ATOM 5801 C CA . ILE B 1 286 ? 17.438 3.877 -12.57 1 96.56 286 ILE B CA 1
ATOM 5802 C C . ILE B 1 286 ? 17.312 3.438 -11.109 1 96.56 286 ILE B C 1
ATOM 5804 O O . ILE B 1 286 ? 16.203 3.168 -10.633 1 96.56 286 ILE B O 1
ATOM 5808 N N . ASN B 1 287 ? 18.406 3.369 -10.406 1 95.81 287 ASN B N 1
ATOM 5809 C CA . ASN B 1 287 ? 18.359 3.055 -8.984 1 95.81 287 ASN B CA 1
ATOM 5810 C C . ASN B 1 287 ? 17.562 4.086 -8.203 1 95.81 287 ASN B C 1
ATOM 5812 O O . ASN B 1 287 ? 16.812 3.73 -7.293 1 95.81 287 ASN B O 1
ATOM 5816 N N . GLN B 1 288 ? 17.734 5.301 -8.602 1 94.12 288 GLN B N 1
ATOM 5817 C CA . GLN B 1 288 ? 17.031 6.383 -7.926 1 94.12 288 GLN B CA 1
ATOM 5818 C C . GLN B 1 288 ? 15.516 6.266 -8.125 1 94.12 288 GLN B C 1
ATOM 5820 O O . GLN B 1 288 ? 14.742 6.621 -7.238 1 94.12 288 GLN B O 1
ATOM 5825 N N . ASP B 1 289 ? 15.086 5.77 -9.266 1 97.62 289 ASP B N 1
ATOM 5826 C CA . ASP B 1 289 ? 13.656 5.543 -9.5 1 97.62 289 ASP B CA 1
ATOM 5827 C C . ASP B 1 289 ? 13.062 4.648 -8.414 1 97.62 289 ASP B C 1
ATOM 5829 O O . ASP B 1 289 ? 11.961 4.906 -7.922 1 97.62 289 ASP B O 1
ATOM 5833 N N . VAL B 1 290 ? 13.797 3.641 -8.047 1 97.94 290 VAL B N 1
ATOM 5834 C CA . VAL B 1 290 ? 13.336 2.705 -7.027 1 97.94 290 VAL B CA 1
ATOM 5835 C C . VAL B 1 290 ? 13.234 3.42 -5.684 1 97.94 290 VAL B C 1
ATOM 5837 O O . VAL B 1 290 ? 12.219 3.293 -4.984 1 97.94 290 VAL B O 1
ATOM 5840 N N . ILE B 1 291 ? 14.203 4.203 -5.359 1 92.56 291 ILE B N 1
ATOM 5841 C CA . ILE B 1 291 ? 14.242 4.91 -4.082 1 92.56 291 ILE B CA 1
ATOM 5842 C C . ILE B 1 291 ? 13.148 5.977 -4.047 1 92.56 291 ILE B C 1
ATOM 5844 O O . ILE B 1 291 ? 12.492 6.168 -3.02 1 92.56 291 ILE B O 1
ATOM 5848 N N . ASP B 1 292 ? 12.969 6.645 -5.176 1 93.56 292 ASP B N 1
ATOM 5849 C CA . ASP B 1 292 ? 11.914 7.648 -5.258 1 93.56 292 ASP B CA 1
ATOM 5850 C C . ASP B 1 292 ? 10.547 7.023 -5.008 1 93.56 292 ASP B C 1
ATOM 5852 O O . ASP B 1 292 ? 9.688 7.633 -4.367 1 93.56 292 ASP B O 1
ATOM 5856 N N . LEU B 1 293 ? 10.336 5.832 -5.535 1 96.62 293 LEU B N 1
ATOM 5857 C CA . LEU B 1 293 ? 9.086 5.121 -5.27 1 96.62 293 LEU B CA 1
ATOM 5858 C C . LEU B 1 293 ? 8.914 4.863 -3.775 1 96.62 293 LEU B C 1
ATOM 5860 O O . LEU B 1 293 ? 7.855 5.145 -3.211 1 96.62 293 LEU B O 1
ATOM 5864 N N . MET B 1 294 ? 9.914 4.309 -3.197 1 92.44 294 MET B N 1
ATOM 5865 C CA . MET B 1 294 ? 9.883 4.012 -1.768 1 92.44 294 MET B CA 1
ATOM 5866 C C . MET B 1 294 ? 9.609 5.273 -0.955 1 92.44 294 MET B C 1
ATOM 5868 O O . MET B 1 294 ? 8.805 5.254 -0.025 1 92.44 294 MET B O 1
ATOM 5872 N N . ASP B 1 295 ? 10.25 6.359 -1.341 1 86.69 295 ASP B N 1
ATOM 5873 C CA . ASP B 1 295 ? 10.055 7.621 -0.635 1 86.69 295 ASP B CA 1
ATOM 5874 C C . ASP B 1 295 ? 8.633 8.141 -0.816 1 86.69 295 ASP B C 1
ATOM 5876 O O . ASP B 1 295 ? 8.008 8.602 0.142 1 86.69 295 ASP B O 1
ATOM 5880 N N . THR B 1 296 ? 8.172 8.07 -1.994 1 89.12 296 THR B N 1
ATOM 5881 C CA . THR B 1 296 ? 6.832 8.57 -2.287 1 89.12 296 THR B CA 1
ATOM 5882 C C . THR B 1 296 ? 5.785 7.797 -1.485 1 89.12 296 THR B C 1
ATOM 5884 O O . THR B 1 296 ? 4.797 8.375 -1.026 1 89.12 296 THR B O 1
ATOM 5887 N N . LEU B 1 297 ? 6.016 6.535 -1.265 1 91.75 297 LEU B N 1
ATOM 5888 C CA . LEU B 1 297 ? 5.062 5.676 -0.57 1 91.75 297 LEU B CA 1
ATOM 5889 C C . LEU B 1 297 ? 5.41 5.562 0.91 1 91.75 297 LEU B C 1
ATOM 5891 O O . LEU B 1 297 ? 4.758 4.828 1.652 1 91.75 297 LEU B O 1
ATOM 5895 N N . ASN B 1 298 ? 6.484 6.262 1.332 1 85.62 298 ASN B N 1
ATOM 5896 C CA . ASN B 1 298 ? 6.969 6.211 2.707 1 85.62 298 ASN B CA 1
ATOM 5897 C C . ASN B 1 298 ? 7.316 4.785 3.129 1 85.62 298 ASN B C 1
ATOM 5899 O O . ASN B 1 298 ? 6.949 4.352 4.223 1 85.62 298 ASN B O 1
ATOM 5903 N N . ILE B 1 299 ? 7.914 4.043 2.256 1 87.69 299 ILE B N 1
ATOM 5904 C CA . ILE B 1 299 ? 8.422 2.709 2.551 1 87.69 299 ILE B CA 1
ATOM 5905 C C . ILE B 1 299 ? 9.875 2.803 3.016 1 87.69 299 ILE B C 1
ATOM 5907 O O . ILE B 1 299 ? 10.766 3.131 2.227 1 87.69 299 ILE B O 1
ATOM 5911 N N . PRO B 1 300 ? 10.141 2.482 4.199 1 80.88 300 PRO B N 1
ATOM 5912 C CA . PRO B 1 300 ? 11.508 2.643 4.699 1 80.88 300 PRO B CA 1
ATOM 5913 C C . PRO B 1 300 ? 12.469 1.596 4.137 1 80.88 300 PRO B C 1
ATOM 5915 O O . PRO B 1 300 ? 13.594 1.927 3.756 1 80.88 300 PRO B O 1
ATOM 5918 N N . GLN B 1 301 ? 12 0.344 4.117 1 85.62 301 GLN B N 1
ATOM 5919 C CA . GLN B 1 301 ? 12.789 -0.772 3.605 1 85.62 301 GLN B CA 1
ATOM 5920 C C . GLN B 1 301 ? 11.93 -1.701 2.748 1 85.62 301 GLN B C 1
ATOM 5922 O O . GLN B 1 301 ? 10.742 -1.865 3.004 1 85.62 301 GLN B O 1
ATOM 5927 N N . ALA B 1 302 ? 12.602 -2.268 1.774 1 93.62 302 ALA B N 1
ATOM 5928 C CA . ALA B 1 302 ? 11.891 -3.193 0.897 1 93.62 302 ALA B CA 1
ATOM 5929 C C . ALA B 1 302 ? 12.789 -4.348 0.471 1 93.62 302 ALA B C 1
ATOM 5931 O O . ALA B 1 302 ? 14.016 -4.254 0.565 1 93.62 302 ALA B O 1
ATOM 5932 N N . VAL B 1 303 ? 12.188 -5.48 0.152 1 96.81 303 VAL B N 1
ATOM 5933 C CA . VAL B 1 303 ? 12.859 -6.551 -0.583 1 96.81 303 VAL B CA 1
ATOM 5934 C C . VAL B 1 303 ? 12.75 -6.289 -2.084 1 96.81 303 VAL B C 1
ATOM 5936 O O . VAL B 1 303 ? 11.688 -5.898 -2.578 1 96.81 303 VAL B O 1
ATOM 5939 N N . LEU B 1 304 ? 13.859 -6.461 -2.785 1 98.25 304 LEU B N 1
ATOM 5940 C CA . LEU B 1 304 ? 13.844 -6.293 -4.234 1 98.25 304 LEU B CA 1
ATOM 5941 C C . LEU B 1 304 ? 14.023 -7.633 -4.938 1 98.25 304 LEU B C 1
ATOM 5943 O O . LEU B 1 304 ? 14.836 -8.461 -4.52 1 98.25 304 LEU B O 1
ATOM 5947 N N . ILE B 1 305 ? 13.227 -7.902 -5.934 1 98.38 305 ILE B N 1
ATOM 5948 C CA . ILE B 1 305 ? 13.391 -9.062 -6.801 1 98.38 305 ILE B CA 1
ATOM 5949 C C . ILE B 1 305 ? 13.547 -8.602 -8.25 1 98.38 305 ILE B C 1
ATOM 5951 O O . ILE B 1 305 ? 12.727 -7.824 -8.75 1 98.38 305 ILE B O 1
ATOM 5955 N N . GLY B 1 306 ? 14.562 -9.039 -8.898 1 98.06 306 GLY B N 1
ATOM 5956 C CA . GLY B 1 306 ? 14.82 -8.648 -10.281 1 98.06 306 GLY B CA 1
ATOM 5957 C C . GLY B 1 306 ? 14.93 -9.836 -11.219 1 98.06 306 GLY B C 1
ATOM 5958 O O . GLY B 1 306 ? 15.445 -10.891 -10.836 1 98.06 306 GLY B O 1
ATOM 5959 N N . HIS B 1 307 ? 14.438 -9.695 -12.414 1 97 307 HIS B N 1
ATOM 5960 C CA . HIS B 1 307 ? 14.578 -10.68 -13.477 1 97 307 HIS B CA 1
ATOM 5961 C C . HIS B 1 307 ? 15.414 -10.125 -14.633 1 97 307 HIS B C 1
ATOM 5963 O O . HIS B 1 307 ? 15.141 -9.031 -15.133 1 97 307 HIS B O 1
ATOM 5969 N N . ASP B 1 308 ? 16.484 -10.883 -15.062 1 93.81 308 ASP B N 1
ATOM 5970 C CA . ASP B 1 308 ? 17.281 -10.492 -16.219 1 93.81 308 ASP B CA 1
ATOM 5971 C C . ASP B 1 308 ? 17.875 -9.094 -16.016 1 93.81 308 ASP B C 1
ATOM 5973 O O . ASP B 1 308 ? 18.578 -8.844 -15.039 1 93.81 308 ASP B O 1
ATOM 5977 N N . TRP B 1 309 ? 17.547 -8.156 -16.828 1 92 309 TRP B N 1
ATOM 5978 C CA . TRP B 1 309 ? 18 -6.773 -16.672 1 92 309 TRP B CA 1
ATOM 5979 C C . TRP B 1 309 ? 17.656 -6.246 -15.281 1 92 309 TRP B C 1
ATOM 5981 O O . TRP B 1 309 ? 18.438 -5.492 -14.688 1 92 309 TRP B O 1
ATOM 5991 N N . GLY B 1 310 ? 16.5 -6.594 -14.781 1 96.06 310 GLY B N 1
ATOM 5992 C CA . GLY B 1 310 ? 16.062 -6.195 -13.453 1 96.06 310 GLY B CA 1
ATOM 5993 C C . GLY B 1 310 ? 16.984 -6.691 -12.352 1 96.06 310 GLY B C 1
ATOM 5994 O O . GLY B 1 310 ? 17.047 -6.105 -11.273 1 96.06 310 GLY B O 1
ATOM 5995 N N . SER B 1 311 ? 17.688 -7.773 -12.633 1 94.81 311 SER B N 1
ATOM 5996 C CA . SER B 1 311 ? 18.641 -8.289 -11.656 1 94.81 311 SER B CA 1
ATOM 5997 C C . SER B 1 311 ? 19.797 -7.312 -11.445 1 94.81 311 SER B C 1
ATOM 5999 O O . SER B 1 311 ? 20.234 -7.094 -10.312 1 94.81 311 SER B O 1
ATOM 6001 N N . PHE B 1 312 ? 20.25 -6.73 -12.523 1 92.06 312 PHE B N 1
ATOM 6002 C CA . PHE B 1 312 ? 21.297 -5.727 -12.406 1 92.06 312 PHE B CA 1
ATOM 6003 C C . PHE B 1 312 ? 20.828 -4.531 -11.594 1 92.06 312 PHE B C 1
ATOM 6005 O O . PHE B 1 312 ? 21.578 -3.988 -10.781 1 92.06 312 PHE B O 1
ATOM 6012 N N . VAL B 1 313 ? 19.641 -4.219 -11.781 1 95.31 313 VAL B N 1
ATOM 6013 C CA . VAL B 1 313 ? 19.062 -3.062 -11.102 1 95.31 313 VAL B CA 1
ATOM 6014 C C . VAL B 1 313 ? 19 -3.324 -9.594 1 95.31 313 VAL B C 1
ATOM 6016 O O . VAL B 1 313 ? 19.453 -2.5 -8.797 1 95.31 313 VAL B O 1
ATOM 6019 N N . VAL B 1 314 ? 18.484 -4.461 -9.211 1 96.69 314 VAL B N 1
ATOM 6020 C CA . VAL B 1 314 ? 18.219 -4.699 -7.793 1 96.69 314 VAL B CA 1
ATOM 6021 C C . VAL B 1 314 ? 19.547 -4.891 -7.051 1 96.69 314 VAL B C 1
ATOM 6023 O O . VAL B 1 314 ? 19.688 -4.461 -5.906 1 96.69 314 VAL B O 1
ATOM 6026 N N . TRP B 1 315 ? 20.578 -5.492 -7.723 1 93.69 315 TRP B N 1
ATOM 6027 C CA . TRP B 1 315 ? 21.891 -5.609 -7.109 1 93.69 315 TRP B CA 1
ATOM 6028 C C . TRP B 1 315 ? 22.516 -4.23 -6.883 1 93.69 315 TRP B C 1
ATOM 6030 O O . TRP B 1 315 ? 23.016 -3.941 -5.793 1 93.69 315 TRP B O 1
ATOM 6040 N N . ASP B 1 316 ? 22.438 -3.529 -7.891 1 93.19 316 ASP B N 1
ATOM 6041 C CA . ASP B 1 316 ? 23.062 -2.207 -7.828 1 93.19 316 ASP B CA 1
ATOM 6042 C C . ASP B 1 316 ? 22.359 -1.322 -6.797 1 93.19 316 ASP B C 1
ATOM 6044 O O . ASP B 1 316 ? 23.016 -0.575 -6.07 1 93.19 316 ASP B O 1
ATOM 6048 N N . THR B 1 317 ? 21.094 -1.39 -6.727 1 94.88 317 THR B N 1
ATOM 6049 C CA . THR B 1 317 ? 20.344 -0.619 -5.738 1 94.88 317 THR B CA 1
ATOM 6050 C C . THR B 1 317 ? 20.734 -1.028 -4.32 1 94.88 317 THR B C 1
ATOM 6052 O O . THR B 1 317 ? 20.938 -0.173 -3.457 1 94.88 317 THR B O 1
ATOM 6055 N N . ALA B 1 318 ? 20.844 -2.279 -4.117 1 92.12 318 ALA B N 1
ATOM 6056 C CA . ALA B 1 318 ? 21.219 -2.783 -2.799 1 92.12 318 ALA B CA 1
ATOM 6057 C C . ALA B 1 318 ? 22.625 -2.334 -2.414 1 92.12 318 ALA B C 1
ATOM 6059 O O . ALA B 1 318 ? 22.906 -2.066 -1.241 1 92.12 318 ALA B O 1
ATOM 6060 N N . LEU B 1 319 ? 23.469 -2.275 -3.379 1 87.19 319 LEU B N 1
ATOM 6061 C CA . LEU B 1 319 ? 24.844 -1.87 -3.133 1 87.19 319 LEU B CA 1
ATOM 6062 C C . LEU B 1 319 ? 24.922 -0.395 -2.752 1 87.19 319 LEU B C 1
ATOM 6064 O O . LEU B 1 319 ? 25.688 -0.015 -1.865 1 87.19 319 LEU B O 1
ATOM 6068 N N . HIS B 1 320 ? 24.156 0.39 -3.354 1 86.81 320 HIS B N 1
ATOM 6069 C CA . HIS B 1 320 ? 24.266 1.835 -3.193 1 86.81 320 HIS B CA 1
ATOM 6070 C C . HIS B 1 320 ? 23.344 2.346 -2.094 1 86.81 320 HIS B C 1
ATOM 6072 O O . HIS B 1 320 ? 23.547 3.439 -1.562 1 86.81 320 HIS B O 1
ATOM 6078 N N . PHE B 1 321 ? 22.328 1.599 -1.821 1 85.38 321 PHE B N 1
ATOM 6079 C CA . PHE B 1 321 ? 21.375 1.979 -0.778 1 85.38 321 PHE B CA 1
ATOM 6080 C C . PHE B 1 321 ? 21.141 0.823 0.188 1 85.38 321 PHE B C 1
ATOM 6082 O O . PHE B 1 321 ? 20 0.399 0.391 1 85.38 321 PHE B O 1
ATOM 6089 N N . PRO B 1 322 ? 22.094 0.356 0.845 1 81.25 322 PRO B N 1
ATOM 6090 C CA . PRO B 1 322 ? 21.984 -0.847 1.674 1 81.25 322 PRO B CA 1
ATOM 6091 C C . PRO B 1 322 ? 21.031 -0.67 2.844 1 81.25 322 PRO B C 1
ATOM 6093 O O . PRO B 1 322 ? 20.438 -1.648 3.322 1 81.25 322 PRO B O 1
ATOM 6096 N N . ASP B 1 323 ? 20.828 0.523 3.258 1 74.94 323 ASP B N 1
ATOM 6097 C CA . ASP B 1 323 ? 19.938 0.771 4.395 1 74.94 323 ASP B CA 1
ATOM 6098 C C . ASP B 1 323 ? 18.469 0.69 3.979 1 74.94 323 ASP B C 1
ATOM 6100 O O . ASP B 1 323 ? 17.594 0.543 4.824 1 74.94 323 ASP B O 1
ATOM 6104 N N . ARG B 1 324 ? 18.25 0.766 2.705 1 84.31 324 ARG B N 1
ATOM 6105 C CA . ARG B 1 324 ? 16.891 0.817 2.189 1 84.31 324 ARG B CA 1
ATOM 6106 C C . ARG B 1 324 ? 16.438 -0.556 1.707 1 84.31 324 ARG B C 1
ATOM 6108 O O . ARG B 1 324 ? 15.242 -0.776 1.479 1 84.31 324 ARG B O 1
ATOM 6115 N N . ILE B 1 325 ? 17.438 -1.437 1.604 1 89.75 325 ILE B N 1
ATOM 6116 C CA . ILE B 1 325 ? 17.109 -2.727 1 1 89.75 325 ILE B CA 1
ATOM 6117 C C . ILE B 1 325 ? 17.328 -3.84 2.023 1 89.75 325 ILE B C 1
ATOM 6119 O O . ILE B 1 325 ? 18.438 -4.031 2.527 1 89.75 325 ILE B O 1
ATOM 6123 N N . LYS B 1 326 ? 16.266 -4.574 2.264 1 87.56 326 LYS B N 1
ATOM 6124 C CA . LYS B 1 326 ? 16.297 -5.637 3.264 1 87.56 326 LYS B CA 1
ATOM 6125 C C . LYS B 1 326 ? 16.938 -6.902 2.697 1 87.56 326 LYS B C 1
ATOM 6127 O O . LYS B 1 326 ? 17.672 -7.605 3.398 1 87.56 326 LYS B O 1
ATOM 6132 N N . ALA B 1 327 ? 16.594 -7.227 1.541 1 93.38 327 ALA B N 1
ATOM 6133 C CA . ALA B 1 327 ? 17.094 -8.406 0.841 1 93.38 327 ALA B CA 1
ATOM 6134 C C . ALA B 1 327 ? 16.891 -8.281 -0.666 1 93.38 327 ALA B C 1
ATOM 6136 O O . ALA B 1 327 ? 16.078 -7.469 -1.121 1 93.38 327 ALA B O 1
ATOM 6137 N N . VAL B 1 328 ? 17.688 -9.109 -1.42 1 95.38 328 VAL B N 1
ATOM 6138 C CA . VAL B 1 328 ? 17.562 -9.102 -2.875 1 95.38 328 VAL B CA 1
ATOM 6139 C C . VAL B 1 328 ? 17.484 -10.539 -3.389 1 95.38 328 VAL B C 1
ATOM 6141 O O . VAL B 1 328 ? 18.109 -11.445 -2.844 1 95.38 328 VAL B O 1
ATOM 6144 N N . ALA B 1 329 ? 16.688 -10.75 -4.352 1 95.81 329 ALA B N 1
ATOM 6145 C CA . ALA B 1 329 ? 16.672 -11.992 -5.125 1 95.81 329 ALA B CA 1
ATOM 6146 C C . ALA B 1 329 ? 16.75 -11.703 -6.621 1 95.81 329 ALA B C 1
ATOM 6148 O O . ALA B 1 329 ? 16.156 -10.742 -7.113 1 95.81 329 ALA B O 1
ATOM 6149 N N . SER B 1 330 ? 17.547 -12.477 -7.293 1 94.06 330 SER B N 1
ATOM 6150 C CA . SER B 1 330 ? 17.703 -12.336 -8.734 1 94.06 330 SER B CA 1
ATOM 6151 C C . SER B 1 330 ? 17.312 -13.625 -9.461 1 94.06 330 SER B C 1
ATOM 6153 O O . SER B 1 330 ? 17.656 -14.719 -9.016 1 94.06 330 SER B O 1
ATOM 6155 N N . LEU B 1 331 ? 16.625 -13.398 -10.523 1 92.56 331 LEU B N 1
ATOM 6156 C CA . LEU B 1 331 ? 16.203 -14.523 -11.359 1 92.56 331 LEU B CA 1
ATOM 6157 C C . LEU B 1 331 ? 16.922 -14.5 -12.703 1 92.56 331 LEU B C 1
ATOM 6159 O O . LEU B 1 331 ? 17.047 -13.445 -13.328 1 92.56 331 LEU B O 1
ATOM 6163 N N . ASN B 1 332 ? 17.484 -15.633 -13.148 1 88.31 332 ASN B N 1
ATOM 6164 C CA . ASN B 1 332 ? 18.078 -15.898 -14.461 1 88.31 332 ASN B CA 1
ATOM 6165 C C . ASN B 1 332 ? 19.516 -15.375 -14.547 1 88.31 332 ASN B C 1
ATOM 6167 O O . ASN B 1 332 ? 20.266 -15.766 -15.438 1 88.31 332 ASN B O 1
ATOM 6171 N N . VAL B 1 333 ? 19.922 -14.43 -13.734 1 83.12 333 VAL B N 1
ATOM 6172 C CA . VAL B 1 333 ? 21.266 -13.859 -13.82 1 83.12 333 VAL B CA 1
ATOM 6173 C C . VAL B 1 333 ? 21.953 -13.961 -12.453 1 83.12 333 VAL B C 1
ATOM 6175 O O . VAL B 1 333 ? 21.391 -13.555 -11.438 1 83.12 333 VAL B O 1
ATOM 6178 N N . GLY B 1 334 ? 23.078 -14.508 -12.453 1 82.44 334 GLY B N 1
ATOM 6179 C CA . GLY B 1 334 ? 23.859 -14.555 -11.227 1 82.44 334 GLY B CA 1
ATOM 6180 C C . GLY B 1 334 ? 24.562 -13.242 -10.93 1 82.44 334 GLY B C 1
ATOM 6181 O O . GLY B 1 334 ? 24.906 -12.492 -11.844 1 82.44 334 GLY B O 1
ATOM 6182 N N . TYR B 1 335 ? 24.688 -12.969 -9.703 1 83.62 335 TYR B N 1
ATOM 6183 C CA . TYR B 1 335 ? 25.344 -11.734 -9.281 1 83.62 335 TYR B CA 1
ATOM 6184 C C . TYR B 1 335 ? 26.812 -11.742 -9.688 1 83.62 335 TYR B C 1
ATOM 6186 O O . TYR B 1 335 ? 27.531 -12.719 -9.461 1 83.62 335 TYR B O 1
ATOM 6194 N N . PHE B 1 336 ? 27.172 -10.727 -10.352 1 78.31 336 PHE B N 1
ATOM 6195 C CA . PHE B 1 336 ? 28.594 -10.5 -10.578 1 78.31 336 PHE B CA 1
ATOM 6196 C C . PHE B 1 336 ? 29 -9.094 -10.148 1 78.31 336 PHE B C 1
ATOM 6198 O O . PHE B 1 336 ? 28.453 -8.109 -10.633 1 78.31 336 PHE B O 1
ATOM 6205 N N . PRO B 1 337 ? 29.906 -8.992 -9.227 1 77.81 337 PRO B N 1
ATOM 6206 C CA . PRO B 1 337 ? 30.312 -7.688 -8.695 1 77.81 337 PRO B CA 1
ATOM 6207 C C . PRO B 1 337 ? 30.906 -6.781 -9.766 1 77.81 337 PRO B C 1
ATOM 6209 O O . PRO B 1 337 ? 31.516 -7.27 -10.727 1 77.81 337 PRO B O 1
ATOM 6212 N N . PRO B 1 338 ? 30.641 -5.57 -9.602 1 76.69 338 PRO B N 1
ATOM 6213 C CA . PRO B 1 338 ? 31.266 -4.645 -10.539 1 76.69 338 PRO B CA 1
ATOM 6214 C C . PRO B 1 338 ? 32.781 -4.742 -10.539 1 76.69 338 PRO B C 1
ATOM 6216 O O . PRO B 1 338 ? 33.406 -4.953 -9.484 1 76.69 338 PRO B O 1
ATOM 6219 N N . HIS B 1 339 ? 33.312 -4.77 -11.773 1 74.06 339 HIS B N 1
ATOM 6220 C CA . HIS B 1 339 ? 34.781 -4.719 -11.898 1 74.06 339 HIS B CA 1
ATOM 6221 C C . HIS B 1 339 ? 35.312 -3.328 -11.578 1 74.06 339 HIS B C 1
ATOM 6223 O O . HIS B 1 339 ? 34.75 -2.324 -12.031 1 74.06 339 HIS B O 1
ATOM 6229 N N . PRO B 1 340 ? 36.312 -3.293 -10.781 1 76 340 PRO B N 1
ATOM 6230 C CA . PRO B 1 340 ? 36.781 -1.998 -10.297 1 76 340 PRO B CA 1
ATOM 6231 C C . PRO B 1 340 ? 37.312 -1.104 -11.43 1 76 340 PRO B C 1
ATOM 6233 O O . PRO B 1 340 ? 37.281 0.124 -11.305 1 76 340 PRO B O 1
ATOM 6236 N N . GLN B 1 341 ? 37.75 -1.753 -12.477 1 74.31 341 GLN B N 1
ATOM 6237 C CA . GLN B 1 341 ? 38.438 -0.948 -13.477 1 74.31 341 GLN B CA 1
ATOM 6238 C C . GLN B 1 341 ? 37.656 -0.875 -14.781 1 74.31 341 GLN B C 1
ATOM 6240 O O . GLN B 1 341 ? 37.781 0.089 -15.539 1 74.31 341 GLN B O 1
ATOM 6245 N N . TYR B 1 342 ? 36.969 -1.896 -15.109 1 72.88 342 TYR B N 1
ATOM 6246 C CA . TYR B 1 342 ? 36.312 -1.968 -16.406 1 72.88 342 TYR B CA 1
ATOM 6247 C C . TYR B 1 342 ? 34.812 -2.068 -16.25 1 72.88 342 TYR B C 1
ATOM 6249 O O . TYR B 1 342 ? 34.312 -2.678 -15.289 1 72.88 342 TYR B O 1
ATOM 6257 N N . ASN B 1 343 ? 34.156 -1.295 -17.203 1 76.69 343 ASN B N 1
ATOM 6258 C CA . ASN B 1 343 ? 32.688 -1.515 -17.234 1 76.69 343 ASN B CA 1
ATOM 6259 C C . ASN B 1 343 ? 32.344 -2.785 -18 1 76.69 343 ASN B C 1
ATOM 6261 O O . ASN B 1 343 ? 33.219 -3.398 -18.625 1 76.69 343 ASN B O 1
ATOM 6265 N N . PHE B 1 344 ? 31.203 -3.199 -17.922 1 77.94 344 PHE B N 1
ATOM 6266 C CA . PHE B 1 344 ? 30.75 -4.477 -18.453 1 77.94 344 PHE B CA 1
ATOM 6267 C C . PHE B 1 344 ? 30.938 -4.543 -19.953 1 77.94 344 PHE B C 1
ATOM 6269 O O . PHE B 1 344 ? 31.375 -5.566 -20.484 1 77.94 344 PHE B O 1
ATOM 6276 N N . ILE B 1 345 ? 30.688 -3.479 -20.656 1 80.19 345 ILE B N 1
ATOM 6277 C CA . ILE B 1 345 ? 30.797 -3.438 -22.109 1 80.19 345 ILE B CA 1
ATOM 6278 C C . ILE B 1 345 ? 32.25 -3.576 -22.516 1 80.19 345 ILE B C 1
ATOM 6280 O O . ILE B 1 345 ? 32.562 -4.281 -23.484 1 80.19 345 ILE B O 1
ATOM 6284 N N . GLN B 1 346 ? 33.094 -2.971 -21.781 1 80.25 346 GLN B N 1
ATOM 6285 C CA . GLN B 1 346 ? 34.531 -3.037 -22.078 1 80.25 346 GLN B CA 1
ATOM 6286 C C . GLN B 1 346 ? 35.062 -4.457 -21.906 1 80.25 346 GLN B C 1
ATOM 6288 O O . GLN B 1 346 ? 35.938 -4.891 -22.641 1 80.25 346 GLN B O 1
ATOM 6293 N N . LEU B 1 347 ? 34.438 -5.117 -21.016 1 81 347 LEU B N 1
ATOM 6294 C CA . LEU B 1 347 ? 34.875 -6.484 -20.734 1 81 347 LEU B CA 1
ATOM 6295 C C . LEU B 1 347 ? 34.406 -7.438 -21.828 1 81 347 LEU B C 1
ATOM 6297 O O . LEU B 1 347 ? 35.062 -8.438 -22.109 1 81 347 LEU B O 1
ATOM 6301 N N . LEU B 1 348 ? 33.344 -7.059 -22.469 1 83 348 LEU B N 1
ATOM 6302 C CA . LEU B 1 348 ? 32.719 -7.93 -23.453 1 83 348 LEU B CA 1
ATOM 6303 C C . LEU B 1 348 ? 33.312 -7.711 -24.844 1 83 348 LEU B C 1
ATOM 6305 O O . LEU B 1 348 ? 33.344 -8.625 -25.672 1 83 348 LEU B O 1
ATOM 6309 N N . GLN B 1 349 ? 33.906 -6.598 -25.094 1 84.38 349 GLN B N 1
ATOM 6310 C CA . GLN B 1 349 ? 34.281 -6.129 -26.438 1 84.38 349 GLN B CA 1
ATOM 6311 C C . GLN B 1 349 ? 35.281 -7.066 -27.078 1 84.38 349 GLN B C 1
ATOM 6313 O O . GLN B 1 349 ? 35.156 -7.406 -28.266 1 84.38 349 GLN B O 1
ATOM 6318 N N . PRO B 1 350 ? 36.25 -7.523 -26.359 1 84.88 350 PRO B N 1
ATOM 6319 C CA . PRO B 1 350 ? 37.281 -8.344 -27.031 1 84.88 350 PRO B CA 1
ATOM 6320 C C . PRO B 1 350 ? 36.719 -9.672 -27.531 1 84.88 350 PRO B C 1
ATOM 6322 O O . PRO B 1 350 ? 37.094 -10.133 -28.609 1 84.88 350 PRO B O 1
ATOM 6325 N N . ASP B 1 351 ? 35.844 -10.25 -26.875 1 89.25 351 ASP B N 1
ATOM 6326 C CA . ASP B 1 351 ? 35.219 -11.508 -27.25 1 89.25 351 ASP B CA 1
ATOM 6327 C C . ASP B 1 351 ? 33.812 -11.594 -26.641 1 89.25 351 ASP B C 1
ATOM 6329 O O . ASP B 1 351 ? 33.594 -12.266 -25.625 1 89.25 351 ASP B O 1
ATOM 6333 N N . PRO B 1 352 ? 32.844 -10.992 -27.406 1 88.69 352 PRO B N 1
ATOM 6334 C CA . PRO B 1 352 ? 31.531 -10.875 -26.797 1 88.69 352 PRO B CA 1
ATOM 6335 C C . PRO B 1 352 ? 30.797 -12.211 -26.719 1 88.69 352 PRO B C 1
ATOM 6337 O O . PRO B 1 352 ? 29.922 -12.391 -25.875 1 88.69 352 PRO B O 1
ATOM 6340 N N . LYS B 1 353 ? 31.188 -13.156 -27.594 1 90.56 353 LYS B N 1
ATOM 6341 C CA . LYS B 1 353 ? 30.531 -14.461 -27.641 1 90.56 353 LYS B CA 1
ATOM 6342 C C . LYS B 1 353 ? 29.016 -14.312 -27.609 1 90.56 353 LYS B C 1
ATOM 6344 O O . LYS B 1 353 ? 28.453 -13.562 -28.406 1 90.56 353 LYS B O 1
ATOM 6349 N N . GLN B 1 354 ? 28.359 -14.938 -26.672 1 86 354 GLN B N 1
ATOM 6350 C CA . GLN B 1 354 ? 26.891 -14.93 -26.594 1 86 354 GLN B CA 1
ATOM 6351 C C . GLN B 1 354 ? 26.375 -13.555 -26.219 1 86 354 GLN B C 1
ATOM 6353 O O . GLN B 1 354 ? 25.172 -13.281 -26.344 1 86 354 GLN B O 1
ATOM 6358 N N . TYR B 1 355 ? 27.266 -12.617 -25.875 1 89 355 TYR B N 1
ATOM 6359 C CA . TYR B 1 355 ? 26.828 -11.305 -25.438 1 89 355 TYR B CA 1
ATOM 6360 C C . TYR B 1 355 ? 27 -10.273 -26.547 1 89 355 TYR B C 1
ATOM 6362 O O . TYR B 1 355 ? 26.891 -9.062 -26.312 1 89 355 TYR B O 1
ATOM 6370 N N . ASP B 1 356 ? 27.203 -10.773 -27.766 1 92.12 356 ASP B N 1
ATOM 6371 C CA . ASP B 1 356 ? 27.344 -9.883 -28.922 1 92.12 356 ASP B CA 1
ATOM 6372 C C . ASP B 1 356 ? 26.109 -9.016 -29.109 1 92.12 356 ASP B C 1
ATOM 6374 O O . ASP B 1 356 ? 26.203 -7.883 -29.578 1 92.12 356 ASP B O 1
ATOM 6378 N N . TYR B 1 357 ? 25 -9.523 -28.75 1 91.25 357 TYR B N 1
ATOM 6379 C CA . TYR B 1 357 ? 23.766 -8.766 -28.906 1 91.25 357 TYR B CA 1
ATOM 6380 C C . TYR B 1 357 ? 23.766 -7.52 -28.031 1 91.25 357 TYR B C 1
ATOM 6382 O O . TYR B 1 357 ? 23.141 -6.516 -28.375 1 91.25 357 TYR B O 1
ATOM 6390 N N . PHE B 1 358 ? 24.469 -7.52 -26.938 1 89.69 358 PHE B N 1
ATOM 6391 C CA . PHE B 1 358 ? 24.578 -6.34 -26.094 1 89.69 358 PHE B CA 1
ATOM 6392 C C . PHE B 1 358 ? 25.25 -5.195 -26.844 1 89.69 358 PHE B C 1
ATOM 6394 O O . PHE B 1 358 ? 24.844 -4.039 -26.719 1 89.69 358 PHE B O 1
ATOM 6401 N N . LEU B 1 359 ? 26.203 -5.59 -27.547 1 91 359 LEU B N 1
ATOM 6402 C CA . LEU B 1 359 ? 26.938 -4.594 -28.328 1 91 359 LEU B CA 1
ATOM 6403 C C . LEU B 1 359 ? 26.078 -4.078 -29.469 1 91 359 LEU B C 1
ATOM 6405 O O . LEU B 1 359 ? 26.109 -2.885 -29.797 1 91 359 LEU B O 1
ATOM 6409 N N . TYR B 1 360 ? 25.359 -4.969 -30.016 1 93.06 360 TYR B N 1
ATOM 6410 C CA . TYR B 1 360 ? 24.438 -4.586 -31.094 1 93.06 360 TYR B CA 1
ATOM 6411 C C . TYR B 1 360 ? 23.422 -3.564 -30.594 1 93.06 360 TYR B C 1
ATOM 6413 O O . TYR B 1 360 ? 23.062 -2.633 -31.328 1 93.06 360 TYR B O 1
ATOM 6421 N N . LEU B 1 361 ? 22.984 -3.668 -29.359 1 91.06 361 LEU B N 1
ATOM 6422 C CA . LEU B 1 361 ? 21.938 -2.818 -28.781 1 91.06 361 LEU B CA 1
ATOM 6423 C C . LEU B 1 361 ? 22.5 -1.444 -28.422 1 91.06 361 LEU B C 1
ATOM 6425 O O . LEU B 1 361 ? 21.75 -0.523 -28.109 1 91.06 361 LEU B O 1
ATOM 6429 N N . GLN B 1 362 ? 23.797 -1.23 -28.578 1 88.5 362 GLN B N 1
ATOM 6430 C CA . GLN B 1 362 ? 24.422 0.017 -28.156 1 88.5 362 GLN B CA 1
ATOM 6431 C C . GLN B 1 362 ? 24.344 1.075 -29.25 1 88.5 362 GLN B C 1
ATOM 6433 O O . GLN B 1 362 ? 24.5 2.27 -28.984 1 88.5 362 GLN B O 1
ATOM 6438 N N . ASP B 1 363 ? 24.188 0.584 -30.5 1 88.56 363 ASP B N 1
ATOM 6439 C CA . ASP B 1 363 ? 24.062 1.531 -31.594 1 88.56 363 ASP B CA 1
ATOM 6440 C C . ASP B 1 363 ? 22.656 2.131 -31.641 1 88.56 363 ASP B C 1
ATOM 6442 O O . ASP B 1 363 ? 21.703 1.455 -32.031 1 88.56 363 ASP B O 1
ATOM 6446 N N . GLU B 1 364 ? 22.594 3.379 -31.359 1 89.06 364 GLU B N 1
ATOM 6447 C CA . GLU B 1 364 ? 21.312 4.051 -31.203 1 89.06 364 GLU B CA 1
ATOM 6448 C C . GLU B 1 364 ? 20.484 3.959 -32.469 1 89.06 364 GLU B C 1
ATOM 6450 O O . GLU B 1 364 ? 20.969 4.285 -33.562 1 89.06 364 GLU B O 1
ATOM 6455 N N . GLY B 1 365 ? 19.312 3.465 -32.312 1 90.88 365 GLY B N 1
ATOM 6456 C CA . GLY B 1 365 ? 18.328 3.49 -33.406 1 90.88 365 GLY B CA 1
ATOM 6457 C C . GLY B 1 365 ? 18.391 2.254 -34.281 1 90.88 365 GLY B C 1
ATOM 6458 O O . GLY B 1 365 ? 17.438 1.967 -35 1 90.88 365 GLY B O 1
ATOM 6459 N N . VAL B 1 366 ? 19.469 1.573 -34.344 1 93.44 366 VAL B N 1
ATOM 6460 C CA . VAL B 1 366 ? 19.641 0.445 -35.25 1 93.44 366 VAL B CA 1
ATOM 6461 C C . VAL B 1 366 ? 18.781 -0.729 -34.781 1 93.44 366 VAL B C 1
ATOM 6463 O O . VAL B 1 366 ? 17.906 -1.19 -35.531 1 93.44 366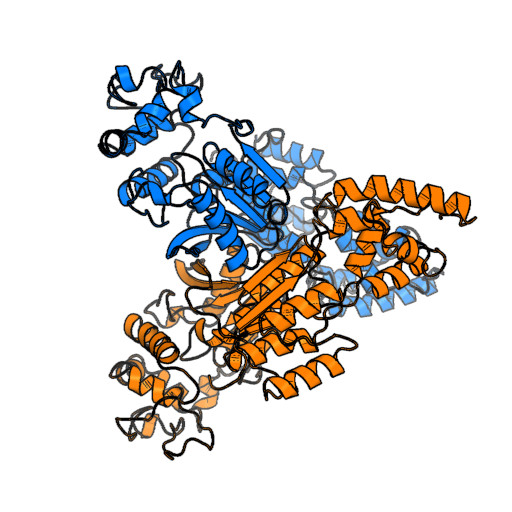 VAL B O 1
ATOM 6466 N N . ALA B 1 367 ? 19.031 -1.123 -33.594 1 94.31 367 ALA B N 1
ATOM 6467 C CA . ALA B 1 367 ? 18.266 -2.25 -33.062 1 94.31 367 ALA B CA 1
ATOM 6468 C C . ALA B 1 367 ? 16.781 -1.899 -32.938 1 94.31 367 ALA B C 1
ATOM 6470 O O . ALA B 1 367 ? 15.914 -2.74 -33.188 1 94.31 367 ALA B O 1
ATOM 6471 N N . GLU B 1 368 ? 16.453 -0.676 -32.5 1 93.25 368 GLU B N 1
ATOM 6472 C CA . GLU B 1 368 ? 15.062 -0.223 -32.375 1 93.25 368 GLU B CA 1
ATOM 6473 C C . GLU B 1 368 ? 14.32 -0.362 -33.719 1 93.25 368 GLU B C 1
ATOM 6475 O O . GLU B 1 368 ? 13.195 -0.867 -33.75 1 93.25 368 GLU B O 1
ATOM 6480 N N . THR B 1 369 ? 15 0.068 -34.719 1 94.56 369 THR B N 1
ATOM 6481 C CA . THR B 1 369 ? 14.406 0.01 -36.062 1 94.56 369 THR B CA 1
ATOM 6482 C C . THR B 1 369 ? 14.094 -1.432 -36.438 1 94.56 369 THR B C 1
ATOM 6484 O O . THR B 1 369 ? 13.016 -1.722 -36.969 1 94.56 369 THR B O 1
ATOM 6487 N N . GLU B 1 370 ? 15 -2.252 -36.188 1 95.31 370 GLU B N 1
ATOM 6488 C CA . GLU B 1 370 ? 14.789 -3.656 -36.531 1 95.31 370 GLU B CA 1
ATOM 6489 C C . GLU B 1 370 ? 13.633 -4.25 -35.75 1 95.31 370 GLU B C 1
ATOM 6491 O O . GLU B 1 370 ? 12.727 -4.855 -36.312 1 95.31 370 GLU B O 1
ATOM 6496 N N . MET B 1 371 ? 13.656 -4.078 -34.531 1 94.44 371 MET B N 1
ATOM 6497 C CA . MET B 1 371 ? 12.727 -4.738 -33.594 1 94.44 371 MET B CA 1
ATOM 6498 C C . MET B 1 371 ? 11.328 -4.152 -33.75 1 94.44 371 MET B C 1
ATOM 6500 O O . MET B 1 371 ? 10.336 -4.852 -33.531 1 94.44 371 MET B O 1
ATOM 6504 N N . GLU B 1 372 ? 11.211 -2.912 -34.094 1 95 372 GLU B N 1
ATOM 6505 C CA . GLU B 1 372 ? 9.922 -2.227 -34.156 1 95 372 GLU B CA 1
ATOM 6506 C C . GLU B 1 372 ? 9.258 -2.428 -35.531 1 95 372 GLU B C 1
ATOM 6508 O O . GLU B 1 372 ? 8.086 -2.104 -35.688 1 95 372 GLU B O 1
ATOM 6513 N N . LYS B 1 373 ? 10.023 -2.957 -36.5 1 94 373 LYS B N 1
ATOM 6514 C CA . LYS B 1 373 ? 9.438 -3.242 -37.812 1 94 373 LYS B CA 1
ATOM 6515 C C . LYS B 1 373 ? 8.227 -4.16 -37.688 1 94 373 LYS B C 1
ATOM 6517 O O . LYS B 1 373 ? 7.227 -3.979 -38.375 1 94 373 LYS B O 1
ATOM 6522 N N . ASP B 1 374 ? 8.344 -5.129 -36.906 1 94.31 374 ASP B N 1
ATOM 6523 C CA . ASP B 1 374 ? 7.281 -6.07 -36.562 1 94.31 374 ASP B CA 1
ATOM 6524 C C . ASP B 1 374 ? 7.406 -6.535 -35.094 1 94.31 374 ASP B C 1
ATOM 6526 O O . ASP B 1 374 ? 8.047 -7.551 -34.844 1 94.31 374 ASP B O 1
ATOM 6530 N N . VAL B 1 375 ? 6.699 -5.824 -34.281 1 94.81 375 VAL B N 1
ATOM 6531 C CA . VAL B 1 375 ? 6.82 -6.039 -32.844 1 94.81 375 VAL B CA 1
ATOM 6532 C C . VAL B 1 375 ? 6.367 -7.457 -32.5 1 94.81 375 VAL B C 1
ATOM 6534 O O . VAL B 1 375 ? 6.973 -8.117 -31.641 1 94.81 375 VAL B O 1
ATOM 6537 N N . ASP B 1 376 ? 5.305 -7.922 -33.125 1 92.19 376 ASP B N 1
ATOM 6538 C CA . ASP B 1 376 ? 4.805 -9.273 -32.906 1 92.19 376 ASP B CA 1
ATOM 6539 C C . ASP B 1 376 ? 5.883 -10.312 -33.188 1 92.19 376 ASP B C 1
ATOM 6541 O O . ASP B 1 376 ? 6.164 -11.172 -32.344 1 92.19 376 ASP B O 1
ATOM 6545 N N . ARG B 1 377 ? 6.52 -10.203 -34.312 1 90.31 377 ARG B N 1
ATOM 6546 C CA . ARG B 1 377 ? 7.582 -11.117 -34.719 1 90.31 377 ARG B CA 1
ATOM 6547 C C . ARG B 1 377 ? 8.75 -11.07 -33.75 1 90.31 377 ARG B C 1
ATOM 6549 O O . ARG B 1 377 ? 9.273 -12.109 -33.344 1 90.31 377 ARG B O 1
ATOM 6556 N N . THR B 1 378 ? 9.133 -9.859 -33.438 1 92.31 378 THR B N 1
ATOM 6557 C CA . THR B 1 378 ? 10.25 -9.664 -32.531 1 92.31 378 THR B CA 1
ATOM 6558 C C . THR B 1 378 ? 10 -10.367 -31.188 1 92.31 378 THR B C 1
ATOM 6560 O O . THR B 1 378 ? 10.844 -11.148 -30.719 1 92.31 378 THR B O 1
ATOM 6563 N N . LEU B 1 379 ? 8.836 -10.133 -30.594 1 91.94 379 LEU B N 1
ATOM 6564 C CA . LEU B 1 379 ? 8.547 -10.688 -29.266 1 91.94 379 LEU B CA 1
ATOM 6565 C C . LEU B 1 379 ? 8.359 -12.195 -29.344 1 91.94 379 LEU B C 1
ATOM 6567 O O . LEU B 1 379 ? 8.711 -12.914 -28.406 1 91.94 379 LEU B O 1
ATOM 6571 N N . ARG B 1 380 ? 7.859 -12.695 -30.422 1 88.69 380 ARG B N 1
ATOM 6572 C CA . ARG B 1 380 ? 7.727 -14.141 -30.578 1 88.69 380 ARG B CA 1
ATOM 6573 C C . ARG B 1 380 ? 9.094 -14.82 -30.547 1 88.69 380 ARG B C 1
ATOM 6575 O O . ARG B 1 380 ? 9.25 -15.875 -29.922 1 88.69 380 ARG B O 1
ATOM 6582 N N . TYR B 1 381 ? 10.047 -14.25 -31.172 1 87.81 381 TYR B N 1
ATOM 6583 C CA . TYR B 1 381 ? 11.383 -14.836 -31.203 1 87.81 381 TYR B CA 1
ATOM 6584 C C . TYR B 1 381 ? 12.07 -14.688 -29.844 1 87.81 381 TYR B C 1
ATOM 6586 O O . TYR B 1 381 ? 12.734 -15.609 -29.375 1 87.81 381 TYR B O 1
ATOM 6594 N N . LEU B 1 382 ? 11.891 -13.57 -29.25 1 88.38 382 LEU B N 1
ATOM 6595 C CA . LEU B 1 382 ? 12.578 -13.305 -27.984 1 88.38 382 LEU B CA 1
ATOM 6596 C C . LEU B 1 382 ? 11.992 -14.164 -26.859 1 88.38 382 LEU B C 1
ATOM 6598 O O . LEU B 1 382 ? 12.711 -14.555 -25.938 1 88.38 382 LEU B O 1
ATOM 6602 N N . TYR B 1 383 ? 10.688 -14.383 -26.969 1 85.94 383 TYR B N 1
ATOM 6603 C CA . TYR B 1 383 ? 10.039 -15.18 -25.922 1 85.94 383 TYR B CA 1
ATOM 6604 C C . TYR B 1 383 ? 10.102 -16.672 -26.266 1 85.94 383 TYR B C 1
ATOM 6606 O O . TYR B 1 383 ? 9.773 -17.516 -25.438 1 85.94 383 TYR B O 1
ATOM 6614 N N . SER B 1 384 ? 10.305 -16.922 -27.469 1 73.62 384 SER B N 1
ATOM 6615 C CA . SER B 1 384 ? 10.266 -18.297 -27.938 1 73.62 384 SER B CA 1
ATOM 6616 C C . SER B 1 384 ? 11.32 -19.141 -27.219 1 73.62 384 SER B C 1
ATOM 6618 O O . SER B 1 384 ? 12.367 -18.641 -26.828 1 73.62 384 SER B O 1
ATOM 6620 N N . ASP B 1 385 ? 10.688 -20.219 -26.453 1 59.03 385 ASP B N 1
ATOM 6621 C CA . ASP B 1 385 ? 11.375 -21.219 -25.656 1 59.03 385 ASP B CA 1
ATOM 6622 C C . ASP B 1 385 ? 12.578 -21.781 -26.406 1 59.03 385 ASP B C 1
ATOM 6624 O O . ASP B 1 385 ? 12.453 -22.188 -27.562 1 59.03 385 ASP B O 1
ATOM 6628 N N . THR B 1 386 ? 13.797 -21.25 -25.969 1 53.44 386 THR B N 1
ATOM 6629 C CA . THR B 1 386 ? 14.961 -22.016 -26.375 1 53.44 386 THR B CA 1
ATOM 6630 C C . THR B 1 386 ? 14.867 -23.453 -25.891 1 53.44 386 THR B C 1
ATOM 6632 O O . THR B 1 386 ? 15.852 -24.188 -25.922 1 53.44 386 THR B O 1
ATOM 6635 N N . THR B 1 387 ? 13.695 -23.734 -25.312 1 51.59 387 THR B N 1
ATOM 6636 C CA . THR B 1 387 ? 13.672 -25.078 -24.734 1 51.59 387 THR B CA 1
ATOM 6637 C C . THR B 1 387 ? 13.648 -26.141 -25.828 1 51.59 387 THR B C 1
ATOM 6639 O O . THR B 1 387 ? 13.266 -25.859 -26.969 1 51.59 387 THR B O 1
ATOM 6642 N N . PRO B 1 388 ? 14.086 -27.156 -25.469 1 49.81 388 PRO B N 1
ATOM 6643 C CA . PRO B 1 388 ? 14.188 -28.312 -26.359 1 49.81 388 PRO B CA 1
ATOM 6644 C C . PRO B 1 388 ? 12.859 -28.625 -27.062 1 49.81 388 PRO B C 1
ATOM 6646 O O . PRO B 1 388 ? 12.844 -29.359 -28.062 1 49.81 388 PRO B O 1
ATOM 6649 N N . LYS B 1 389 ? 11.852 -28.172 -26.5 1 52.16 389 LYS B N 1
ATOM 6650 C CA . LYS B 1 389 ? 10.602 -28.578 -27.125 1 52.16 389 LYS B CA 1
ATOM 6651 C C . LYS B 1 389 ? 10.305 -27.719 -28.359 1 52.16 389 LYS B C 1
ATOM 6653 O O . LYS B 1 389 ? 9.273 -27.906 -29.016 1 52.16 389 LYS B O 1
ATOM 6658 N N . ASN B 1 390 ? 11.039 -26.703 -28.375 1 53.78 390 ASN B N 1
ATOM 6659 C CA . ASN B 1 390 ? 10.875 -25.922 -29.594 1 53.78 390 ASN B CA 1
ATOM 6660 C C . ASN B 1 390 ? 11.141 -26.766 -30.828 1 53.78 390 ASN B C 1
ATOM 6662 O O . ASN B 1 390 ? 12.281 -27.141 -31.109 1 53.78 390 ASN B O 1
ATOM 6666 N N . THR B 1 391 ? 10.18 -27.344 -31.328 1 56.19 391 THR B N 1
ATOM 6667 C CA . THR B 1 391 ? 10.18 -28.281 -32.469 1 56.19 391 THR B CA 1
ATOM 6668 C C . THR B 1 391 ? 10.555 -27.562 -33.75 1 56.19 391 THR B C 1
ATOM 6670 O O . THR B 1 391 ? 10.789 -28.219 -34.781 1 56.19 391 THR B O 1
ATOM 6673 N N . THR B 1 392 ? 10.539 -26.328 -33.656 1 59.12 392 THR B N 1
ATOM 6674 C CA . THR B 1 392 ? 10.742 -25.688 -34.969 1 59.12 392 THR B CA 1
ATOM 6675 C C . THR B 1 392 ? 12.219 -25.656 -35.344 1 59.12 392 THR B C 1
ATOM 6677 O O . THR B 1 392 ? 12.57 -25.531 -36.5 1 59.12 392 THR B O 1
ATOM 6680 N N . GLY B 1 393 ? 13.086 -25.969 -34.312 1 64.56 393 GLY B N 1
ATOM 6681 C CA . GLY B 1 393 ? 14.516 -25.891 -34.562 1 64.56 393 GLY B CA 1
ATOM 6682 C C . GLY B 1 393 ? 15.023 -24.484 -34.75 1 64.56 393 GLY B C 1
ATOM 6683 O O . GLY B 1 393 ? 16.234 -24.25 -34.812 1 64.56 393 GLY B O 1
ATOM 6684 N N . ILE B 1 394 ? 14.164 -23.5 -34.875 1 71.31 394 ILE B N 1
ATOM 6685 C CA . ILE B 1 394 ? 14.562 -22.109 -35.062 1 71.31 394 ILE B CA 1
ATOM 6686 C C . ILE B 1 394 ? 14.891 -21.484 -33.719 1 71.31 394 ILE B C 1
ATOM 6688 O O . ILE B 1 394 ? 14.07 -21.531 -32.781 1 71.31 394 ILE B O 1
ATOM 6692 N N . LYS B 1 395 ? 16.172 -21.094 -33.594 1 76.38 395 LYS B N 1
ATOM 6693 C CA . LYS B 1 395 ? 16.609 -20.484 -32.344 1 76.38 395 LYS B CA 1
ATOM 6694 C C . LYS B 1 395 ? 17.188 -19.094 -32.562 1 76.38 395 LYS B C 1
ATOM 6696 O O . LYS B 1 395 ? 17.922 -18.875 -33.531 1 76.38 395 LYS B O 1
ATOM 6701 N N . LEU B 1 396 ? 16.75 -18.188 -31.828 1 85.06 396 LEU B N 1
ATOM 6702 C CA . LEU B 1 396 ? 17.375 -16.875 -31.812 1 85.06 396 LEU B CA 1
ATOM 6703 C C . LEU B 1 396 ? 18.797 -16.953 -31.25 1 85.06 396 LEU B C 1
ATOM 6705 O O . LEU B 1 396 ? 19 -17.453 -30.156 1 85.06 396 LEU B O 1
ATOM 6709 N N . GLU B 1 397 ? 19.719 -16.594 -32.031 1 86.38 397 GLU B N 1
ATOM 6710 C CA . GLU B 1 397 ? 21.109 -16.609 -31.609 1 86.38 397 GLU B CA 1
ATOM 6711 C C . GLU B 1 397 ? 21.562 -15.227 -31.156 1 86.38 397 GLU B C 1
ATOM 6713 O O . GLU B 1 397 ? 21.312 -14.234 -31.844 1 86.38 397 GLU B O 1
ATOM 6718 N N . THR B 1 398 ? 22.188 -15.195 -30.047 1 89.94 398 THR B N 1
ATOM 6719 C CA . THR B 1 398 ? 22.625 -13.914 -29.5 1 89.94 398 THR B CA 1
ATOM 6720 C C . THR B 1 398 ? 24.094 -13.672 -29.797 1 89.94 398 THR B C 1
ATOM 6722 O O . THR B 1 398 ? 24.641 -12.609 -29.469 1 89.94 398 THR B O 1
ATOM 6725 N N . SER B 1 399 ? 24.703 -14.695 -30.406 1 91.38 399 SER B N 1
ATOM 6726 C CA . SER B 1 399 ? 26.078 -14.555 -30.844 1 91.38 399 SER B CA 1
ATOM 6727 C C . SER B 1 399 ? 26.156 -14.062 -32.281 1 91.38 399 SER B C 1
ATOM 6729 O O . SER B 1 399 ? 25.234 -14.297 -33.062 1 91.38 399 SER B O 1
ATOM 6731 N N . ASN B 1 400 ? 27.172 -13.297 -32.531 1 93.06 400 ASN B N 1
ATOM 6732 C CA . ASN B 1 400 ? 27.484 -12.844 -33.906 1 93.06 400 ASN B CA 1
ATOM 6733 C C . ASN B 1 400 ? 26.344 -12.031 -34.5 1 93.06 400 ASN B C 1
ATOM 6735 O O . ASN B 1 400 ? 26.078 -12.117 -35.688 1 93.06 400 ASN B O 1
ATOM 6739 N N . VAL B 1 401 ? 25.672 -11.375 -33.656 1 94.5 401 VAL B N 1
ATOM 6740 C CA . VAL B 1 401 ? 24.516 -10.586 -34.062 1 94.5 401 VAL B CA 1
ATOM 6741 C C . VAL B 1 401 ? 24.984 -9.445 -35 1 94.5 401 VAL B C 1
ATOM 6743 O O . VAL B 1 401 ? 24.359 -9.188 -36.031 1 94.5 401 VAL B O 1
ATOM 6746 N N . ARG B 1 402 ? 26.047 -8.734 -34.688 1 94.19 402 ARG B N 1
ATOM 6747 C CA . ARG B 1 402 ? 26.547 -7.609 -35.469 1 94.19 402 ARG B CA 1
ATOM 6748 C C . ARG B 1 402 ? 27.031 -8.062 -36.844 1 94.19 402 ARG B C 1
ATOM 6750 O O . ARG B 1 402 ? 26.766 -7.41 -37.844 1 94.19 402 ARG B O 1
ATOM 6757 N N . LYS B 1 403 ? 27.594 -9.188 -36.812 1 93.81 403 LYS B N 1
ATOM 6758 C CA . LYS B 1 403 ? 28.094 -9.758 -38.062 1 93.81 403 LYS B CA 1
ATOM 6759 C C . LYS B 1 403 ? 26.938 -10.18 -38.969 1 93.81 403 LYS B C 1
ATOM 6761 O O . LYS B 1 403 ? 27 -10.023 -40.188 1 93.81 403 LYS B O 1
ATOM 6766 N N . ARG B 1 404 ? 25.906 -10.711 -38.406 1 94.62 404 ARG B N 1
ATOM 6767 C CA . ARG B 1 404 ? 24.75 -11.164 -39.156 1 94.62 404 ARG B CA 1
ATOM 6768 C C . ARG B 1 404 ? 23.906 -9.992 -39.656 1 94.62 404 ARG B C 1
ATOM 6770 O O . ARG B 1 404 ? 23.047 -10.148 -40.531 1 94.62 404 ARG B O 1
ATOM 6777 N N . GLY B 1 405 ? 24.109 -8.859 -39.062 1 94 405 GLY B N 1
ATOM 6778 C CA . GLY B 1 405 ? 23.406 -7.652 -39.5 1 94 405 GLY B CA 1
ATOM 6779 C C . GLY B 1 405 ? 22.156 -7.371 -38.688 1 94 405 GLY B C 1
ATOM 6780 O O . GLY B 1 405 ? 21.344 -6.527 -39.062 1 94 405 GLY B O 1
ATOM 6781 N N . GLY B 1 406 ? 22 -8.211 -37.656 1 95.06 406 GLY B N 1
ATOM 6782 C CA . GLY B 1 406 ? 20.844 -7.957 -36.812 1 95.06 406 GLY B CA 1
ATOM 6783 C C . GLY B 1 406 ? 20.484 -9.141 -35.906 1 95.06 406 GLY B C 1
ATOM 6784 O O . GLY B 1 406 ? 20.938 -10.258 -36.156 1 95.06 406 GLY B O 1
ATOM 6785 N N . LEU B 1 407 ? 19.672 -8.812 -34.938 1 93.06 407 LEU B N 1
ATOM 6786 C CA . LEU B 1 407 ? 19.234 -9.82 -34 1 93.06 407 LEU B CA 1
ATOM 6787 C C . LEU B 1 407 ? 18.312 -10.836 -34.656 1 93.06 407 LEU B C 1
ATOM 6789 O O . LEU B 1 407 ? 18.406 -12.039 -34.406 1 93.06 407 LEU B O 1
ATOM 6793 N N . LEU B 1 408 ? 17.516 -10.398 -35.594 1 92.62 408 LEU B N 1
ATOM 6794 C CA . LEU B 1 408 ? 16.516 -11.25 -36.219 1 92.62 408 LEU B CA 1
ATOM 6795 C C . LEU B 1 408 ? 16.938 -11.617 -37.625 1 92.62 408 LEU B C 1
ATOM 6797 O O . LEU B 1 408 ? 16.188 -12.281 -38.344 1 92.62 408 LEU B O 1
ATOM 6801 N N . ALA B 1 409 ? 18.078 -11.211 -38 1 92.19 409 ALA B N 1
ATOM 6802 C CA . ALA B 1 409 ? 18.562 -11.453 -39.344 1 92.19 409 ALA B CA 1
ATOM 6803 C C . ALA B 1 409 ? 18.625 -12.945 -39.625 1 92.19 409 ALA B C 1
ATOM 6805 O O . ALA B 1 409 ? 19.203 -13.711 -38.844 1 92.19 409 ALA B O 1
ATOM 6806 N N . GLY B 1 410 ? 18.062 -13.328 -40.781 1 88.25 410 GLY B N 1
ATOM 6807 C CA . GLY B 1 410 ? 18.156 -14.711 -41.219 1 88.25 410 GLY B CA 1
ATOM 6808 C C . GLY B 1 410 ? 17.062 -15.594 -40.688 1 88.25 410 GLY B C 1
ATOM 6809 O O . GLY B 1 410 ? 16.953 -16.766 -41.062 1 88.25 410 GLY B O 1
ATOM 6810 N N . LEU B 1 411 ? 16.297 -15.07 -39.844 1 89.25 411 LEU B N 1
ATOM 6811 C CA . LEU B 1 411 ? 15.242 -15.875 -39.25 1 89.25 411 LEU B CA 1
ATOM 6812 C C . LEU B 1 411 ? 13.984 -15.836 -40.094 1 89.25 411 LEU B C 1
ATOM 6814 O O . LEU B 1 411 ? 13.719 -14.836 -40.781 1 89.25 411 LEU B O 1
ATOM 6818 N N . PRO B 1 412 ? 13.188 -16.844 -40 1 87.56 412 PRO B N 1
ATOM 6819 C CA . PRO B 1 412 ? 11.938 -16.859 -40.75 1 87.56 412 PRO B CA 1
ATOM 6820 C C . PRO B 1 412 ? 10.969 -15.75 -40.344 1 87.56 412 PRO B C 1
ATOM 6822 O O . PRO B 1 412 ? 11.039 -15.266 -39.219 1 87.56 412 PRO B O 1
ATOM 6825 N N . GLU B 1 413 ? 10.031 -15.422 -41.25 1 84.31 413 GLU B N 1
ATOM 6826 C CA . GLU B 1 413 ? 9.07 -14.352 -40.969 1 84.31 413 GLU B CA 1
ATOM 6827 C C . GLU B 1 413 ? 7.957 -14.828 -40.062 1 84.31 413 GLU B C 1
ATOM 6829 O O . GLU B 1 413 ? 7.434 -14.047 -39.25 1 84.31 413 GLU B O 1
ATOM 6834 N N . LYS B 1 414 ? 7.539 -16.031 -40.188 1 76.88 414 LYS B N 1
ATOM 6835 C CA . LYS B 1 414 ? 6.441 -16.547 -39.375 1 76.88 414 LYS B CA 1
ATOM 6836 C C . LYS B 1 414 ? 6.941 -17.562 -38.375 1 76.88 414 LYS B C 1
ATOM 6838 O O . LYS B 1 414 ? 7.777 -18.422 -38.688 1 76.88 414 LYS B O 1
ATOM 6843 N N . LEU B 1 415 ? 6.551 -17.359 -37.125 1 76.5 415 LEU B N 1
ATOM 6844 C CA . LEU B 1 415 ? 6.852 -18.312 -36.062 1 76.5 415 LEU B CA 1
ATOM 6845 C C . LEU B 1 415 ? 5.574 -18.797 -35.406 1 76.5 415 LEU B C 1
ATOM 6847 O O . LEU B 1 415 ? 4.566 -18.094 -35.375 1 76.5 415 LEU B O 1
ATOM 6851 N N . PRO B 1 416 ? 5.77 -20.047 -34.969 1 71.75 416 PRO B N 1
ATOM 6852 C CA . PRO B 1 416 ? 4.633 -20.547 -34.188 1 71.75 416 PRO B CA 1
ATOM 6853 C C . PRO B 1 416 ? 4.352 -19.719 -32.938 1 71.75 416 PRO B C 1
ATOM 6855 O O . PRO B 1 416 ? 5.207 -18.953 -32.5 1 71.75 416 PRO B O 1
ATOM 6858 N N . LYS B 1 417 ? 3.176 -19.938 -32.438 1 76.12 417 LYS B N 1
ATOM 6859 C CA . LYS B 1 417 ? 2.746 -19.266 -31.219 1 76.12 417 LYS B CA 1
ATOM 6860 C C . LYS B 1 417 ? 3.598 -19.688 -30.031 1 76.12 417 LYS B C 1
ATOM 6862 O O . LYS B 1 417 ? 4.121 -20.797 -29.984 1 76.12 417 LYS B O 1
ATOM 6867 N N . CYS B 1 418 ? 3.775 -18.672 -29.156 1 73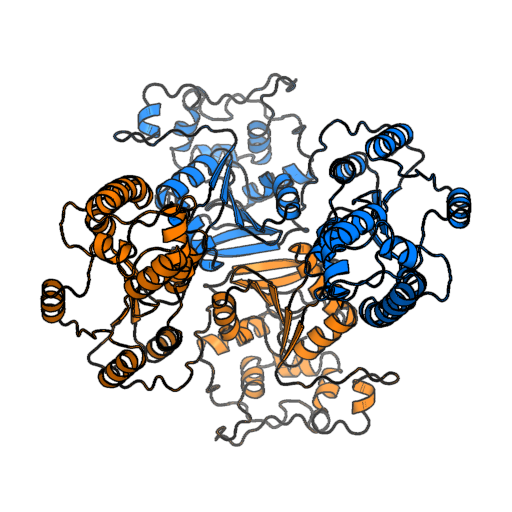.25 418 CYS B N 1
ATOM 6868 C CA . CYS B 1 418 ? 4.477 -18.953 -27.922 1 73.25 418 CYS B CA 1
ATOM 6869 C C . CYS B 1 418 ? 3.705 -19.969 -27.062 1 73.25 418 CYS B C 1
ATOM 6871 O O . CYS B 1 418 ? 2.537 -19.75 -26.75 1 73.25 418 CYS B O 1
ATOM 6873 N N . PRO B 1 419 ? 4.242 -21.125 -26.719 1 70.94 419 PRO B N 1
ATOM 6874 C CA . PRO B 1 419 ? 3.479 -22.188 -26.062 1 70.94 419 PRO B CA 1
ATOM 6875 C C . PRO B 1 419 ? 3.17 -21.875 -24.594 1 70.94 419 PRO B C 1
ATOM 6877 O O . PRO B 1 419 ? 2.289 -22.5 -24 1 70.94 419 PRO B O 1
ATOM 6880 N N . PHE B 1 420 ? 3.857 -20.953 -24.062 1 76.19 420 PHE B N 1
ATOM 6881 C CA . PHE B 1 420 ? 3.695 -20.812 -22.625 1 76.19 420 PHE B CA 1
ATOM 6882 C C . PHE B 1 420 ? 2.869 -19.562 -22.281 1 76.19 420 PHE B C 1
ATOM 6884 O O . PHE B 1 420 ? 2.693 -19.234 -21.109 1 76.19 420 PHE B O 1
ATOM 6891 N N . MET B 1 421 ? 2.428 -18.906 -23.312 1 83.19 421 MET B N 1
ATOM 6892 C CA . MET B 1 421 ? 1.564 -17.75 -23.094 1 83.19 421 MET B CA 1
ATOM 6893 C C . MET B 1 421 ? 0.298 -17.844 -23.938 1 83.19 421 MET B C 1
ATOM 6895 O O . MET B 1 421 ? 0.346 -18.281 -25.078 1 83.19 421 MET B O 1
ATOM 6899 N N . SER B 1 422 ? -0.818 -17.469 -23.359 1 84.81 422 SER B N 1
ATOM 6900 C CA . SER B 1 422 ? -2.041 -17.344 -24.141 1 84.81 422 SER B CA 1
ATOM 6901 C C . SER B 1 422 ? -1.938 -16.188 -25.141 1 84.81 422 SER B C 1
ATOM 6903 O O . SER B 1 422 ? -1.065 -15.32 -25 1 84.81 422 SER B O 1
ATOM 6905 N N . ASP B 1 423 ? -2.803 -16.172 -26.094 1 88.5 423 ASP B N 1
ATOM 6906 C CA . ASP B 1 423 ? -2.846 -15.078 -27.047 1 88.5 423 ASP B CA 1
ATOM 6907 C C . ASP B 1 423 ? -3.113 -13.75 -26.344 1 88.5 423 ASP B C 1
ATOM 6909 O O . ASP B 1 423 ? -2.543 -12.719 -26.719 1 88.5 423 ASP B O 1
ATOM 6913 N N . LYS B 1 424 ? -3.963 -13.805 -25.344 1 89.69 424 LYS B N 1
ATOM 6914 C CA . LYS B 1 424 ? -4.293 -12.594 -24.609 1 89.69 424 LYS B CA 1
ATOM 6915 C C . LYS B 1 424 ? -3.068 -12.047 -23.875 1 89.69 424 LYS B C 1
ATOM 6917 O O . LYS B 1 424 ? -2.807 -10.844 -23.906 1 89.69 424 LYS B O 1
ATOM 6922 N N . GLU B 1 425 ? -2.367 -12.953 -23.297 1 90.44 425 GLU B N 1
ATOM 6923 C CA . GLU B 1 425 ? -1.158 -12.562 -22.578 1 90.44 425 GLU B CA 1
ATOM 6924 C C . GLU B 1 425 ? -0.107 -12 -23.531 1 90.44 425 GLU B C 1
ATOM 6926 O O . GLU B 1 425 ? 0.498 -10.961 -23.266 1 90.44 425 GLU B O 1
ATOM 6931 N N . PHE B 1 426 ? 0.076 -12.703 -24.656 1 92 426 PHE B N 1
ATOM 6932 C CA . PHE B 1 426 ? 1.061 -12.273 -25.641 1 92 426 PHE B CA 1
ATOM 6933 C C . PHE B 1 426 ? 0.689 -10.914 -26.219 1 92 426 PHE B C 1
ATOM 6935 O O . PHE B 1 426 ? 1.543 -10.031 -26.344 1 92 426 PHE B O 1
ATOM 6942 N N . ASN B 1 427 ? -0.564 -10.75 -26.5 1 93.62 427 ASN B N 1
ATOM 6943 C CA . ASN B 1 427 ? -1.04 -9.5 -27.094 1 93.62 427 ASN B CA 1
ATOM 6944 C C . ASN B 1 427 ? -0.893 -8.336 -26.125 1 93.62 427 ASN B C 1
ATOM 6946 O O . ASN B 1 427 ? -0.725 -7.188 -26.547 1 93.62 427 ASN B O 1
ATOM 6950 N N . TYR B 1 428 ? -0.981 -8.625 -24.859 1 94.38 428 TYR B N 1
ATOM 6951 C CA . TYR B 1 428 ? -0.75 -7.578 -23.875 1 94.38 428 TYR B CA 1
ATOM 6952 C C . TYR B 1 428 ? 0.658 -7.008 -24 1 94.38 428 TYR B C 1
ATOM 6954 O O . TYR B 1 428 ? 0.842 -5.789 -24 1 94.38 428 TYR B O 1
ATOM 6962 N N . TYR B 1 429 ? 1.628 -7.867 -24.156 1 93.69 429 TYR B N 1
ATOM 6963 C CA . TYR B 1 429 ? 3.006 -7.426 -24.359 1 93.69 429 TYR B CA 1
ATOM 6964 C C . TYR B 1 429 ? 3.146 -6.656 -25.672 1 93.69 429 TYR B C 1
ATOM 6966 O O . TYR B 1 429 ? 3.74 -5.574 -25.688 1 93.69 429 TYR B O 1
ATOM 6974 N N . VAL B 1 430 ? 2.609 -7.207 -26.688 1 94.38 430 VAL B N 1
ATOM 6975 C CA . VAL B 1 430 ? 2.709 -6.59 -28 1 94.38 430 VAL B CA 1
ATOM 6976 C C . VAL B 1 430 ? 2.127 -5.18 -27.969 1 94.38 430 VAL B C 1
ATOM 6978 O O . VAL B 1 430 ? 2.723 -4.238 -28.5 1 94.38 430 VAL B O 1
ATOM 6981 N N . GLY B 1 431 ? 0.994 -5.066 -27.312 1 94.94 431 GLY B N 1
ATOM 6982 C CA . GLY B 1 431 ? 0.353 -3.766 -27.203 1 94.94 431 GLY B CA 1
ATOM 6983 C C . GLY B 1 431 ? 1.219 -2.732 -26.516 1 94.94 431 GLY B C 1
ATOM 6984 O O . GLY B 1 431 ? 1.257 -1.57 -26.922 1 94.94 431 GLY B O 1
ATOM 6985 N N . LYS B 1 432 ? 1.91 -3.129 -25.5 1 92.75 432 LYS B N 1
ATOM 6986 C CA . LYS B 1 432 ? 2.764 -2.215 -24.75 1 92.75 432 LYS B CA 1
ATOM 6987 C C . LYS B 1 432 ? 3.947 -1.747 -25.594 1 92.75 432 LYS B C 1
ATOM 6989 O O . LYS B 1 432 ? 4.297 -0.565 -25.578 1 92.75 432 LYS B O 1
ATOM 6994 N N . PHE B 1 433 ? 4.512 -2.621 -26.344 1 94.81 433 PHE B N 1
ATOM 6995 C CA . PHE B 1 433 ? 5.699 -2.279 -27.109 1 94.81 433 PHE B CA 1
ATOM 6996 C C . PHE B 1 433 ? 5.312 -1.596 -28.422 1 94.81 433 PHE B C 1
ATOM 6998 O O . PHE B 1 433 ? 6.121 -0.882 -29.016 1 94.81 433 PHE B O 1
ATOM 7005 N N . LYS B 1 434 ? 4.129 -1.794 -28.906 1 93.88 434 LYS B N 1
ATOM 7006 C CA . LYS B 1 434 ? 3.658 -1.044 -30.062 1 93.88 434 LYS B CA 1
ATOM 7007 C C . LYS B 1 434 ? 3.406 0.418 -29.703 1 93.88 434 LYS B C 1
ATOM 7009 O O . LYS B 1 434 ? 3.67 1.312 -30.516 1 93.88 434 LYS B O 1
ATOM 7014 N N . LYS B 1 435 ? 2.947 0.611 -28.547 1 89.12 435 LYS B N 1
ATOM 7015 C CA . LYS B 1 435 ? 2.598 1.956 -28.094 1 89.12 435 LYS B CA 1
ATOM 7016 C C . LYS B 1 435 ? 3.846 2.762 -27.75 1 89.12 435 LYS B C 1
ATOM 7018 O O . LYS B 1 435 ? 3.936 3.947 -28.062 1 89.12 435 LYS B O 1
ATOM 7023 N N . HIS B 1 436 ? 4.836 2.105 -27.141 1 86 436 HIS B N 1
ATOM 7024 C CA . HIS B 1 436 ? 5.926 2.879 -26.547 1 86 436 HIS B CA 1
ATOM 7025 C C . HIS B 1 436 ? 7.266 2.504 -27.172 1 86 436 HIS B C 1
ATOM 7027 O O . HIS B 1 436 ? 8.273 3.174 -26.938 1 86 436 HIS B O 1
ATOM 7033 N N . GLY B 1 437 ? 7.309 1.422 -28.016 1 86.06 437 GLY B N 1
ATOM 7034 C CA . GLY B 1 437 ? 8.516 1.028 -28.719 1 86.06 437 GLY B CA 1
ATOM 7035 C C . GLY B 1 437 ? 9.555 0.396 -27.812 1 86.06 437 GLY B C 1
ATOM 7036 O O . GLY B 1 437 ? 9.25 -0.003 -26.688 1 86.06 437 GLY B O 1
ATOM 7037 N N . PHE B 1 438 ? 10.734 0.202 -28.516 1 87.44 438 PHE B N 1
ATOM 7038 C CA . PHE B 1 438 ? 11.883 -0.343 -27.812 1 87.44 438 PHE B CA 1
ATOM 7039 C C . PHE B 1 438 ? 12.891 0.753 -27.484 1 87.44 438 PHE B C 1
ATOM 7041 O O . PHE B 1 438 ? 13.008 1.733 -28.234 1 87.44 438 PHE B O 1
ATOM 7048 N N . GLN B 1 439 ? 13.336 0.848 -26.281 1 75.88 439 GLN B N 1
ATOM 7049 C CA . GLN B 1 439 ? 14.375 1.817 -25.938 1 75.88 439 GLN B CA 1
ATOM 7050 C C . GLN B 1 439 ? 15.523 1.154 -25.188 1 75.88 439 GLN B C 1
ATOM 7052 O O . GLN B 1 439 ? 15.305 0.369 -24.266 1 75.88 439 GLN B O 1
#

pLDDT: mean 85.22, std 11.32, range [39.28, 98.75]

Secondary structure (DSSP, 8-state):
--SS-SEEEE-TBTTTB--HHHHHHHHHHHTT--TTHHHHHHH---TTSHHHHHHTTSS-HHHHHHHHHHHHHHHHHHHTPPPPTT--HHHHHHHHHHT--B-HHHHHHHHHHHHTT-EEEEEEE-----SSSHHHHHHHHHHHHHHSSEEEEESS---S-HHHHHHHHHTTPPP---SSHHHHHHHHHHHH---TTS-PPPPPPPGGGSEEEEEE-TTS-EEEEEEE--SSEEEEE--TT--GGGGTTHHHHHHHTT-EEEEEE-TTSTTS---SSGGGG-HHHHHHHHHHHHHHTT---EEEEEETHHHHHHHHHHHH-TTTEEEEEEESS---PPPSS--HHHHHTT--GGGHHHHHTTSTTHHHHHHHHTHHHHHHHHHS--STT-TT------SSHHHHTSSSTT--S--PPPTTS-HHHHHHHHHHHHHH---/--SS-SEEEE-TBTTTB--HHHHHHHHHHHTTPPTTHHHHHHH---TTSHHHHHHTTSS-HHHHHHHHHHHHHHHHHHHTPPPPTT--HHHHHHHHHHH--B-HHHHHHHHHHHHTT-EEEEEEE-----SS-HHHHHHHHHHHHHHSSEEEEESS---S-HHHHHHHHHTTPPP---SSHHHHHHHHHHHH---TTSPPPPPPPPGGGSEEEEEE-TTS-EEEEEEE--SSEEEEE--TT--GGGGTTHHHHHHHTT-EEEEEE-TTSTTS---SSGGGG-HHHHHHHHHHHHHHTT---EEEEEETHHHHHHHHHHHH-TTTEEEEEEESS---PPPSS--HHHHHTT--GGGHHHHHTTSTTHHHHHHHHTHHHHHHHHHS--STT-TT------SSHHHHTSSSTT--S--PPPTTS-HHHHHHHHHHHHHH---

Foldseek 3Di:
DPALAAEAEFEDDLFQKDHLLVLLQVLCVVQVWDGCLLVVLLPDDDCPALNNCQLLQVDAPVRSQVRSVVVSVVSCVVVVIDGDPPDDSVVSVLSSLVPMDGPVLNLQCLLQCVVLNHAYEYEYSPGNHDDDNPCRVVLVLVLCVLSGPYYDYHSHPCDPPPVSCVVCVVVVHDDDDNPDHVSRVVVVCVRSVTDSVDRHQADFADPVRWDWDWDAAPVGWIWIKTKAAADAEEEEAEAPPDFLRVCRRVRVVVRSVHYIYIYTGFALFFPIDDDDDPVCDDLVNRLSVVVRVCVVVVNQAHEYEYEHRGLVNNVVNCVVPVRRYDYYHYDPDDDDDADPPDGPCVVCVVPVFQNVLVVVPPPPPQQQVVCLVDVLQNVCQVLAPPDPVQVVPDHQGSGCQVVLSHRCRPPDPDDDGRVVDDPVSSVVSSVGCNVRTGD/DPALAAEAEFEDDLFQKDHLLVLLQVLCVVQVWDGCLLVVLLPPDDCPQLNNCQLLQVDAPVRSQVRSVVVSVVSCVVVVIDGDPPDDSVVSVLSSLVPMGGPVLNLQCLLQCVVLNHAYEYEYSPGNHPDPNPCRVVLVQVLCVLSGPYYHYHSHPCDPDPVSCVVCVVVVHDDDDNPDHVSRVVVVCVRSVTDSVDRHQADFADPVRWDWDWDAAPVGWIWIKTKAAADAEEEEAEAPPDFLRVCRRVRVVVRSVHYIYIYTGFALFFPIDDDDDPVCDDLVNRLSVVVRVCVVVVNQAHEYEYEHRGLVNNVVNCVVPVRRYDYYHYDPDDDDDADPPDGPCRVCVVPVFQNQLVVVPPPPPQQQVVCLVDVLQNVCQVLAPPDPVQVVPDHQGSGCQVVLSHRCRPPDPDDDDRVVDDPVSSVVSSVGCNVRTGD

Solvent-accessible surface area (backbone atoms only — not comparable to full-atom values): 48127 Å² total; per-residue (Å²): 131,85,62,100,62,59,66,48,77,42,45,45,68,44,46,41,23,44,39,59,67,60,33,38,38,50,45,37,43,74,64,66,40,62,80,48,52,65,46,50,65,50,64,51,91,36,81,82,35,47,50,40,26,21,40,49,44,74,35,40,40,68,63,29,47,64,54,42,49,53,50,48,52,53,47,24,64,74,69,68,48,75,76,53,90,84,66,45,71,68,56,51,54,31,47,31,59,66,60,57,40,73,29,58,69,56,52,48,37,50,44,40,41,42,74,72,66,36,43,36,31,38,51,25,55,66,36,44,71,56,64,84,55,59,68,56,61,48,42,52,52,39,50,45,50,70,69,28,78,36,70,44,78,33,33,55,60,75,47,90,40,69,69,52,50,54,51,36,44,71,74,70,44,84,83,79,80,61,83,46,69,68,58,40,53,50,52,46,23,70,74,69,69,50,72,72,86,52,84,48,66,61,63,63,54,48,86,65,62,31,31,45,29,35,37,51,33,94,86,67,46,45,37,24,31,34,39,30,27,39,65,63,40,34,40,38,34,45,31,84,93,52,28,37,68,75,40,24,35,55,43,51,50,47,18,72,73,44,21,18,29,35,26,28,16,52,83,43,24,52,79,13,42,58,76,87,52,74,81,72,64,39,67,68,52,53,37,44,48,56,51,39,49,29,57,44,30,52,44,52,52,31,33,32,38,9,30,48,60,12,23,58,46,41,52,50,34,37,70,75,37,52,80,40,36,76,45,77,47,57,39,96,44,78,92,70,81,82,55,93,84,50,55,72,66,67,67,30,64,89,66,32,56,69,48,25,40,58,61,43,61,64,44,81,63,55,46,40,51,59,42,59,72,42,47,63,55,43,51,43,52,72,64,38,62,86,46,84,77,46,78,80,74,76,69,78,53,40,42,59,12,63,80,61,70,32,71,66,54,90,56,75,85,78,73,77,79,53,88,89,49,53,70,68,58,49,46,52,53,41,52,36,39,69,74,60,44,71,121,130,84,62,97,62,60,67,47,75,42,45,45,67,45,47,40,23,42,40,58,68,60,32,36,38,52,45,38,44,75,64,67,40,62,81,48,52,65,47,49,65,48,64,51,90,37,81,82,35,47,50,39,26,22,42,50,44,74,35,39,44,70,62,29,48,64,53,42,50,51,49,48,52,52,47,24,65,74,68,69,50,74,75,51,90,84,66,46,72,67,58,50,54,32,45,30,59,67,60,57,41,73,30,59,71,57,53,48,36,50,42,41,40,43,73,71,66,35,42,38,30,37,52,25,56,66,38,45,71,72,54,84,53,59,68,57,61,46,40,53,51,41,50,43,50,69,69,26,79,36,69,44,80,33,34,55,60,76,48,89,41,67,70,50,50,54,52,36,44,71,73,72,45,82,84,78,80,60,83,46,70,70,57,41,52,50,53,48,22,69,73,69,69,51,72,74,86,53,83,47,66,60,62,61,56,50,85,65,63,31,32,47,30,35,37,51,35,94,86,66,44,44,36,24,31,34,41,29,27,39,63,64,40,36,40,37,34,46,31,84,94,53,30,37,67,75,40,23,36,54,42,52,50,46,18,72,74,43,21,18,29,36,26,29,15,52,82,42,24,50,81,13,42,58,77,87,52,75,82,70,65,38,68,70,51,54,38,44,48,56,51,39,50,30,57,42,29,52,43,52,52,29,32,32,36,10,30,48,60,12,23,57,45,41,51,51,34,36,69,76,37,50,83,39,36,76,46,77,48,56,38,97,45,78,91,70,79,83,54,93,85,48,56,70,65,67,68,30,64,85,66,34,55,69,47,23,40,60,59,42,63,65,45,82,62,54,47,40,51,60,42,58,73,42,47,63,53,42,50,44,52,72,63,38,62,84,44,85,75,45,78,78,73,79,67,79,54,40,42,57,11,64,78,61,70,31,71,65,53,91,55,76,85,77,74,78,78,54,88,89,49,52,69,68,60,49,48,51,54,41,52,35,40,69,75,62,43,72,122

Radius of gyration: 32.06 Å; Cα contacts (8 Å, |Δi|>4): 1449; chains: 2; bounding box: 83×80×82 Å

Sequence (878 aa):
MSGKYKVVMFDFYGVLYSSFSLTMSKVELDHGLPKNFILGLFMRDSPEKPSSRLVNGQITFTEFLPLFEKQLTEASIAQGVQLPESFHINDFFADCIGYLRPNQLVLDSISNLQEAGYKVCFLGNIGLIDGPTGNKFTRMKMYLRFTCDYYFESCQVVESMEPYCKLATSLGITEIVAVDQPTVLKKLSELTGINFSKLSRPVACNPDSVTHCYFTTTTGVKIHFVEKGNGPAIILCHGFPESWYSWRYQIPFLARLGYRVIALDQRGYGESDQPPNVEDYTMRIINQDVIDLMDTLNIPQAVLIGHDWGSFVVWDTALHFPDRIKAVASLNVGYFPPHPQYNFIQLLQPDPKQYDYFLYLQDEGVAETEMEKDVDRTLRYLYSDTTPKNTTGIKLETSNVRKRGGLLAGLPEKLPKCPFMSDKEFNYYVGKFKKHGFQMSGKYKVVMFDFYGVLYSSFSLTMSKVELDHGLPKNFILGLFMRDSPEKPSSRLVNGQITFTEFLPLFEKQLTEASIAQGVQLPESFHINDFFADCIGYLRPNQLVLDSISNLQEAGYKVCFLGNIGLIDGPTGNKFTRMKMYLRFTCDYYFESCQVVESMEPYCKLATSLGITEIVAVDQPTVLKKLSELTGINFSKLSRPVACNPDSVTHCYFTTTTGVKIHFVEKGNGPAIILCHGFPESWYSWRYQIPFLARLGYRVIALDQRGYGESDQPPNVEDYTMRIINQDVIDLMDTLNIPQAVLIGHDWGSFVVWDTALHFPDRIKAVASLNVGYFPPHPQYNFIQLLQPDPKQYDYFLYLQDEGVAETEMEKDVDRTLRYLYSDTTPKNTTGIKLETSNVRKRGGLLAGLPEKLPKCPFMSDKEFNYYVGKFKKHGFQ